Protein AF-0000000075565419 (afdb_homodimer)

InterPro domains:
  IPR015883 Beta-hexosaminidase, catalytic domain [PF00728] (14-172)
  IPR017853 Glycoside hydrolase superfamily [SSF51445] (3-277)
  IPR038901 Hexosaminidase D-like [PTHR21040] (1-443)

Structure (mmCIF, N/CA/C/O backbone):
data_AF-0000000075565419-model_v1
#
loop_
_entity.id
_entity.type
_entity.pdbx_description
1 polymer beta-N-acetylhexosaminidase
#
loop_
_atom_site.group_PDB
_atom_site.id
_atom_site.type_symbol
_atom_site.label_atom_id
_atom_site.label_alt_id
_atom_site.label_comp_id
_atom_site.label_asym_id
_atom_site.label_entity_id
_atom_site.label_seq_id
_atom_site.pdbx_PDB_ins_code
_atom_site.Cartn_x
_atom_site.Cartn_y
_atom_site.Cartn_z
_atom_site.occupancy
_atom_site.B_iso_or_equiv
_atom_site.auth_seq_id
_atom_site.auth_comp_id
_atom_site.auth_asym_id
_atom_site.auth_atom_id
_atom_site.pdbx_PDB_model_num
ATOM 1 N N . MET A 1 1 ? -5.91 -34.562 -4.461 1 90.44 1 MET A N 1
ATOM 2 C CA . MET A 1 1 ? -7.258 -34.781 -3.947 1 90.44 1 MET A CA 1
ATOM 3 C C . MET A 1 1 ? -7.652 -36.25 -4.02 1 90.44 1 MET A C 1
ATOM 5 O O . MET A 1 1 ? -8.719 -36.656 -3.545 1 90.44 1 MET A O 1
ATOM 9 N N . PHE A 1 2 ? -6.84 -37.031 -4.57 1 96.25 2 PHE A N 1
ATOM 10 C CA . PHE A 1 2 ? -7.102 -38.438 -4.734 1 96.25 2 PHE A CA 1
ATOM 11 C C . PHE A 1 2 ? -7.176 -39.125 -3.377 1 96.25 2 PHE A C 1
ATOM 13 O O . PHE A 1 2 ? -6.422 -38.812 -2.463 1 96.25 2 PHE A O 1
ATOM 20 N N . PRO A 1 3 ? -8.078 -40.125 -3.232 1 97.31 3 PRO A N 1
ATOM 21 C CA . PRO A 1 3 ? -8.258 -40.844 -1.964 1 97.31 3 PRO A CA 1
ATOM 22 C C . PRO A 1 3 ? -7.219 -41.938 -1.755 1 97.31 3 PRO A C 1
ATOM 24 O O . PRO A 1 3 ? -7.57 -43.125 -1.665 1 97.31 3 PRO A O 1
ATOM 27 N N . TRP A 1 4 ? -6.02 -41.531 -1.59 1 97.69 4 TRP A N 1
ATOM 28 C CA . TRP A 1 4 ? -4.898 -42.469 -1.412 1 97.69 4 TRP A CA 1
ATOM 29 C C . TRP A 1 4 ? -5.148 -43.406 -0.243 1 97.69 4 TRP A C 1
ATOM 31 O O . TRP A 1 4 ? -5.73 -43 0.77 1 97.69 4 TRP A O 1
ATOM 41 N N . THR A 1 5 ? -4.688 -44.656 -0.347 1 97.31 5 THR A N 1
ATOM 42 C CA . THR A 1 5 ? -4.793 -45.656 0.702 1 97.31 5 THR A CA 1
ATOM 43 C C . THR A 1 5 ? -3.441 -46.344 0.945 1 97.31 5 THR A C 1
ATOM 45 O O . THR A 1 5 ? -2.451 -46 0.289 1 97.31 5 THR A O 1
ATOM 48 N N . GLY A 1 6 ? -3.387 -47.156 1.937 1 96.88 6 GLY A N 1
ATOM 49 C CA . GLY A 1 6 ? -2.15 -47.875 2.223 1 96.88 6 GLY A CA 1
ATOM 50 C C . GLY A 1 6 ? -1.025 -46.938 2.664 1 96.88 6 GLY A C 1
ATOM 51 O O . GLY A 1 6 ? -1.209 -46.125 3.551 1 96.88 6 GLY A O 1
ATOM 52 N N . THR A 1 7 ? 0.149 -47.062 2.041 1 95.94 7 THR A N 1
ATOM 53 C CA . THR A 1 7 ? 1.348 -46.312 2.42 1 95.94 7 THR A CA 1
ATOM 54 C C . THR A 1 7 ? 1.198 -44.844 2.078 1 95.94 7 THR A C 1
ATOM 56 O O . THR A 1 7 ? 1.918 -44 2.619 1 95.94 7 THR A O 1
ATOM 59 N N . LEU A 1 8 ? 0.259 -44.531 1.216 1 97.62 8 LEU A N 1
ATOM 60 C CA . LEU A 1 8 ? 0.078 -43.156 0.766 1 97.62 8 LEU A CA 1
ATOM 61 C C . LEU A 1 8 ? -1.018 -42.438 1.568 1 97.62 8 LEU A C 1
ATOM 63 O O . LEU A 1 8 ? -1.203 -41.25 1.452 1 97.62 8 LEU A O 1
ATOM 67 N N . GLU A 1 9 ? -1.71 -43.156 2.449 1 96.62 9 GLU A N 1
ATOM 68 C CA . GLU A 1 9 ? -2.896 -42.656 3.148 1 96.62 9 GLU A CA 1
ATOM 69 C C . GLU A 1 9 ? -2.566 -41.438 4.02 1 96.62 9 GLU A C 1
ATOM 71 O O . GLU A 1 9 ? -3.355 -40.5 4.102 1 96.62 9 GLU A O 1
ATOM 76 N N . GLN A 1 10 ? -1.462 -41.438 4.668 1 95.06 10 GLN A N 1
ATOM 77 C CA . GLN A 1 10 ? -1.099 -40.406 5.609 1 95.06 10 GLN A CA 1
ATOM 78 C C . GLN A 1 10 ? -0.847 -39.062 4.891 1 95.06 10 GLN A C 1
ATOM 80 O O . GLN A 1 10 ? -0.843 -38 5.516 1 95.06 10 GLN A O 1
ATOM 85 N N . PHE A 1 11 ? -0.629 -39.125 3.592 1 95.31 11 PHE A N 1
ATOM 86 C CA . PHE A 1 11 ? -0.288 -37.938 2.846 1 95.31 11 PHE A CA 1
ATOM 87 C C . PHE A 1 11 ? -1.521 -37.344 2.162 1 95.31 11 PHE A C 1
ATOM 89 O O . PHE A 1 11 ? -1.43 -36.344 1.458 1 95.31 11 PHE A O 1
ATOM 96 N N . ARG A 1 12 ? -2.639 -38 2.352 1 92.38 12 ARG A N 1
ATOM 97 C CA . ARG A 1 12 ? -3.889 -37.562 1.738 1 92.38 12 ARG A CA 1
ATOM 98 C C . ARG A 1 12 ? -4.262 -36.156 2.199 1 92.38 12 ARG A C 1
ATOM 100 O O . ARG A 1 12 ? -4.125 -35.812 3.381 1 92.38 12 ARG A O 1
ATOM 107 N N . ASN A 1 13 ? -4.68 -35.375 1.193 1 90.69 13 ASN A N 1
ATOM 108 C CA . ASN A 1 13 ? -5.191 -34.062 1.545 1 90.69 13 ASN A CA 1
ATOM 109 C C . ASN A 1 13 ? -6.375 -34.156 2.504 1 90.69 13 ASN A C 1
ATOM 111 O O . ASN A 1 13 ? -7.176 -35.062 2.42 1 90.69 13 ASN A O 1
ATOM 115 N N . THR A 1 14 ? -6.508 -33.156 3.412 1 88.69 14 THR A N 1
ATOM 116 C CA . THR A 1 14 ? -7.598 -33.156 4.383 1 88.69 14 THR A CA 1
ATOM 117 C C . THR A 1 14 ? -8.945 -33.031 3.684 1 88.69 14 THR A C 1
ATOM 119 O O . THR A 1 14 ? -9.953 -33.562 4.18 1 88.69 14 THR A O 1
ATOM 122 N N . ASP A 1 15 ? -8.93 -32.469 2.498 1 88.62 15 ASP A N 1
ATOM 123 C CA . ASP A 1 15 ? -10.156 -32.281 1.735 1 88.62 15 ASP A CA 1
ATOM 124 C C . ASP A 1 15 ? -10.227 -33.219 0.553 1 88.62 15 ASP A C 1
ATOM 126 O O . ASP A 1 15 ? -10.93 -32.969 -0.426 1 88.62 15 ASP A O 1
ATOM 130 N N . ALA A 1 16 ? -9.547 -34.281 0.627 1 93.38 16 ALA A N 1
ATOM 131 C CA . ALA A 1 16 ? -9.477 -35.219 -0.485 1 93.38 16 ALA A CA 1
ATOM 132 C C . ALA A 1 16 ? -10.852 -35.812 -0.788 1 93.38 16 ALA A C 1
ATOM 134 O O . ALA A 1 16 ? -11.711 -35.875 0.093 1 93.38 16 ALA A O 1
ATOM 135 N N . TYR A 1 17 ? -11 -36.25 -1.986 1 95.38 17 TYR A N 1
ATOM 136 C CA . TYR A 1 17 ? -12.195 -37 -2.385 1 95.38 17 TYR A CA 1
ATOM 137 C C . TYR A 1 17 ? -12.289 -38.312 -1.635 1 95.38 17 TYR A C 1
ATOM 139 O O . TYR A 1 17 ? -11.273 -38.875 -1.227 1 95.38 17 TYR A O 1
ATOM 147 N N . SER A 1 18 ? -13.531 -38.719 -1.459 1 96.25 18 SER A N 1
ATOM 148 C CA . SER A 1 18 ? -13.75 -40.125 -1.089 1 96.25 18 SER A CA 1
ATOM 149 C C . SER A 1 18 ? -13.688 -41.031 -2.311 1 96.25 18 SER A C 1
ATOM 151 O O . SER A 1 18 ? -13.711 -40.531 -3.447 1 96.25 18 SER A O 1
ATOM 153 N N . GLU A 1 19 ? -13.562 -42.344 -2.023 1 96 19 GLU A N 1
ATOM 154 C CA . GLU A 1 19 ? -13.641 -43.281 -3.117 1 96 19 GLU A CA 1
ATOM 155 C C . GLU A 1 19 ? -14.945 -43.125 -3.896 1 96 19 GLU A C 1
ATOM 157 O O . GLU A 1 19 ? -14.953 -43.219 -5.125 1 96 19 GLU A O 1
ATOM 162 N N . ALA A 1 20 ? -15.938 -42.844 -3.197 1 97.5 20 ALA A N 1
ATOM 163 C CA . ALA A 1 20 ? -17.25 -42.688 -3.805 1 97.5 20 ALA A CA 1
ATOM 164 C C . ALA A 1 20 ? -17.297 -41.438 -4.684 1 97.5 20 ALA A C 1
ATOM 166 O O . ALA A 1 20 ? -17.953 -41.406 -5.727 1 97.5 20 ALA A O 1
ATOM 167 N N . ASP A 1 21 ? -16.688 -40.406 -4.191 1 97 21 ASP A N 1
ATOM 168 C CA . ASP A 1 21 ? -16.609 -39.188 -4.992 1 97 21 ASP A CA 1
ATOM 169 C C . ASP A 1 21 ? -15.945 -39.469 -6.344 1 97 21 ASP A C 1
ATOM 171 O O . ASP A 1 21 ? -16.438 -39.031 -7.379 1 97 21 ASP A O 1
ATOM 175 N N . VAL A 1 22 ? -14.844 -40.156 -6.336 1 97.56 22 VAL A N 1
ATOM 176 C CA . VAL A 1 22 ? -14.102 -40.469 -7.559 1 97.56 22 VAL A CA 1
ATOM 177 C C . VAL A 1 22 ? -14.961 -41.312 -8.484 1 97.56 22 VAL A C 1
ATOM 179 O O . VAL A 1 22 ? -15.031 -41.062 -9.688 1 97.56 22 VAL A O 1
ATOM 182 N N . ASP A 1 23 ? -15.656 -42.25 -7.918 1 97.38 23 ASP A N 1
ATOM 183 C CA . ASP A 1 23 ? -16.562 -43.094 -8.711 1 97.38 23 ASP A CA 1
ATOM 184 C C . ASP A 1 23 ? -17.641 -42.25 -9.375 1 97.38 23 ASP A C 1
ATOM 186 O O . ASP A 1 23 ? -17.969 -42.438 -10.547 1 97.38 23 ASP A O 1
ATOM 190 N N . ALA A 1 24 ? -18.125 -41.406 -8.586 1 97.81 24 ALA A N 1
ATOM 191 C CA . ALA A 1 24 ? -19.188 -40.531 -9.109 1 97.81 24 ALA A CA 1
ATOM 192 C C . ALA A 1 24 ? -18.672 -39.688 -10.281 1 97.81 24 ALA A C 1
ATOM 194 O O . ALA A 1 24 ? -19.375 -39.531 -11.281 1 97.81 24 ALA A O 1
ATOM 195 N N . ILE A 1 25 ? -17.5 -39.188 -10.133 1 97.19 25 ILE A N 1
ATOM 196 C CA . ILE A 1 25 ? -16.906 -38.344 -11.18 1 97.19 25 ILE A CA 1
ATOM 197 C C . ILE A 1 25 ? -16.672 -39.188 -12.43 1 97.19 25 ILE A C 1
ATOM 199 O O . ILE A 1 25 ? -17.031 -38.781 -13.539 1 97.19 25 ILE A O 1
ATOM 203 N N . LEU A 1 26 ? -16.125 -40.375 -12.297 1 97.56 26 LEU A N 1
ATOM 204 C CA . LEU A 1 26 ? -15.805 -41.25 -13.422 1 97.56 26 LEU A CA 1
ATOM 205 C C . LEU A 1 26 ? -17.078 -41.75 -14.102 1 97.56 26 LEU A C 1
ATOM 207 O O . LEU A 1 26 ? -17.141 -41.781 -15.328 1 97.56 26 LEU A O 1
ATOM 211 N N . ASN A 1 27 ? -18.047 -42.062 -13.312 1 97.38 27 ASN A N 1
ATOM 212 C CA . ASN A 1 27 ? -19.328 -42.5 -13.852 1 97.38 27 ASN A CA 1
ATOM 213 C C . ASN A 1 27 ? -20.016 -41.406 -14.648 1 97.38 27 ASN A C 1
ATOM 215 O O . ASN A 1 27 ? -20.562 -41.656 -15.727 1 97.38 27 ASN A O 1
ATOM 219 N N . GLU A 1 28 ? -20.016 -40.281 -14.047 1 97.44 28 GLU A N 1
ATOM 220 C CA . GLU A 1 28 ? -20.641 -39.156 -14.734 1 97.44 28 GLU A CA 1
ATOM 221 C C . GLU A 1 28 ? -19.922 -38.844 -16.031 1 97.44 28 GLU A C 1
ATOM 223 O O . GLU A 1 28 ? -20.562 -38.5 -17.031 1 97.44 28 GLU A O 1
ATOM 228 N N . ALA A 1 29 ? -18.625 -38.875 -16.031 1 97 29 ALA A N 1
ATOM 229 C CA . ALA A 1 29 ? -17.859 -38.656 -17.25 1 97 29 ALA A CA 1
ATOM 230 C C . ALA A 1 29 ? -18.25 -39.656 -18.328 1 97 29 ALA A C 1
ATOM 232 O O . ALA A 1 29 ? -18.469 -39.281 -19.484 1 97 29 ALA A O 1
ATOM 233 N N . LYS A 1 30 ? -18.406 -40.875 -18 1 95.62 30 LYS A N 1
ATOM 234 C CA . LYS A 1 30 ? -18.828 -41.906 -18.953 1 95.62 30 LYS A CA 1
ATOM 235 C C . LYS A 1 30 ? -20.219 -41.625 -19.5 1 95.62 30 LYS A C 1
ATOM 237 O O . LYS A 1 30 ? -20.453 -41.75 -20.703 1 95.62 30 LYS A O 1
ATOM 242 N N . ASN A 1 31 ? -21.062 -41.188 -18.594 1 97 31 ASN A N 1
ATOM 243 C CA . ASN A 1 31 ? -22.422 -40.844 -19 1 97 31 ASN A CA 1
ATOM 244 C C . ASN A 1 31 ? -22.438 -39.719 -20.016 1 97 31 ASN A C 1
ATOM 246 O O . ASN A 1 31 ? -23.312 -39.656 -20.891 1 97 31 ASN A O 1
ATOM 250 N N . LEU A 1 32 ? -21.484 -38.938 -19.891 1 96.25 32 LEU A N 1
ATOM 251 C CA . LEU A 1 32 ? -21.391 -37.781 -20.781 1 96.25 32 LEU A CA 1
ATOM 252 C C . LEU A 1 32 ? -20.531 -38.094 -21.984 1 96.25 32 LEU A C 1
ATOM 254 O O . LEU A 1 32 ? -20.203 -37.188 -22.781 1 96.25 32 LEU A O 1
ATOM 258 N N . LYS A 1 33 ? -20.078 -39.281 -22.109 1 95.69 33 LYS A N 1
ATOM 259 C CA . LYS A 1 33 ? -19.25 -39.75 -23.219 1 95.69 33 LYS A CA 1
ATOM 260 C C . LYS A 1 33 ? -17.891 -39.062 -23.25 1 95.69 33 LYS A C 1
ATOM 262 O O . LYS A 1 33 ? -17.406 -38.656 -24.312 1 95.69 33 LYS A O 1
ATOM 267 N N . LEU A 1 34 ? -17.406 -38.844 -22.078 1 95.69 34 LEU A N 1
ATOM 268 C CA . LEU A 1 34 ? -16.078 -38.281 -21.875 1 95.69 34 LEU A CA 1
ATOM 269 C C . LEU A 1 34 ? -15.109 -39.312 -21.344 1 95.69 34 LEU A C 1
ATOM 271 O O . LEU A 1 34 ? -15.484 -40.156 -20.5 1 95.69 34 LEU A O 1
ATOM 275 N N . ASP A 1 35 ? -13.93 -39.281 -21.891 1 94.19 35 ASP A N 1
ATOM 276 C CA . ASP A 1 35 ? -12.852 -40.062 -21.312 1 94.19 35 ASP A CA 1
ATOM 277 C C . ASP A 1 35 ? -12.078 -39.25 -20.281 1 94.19 35 ASP A C 1
ATOM 279 O O . ASP A 1 35 ? -11.797 -38.094 -20.484 1 94.19 35 ASP A O 1
ATOM 283 N N . VAL A 1 36 ? -11.828 -39.875 -19.188 1 96.5 36 VAL A N 1
ATOM 284 C CA . VAL A 1 36 ? -11.023 -39.25 -18.172 1 96.5 36 VAL A CA 1
ATOM 285 C C . VAL A 1 36 ? -9.562 -39.656 -18.297 1 96.5 36 VAL A C 1
ATOM 287 O O . VAL A 1 36 ? -9.258 -40.844 -18.328 1 96.5 36 VAL A O 1
ATOM 290 N N . ILE A 1 37 ? -8.68 -38.688 -18.5 1 97 37 ILE A N 1
ATOM 291 C CA . ILE A 1 37 ? -7.246 -38.938 -18.562 1 97 37 ILE A CA 1
ATOM 292 C C . ILE A 1 37 ? -6.609 -38.562 -17.219 1 97 37 ILE A C 1
ATOM 294 O O . ILE A 1 37 ? -6.441 -37.375 -16.891 1 97 37 ILE A O 1
ATOM 298 N N . PRO A 1 38 ? -6.297 -39.594 -16.391 1 97.19 38 PRO A N 1
ATOM 299 C CA . PRO A 1 38 ? -5.645 -39.25 -15.109 1 97.19 38 PRO A CA 1
ATOM 300 C C . PRO A 1 38 ? -4.203 -38.781 -15.289 1 97.19 38 PRO A C 1
ATOM 302 O O . PRO A 1 38 ? -3.514 -39.219 -16.203 1 97.19 38 PRO A O 1
ATOM 305 N N . LEU A 1 39 ? -3.775 -37.844 -14.5 1 97.81 39 LEU A N 1
ATOM 306 C CA . LEU A 1 39 ? -2.396 -37.375 -14.438 1 97.81 39 LEU A CA 1
ATOM 307 C C . LEU A 1 39 ? -1.787 -37.625 -13.07 1 97.81 39 LEU A C 1
ATOM 309 O O . LEU A 1 39 ? -2.359 -37.25 -12.047 1 97.81 39 LEU A O 1
ATOM 313 N N . VAL A 1 40 ? -0.732 -38.406 -13.047 1 97.75 40 VAL A N 1
ATOM 314 C CA . VAL A 1 40 ? 0.062 -38.625 -11.852 1 97.75 40 VAL A CA 1
ATOM 315 C C . VAL A 1 40 ? 1.466 -38.062 -12.039 1 97.75 40 VAL A C 1
ATOM 317 O O . VAL A 1 40 ? 2.17 -38.438 -12.984 1 97.75 40 VAL A O 1
ATOM 320 N N . GLN A 1 41 ? 1.861 -37.188 -11.172 1 96.88 41 GLN A N 1
ATOM 321 C CA . GLN A 1 41 ? 3.219 -36.656 -11.227 1 96.88 41 GLN A CA 1
ATOM 322 C C . GLN A 1 41 ? 4.238 -37.688 -10.789 1 96.88 41 GLN A C 1
ATOM 324 O O . GLN A 1 41 ? 4.098 -38.312 -9.734 1 96.88 41 GLN A O 1
ATOM 329 N N . THR A 1 42 ? 5.34 -37.844 -11.594 1 96.44 42 THR A N 1
ATOM 330 C CA . THR A 1 42 ? 6.203 -39 -11.32 1 96.44 42 THR A CA 1
ATOM 331 C C . THR A 1 42 ? 7.668 -38.562 -11.25 1 96.44 42 THR A C 1
ATOM 333 O O . THR A 1 42 ? 8.547 -39.375 -10.953 1 96.44 42 THR A O 1
ATOM 336 N N . PHE A 1 43 ? 7.98 -37.312 -11.672 1 93 43 PHE A N 1
ATOM 337 C CA . PHE A 1 43 ? 9.336 -36.75 -11.734 1 93 43 PHE A CA 1
ATOM 338 C C . PHE A 1 43 ? 9.438 -35.469 -10.945 1 93 43 PHE A C 1
ATOM 340 O O . PHE A 1 43 ? 9.805 -35.469 -9.766 1 93 43 PHE A O 1
ATOM 347 N N . GLY A 1 44 ? 8.852 -34.5 -11.414 1 93.12 44 GLY A N 1
ATOM 348 C CA . GLY A 1 44 ? 8.727 -33.219 -10.734 1 93.12 44 GLY A CA 1
ATOM 349 C C . GLY A 1 44 ? 7.359 -33 -10.094 1 93.12 44 GLY A C 1
ATOM 350 O O . GLY A 1 44 ? 6.527 -33.906 -10.102 1 93.12 44 GLY A O 1
ATOM 351 N N . HIS A 1 45 ? 7.18 -31.891 -9.375 1 95.81 45 HIS A N 1
ATOM 352 C CA . HIS A 1 45 ? 5.914 -31.5 -8.758 1 95.81 45 HIS A CA 1
ATOM 353 C C . HIS A 1 45 ? 5.465 -32.531 -7.734 1 95.81 45 HIS A C 1
ATOM 355 O O . HIS A 1 45 ? 4.277 -32.875 -7.664 1 95.81 45 HIS A O 1
ATOM 361 N N . LEU A 1 46 ? 6.383 -33.062 -7.008 1 97.19 46 LEU A N 1
ATOM 362 C CA . LEU A 1 46 ? 6.062 -34.031 -5.98 1 97.19 46 LEU A CA 1
ATOM 363 C C . LEU A 1 46 ? 6.07 -33.406 -4.594 1 97.19 46 LEU A C 1
ATOM 365 O O . LEU A 1 46 ? 6.18 -34.094 -3.586 1 97.19 46 LEU A O 1
ATOM 369 N N . GLU A 1 47 ? 5.91 -32.094 -4.574 1 95.69 47 GLU A N 1
ATOM 370 C CA . GLU A 1 47 ? 5.945 -31.344 -3.314 1 95.69 47 GLU A CA 1
ATOM 371 C C . GLU A 1 47 ? 4.879 -31.859 -2.35 1 95.69 47 GLU A C 1
ATOM 373 O O . GLU A 1 47 ? 5.094 -31.891 -1.136 1 95.69 47 GLU A O 1
ATOM 378 N N . TRP A 1 48 ? 3.762 -32.25 -2.854 1 94.38 48 TRP A N 1
ATOM 379 C CA . TRP A 1 48 ? 2.625 -32.594 -2.014 1 94.38 48 TRP A CA 1
ATOM 380 C C . TRP A 1 48 ? 2.975 -33.781 -1.108 1 94.38 48 TRP A C 1
ATOM 382 O O . TRP A 1 48 ? 2.428 -33.906 -0.01 1 94.38 48 TRP A O 1
ATOM 392 N N . ILE A 1 49 ? 3.936 -34.625 -1.489 1 96.94 49 ILE A N 1
ATOM 393 C CA . ILE A 1 49 ? 4.305 -35.75 -0.667 1 96.94 49 ILE A CA 1
ATOM 394 C C . ILE A 1 49 ? 5.711 -35.562 -0.105 1 96.94 49 ILE A C 1
ATOM 396 O O . ILE A 1 49 ? 5.98 -35.906 1.049 1 96.94 49 ILE A O 1
ATOM 400 N N . LEU A 1 50 ? 6.586 -34.938 -0.826 1 97.38 50 LEU A N 1
ATOM 401 C CA . LEU A 1 50 ? 7.984 -34.812 -0.428 1 97.38 50 LEU A CA 1
ATOM 402 C C . LEU A 1 50 ? 8.164 -33.688 0.59 1 97.38 50 LEU A C 1
ATOM 404 O O . LEU A 1 50 ? 9.25 -33.531 1.158 1 97.38 50 LEU A O 1
ATOM 408 N N . LYS A 1 51 ? 7.109 -32.969 0.886 1 96.38 51 LYS A N 1
ATOM 409 C CA . LYS A 1 51 ? 7.203 -31.844 1.817 1 96.38 51 LYS A CA 1
ATOM 410 C C . LYS A 1 51 ? 7.27 -32.344 3.262 1 96.38 51 LYS A C 1
ATOM 412 O O . LYS A 1 51 ? 7.613 -31.562 4.164 1 96.38 51 LYS A O 1
ATOM 417 N N . TYR A 1 52 ? 6.953 -33.562 3.496 1 97.12 52 TYR A N 1
ATOM 418 C CA . TYR A 1 52 ? 6.871 -34.094 4.855 1 97.12 52 TYR A CA 1
ATOM 419 C C . TYR A 1 52 ? 8.25 -34.469 5.375 1 97.12 52 TYR A C 1
ATOM 421 O O . TYR A 1 52 ? 9.117 -34.906 4.605 1 97.12 52 TYR A O 1
ATOM 429 N N . GLU A 1 53 ? 8.367 -34.438 6.734 1 97.31 53 GLU A N 1
ATOM 430 C CA . GLU A 1 53 ? 9.625 -34.75 7.398 1 97.31 53 GLU A CA 1
ATOM 431 C C . GLU A 1 53 ? 10.07 -36.156 7.074 1 97.31 53 GLU A C 1
ATOM 433 O O . GLU A 1 53 ? 11.234 -36.406 6.73 1 97.31 53 GLU A O 1
ATOM 438 N N . GLU A 1 54 ? 9.211 -37.094 7.066 1 96.75 54 GLU A N 1
ATOM 439 C CA . GLU A 1 54 ? 9.555 -38.5 6.883 1 96.75 54 GLU A CA 1
ATOM 440 C C . GLU A 1 54 ? 9.906 -38.781 5.426 1 96.75 54 GLU A C 1
ATOM 442 O O . GLU A 1 54 ? 10.469 -39.844 5.121 1 96.75 54 GLU A O 1
ATOM 447 N N . MET A 1 55 ? 9.625 -37.906 4.535 1 98.06 55 MET A N 1
ATOM 448 C CA . MET A 1 55 ? 9.844 -38.125 3.111 1 98.06 55 MET A CA 1
ATOM 449 C C . MET A 1 55 ? 11.086 -37.406 2.621 1 98.06 55 MET A C 1
ATOM 451 O O . MET A 1 55 ? 11.484 -37.531 1.463 1 98.06 55 MET A O 1
ATOM 455 N N . ARG A 1 56 ? 11.734 -36.656 3.469 1 97.56 56 ARG A N 1
ATOM 456 C CA . ARG A 1 56 ? 12.891 -35.844 3.113 1 97.56 56 ARG A CA 1
ATOM 457 C C . ARG A 1 56 ? 14.023 -36.719 2.566 1 97.56 56 ARG A C 1
ATOM 459 O O . ARG A 1 56 ? 14.742 -36.312 1.659 1 97.56 56 ARG A O 1
ATOM 466 N N . LYS A 1 57 ? 14.125 -37.906 3.082 1 97.44 57 LYS A N 1
ATOM 467 C CA . LYS A 1 57 ? 15.203 -38.812 2.707 1 97.44 57 LYS A CA 1
ATOM 468 C C . LYS A 1 57 ? 15.078 -39.25 1.245 1 97.44 57 LYS A C 1
ATOM 470 O O . LYS A 1 57 ? 16.016 -39.812 0.675 1 97.44 57 LYS A O 1
ATOM 475 N N . TYR A 1 58 ? 13.945 -38.969 0.618 1 97.94 58 TYR A N 1
ATOM 476 C CA . TYR A 1 58 ? 13.719 -39.406 -0.754 1 97.94 58 TYR A CA 1
ATOM 477 C C . TYR A 1 58 ? 13.859 -38.25 -1.729 1 97.94 58 TYR A C 1
ATOM 479 O O . TYR A 1 58 ? 13.57 -38.375 -2.92 1 97.94 58 TYR A O 1
ATOM 487 N N . ARG A 1 59 ? 14.258 -37.125 -1.266 1 97.69 59 ARG A N 1
ATOM 488 C CA . ARG A 1 59 ? 14.453 -35.938 -2.121 1 97.69 59 ARG A CA 1
ATOM 489 C C . ARG A 1 59 ? 15.789 -36.031 -2.848 1 97.69 59 ARG A C 1
ATOM 491 O O . ARG A 1 59 ? 16.781 -36.5 -2.289 1 97.69 59 ARG A O 1
ATOM 498 N N . GLU A 1 60 ? 15.797 -35.5 -4.098 1 97.5 60 GLU A N 1
ATOM 499 C CA . GLU A 1 60 ? 17.078 -35.312 -4.777 1 97.5 60 GLU A CA 1
ATOM 500 C C . GLU A 1 60 ? 17.969 -34.344 -4.004 1 97.5 60 GLU A C 1
ATOM 502 O O . GLU A 1 60 ? 19.172 -34.562 -3.887 1 97.5 60 GLU A O 1
ATOM 507 N N . ASN A 1 61 ? 17.438 -33.281 -3.572 1 96.56 61 ASN A N 1
ATOM 508 C CA . ASN A 1 61 ? 18.047 -32.25 -2.75 1 96.56 61 ASN A CA 1
ATOM 509 C C . ASN A 1 61 ? 17.172 -31.891 -1.555 1 96.56 61 ASN A C 1
ATOM 511 O O . ASN A 1 61 ? 16.016 -31.5 -1.726 1 96.56 61 ASN A O 1
ATOM 515 N N . ASP A 1 62 ? 17.688 -32 -0.39 1 96.81 62 ASP A N 1
ATOM 516 C CA . ASP A 1 62 ? 16.922 -31.844 0.843 1 96.81 62 ASP A CA 1
ATOM 517 C C . ASP A 1 62 ? 16.172 -30.5 0.86 1 96.81 62 ASP A C 1
ATOM 519 O O . ASP A 1 62 ? 15.094 -30.406 1.436 1 96.81 62 ASP A O 1
ATOM 523 N N . ALA A 1 63 ? 16.688 -29.516 0.244 1 95.12 63 ALA A N 1
ATOM 524 C CA . ALA A 1 63 ? 16.109 -28.172 0.27 1 95.12 63 ALA A CA 1
ATOM 525 C C . ALA A 1 63 ? 14.891 -28.078 -0.641 1 95.12 63 ALA A C 1
ATOM 527 O O . ALA A 1 63 ? 14.055 -27.172 -0.484 1 95.12 63 ALA A O 1
ATOM 528 N N . TYR A 1 64 ? 14.797 -29.031 -1.57 1 95.69 64 TYR A N 1
ATOM 529 C CA . TYR A 1 64 ? 13.773 -28.891 -2.6 1 95.69 64 TYR A CA 1
ATOM 530 C C . TYR A 1 64 ? 12.852 -30.109 -2.609 1 95.69 64 TYR A C 1
ATOM 532 O O . TYR A 1 64 ? 13.211 -31.156 -3.145 1 95.69 64 TYR A O 1
ATOM 540 N N . PRO A 1 65 ? 11.656 -29.922 -2.141 1 95.88 65 PRO A N 1
ATOM 541 C CA . PRO A 1 65 ? 10.75 -31.078 -2.111 1 95.88 65 PRO A CA 1
ATOM 542 C C . PRO A 1 65 ? 10.086 -31.328 -3.461 1 95.88 65 PRO A C 1
ATOM 544 O O . PRO A 1 65 ? 9.023 -31.953 -3.521 1 95.88 65 PRO A O 1
ATOM 547 N N . GLN A 1 66 ? 10.672 -30.953 -4.527 1 95.81 66 GLN A N 1
ATOM 548 C CA . GLN A 1 66 ? 10.039 -30.969 -5.84 1 95.81 66 GLN A CA 1
ATOM 549 C C . GLN A 1 66 ? 10.344 -32.281 -6.586 1 95.81 66 GLN A C 1
ATOM 551 O O . GLN A 1 66 ? 9.484 -32.812 -7.289 1 95.81 66 GLN A O 1
ATOM 556 N N . VAL A 1 67 ? 11.586 -32.75 -6.434 1 97.06 67 VAL A N 1
ATOM 557 C CA . VAL A 1 67 ? 12.031 -33.875 -7.277 1 97.06 67 VAL A CA 1
ATOM 558 C C . VAL A 1 67 ? 12.438 -35.062 -6.402 1 97.06 67 VAL A C 1
ATOM 560 O O . VAL A 1 67 ? 13.164 -34.875 -5.418 1 97.06 67 VAL A O 1
ATOM 563 N N . LEU A 1 68 ? 12.016 -36.188 -6.797 1 96.62 68 LEU A N 1
ATOM 564 C CA . LEU A 1 68 ? 12.352 -37.438 -6.141 1 96.62 68 LEU A CA 1
ATOM 565 C C . LEU A 1 68 ? 13.773 -37.875 -6.484 1 96.62 68 LEU A C 1
ATOM 567 O O . LEU A 1 68 ? 14.242 -37.625 -7.602 1 96.62 68 LEU A O 1
ATOM 571 N N . CYS A 1 69 ? 14.477 -38.438 -5.414 1 97.62 69 CYS A N 1
ATOM 572 C CA . CYS A 1 69 ? 15.742 -39.094 -5.699 1 97.62 69 CYS A CA 1
ATOM 573 C C . CYS A 1 69 ? 15.531 -40.281 -6.637 1 97.62 69 CYS A C 1
ATOM 575 O O . CYS A 1 69 ? 15.133 -41.375 -6.195 1 97.62 69 CYS A O 1
ATOM 577 N N . LEU A 1 70 ? 15.906 -40.094 -7.902 1 96.75 70 LEU A N 1
ATOM 578 C CA . LEU A 1 70 ? 15.555 -41.031 -8.961 1 96.75 70 LEU A CA 1
ATOM 579 C C . LEU A 1 70 ? 16.266 -42.375 -8.766 1 96.75 70 LEU A C 1
ATOM 581 O O . LEU A 1 70 ? 15.734 -43.406 -9.148 1 96.75 70 LEU A O 1
ATOM 585 N N . GLY A 1 71 ? 17.406 -42.312 -8.18 1 95.94 71 GLY A N 1
ATOM 586 C CA . GLY A 1 71 ? 18.156 -43.531 -7.957 1 95.94 71 GLY A CA 1
ATOM 587 C C . GLY A 1 71 ? 17.703 -44.281 -6.73 1 95.94 71 GLY A C 1
ATOM 588 O O . GLY A 1 71 ? 18.172 -45.406 -6.488 1 95.94 71 GLY A O 1
ATOM 589 N N . ASN A 1 72 ? 16.875 -43.75 -5.945 1 97.31 72 ASN A N 1
ATOM 590 C CA . ASN A 1 72 ? 16.375 -44.406 -4.727 1 97.31 72 ASN A CA 1
ATOM 591 C C . ASN A 1 72 ? 15.164 -45.281 -5 1 97.31 72 ASN A C 1
ATOM 593 O O . ASN A 1 72 ? 14.047 -44.781 -5.164 1 97.31 72 ASN A O 1
ATOM 597 N N . GLN A 1 73 ? 15.328 -46.531 -4.898 1 96.62 73 GLN A N 1
ATOM 598 C CA . GLN A 1 73 ? 14.289 -47.469 -5.281 1 96.62 73 GLN A CA 1
ATOM 599 C C . GLN A 1 73 ? 13.102 -47.406 -4.32 1 96.62 73 GLN A C 1
ATOM 601 O O . GLN A 1 73 ? 11.953 -47.594 -4.727 1 96.62 73 GLN A O 1
ATOM 606 N N . GLU A 1 74 ? 13.391 -47.219 -3.096 1 97.12 74 GLU A N 1
ATOM 607 C CA . GLU A 1 74 ? 12.305 -47.062 -2.123 1 97.12 74 GLU A CA 1
ATOM 608 C C . GLU A 1 74 ? 11.414 -45.875 -2.459 1 97.12 74 GLU A C 1
ATOM 610 O O . GLU A 1 74 ? 10.188 -46 -2.385 1 97.12 74 GLU A O 1
ATOM 615 N N . GLY A 1 75 ? 12.031 -44.781 -2.754 1 97.12 75 GLY A N 1
ATOM 616 C CA . GLY A 1 75 ? 11.281 -43.594 -3.162 1 97.12 75 GLY A CA 1
ATOM 617 C C . GLY A 1 75 ? 10.477 -43.812 -4.43 1 97.12 75 GLY A C 1
ATOM 618 O O . GLY A 1 75 ? 9.305 -43.406 -4.5 1 97.12 75 GLY A O 1
ATOM 619 N N . VAL A 1 76 ? 11.062 -44.469 -5.383 1 98 76 VAL A N 1
ATOM 620 C CA . VAL A 1 76 ? 10.422 -44.719 -6.664 1 98 76 VAL A CA 1
ATOM 621 C C . VAL A 1 76 ? 9.203 -45.625 -6.453 1 98 76 VAL A C 1
ATOM 623 O O . VAL A 1 76 ? 8.203 -45.5 -7.164 1 98 76 VAL A O 1
ATOM 626 N N . GLU A 1 77 ? 9.242 -46.406 -5.465 1 97.94 77 GLU A N 1
ATOM 627 C CA . GLU A 1 77 ? 8.117 -47.281 -5.18 1 97.94 77 GLU A CA 1
ATOM 628 C C . GLU A 1 77 ? 6.879 -46.5 -4.785 1 97.94 77 GLU A C 1
ATOM 630 O O . GLU A 1 77 ? 5.754 -46.906 -5.07 1 97.94 77 GLU A O 1
ATOM 635 N N . TYR A 1 78 ? 7.051 -45.375 -4.059 1 97.94 78 TYR A N 1
ATOM 636 C CA . TYR A 1 78 ? 5.914 -44.5 -3.756 1 97.94 78 TYR A CA 1
ATOM 637 C C . TYR A 1 78 ? 5.23 -44.031 -5.035 1 97.94 78 TYR A C 1
ATOM 639 O O . TYR A 1 78 ? 4.004 -44 -5.117 1 97.94 78 TYR A O 1
ATOM 647 N N . VAL A 1 79 ? 6.039 -43.656 -6.02 1 97.94 79 VAL A N 1
ATOM 648 C CA . VAL A 1 79 ? 5.523 -43.188 -7.301 1 97.94 79 VAL A CA 1
ATOM 649 C C . VAL A 1 79 ? 4.777 -44.344 -8 1 97.94 79 VAL A C 1
ATOM 651 O O . VAL A 1 79 ? 3.686 -44.125 -8.539 1 97.94 79 VAL A O 1
ATOM 654 N N . LYS A 1 80 ? 5.355 -45.5 -8 1 98.5 80 LYS A N 1
ATOM 655 C CA . LYS A 1 80 ? 4.699 -46.656 -8.602 1 98.5 80 LYS A CA 1
ATOM 656 C C . LYS A 1 80 ? 3.375 -46.938 -7.902 1 98.5 80 LYS A C 1
ATOM 658 O O . LYS A 1 80 ? 2.387 -47.281 -8.562 1 98.5 80 LYS A O 1
ATOM 663 N N . GLU A 1 81 ? 3.402 -46.812 -6.609 1 98.38 81 GLU A N 1
ATOM 664 C CA . GLU A 1 81 ? 2.18 -47.031 -5.848 1 98.38 81 GLU A CA 1
ATOM 665 C C . GLU A 1 81 ? 1.094 -46.031 -6.219 1 98.38 81 GLU A C 1
ATOM 667 O O . GLU A 1 81 ? -0.088 -46.375 -6.281 1 98.38 81 GLU A O 1
ATOM 672 N N . MET A 1 82 ? 1.452 -44.812 -6.441 1 98.38 82 MET A N 1
ATOM 673 C CA . MET A 1 82 ? 0.5 -43.812 -6.91 1 98.38 82 MET A CA 1
ATOM 674 C C . MET A 1 82 ? -0.144 -44.25 -8.227 1 98.38 82 MET A C 1
ATOM 676 O O . MET A 1 82 ? -1.368 -44.219 -8.359 1 98.38 82 MET A O 1
ATOM 680 N N . ILE A 1 83 ? 0.703 -44.625 -9.117 1 98.5 83 ILE A N 1
ATOM 681 C CA . ILE A 1 83 ? 0.229 -45.094 -10.422 1 98.5 83 ILE A CA 1
ATOM 682 C C . ILE A 1 83 ? -0.701 -46.281 -10.25 1 98.5 83 ILE A C 1
ATOM 684 O O . ILE A 1 83 ? -1.78 -46.312 -10.844 1 98.5 83 ILE A O 1
ATOM 688 N N . ARG A 1 84 ? -0.313 -47.219 -9.43 1 98.31 84 ARG A N 1
ATOM 689 C CA . ARG A 1 84 ? -1.091 -48.438 -9.211 1 98.31 84 ARG A CA 1
ATOM 690 C C . ARG A 1 84 ? -2.49 -48.094 -8.703 1 98.31 84 ARG A C 1
ATOM 692 O O . ARG A 1 84 ? -3.482 -48.625 -9.227 1 98.31 84 ARG A O 1
ATOM 699 N N . GLN A 1 85 ? -2.562 -47.25 -7.738 1 98.12 85 GLN A N 1
ATOM 700 C CA . GLN A 1 85 ? -3.855 -46.906 -7.141 1 98.12 85 GLN A CA 1
ATOM 701 C C . GLN A 1 85 ? -4.738 -46.156 -8.125 1 98.12 85 GLN A C 1
ATOM 703 O O . GLN A 1 85 ? -5.938 -46.406 -8.234 1 98.12 85 GLN A O 1
ATOM 708 N N . VAL A 1 86 ? -4.188 -45.219 -8.82 1 98.12 86 VAL A N 1
ATOM 709 C CA . VAL A 1 86 ? -4.961 -44.438 -9.789 1 98.12 86 VAL A CA 1
ATOM 710 C C . VAL A 1 86 ? -5.426 -45.344 -10.922 1 98.12 86 VAL A C 1
ATOM 712 O O . VAL A 1 86 ? -6.59 -45.312 -11.336 1 98.12 86 VAL A O 1
ATOM 715 N N . ALA A 1 87 ? -4.52 -46.219 -11.445 1 97.81 87 ALA A N 1
ATOM 716 C CA . ALA A 1 87 ? -4.863 -47.156 -12.5 1 97.81 87 ALA A CA 1
ATOM 717 C C . ALA A 1 87 ? -5.988 -48.094 -12.062 1 97.81 87 ALA A C 1
ATOM 719 O O . ALA A 1 87 ? -6.949 -48.312 -12.797 1 97.81 87 ALA A O 1
ATOM 720 N N . LYS A 1 88 ? -5.836 -48.562 -10.859 1 97.12 88 LYS A N 1
ATOM 721 C CA . LYS A 1 88 ? -6.84 -49.469 -10.336 1 97.12 88 LYS A CA 1
ATOM 722 C C . LYS A 1 88 ? -8.211 -48.812 -10.258 1 97.12 88 LYS A C 1
ATOM 724 O O . LYS A 1 88 ? -9.219 -49.406 -10.648 1 97.12 88 LYS A O 1
ATOM 729 N N . LYS A 1 89 ? -8.258 -47.625 -9.773 1 96.75 89 LYS A N 1
ATOM 730 C CA . LYS A 1 89 ? -9.516 -46.875 -9.602 1 96.75 89 LYS A CA 1
ATOM 731 C C . LYS A 1 89 ? -10.156 -46.562 -10.953 1 96.75 89 LYS A C 1
ATOM 733 O O . LYS A 1 89 ? -11.383 -46.594 -11.078 1 96.75 89 LYS A O 1
ATOM 738 N N . HIS A 1 90 ? -9.398 -46.344 -11.984 1 96.25 90 HIS A N 1
ATOM 739 C CA . HIS A 1 90 ? -9.898 -45.875 -13.273 1 96.25 90 HIS A CA 1
ATOM 740 C C . HIS A 1 90 ? -10.141 -47.062 -14.211 1 96.25 90 HIS A C 1
ATOM 742 O O . HIS A 1 90 ? -10.812 -46.906 -15.234 1 96.25 90 HIS A O 1
ATOM 748 N N . PHE A 1 91 ? -9.664 -48.281 -13.859 1 94.31 91 PHE A N 1
ATOM 749 C CA . PHE A 1 91 ? -9.578 -49.406 -14.75 1 94.31 91 PHE A CA 1
ATOM 750 C C . PHE A 1 91 ? -10.945 -49.75 -15.328 1 94.31 91 PHE A C 1
ATOM 752 O O . PHE A 1 91 ? -11.086 -49.969 -16.531 1 94.31 91 PHE A O 1
ATOM 759 N N . LYS A 1 92 ? -11.93 -49.844 -14.5 1 92.12 92 LYS A N 1
ATOM 760 C CA . LYS A 1 92 ? -13.25 -50.281 -14.93 1 92.12 92 LYS A CA 1
ATOM 761 C C . LYS A 1 92 ? -13.906 -49.281 -15.859 1 92.12 92 LYS A C 1
ATOM 763 O O . LYS A 1 92 ? -14.867 -49.594 -16.562 1 92.12 92 LYS A O 1
ATOM 768 N N . TYR A 1 93 ? -13.383 -48.094 -15.891 1 92.38 93 TYR A N 1
ATOM 769 C CA . TYR A 1 93 ? -13.984 -47.031 -16.703 1 92.38 93 TYR A CA 1
ATOM 770 C C . TYR A 1 93 ? -13.203 -46.844 -18 1 92.38 93 TYR A C 1
ATOM 772 O O . TYR A 1 93 ? -13.633 -46.094 -18.875 1 92.38 93 TYR A O 1
ATOM 780 N N . GLY A 1 94 ? -12.086 -47.562 -18.141 1 91.81 94 GLY A N 1
ATOM 781 C CA . GLY A 1 94 ? -11.234 -47.406 -19.297 1 91.81 94 GLY A CA 1
ATOM 782 C C . GLY A 1 94 ? -10.188 -46.312 -19.141 1 91.81 94 GLY A C 1
ATOM 783 O O . GLY A 1 94 ? -10.469 -45.25 -18.562 1 91.81 94 GLY A O 1
ATOM 784 N N . ILE A 1 95 ? -9.023 -46.625 -19.672 1 95.44 95 ILE A N 1
ATOM 785 C CA . ILE A 1 95 ? -7.918 -45.688 -19.594 1 95.44 95 ILE A CA 1
ATOM 786 C C . ILE A 1 95 ? -7.23 -45.562 -20.953 1 95.44 95 ILE A C 1
ATOM 788 O O . ILE A 1 95 ? -6.105 -46.062 -21.125 1 95.44 95 ILE A O 1
ATOM 792 N N . PRO A 1 96 ? -7.824 -44.875 -21.859 1 95.25 96 PRO A N 1
ATOM 793 C CA . PRO A 1 96 ? -7.184 -44.781 -23.172 1 95.25 96 PRO A CA 1
ATOM 794 C C . PRO A 1 96 ? -5.859 -44 -23.125 1 95.25 96 PRO A C 1
ATOM 796 O O . PRO A 1 96 ? -4.957 -44.281 -23.922 1 95.25 96 PRO A O 1
ATOM 799 N N . PHE A 1 97 ? -5.809 -43.062 -22.25 1 97.19 97 PHE A N 1
ATOM 800 C CA . PHE A 1 97 ? -4.602 -42.25 -22.078 1 97.19 97 PHE A CA 1
ATOM 801 C C . PHE A 1 97 ? -4.254 -42.125 -20.594 1 97.19 97 PHE A C 1
ATOM 803 O O . PHE A 1 97 ? -5.145 -42.125 -19.734 1 97.19 97 PHE A O 1
ATOM 810 N N . PHE A 1 98 ? -3.018 -42.094 -20.234 1 98.12 98 PHE A N 1
ATOM 811 C CA . PHE A 1 98 ? -2.496 -41.906 -18.891 1 98.12 98 PHE A CA 1
ATOM 812 C C . PHE A 1 98 ? -1.315 -40.938 -18.891 1 98.12 98 PHE A C 1
ATOM 814 O O . PHE A 1 98 ? -0.355 -41.125 -19.641 1 98.12 98 PHE A O 1
ATOM 821 N N . HIS A 1 99 ? -1.388 -39.844 -18.188 1 98.44 99 HIS A N 1
ATOM 822 C CA . HIS A 1 99 ? -0.353 -38.812 -18.156 1 98.44 99 HIS A CA 1
ATOM 823 C C . HIS A 1 99 ? 0.562 -39 -16.953 1 98.44 99 HIS A C 1
ATOM 825 O O . HIS A 1 99 ? 0.091 -39.031 -15.812 1 98.44 99 HIS A O 1
ATOM 831 N N . ILE A 1 100 ? 1.882 -38.969 -17.172 1 98.19 100 ILE A N 1
ATOM 832 C CA . ILE A 1 100 ? 2.791 -39.281 -16.078 1 98.19 100 ILE A CA 1
ATOM 833 C C . ILE A 1 100 ? 3.555 -38.031 -15.664 1 98.19 100 ILE A C 1
ATOM 835 O O . ILE A 1 100 ? 4.562 -38.125 -14.953 1 98.19 100 ILE A O 1
ATOM 839 N N . GLY A 1 101 ? 3.098 -36.906 -16.094 1 97.56 101 GLY A N 1
ATOM 840 C CA . GLY A 1 101 ? 3.719 -35.625 -15.727 1 97.56 101 GLY A CA 1
ATOM 841 C C . GLY A 1 101 ? 5.117 -35.469 -16.297 1 97.56 101 GLY A C 1
ATOM 842 O O . GLY A 1 101 ? 5.312 -35.562 -17.516 1 97.56 101 GLY A O 1
ATOM 843 N N . ALA A 1 102 ? 6.078 -35.312 -15.445 1 94.38 102 ALA A N 1
ATOM 844 C CA . ALA A 1 102 ? 7.5 -35.281 -15.781 1 94.38 102 ALA A CA 1
ATOM 845 C C . ALA A 1 102 ? 7.938 -33.875 -16.172 1 94.38 102 ALA A C 1
ATOM 847 O O . ALA A 1 102 ? 8.828 -33.719 -17.016 1 94.38 102 ALA A O 1
ATOM 848 N N . ASP A 1 103 ? 7.242 -32.844 -15.648 1 93.5 103 ASP A N 1
ATOM 849 C CA . ASP A 1 103 ? 7.609 -31.469 -16 1 93.5 103 ASP A CA 1
ATOM 850 C C . ASP A 1 103 ? 8.352 -30.797 -14.859 1 93.5 103 ASP A C 1
ATOM 852 O O . ASP A 1 103 ? 8.273 -31.234 -13.711 1 93.5 103 ASP A O 1
ATOM 856 N N . GLU A 1 104 ? 9.133 -29.859 -15.203 1 91.75 104 GLU A N 1
ATOM 857 C CA . GLU A 1 104 ? 9.75 -28.859 -14.336 1 91.75 104 GLU A CA 1
ATOM 858 C C . GLU A 1 104 ? 10.516 -29.531 -13.188 1 91.75 104 GLU A C 1
ATOM 860 O O . GLU A 1 104 ? 10.359 -29.141 -12.031 1 91.75 104 GLU A O 1
ATOM 865 N N . ALA A 1 105 ? 11.172 -30.625 -13.539 1 93.69 105 ALA A N 1
ATOM 866 C CA . ALA A 1 105 ? 12.133 -31.219 -12.617 1 93.69 105 ALA A CA 1
ATOM 867 C C . ALA A 1 105 ? 13.477 -30.5 -12.688 1 93.69 105 ALA A C 1
ATOM 869 O O . ALA A 1 105 ? 14.383 -30.922 -13.406 1 93.69 105 ALA A O 1
ATOM 870 N N . PHE A 1 106 ? 13.672 -29.531 -11.883 1 87.81 106 PHE A N 1
ATOM 871 C CA . PHE A 1 106 ? 14.734 -28.547 -12.062 1 87.81 106 PHE A CA 1
ATOM 872 C C . PHE A 1 106 ? 16.062 -29.078 -11.555 1 87.81 106 PHE A C 1
ATOM 874 O O . PHE A 1 106 ? 17.125 -28.766 -12.109 1 87.81 106 PHE A O 1
ATOM 881 N N . GLU A 1 107 ? 16.062 -29.828 -10.445 1 92.12 107 GLU A N 1
ATOM 882 C CA . GLU A 1 107 ? 17.297 -30.391 -9.93 1 92.12 107 GLU A CA 1
ATOM 883 C C . GLU A 1 107 ? 17.188 -31.906 -9.734 1 92.12 107 GLU A C 1
ATOM 885 O O . GLU A 1 107 ? 16.375 -32.375 -8.93 1 92.12 107 GLU A O 1
ATOM 890 N N . PHE A 1 108 ? 18 -32.594 -10.469 1 94.75 108 PHE A N 1
ATOM 891 C CA . PHE A 1 108 ? 18.031 -34.062 -10.352 1 94.75 108 PHE A CA 1
ATOM 892 C C . PHE A 1 108 ? 19.438 -34.594 -10.547 1 94.75 108 PHE A C 1
ATOM 894 O O . PHE A 1 108 ? 20.328 -33.875 -11.008 1 94.75 108 PHE A O 1
ATOM 901 N N . GLY A 1 109 ? 19.656 -35.75 -10.141 1 95.5 109 GLY A N 1
ATOM 902 C CA . GLY A 1 109 ? 20.953 -36.406 -10.305 1 95.5 109 GLY A CA 1
ATOM 903 C C . GLY A 1 109 ? 21.969 -35.969 -9.273 1 95.5 109 GLY A C 1
ATOM 904 O O . GLY A 1 109 ? 23.172 -36 -9.539 1 95.5 109 GLY A O 1
ATOM 905 N N . VAL A 1 110 ? 21.531 -35.531 -8.055 1 96.12 110 VAL A N 1
ATOM 906 C CA . VAL A 1 110 ? 22.484 -34.969 -7.125 1 96.12 110 VAL A CA 1
ATOM 907 C C . VAL A 1 110 ? 22.484 -35.75 -5.816 1 96.12 110 VAL A C 1
ATOM 909 O O . VAL A 1 110 ? 23.422 -35.656 -5.023 1 96.12 110 VAL A O 1
ATOM 912 N N . CYS A 1 111 ? 21.406 -36.531 -5.492 1 97.19 111 CYS A N 1
ATOM 913 C CA . CYS A 1 111 ? 21.406 -37.344 -4.277 1 97.19 111 CYS A CA 1
ATOM 914 C C . CYS A 1 111 ? 22.375 -38.5 -4.406 1 97.19 111 CYS A C 1
ATOM 916 O O . CYS A 1 111 ? 22.781 -38.875 -5.512 1 97.19 111 CYS A O 1
ATOM 918 N N . GLN A 1 112 ? 22.719 -39.094 -3.258 1 97.38 112 GLN A N 1
ATOM 919 C CA . GLN A 1 112 ? 23.734 -40.156 -3.242 1 97.38 112 GLN A CA 1
ATOM 920 C C . GLN A 1 112 ? 23.297 -41.344 -4.078 1 97.38 112 GLN A C 1
ATOM 922 O O . GLN A 1 112 ? 24.078 -41.906 -4.852 1 97.38 112 GLN A O 1
ATOM 927 N N . GLU A 1 113 ? 22.094 -41.781 -3.99 1 97.5 113 GLU A N 1
ATOM 928 C CA . GLU A 1 113 ? 21.609 -42.938 -4.734 1 97.5 113 GLU A CA 1
ATOM 929 C C . GLU A 1 113 ? 21.641 -42.656 -6.238 1 97.5 113 GLU A C 1
ATOM 931 O O . GLU A 1 113 ? 21.922 -43.562 -7.027 1 97.5 113 GLU A O 1
ATOM 936 N N . SER A 1 114 ? 21.266 -41.469 -6.645 1 96.69 114 SER A N 1
ATOM 937 C CA . SER A 1 114 ? 21.328 -41.094 -8.055 1 96.69 114 SER A CA 1
ATOM 938 C C . SER A 1 114 ? 22.766 -41.094 -8.555 1 96.69 114 SER A C 1
ATOM 940 O O . SER A 1 114 ? 23.047 -41.562 -9.664 1 96.69 114 SER A O 1
ATOM 942 N N . LEU A 1 115 ? 23.656 -40.562 -7.723 1 96.25 115 LEU A N 1
ATOM 943 C CA . LEU A 1 115 ? 25.078 -40.562 -8.086 1 96.25 115 LEU A CA 1
ATOM 944 C C . LEU A 1 115 ? 25.609 -41.969 -8.227 1 96.25 115 LEU A C 1
ATOM 946 O O . LEU A 1 115 ? 26.375 -42.25 -9.148 1 96.25 115 LEU A O 1
ATOM 950 N N . ASP A 1 116 ? 25.234 -42.812 -7.344 1 96.31 116 ASP A N 1
ATOM 951 C CA . ASP A 1 116 ? 25.641 -44.219 -7.418 1 96.31 116 ASP A CA 1
ATOM 952 C C . ASP A 1 116 ? 25.141 -44.844 -8.703 1 96.31 116 ASP A C 1
ATOM 954 O O . ASP A 1 116 ? 25.859 -45.594 -9.359 1 96.31 116 ASP A O 1
ATOM 958 N N . TRP A 1 117 ? 23.922 -44.562 -9.008 1 95.31 117 TRP A N 1
ATOM 959 C CA . TRP A 1 117 ? 23.344 -45.094 -10.234 1 95.31 117 TRP A CA 1
ATOM 960 C C . TRP A 1 117 ? 24.125 -44.625 -11.461 1 95.31 117 TRP A C 1
ATOM 962 O O . TRP A 1 117 ? 24.406 -45.406 -12.359 1 95.31 117 TRP A O 1
ATOM 972 N N . ILE A 1 118 ? 24.406 -43.375 -11.484 1 95.56 118 ILE A N 1
ATOM 973 C CA . ILE A 1 118 ? 25.141 -42.781 -12.609 1 95.56 118 ILE A CA 1
ATOM 974 C C . ILE A 1 118 ? 26.516 -43.438 -12.734 1 95.56 118 ILE A C 1
ATOM 976 O O . ILE A 1 118 ? 26.953 -43.75 -13.836 1 95.56 118 ILE A O 1
ATOM 980 N N . GLN A 1 119 ? 27.141 -43.625 -11.594 1 94.19 119 GLN A N 1
ATOM 981 C CA . GLN A 1 119 ? 28.469 -44.25 -11.594 1 94.19 119 GLN A CA 1
ATOM 982 C C . GLN A 1 119 ? 28.391 -45.688 -12.117 1 94.19 119 GLN A C 1
ATOM 984 O O . GLN A 1 119 ? 29.266 -46.125 -12.859 1 94.19 119 GLN A O 1
ATOM 989 N N . LYS A 1 120 ? 27.438 -46.375 -11.836 1 93.62 120 LYS A N 1
ATOM 990 C CA . LYS A 1 120 ? 27.281 -47.781 -12.195 1 93.62 120 LYS A CA 1
ATOM 991 C C . LYS A 1 120 ? 26.875 -47.938 -13.664 1 93.62 120 LYS A C 1
ATOM 993 O O . LYS A 1 120 ? 27.312 -48.875 -14.336 1 93.62 120 LYS A O 1
ATOM 998 N N . ASN A 1 121 ? 26.016 -47.188 -14.086 1 86.56 121 ASN A N 1
ATOM 999 C CA . ASN A 1 121 ? 25.391 -47.375 -15.391 1 86.56 121 ASN A CA 1
ATOM 1000 C C . ASN A 1 121 ? 26.031 -46.5 -16.469 1 86.56 121 ASN A C 1
ATOM 1002 O O . ASN A 1 121 ? 25.859 -46.781 -17.656 1 86.56 121 ASN A O 1
ATOM 1006 N N . GLY A 1 122 ? 26.688 -45.625 -16.266 1 65.81 122 GLY A N 1
ATOM 1007 C CA . GLY A 1 122 ? 27.016 -45.031 -17.547 1 65.81 122 GLY A CA 1
ATOM 1008 C C . GLY A 1 122 ? 27.75 -43.719 -17.422 1 65.81 122 GLY A C 1
ATOM 1009 O O . GLY A 1 122 ? 27.156 -42.688 -17.078 1 65.81 122 GLY A O 1
ATOM 1010 N N . LYS A 1 123 ? 28.969 -43.656 -17.453 1 63.81 123 LYS A N 1
ATOM 1011 C CA . LYS A 1 123 ? 29.797 -42.469 -17.594 1 63.81 123 LYS A CA 1
ATOM 1012 C C . LYS A 1 123 ? 29.359 -41.625 -18.812 1 63.81 123 LYS A C 1
ATOM 1014 O O . LYS A 1 123 ? 29.422 -40.406 -18.781 1 63.81 123 LYS A O 1
ATOM 1019 N N . SER A 1 124 ? 28.594 -42.219 -19.844 1 68.44 124 SER A N 1
ATOM 1020 C CA . SER A 1 124 ? 28.391 -41.469 -21.078 1 68.44 124 SER A CA 1
ATOM 1021 C C . SER A 1 124 ? 27.125 -40.625 -21.016 1 68.44 124 SER A C 1
ATOM 1023 O O . SER A 1 124 ? 27.094 -39.531 -21.547 1 68.44 124 SER A O 1
ATOM 1025 N N . GLY A 1 125 ? 26.078 -41 -20.203 1 81 125 GLY A N 1
ATOM 1026 C CA . GLY A 1 125 ? 24.859 -40.219 -20.266 1 81 125 GLY A CA 1
ATOM 1027 C C . GLY A 1 125 ? 24.594 -39.438 -19 1 81 125 GLY A C 1
ATOM 1028 O O . GLY A 1 125 ? 23.781 -38.5 -19.016 1 81 125 GLY A O 1
ATOM 1029 N N . GLY A 1 126 ? 25.281 -39.781 -18.109 1 91.69 126 GLY A N 1
ATOM 1030 C CA . GLY A 1 126 ? 25.234 -39 -16.891 1 91.69 126 GLY A CA 1
ATOM 1031 C C . GLY A 1 126 ? 23.828 -38.875 -16.297 1 91.69 126 GLY A C 1
ATOM 1032 O O . GLY A 1 126 ? 23.109 -39.875 -16.234 1 91.69 126 GLY A O 1
ATOM 1033 N N . LYS A 1 127 ? 23.484 -37.656 -15.836 1 93.12 127 LYS A N 1
ATOM 1034 C CA . LYS A 1 127 ? 22.203 -37.438 -15.172 1 93.12 127 LYS A CA 1
ATOM 1035 C C . LYS A 1 127 ? 21.047 -37.5 -16.156 1 93.12 127 LYS A C 1
ATOM 1037 O O . LYS A 1 127 ? 19.922 -37.875 -15.797 1 93.12 127 LYS A O 1
ATOM 1042 N N . GLN A 1 128 ? 21.328 -37.188 -17.453 1 95.06 128 GLN A N 1
ATOM 1043 C CA . GLN A 1 128 ? 20.281 -37.281 -18.453 1 95.06 128 GLN A CA 1
ATOM 1044 C C . GLN A 1 128 ? 19.844 -38.719 -18.656 1 95.06 128 GLN A C 1
ATOM 1046 O O . GLN A 1 128 ? 18.656 -39 -18.781 1 95.06 128 GLN A O 1
ATOM 1051 N N . LEU A 1 129 ? 20.781 -39.562 -18.734 1 95.5 129 LEU A N 1
ATOM 1052 C CA . LEU A 1 129 ? 20.453 -40.969 -18.859 1 95.5 129 LEU A CA 1
ATOM 1053 C C . LEU A 1 129 ? 19.625 -41.469 -17.656 1 95.5 129 LEU A C 1
ATOM 1055 O O . LEU A 1 129 ? 18.672 -42.219 -17.828 1 95.5 129 LEU A O 1
ATOM 1059 N N . LEU A 1 130 ? 20.062 -41.031 -16.484 1 95.62 130 LEU A N 1
ATOM 1060 C CA . LEU A 1 130 ? 19.312 -41.375 -15.266 1 95.62 130 LEU A CA 1
ATOM 1061 C C . LEU A 1 130 ? 17.859 -40.969 -15.391 1 95.62 130 LEU A C 1
ATOM 1063 O O . LEU A 1 130 ? 16.953 -41.75 -15.125 1 95.62 130 LEU A O 1
ATOM 1067 N N . ALA A 1 131 ? 17.625 -39.719 -15.781 1 95.56 131 ALA A N 1
ATOM 1068 C CA . ALA A 1 131 ? 16.266 -39.188 -15.922 1 95.56 131 ALA A CA 1
ATOM 1069 C C . ALA A 1 131 ? 15.469 -39.938 -16.969 1 95.56 131 ALA A C 1
ATOM 1071 O O . ALA A 1 131 ? 14.312 -40.281 -16.75 1 95.56 131 ALA A O 1
ATOM 1072 N N . LEU A 1 132 ? 16.109 -40.188 -18.109 1 95.69 132 LEU A N 1
ATOM 1073 C CA . LEU A 1 132 ? 15.445 -40.875 -19.203 1 95.69 132 LEU A CA 1
ATOM 1074 C C . LEU A 1 132 ? 15.141 -42.312 -18.844 1 95.69 132 LEU A C 1
ATOM 1076 O O . LEU A 1 132 ? 14.086 -42.844 -19.203 1 95.69 132 LEU A O 1
ATOM 1080 N N . ALA A 1 133 ? 16.031 -42.969 -18.188 1 95.25 133 ALA A N 1
ATOM 1081 C CA . ALA A 1 133 ? 15.797 -44.312 -17.719 1 95.25 133 ALA A CA 1
ATOM 1082 C C . ALA A 1 133 ? 14.625 -44.375 -16.75 1 95.25 133 ALA A C 1
ATOM 1084 O O . ALA A 1 133 ? 13.812 -45.281 -16.797 1 95.25 133 ALA A O 1
ATOM 1085 N N . HIS A 1 134 ? 14.648 -43.438 -15.852 1 96.06 134 HIS A N 1
ATOM 1086 C CA . HIS A 1 134 ? 13.523 -43.344 -14.922 1 96.06 134 HIS A CA 1
ATOM 1087 C C . HIS A 1 134 ? 12.203 -43.156 -15.672 1 96.06 134 HIS A C 1
ATOM 1089 O O . HIS A 1 134 ? 11.227 -43.844 -15.383 1 96.06 134 HIS A O 1
ATOM 1095 N N . LEU A 1 135 ? 12.148 -42.25 -16.625 1 96.56 135 LEU A N 1
ATOM 1096 C CA . LEU A 1 135 ? 10.938 -42 -17.391 1 96.56 135 LEU A CA 1
ATOM 1097 C C . LEU A 1 135 ? 10.477 -43.25 -18.125 1 96.56 135 LEU A C 1
ATOM 1099 O O . LEU A 1 135 ? 9.281 -43.531 -18.156 1 96.56 135 LEU A O 1
ATOM 1103 N N . LYS A 1 136 ? 11.414 -43.938 -18.75 1 97.12 136 LYS A N 1
ATOM 1104 C CA . LYS A 1 136 ? 11.078 -45.156 -19.469 1 97.12 136 LYS A CA 1
ATOM 1105 C C . LYS A 1 136 ? 10.508 -46.219 -18.516 1 97.12 136 LYS A C 1
ATOM 1107 O O . LYS A 1 136 ? 9.469 -46.812 -18.812 1 97.12 136 LYS A O 1
ATOM 1112 N N . ALA A 1 137 ? 11.172 -46.406 -17.422 1 97.44 137 ALA A N 1
ATOM 1113 C CA . ALA A 1 137 ? 10.727 -47.406 -16.453 1 97.44 137 ALA A CA 1
ATOM 1114 C C . ALA A 1 137 ? 9.328 -47.094 -15.945 1 97.44 137 ALA A C 1
ATOM 1116 O O . ALA A 1 137 ? 8.484 -48 -15.828 1 97.44 137 ALA A O 1
ATOM 1117 N N . ILE A 1 138 ? 9.094 -45.844 -15.594 1 98 138 ILE A N 1
ATOM 1118 C CA . ILE A 1 138 ? 7.805 -45.406 -15.078 1 98 138 ILE A CA 1
ATOM 1119 C C . ILE A 1 138 ? 6.738 -45.562 -16.156 1 98 138 ILE A C 1
ATOM 1121 O O . ILE A 1 138 ? 5.625 -46.031 -15.883 1 98 138 ILE A O 1
ATOM 1125 N N . ALA A 1 139 ? 7.062 -45.156 -17.375 1 97.69 139 ALA A N 1
ATOM 1126 C CA . ALA A 1 139 ? 6.121 -45.312 -18.484 1 97.69 139 ALA A CA 1
ATOM 1127 C C . ALA A 1 139 ? 5.742 -46.75 -18.719 1 97.69 139 ALA A C 1
ATOM 1129 O O . ALA A 1 139 ? 4.566 -47.094 -18.906 1 97.69 139 ALA A O 1
ATOM 1130 N N . GLU A 1 140 ? 6.715 -47.625 -18.719 1 97.5 140 GLU A N 1
ATOM 1131 C CA . GLU A 1 140 ? 6.469 -49.062 -18.891 1 97.5 140 GLU A CA 1
ATOM 1132 C C . GLU A 1 140 ? 5.621 -49.625 -17.75 1 97.5 140 GLU A C 1
ATOM 1134 O O . GLU A 1 140 ? 4.719 -50.406 -17.969 1 97.5 140 GLU A O 1
ATOM 1139 N N . PHE A 1 141 ? 5.949 -49.188 -16.594 1 97.94 141 PHE A N 1
ATOM 1140 C CA . PHE A 1 141 ? 5.176 -49.625 -15.43 1 97.94 141 PHE A CA 1
ATOM 1141 C C . PHE A 1 141 ? 3.727 -49.188 -15.547 1 97.94 141 PHE A C 1
ATOM 1143 O O . PHE A 1 141 ? 2.805 -49.938 -15.281 1 97.94 141 PHE A O 1
ATOM 1150 N N . ALA A 1 142 ? 3.51 -47.875 -15.883 1 97.94 142 ALA A N 1
ATOM 1151 C CA . ALA A 1 142 ? 2.16 -47.344 -16.062 1 97.94 142 ALA A CA 1
ATOM 1152 C C . ALA A 1 142 ? 1.395 -48.125 -17.109 1 97.94 142 ALA A C 1
ATOM 1154 O O . ALA A 1 142 ? 0.211 -48.438 -16.938 1 97.94 142 ALA A O 1
ATOM 1155 N N . LYS A 1 143 ? 2.08 -48.469 -18.219 1 96 143 LYS A N 1
ATOM 1156 C CA . LYS A 1 143 ? 1.46 -49.25 -19.281 1 96 143 LYS A CA 1
ATOM 1157 C C . LYS A 1 143 ? 1.046 -50.625 -18.781 1 96 143 LYS A C 1
ATOM 1159 O O . LYS A 1 143 ? -0.03 -51.125 -19.125 1 96 143 LYS A O 1
ATOM 1164 N N . GLN A 1 144 ? 1.893 -51.188 -17.984 1 96.19 144 GLN A N 1
ATOM 1165 C CA . GLN A 1 144 ? 1.599 -52.5 -17.406 1 96.19 144 GLN A CA 1
ATOM 1166 C C . GLN A 1 144 ? 0.372 -52.438 -16.5 1 96.19 144 GLN A C 1
ATOM 1168 O O . GLN A 1 144 ? -0.477 -53.344 -16.547 1 96.19 144 GLN A O 1
ATOM 1173 N N . GLU A 1 145 ? 0.282 -51.438 -15.703 1 96.62 145 GLU A N 1
ATOM 1174 C CA . GLU A 1 145 ? -0.793 -51.312 -14.719 1 96.62 145 GLU A CA 1
ATOM 1175 C C . GLU A 1 145 ? -2.111 -50.938 -15.391 1 96.62 145 GLU A C 1
ATOM 1177 O O . GLU A 1 145 ? -3.186 -51.281 -14.906 1 96.62 145 GLU A O 1
ATOM 1182 N N . THR A 1 146 ? -2.086 -50.188 -16.469 1 94.62 146 THR A N 1
ATOM 1183 C CA . THR A 1 146 ? -3.289 -49.688 -17.109 1 94.62 146 THR A CA 1
ATOM 1184 C C . THR A 1 146 ? -3.727 -50.594 -18.25 1 94.62 146 THR A C 1
ATOM 1186 O O . THR A 1 146 ? -4.887 -50.562 -18.656 1 94.62 146 THR A O 1
ATOM 1189 N N . GLY A 1 147 ? -2.826 -51.375 -18.812 1 86.69 147 GLY A N 1
ATOM 1190 C CA . GLY A 1 147 ? -3.131 -52.281 -19.891 1 86.69 147 GLY A CA 1
ATOM 1191 C C . GLY A 1 147 ? -2.598 -51.812 -21.234 1 86.69 147 GLY A C 1
ATOM 1192 O O . GLY A 1 147 ? -2.273 -50.656 -21.422 1 86.69 147 GLY A O 1
ATOM 1193 N N . SER A 1 148 ? -2.572 -52.688 -22.188 1 75.12 148 SER A N 1
ATOM 1194 C CA . SER A 1 148 ? -1.834 -52.562 -23.438 1 75.12 148 SER A CA 1
ATOM 1195 C C . SER A 1 148 ? -2.412 -51.438 -24.297 1 75.12 148 SER A C 1
ATOM 1197 O O . SER A 1 148 ? -1.665 -50.688 -24.922 1 75.12 148 SER A O 1
ATOM 1199 N N . PRO A 1 149 ? -3.562 -51.156 -24.266 1 87.69 149 PRO A N 1
ATOM 1200 C CA . PRO A 1 149 ? -4.059 -50.125 -25.188 1 87.69 149 PRO A CA 1
ATOM 1201 C C . PRO A 1 149 ? -3.762 -48.719 -24.703 1 87.69 149 PRO A C 1
ATOM 1203 O O . PRO A 1 149 ? -3.867 -47.75 -25.484 1 87.69 149 PRO A O 1
ATOM 1206 N N . THR A 1 150 ? -3.434 -48.562 -23.562 1 95.44 150 THR A N 1
ATOM 1207 C CA . THR A 1 150 ? -3.264 -47.25 -22.969 1 95.44 150 THR A CA 1
ATOM 1208 C C . THR A 1 150 ? -2.035 -46.562 -23.547 1 95.44 150 THR A C 1
ATOM 1210 O O . THR A 1 150 ? -0.963 -47.156 -23.641 1 95.44 150 THR A O 1
ATOM 1213 N N . GLN A 1 151 ? -2.207 -45.312 -23.984 1 96.56 151 GLN A N 1
ATOM 1214 C CA . GLN A 1 151 ? -1.097 -44.469 -24.422 1 96.56 151 GLN A CA 1
ATOM 1215 C C . GLN A 1 151 ? -0.602 -43.594 -23.281 1 96.56 151 GLN A C 1
ATOM 1217 O O . GLN A 1 151 ? -1.402 -43 -22.547 1 96.56 151 GLN A O 1
ATOM 1222 N N . ILE A 1 152 ? 0.709 -43.5 -23.109 1 97.88 152 ILE A N 1
ATOM 1223 C CA . ILE A 1 152 ? 1.3 -42.781 -22 1 97.88 152 ILE A CA 1
ATOM 1224 C C . ILE A 1 152 ? 1.711 -41.375 -22.484 1 97.88 152 ILE A C 1
ATOM 1226 O O . ILE A 1 152 ? 2.363 -41.219 -23.516 1 97.88 152 ILE A O 1
ATOM 1230 N N . LEU A 1 153 ? 1.293 -40.312 -21.766 1 98.38 153 LEU A N 1
ATOM 1231 C CA . LEU A 1 153 ? 1.624 -38.938 -22.047 1 98.38 153 LEU A CA 1
ATOM 1232 C C . LEU A 1 153 ? 2.621 -38.375 -21.031 1 98.38 153 LEU A C 1
ATOM 1234 O O . LEU A 1 153 ? 2.652 -38.844 -19.891 1 98.38 153 LEU A O 1
ATOM 1238 N N . ALA A 1 154 ? 3.439 -37.438 -21.422 1 98.19 154 ALA A N 1
ATOM 1239 C CA . ALA A 1 154 ? 4.355 -36.719 -20.547 1 98.19 154 ALA A CA 1
ATOM 1240 C C . ALA A 1 154 ? 4.586 -35.281 -21.062 1 98.19 154 ALA A C 1
ATOM 1242 O O . ALA A 1 154 ? 4.586 -35.062 -22.266 1 98.19 154 ALA A O 1
ATOM 1243 N N . TRP A 1 155 ? 4.789 -34.375 -20.234 1 98 155 TRP A N 1
ATOM 1244 C CA . TRP A 1 155 ? 5.113 -33 -20.641 1 98 155 TRP A CA 1
ATOM 1245 C C . TRP A 1 155 ? 6.469 -32.938 -21.328 1 98 155 TRP A C 1
ATOM 1247 O O . TRP A 1 155 ? 7.387 -33.688 -20.984 1 98 155 TRP A O 1
ATOM 1257 N N . HIS A 1 156 ? 6.664 -32.062 -22.125 1 96.44 156 HIS A N 1
ATOM 1258 C CA . HIS A 1 156 ? 7.805 -32.062 -23.047 1 96.44 156 HIS A CA 1
ATOM 1259 C C . HIS A 1 156 ? 9.008 -31.359 -22.438 1 96.44 156 HIS A C 1
ATOM 1261 O O . HIS A 1 156 ? 10.125 -31.5 -22.922 1 96.44 156 HIS A O 1
ATOM 1267 N N . ASP A 1 157 ? 8.828 -30.484 -21.469 1 93.25 157 ASP A N 1
ATOM 1268 C CA . ASP A 1 157 ? 9.805 -29.453 -21.156 1 93.25 157 ASP A CA 1
ATOM 1269 C C . ASP A 1 157 ? 11.117 -30.062 -20.672 1 93.25 157 ASP A C 1
ATOM 1271 O O . ASP A 1 157 ? 12.195 -29.5 -20.875 1 93.25 157 ASP A O 1
ATOM 1275 N N . MET A 1 158 ? 11.055 -31.188 -20.031 1 91.81 158 MET A N 1
ATOM 1276 C CA . MET A 1 158 ? 12.297 -31.891 -19.703 1 91.81 158 MET A CA 1
ATOM 1277 C C . MET A 1 158 ? 12.867 -32.594 -20.938 1 91.81 158 MET A C 1
ATOM 1279 O O . MET A 1 158 ? 14.078 -32.562 -21.172 1 91.81 158 MET A O 1
ATOM 1283 N N . LEU A 1 159 ? 12.094 -33.188 -21.734 1 91.69 159 LEU A N 1
ATOM 1284 C CA . LEU A 1 159 ? 12.469 -34 -22.875 1 91.69 159 LEU A CA 1
ATOM 1285 C C . LEU A 1 159 ? 13.203 -33.188 -23.938 1 91.69 159 LEU A C 1
ATOM 1287 O O . LEU A 1 159 ? 14.156 -33.656 -24.547 1 91.69 159 LEU A O 1
ATOM 1291 N N . LYS A 1 160 ? 12.766 -31.984 -24.078 1 90.25 160 LYS A N 1
ATOM 1292 C CA . LYS A 1 160 ? 13.328 -31.141 -25.141 1 90.25 160 LYS A CA 1
ATOM 1293 C C . LYS A 1 160 ? 14.797 -30.828 -24.875 1 90.25 160 LYS A C 1
ATOM 1295 O O . LYS A 1 160 ? 15.539 -30.5 -25.797 1 90.25 160 LYS A O 1
ATOM 1300 N N . ASP A 1 161 ? 15.227 -30.938 -23.625 1 89.25 161 ASP A N 1
ATOM 1301 C CA . ASP A 1 161 ? 16.578 -30.547 -23.25 1 89.25 161 ASP A CA 1
ATOM 1302 C C . ASP A 1 161 ? 17.5 -31.766 -23.188 1 89.25 161 ASP A C 1
ATOM 1304 O O . ASP A 1 161 ? 18.719 -31.625 -23.016 1 89.25 161 ASP A O 1
ATOM 1308 N N . PHE A 1 162 ? 16.969 -32.938 -23.297 1 92.5 162 PHE A N 1
ATOM 1309 C CA . PHE A 1 162 ? 17.766 -34.156 -23.203 1 92.5 162 PHE A CA 1
ATOM 1310 C C . PHE A 1 162 ? 18.344 -34.531 -24.562 1 92.5 162 PHE A C 1
ATOM 1312 O O . PHE A 1 162 ? 17.812 -34.156 -25.594 1 92.5 162 PHE A O 1
ATOM 1319 N N . ASP A 1 163 ? 19.438 -35.312 -24.531 1 92.75 163 ASP A N 1
ATOM 1320 C CA . ASP A 1 163 ? 20.141 -35.781 -25.734 1 92.75 163 ASP A CA 1
ATOM 1321 C C . ASP A 1 163 ? 19.25 -36.656 -26.594 1 92.75 163 ASP A C 1
ATOM 1323 O O . ASP A 1 163 ? 18.797 -37.719 -26.125 1 92.75 163 ASP A O 1
ATOM 1327 N N . SER A 1 164 ? 19.125 -36.25 -27.875 1 93 164 SER A N 1
ATOM 1328 C CA . SER A 1 164 ? 18.234 -36.969 -28.797 1 93 164 SER A CA 1
ATOM 1329 C C . SER A 1 164 ? 18.703 -38.406 -29.031 1 93 164 SER A C 1
ATOM 1331 O O . SER A 1 164 ? 17.891 -39.281 -29.219 1 93 164 SER A O 1
ATOM 1333 N N . ARG A 1 165 ? 20.172 -38.531 -29.109 1 90.69 165 ARG A N 1
ATOM 1334 C CA . ARG A 1 165 ? 20.734 -39.875 -29.328 1 90.69 165 ARG A CA 1
ATOM 1335 C C . ARG A 1 165 ? 20.375 -40.812 -28.188 1 90.69 165 ARG A C 1
ATOM 1337 O O . ARG A 1 165 ? 20.109 -42 -28.422 1 90.69 165 ARG A O 1
ATOM 1344 N N . LEU A 1 166 ? 20.156 -40.312 -26.922 1 94.06 166 LEU A N 1
ATOM 1345 C CA . LEU A 1 166 ? 19.781 -41.094 -25.75 1 94.06 166 LEU A CA 1
ATOM 1346 C C . LEU A 1 166 ? 18.312 -41.469 -25.797 1 94.06 166 LEU A C 1
ATOM 1348 O O . LEU A 1 166 ? 17.938 -42.625 -25.484 1 94.06 166 LEU A O 1
ATOM 1352 N N . ILE A 1 167 ? 17.516 -40.562 -26.188 1 96.06 167 ILE A N 1
ATOM 1353 C CA . ILE A 1 167 ? 16.078 -40.812 -26.312 1 96.06 167 ILE A CA 1
ATOM 1354 C C . ILE A 1 167 ? 15.812 -41.906 -27.328 1 96.06 167 ILE A C 1
ATOM 1356 O O . ILE A 1 167 ? 15 -42.812 -27.078 1 96.06 167 ILE A O 1
ATOM 1360 N N . LYS A 1 168 ? 16.516 -41.875 -28.406 1 95.38 168 LYS A N 1
ATOM 1361 C CA . LYS A 1 168 ? 16.375 -42.844 -29.469 1 95.38 168 LYS A CA 1
ATOM 1362 C C . LYS A 1 168 ? 16.781 -44.25 -29 1 95.38 168 LYS A C 1
ATOM 1364 O O . LYS A 1 168 ? 16.078 -45.219 -29.234 1 95.38 168 LYS A O 1
ATOM 1369 N N . ASN A 1 169 ? 17.906 -44.25 -28.359 1 94.12 169 ASN A N 1
ATOM 1370 C CA . ASN A 1 169 ? 18.453 -45.531 -27.906 1 94.12 169 ASN A CA 1
ATOM 1371 C C . ASN A 1 169 ? 17.516 -46.219 -26.922 1 94.12 169 ASN A C 1
ATOM 1373 O O . ASN A 1 169 ? 17.438 -47.438 -26.891 1 94.12 169 ASN A O 1
ATOM 1377 N N . LEU A 1 170 ? 16.875 -45.438 -26.219 1 95.25 170 LEU A N 1
ATOM 1378 C CA . LEU A 1 170 ? 15.961 -45.969 -25.219 1 95.25 170 LEU A CA 1
ATOM 1379 C C . LEU A 1 170 ? 14.578 -46.219 -25.812 1 95.25 170 LEU A C 1
ATOM 1381 O O . LEU A 1 170 ? 13.68 -46.719 -25.125 1 95.25 170 LEU A O 1
ATOM 1385 N N . GLU A 1 171 ? 14.336 -45.812 -27 1 96.12 171 GLU A N 1
ATOM 1386 C CA . GLU A 1 171 ? 13.094 -46 -27.734 1 96.12 171 GLU A CA 1
ATOM 1387 C C . GLU A 1 171 ? 11.906 -45.406 -27 1 96.12 171 GLU A C 1
ATOM 1389 O O . GLU A 1 171 ? 10.852 -46.031 -26.891 1 96.12 171 GLU A O 1
ATOM 1394 N N . LEU A 1 172 ? 12.125 -44.281 -26.438 1 95.81 172 LEU A N 1
ATOM 1395 C CA . LEU A 1 172 ? 11.094 -43.625 -25.641 1 95.81 172 LEU A CA 1
ATOM 1396 C C . LEU A 1 172 ? 9.891 -43.25 -26.5 1 95.81 172 LEU A C 1
ATOM 1398 O O . LEU A 1 172 ? 8.766 -43.188 -26.016 1 95.81 172 LEU A O 1
ATOM 1402 N N . GLY A 1 173 ? 10.102 -43.031 -27.75 1 94.5 173 GLY A N 1
ATOM 1403 C CA . GLY A 1 173 ? 9.047 -42.625 -28.688 1 94.5 173 GLY A CA 1
ATOM 1404 C C . GLY A 1 173 ? 8.008 -43.719 -28.891 1 94.5 173 GLY A C 1
ATOM 1405 O O . GLY A 1 173 ? 6.898 -43.438 -29.344 1 94.5 173 GLY A O 1
ATOM 1406 N N . GLN A 1 174 ? 8.352 -44.938 -28.547 1 93.88 174 GLN A N 1
ATOM 1407 C CA . GLN A 1 174 ? 7.438 -46.062 -28.688 1 93.88 174 GLN A CA 1
ATOM 1408 C C . GLN A 1 174 ? 6.5 -46.188 -27.5 1 93.88 174 GLN A C 1
ATOM 1410 O O . GLN A 1 174 ? 5.48 -46.875 -27.562 1 93.88 174 GLN A O 1
ATOM 1415 N N . ILE A 1 175 ? 6.832 -45.406 -26.484 1 94.62 175 ILE A N 1
ATOM 1416 C CA . ILE A 1 175 ? 6.086 -45.625 -25.25 1 94.62 175 ILE A CA 1
ATOM 1417 C C . ILE A 1 175 ? 5.414 -44.344 -24.812 1 94.62 175 ILE A C 1
ATOM 1419 O O . ILE A 1 175 ? 4.34 -44.344 -24.203 1 94.62 175 ILE A O 1
ATOM 1423 N N . ILE A 1 176 ? 6 -43.219 -25.094 1 96.94 176 ILE A N 1
ATOM 1424 C CA . ILE A 1 176 ? 5.535 -41.938 -24.578 1 96.94 176 ILE A CA 1
ATOM 1425 C C . ILE A 1 176 ? 5.125 -41 -25.719 1 96.94 176 ILE A C 1
ATOM 1427 O O . ILE A 1 176 ? 5.801 -40.969 -26.75 1 96.94 176 ILE A O 1
ATOM 1431 N N . GLN A 1 177 ? 4.039 -40.312 -25.609 1 97.75 177 GLN A N 1
ATOM 1432 C CA . GLN A 1 177 ? 3.652 -39.188 -26.453 1 97.75 177 GLN A CA 1
ATOM 1433 C C . GLN A 1 177 ? 3.855 -37.875 -25.719 1 97.75 177 GLN A C 1
ATOM 1435 O O . GLN A 1 177 ? 3.227 -37.625 -24.688 1 97.75 177 GLN A O 1
ATOM 1440 N N . PRO A 1 178 ? 4.727 -37 -26.219 1 97.94 178 PRO A N 1
ATOM 1441 C CA . PRO A 1 178 ? 4.977 -35.75 -25.531 1 97.94 178 PRO A CA 1
ATOM 1442 C C . PRO A 1 178 ? 3.805 -34.781 -25.641 1 97.94 178 PRO A C 1
ATOM 1444 O O . PRO A 1 178 ? 3.146 -34.719 -26.688 1 97.94 178 PRO A O 1
ATOM 1447 N N . VAL A 1 179 ? 3.488 -34.062 -24.609 1 98.38 179 VAL A N 1
ATOM 1448 C CA . VAL A 1 179 ? 2.566 -32.938 -24.578 1 98.38 179 VAL A CA 1
ATOM 1449 C C . VAL A 1 179 ? 3.352 -31.625 -24.547 1 98.38 179 VAL A C 1
ATOM 1451 O O . VAL A 1 179 ? 3.949 -31.281 -23.531 1 98.38 179 VAL A O 1
ATOM 1454 N N . VAL A 1 180 ? 3.314 -30.922 -25.625 1 97.88 180 VAL A N 1
ATOM 1455 C CA . VAL A 1 180 ? 4.121 -29.719 -25.797 1 97.88 180 VAL A CA 1
ATOM 1456 C C . VAL A 1 180 ? 3.312 -28.484 -25.375 1 97.88 180 VAL A C 1
ATOM 1458 O O . VAL A 1 180 ? 2.256 -28.219 -25.938 1 97.88 180 VAL A O 1
ATOM 1461 N N . TRP A 1 181 ? 3.863 -27.75 -24.391 1 97.5 181 TRP A N 1
ATOM 1462 C CA . TRP A 1 181 ? 3.084 -26.641 -23.859 1 97.5 181 TRP A CA 1
ATOM 1463 C C . TRP A 1 181 ? 3.828 -25.328 -24.031 1 97.5 181 TRP A C 1
ATOM 1465 O O . TRP A 1 181 ? 5.059 -25.297 -24 1 97.5 181 TRP A O 1
ATOM 1475 N N . ASP A 1 182 ? 3.141 -24.281 -24.344 1 97.38 182 ASP A N 1
ATOM 1476 C CA . ASP A 1 182 ? 3.52 -22.875 -24.359 1 97.38 182 ASP A CA 1
ATOM 1477 C C . ASP A 1 182 ? 2.299 -21.984 -24.188 1 97.38 182 ASP A C 1
ATOM 1479 O O . ASP A 1 182 ? 1.353 -22.047 -24.969 1 97.38 182 ASP A O 1
ATOM 1483 N N . TYR A 1 183 ? 2.354 -21.125 -23.219 1 96.81 183 TYR A N 1
ATOM 1484 C CA . TYR A 1 183 ? 1.159 -20.359 -22.891 1 96.81 183 TYR A CA 1
ATOM 1485 C C . TYR A 1 183 ? 1.307 -18.906 -23.344 1 96.81 183 TYR A C 1
ATOM 1487 O O . TYR A 1 183 ? 0.423 -18.078 -23.109 1 96.81 183 TYR A O 1
ATOM 1495 N N . SER A 1 184 ? 2.441 -18.594 -23.984 1 96.44 184 SER A N 1
ATOM 1496 C CA . SER A 1 184 ? 2.613 -17.25 -24.516 1 96.44 184 SER A CA 1
ATOM 1497 C C . SER A 1 184 ? 1.71 -17 -25.734 1 96.44 184 SER A C 1
ATOM 1499 O O . SER A 1 184 ? 1.3 -17.953 -26.406 1 96.44 184 SER A O 1
ATOM 1501 N N . GLU A 1 185 ? 1.442 -15.852 -25.984 1 94.81 185 GLU A N 1
ATOM 1502 C CA . GLU A 1 185 ? 0.549 -15.516 -27.094 1 94.81 185 GLU A CA 1
ATOM 1503 C C . GLU A 1 185 ? 1.131 -15.953 -28.438 1 94.81 185 GLU A C 1
ATOM 1505 O O . GLU A 1 185 ? 0.398 -16.406 -29.312 1 94.81 185 GLU A O 1
ATOM 1510 N N . ASN A 1 186 ? 2.42 -15.891 -28.547 1 92.12 186 ASN A N 1
ATOM 1511 C CA . ASN A 1 186 ? 3.039 -16.156 -29.844 1 92.12 186 ASN A CA 1
ATOM 1512 C C . ASN A 1 186 ? 3.795 -17.484 -29.844 1 92.12 186 ASN A C 1
ATOM 1514 O O . ASN A 1 186 ? 4.598 -17.75 -30.734 1 92.12 186 ASN A O 1
ATOM 1518 N N . ILE A 1 187 ? 3.58 -18.281 -28.828 1 93.25 187 ILE A N 1
ATOM 1519 C CA . ILE A 1 187 ? 4.246 -19.578 -28.719 1 93.25 187 ILE A CA 1
ATOM 1520 C C . ILE A 1 187 ? 5.75 -19.406 -28.891 1 93.25 187 ILE A C 1
ATOM 1522 O O . ILE A 1 187 ? 6.387 -20.125 -29.656 1 93.25 187 ILE A O 1
ATOM 1526 N N . VAL A 1 188 ? 6.262 -18.5 -28.203 1 84.81 188 VAL A N 1
ATOM 1527 C CA . VAL A 1 188 ? 7.578 -17.938 -28.484 1 84.81 188 VAL A CA 1
ATOM 1528 C C . VAL A 1 188 ? 8.664 -18.922 -28.031 1 84.81 188 VAL A C 1
ATOM 1530 O O . VAL A 1 188 ? 9.781 -18.891 -28.547 1 84.81 188 VAL A O 1
ATOM 1533 N N . THR A 1 189 ? 8.359 -19.75 -27.156 1 84.12 189 THR A N 1
ATOM 1534 C CA . THR A 1 189 ? 9.383 -20.625 -26.594 1 84.12 189 THR A CA 1
ATOM 1535 C C . THR A 1 189 ? 9.609 -21.844 -27.484 1 84.12 189 THR A C 1
ATOM 1537 O O . THR A 1 189 ? 10.539 -22.625 -27.25 1 84.12 189 THR A O 1
ATOM 1540 N N . LEU A 1 190 ? 8.773 -22 -28.469 1 90.44 190 LEU A N 1
ATOM 1541 C CA . LEU A 1 190 ? 8.836 -23.156 -29.344 1 90.44 190 LEU A CA 1
ATOM 1542 C C . LEU A 1 190 ? 9.195 -22.734 -30.766 1 90.44 190 LEU A C 1
ATOM 1544 O O . LEU A 1 190 ? 8.398 -22.094 -31.453 1 90.44 190 LEU A O 1
ATOM 1548 N N . ASN A 1 191 ? 10.359 -23.078 -31.109 1 90.38 191 ASN A N 1
ATOM 1549 C CA . ASN A 1 191 ? 10.773 -22.781 -32.469 1 90.38 191 ASN A CA 1
ATOM 1550 C C . ASN A 1 191 ? 10.75 -24.031 -33.344 1 90.38 191 ASN A C 1
ATOM 1552 O O . ASN A 1 191 ? 10.453 -25.125 -32.875 1 90.38 191 ASN A O 1
ATOM 1556 N N . ASP A 1 192 ? 11.078 -23.828 -34.594 1 93.19 192 ASP A N 1
ATOM 1557 C CA . ASP A 1 192 ? 11.023 -24.891 -35.594 1 93.19 192 ASP A CA 1
ATOM 1558 C C . ASP A 1 192 ? 11.961 -26.031 -35.219 1 93.19 192 ASP A C 1
ATOM 1560 O O . ASP A 1 192 ? 11.633 -27.203 -35.438 1 93.19 192 ASP A O 1
ATOM 1564 N N . TYR A 1 193 ? 13.008 -25.688 -34.656 1 92.5 193 TYR A N 1
ATOM 1565 C CA . TYR A 1 193 ? 14.016 -26.688 -34.312 1 92.5 193 TYR A CA 1
ATOM 1566 C C . TYR A 1 193 ? 13.5 -27.625 -33.219 1 92.5 193 TYR A C 1
ATOM 1568 O O . TYR A 1 193 ? 13.75 -28.828 -33.25 1 92.5 193 TYR A O 1
ATOM 1576 N N . ILE A 1 194 ? 12.82 -27.125 -32.281 1 94 194 ILE A N 1
ATOM 1577 C CA . ILE A 1 194 ? 12.297 -27.922 -31.188 1 94 194 ILE A CA 1
ATOM 1578 C C . ILE A 1 194 ? 11.297 -28.938 -31.734 1 94 194 ILE A C 1
ATOM 1580 O O . ILE A 1 194 ? 11.352 -30.125 -31.375 1 94 194 ILE A O 1
ATOM 1584 N N . PHE A 1 195 ? 10.438 -28.531 -32.625 1 95.62 195 PHE A N 1
ATOM 1585 C CA . PHE A 1 195 ? 9.469 -29.438 -33.219 1 95.62 195 PHE A CA 1
ATOM 1586 C C . PHE A 1 195 ? 10.164 -30.531 -34.031 1 95.62 195 PHE A C 1
ATOM 1588 O O . PHE A 1 195 ? 9.812 -31.703 -33.938 1 95.62 195 PHE A O 1
ATOM 1595 N N . SER A 1 196 ? 11.125 -30.125 -34.75 1 95.19 196 SER A N 1
ATOM 1596 C CA . SER A 1 196 ? 11.867 -31.078 -35.562 1 95.19 196 SER A CA 1
ATOM 1597 C C . SER A 1 196 ? 12.594 -32.094 -34.688 1 95.19 196 SER A C 1
ATOM 1599 O O . SER A 1 196 ? 12.602 -33.281 -35 1 95.19 196 SER A O 1
ATOM 1601 N N . SER A 1 197 ? 13.164 -31.562 -33.688 1 94.38 197 SER A N 1
ATOM 1602 C CA . SER A 1 197 ? 13.891 -32.438 -32.75 1 94.38 197 SER A CA 1
ATOM 1603 C C . SER A 1 197 ? 12.969 -33.438 -32.094 1 94.38 197 SER A C 1
ATOM 1605 O O . SER A 1 197 ? 13.289 -34.625 -32 1 94.38 197 SER A O 1
ATOM 1607 N N . LEU A 1 198 ? 11.867 -33.062 -31.672 1 96 198 LEU A N 1
ATOM 1608 C CA . LEU A 1 198 ? 10.898 -33.938 -31.062 1 96 198 LEU A CA 1
ATOM 1609 C C . LEU A 1 198 ? 10.383 -34.969 -32.062 1 96 198 LEU A C 1
ATOM 1611 O O . LEU A 1 198 ? 10.242 -36.156 -31.734 1 96 198 LEU A O 1
ATOM 1615 N N . ALA A 1 199 ? 10.164 -34.531 -33.25 1 96.19 199 ALA A N 1
ATOM 1616 C CA . ALA A 1 199 ? 9.586 -35.375 -34.312 1 96.19 199 ALA A CA 1
ATOM 1617 C C . ALA A 1 199 ? 10.547 -36.5 -34.688 1 96.19 199 ALA A C 1
ATOM 1619 O O . ALA A 1 199 ? 10.125 -37.531 -35.219 1 96.19 199 ALA A O 1
ATOM 1620 N N . GLU A 1 200 ? 11.75 -36.281 -34.438 1 95.94 200 GLU A N 1
ATOM 1621 C CA . GLU A 1 200 ? 12.75 -37.312 -34.75 1 95.94 200 GLU A CA 1
ATOM 1622 C C . GLU A 1 200 ? 12.5 -38.594 -33.938 1 95.94 200 GLU A C 1
ATOM 1624 O O . GLU A 1 200 ? 12.758 -39.688 -34.438 1 95.94 200 GLU A O 1
ATOM 1629 N N . ASN A 1 201 ? 12.016 -38.375 -32.75 1 96.06 201 ASN A N 1
ATOM 1630 C CA . ASN A 1 201 ? 11.898 -39.531 -31.875 1 96.06 201 ASN A CA 1
ATOM 1631 C C . ASN A 1 201 ? 10.438 -39.844 -31.562 1 96.06 201 ASN A C 1
ATOM 1633 O O . ASN A 1 201 ? 10.109 -40.969 -31.188 1 96.06 201 ASN A O 1
ATOM 1637 N N . PHE A 1 202 ? 9.609 -38.938 -31.672 1 97.56 202 PHE A N 1
ATOM 1638 C CA . PHE A 1 202 ? 8.219 -39.125 -31.266 1 97.56 202 PHE A CA 1
ATOM 1639 C C . PHE A 1 202 ? 7.289 -38.969 -32.469 1 97.56 202 PHE A C 1
ATOM 1641 O O . PHE A 1 202 ? 7.145 -37.875 -33.031 1 97.56 202 PHE A O 1
ATOM 1648 N N . PRO A 1 203 ? 6.617 -40 -32.844 1 97.44 203 PRO A N 1
ATOM 1649 C CA . PRO A 1 203 ? 5.766 -39.969 -34.031 1 97.44 203 PRO A CA 1
ATOM 1650 C C . PRO A 1 203 ? 4.484 -39.156 -33.812 1 97.44 203 PRO A C 1
ATOM 1652 O O . PRO A 1 203 ? 3.854 -38.719 -34.75 1 97.44 203 PRO A O 1
ATOM 1655 N N . THR A 1 204 ? 4.051 -39.031 -32.562 1 97.19 204 THR A N 1
ATOM 1656 C CA . THR A 1 204 ? 2.822 -38.344 -32.188 1 97.19 204 THR A CA 1
ATOM 1657 C C . THR A 1 204 ? 3.1 -37.281 -31.125 1 97.19 204 THR A C 1
ATOM 1659 O O . THR A 1 204 ? 3.947 -37.469 -30.25 1 97.19 204 THR A O 1
ATOM 1662 N N . MET A 1 205 ? 2.443 -36.188 -31.25 1 95.88 205 MET A N 1
ATOM 1663 C CA . MET A 1 205 ? 2.592 -35.156 -30.219 1 95.88 205 MET A CA 1
ATOM 1664 C C . MET A 1 205 ? 1.236 -34.562 -29.844 1 95.88 205 MET A C 1
ATOM 1666 O O . MET A 1 205 ? 0.284 -34.625 -30.625 1 95.88 205 MET A O 1
ATOM 1670 N N . TRP A 1 206 ? 1.079 -34.031 -28.578 1 97.81 206 TRP A N 1
ATOM 1671 C CA . TRP A 1 206 ? -0.05 -33.25 -28.094 1 97.81 206 TRP A CA 1
ATOM 1672 C C . TRP A 1 206 ? 0.353 -31.797 -27.891 1 97.81 206 TRP A C 1
ATOM 1674 O O . TRP A 1 206 ? 1.479 -31.516 -27.484 1 97.81 206 TRP A O 1
ATOM 1684 N N . ALA A 1 207 ? -0.563 -30.922 -28.266 1 97.38 207 ALA A N 1
ATOM 1685 C CA . ALA A 1 207 ? -0.384 -29.516 -27.906 1 97.38 207 ALA A CA 1
ATOM 1686 C C . ALA A 1 207 ? -1.033 -29.203 -26.562 1 97.38 207 ALA A C 1
ATOM 1688 O O . ALA A 1 207 ? -1.957 -29.906 -26.141 1 97.38 207 ALA A O 1
ATOM 1689 N N . SER A 1 208 ? -0.507 -28.188 -25.922 1 97.94 208 SER A N 1
ATOM 1690 C CA . SER A 1 208 ? -1.131 -27.75 -24.672 1 97.94 208 SER A CA 1
ATOM 1691 C C . SER A 1 208 ? -1.177 -26.234 -24.578 1 97.94 208 SER A C 1
ATOM 1693 O O . SER A 1 208 ? -0.136 -25.562 -24.594 1 97.94 208 SER A O 1
ATOM 1695 N N . SER A 1 209 ? -2.326 -25.688 -24.516 1 97.69 209 SER A N 1
ATOM 1696 C CA . SER A 1 209 ? -2.631 -24.281 -24.266 1 97.69 209 SER A CA 1
ATOM 1697 C C . SER A 1 209 ? -3.193 -24.094 -22.859 1 97.69 209 SER A C 1
ATOM 1699 O O . SER A 1 209 ? -3.047 -24.953 -22 1 97.69 209 SER A O 1
ATOM 1701 N N . ALA A 1 210 ? -3.721 -22.859 -22.594 1 97.94 210 ALA A N 1
ATOM 1702 C CA . ALA A 1 210 ? -4.281 -22.594 -21.281 1 97.94 210 ALA A CA 1
ATOM 1703 C C . ALA A 1 210 ? -5.527 -21.719 -21.375 1 97.94 210 ALA A C 1
ATOM 1705 O O . ALA A 1 210 ? -5.715 -21 -22.359 1 97.94 210 ALA A O 1
ATOM 1706 N N . TYR A 1 211 ? -6.383 -21.812 -20.359 1 97.88 211 TYR A N 1
ATOM 1707 C CA . TYR A 1 211 ? -7.531 -20.922 -20.266 1 97.88 211 TYR A CA 1
ATOM 1708 C C . TYR A 1 211 ? -7.496 -20.109 -18.969 1 97.88 211 TYR A C 1
ATOM 1710 O O . TYR A 1 211 ? -8.227 -19.141 -18.828 1 97.88 211 TYR A O 1
ATOM 1718 N N . LYS A 1 212 ? -6.648 -20.562 -18 1 97.69 212 LYS A N 1
ATOM 1719 C CA . LYS A 1 212 ? -6.488 -19.828 -16.734 1 97.69 212 LYS A CA 1
ATOM 1720 C C . LYS A 1 212 ? -5.18 -20.203 -16.047 1 97.69 212 LYS A C 1
ATOM 1722 O O . LYS A 1 212 ? -4.625 -21.266 -16.297 1 97.69 212 LYS A O 1
ATOM 1727 N N . GLY A 1 213 ? -4.762 -19.312 -15.172 1 96.88 213 GLY A N 1
ATOM 1728 C CA . GLY A 1 213 ? -3.67 -19.609 -14.258 1 96.88 213 GLY A CA 1
ATOM 1729 C C . GLY A 1 213 ? -2.334 -19.781 -14.961 1 96.88 213 GLY A C 1
ATOM 1730 O O . GLY A 1 213 ? -1.479 -20.531 -14.5 1 96.88 213 GLY A O 1
ATOM 1731 N N . ALA A 1 214 ? -2.152 -19.141 -16.062 1 96 214 ALA A N 1
ATOM 1732 C CA . ALA A 1 214 ? -0.911 -19.312 -16.812 1 96 214 ALA A CA 1
ATOM 1733 C C . ALA A 1 214 ? -0.323 -17.953 -17.203 1 96 214 ALA A C 1
ATOM 1735 O O . ALA A 1 214 ? 0.591 -17.891 -18.031 1 96 214 ALA A O 1
ATOM 1736 N N . ASN A 1 215 ? -0.853 -16.906 -16.672 1 93.88 215 ASN A N 1
ATOM 1737 C CA . ASN A 1 215 ? -0.357 -15.57 -16.984 1 93.88 215 ASN A CA 1
ATOM 1738 C C . ASN A 1 215 ? 0.841 -15.203 -16.109 1 93.88 215 ASN A C 1
ATOM 1740 O O . ASN A 1 215 ? 1.896 -14.82 -16.625 1 93.88 215 ASN A O 1
ATOM 1744 N N . TYR A 1 216 ? 0.69 -15.352 -14.797 1 94.88 216 TYR A N 1
ATOM 1745 C CA . TYR A 1 216 ? 1.732 -15.227 -13.789 1 94.88 216 TYR A CA 1
ATOM 1746 C C . TYR A 1 216 ? 1.282 -15.836 -12.461 1 94.88 216 TYR A C 1
ATOM 1748 O O . TYR A 1 216 ? 0.089 -16.062 -12.25 1 94.88 216 TYR A O 1
ATOM 1756 N N . PRO A 1 217 ? 2.098 -16.266 -11.508 1 92.88 217 PRO A N 1
ATOM 1757 C CA . PRO A 1 217 ? 1.796 -17.141 -10.375 1 92.88 217 PRO A CA 1
ATOM 1758 C C . PRO A 1 217 ? 0.75 -16.547 -9.43 1 92.88 217 PRO A C 1
ATOM 1760 O O . PRO A 1 217 ? 0.036 -17.281 -8.75 1 92.88 217 PRO A O 1
ATOM 1763 N N . SER A 1 218 ? 0.541 -15.172 -9.359 1 92.25 218 SER A N 1
ATOM 1764 C CA . SER A 1 218 ? -0.451 -14.594 -8.461 1 92.25 218 SER A CA 1
ATOM 1765 C C . SER A 1 218 ? -1.564 -13.898 -9.234 1 92.25 218 SER A C 1
ATOM 1767 O O . SER A 1 218 ? -2.318 -13.109 -8.664 1 92.25 218 SER A O 1
ATOM 1769 N N . ALA A 1 219 ? -1.682 -14.359 -10.445 1 94.62 219 ALA A N 1
ATOM 1770 C CA . ALA A 1 219 ? -2.754 -13.766 -11.242 1 94.62 219 ALA A CA 1
ATOM 1771 C C . ALA A 1 219 ? -4.125 -14.18 -10.711 1 94.62 219 ALA A C 1
ATOM 1773 O O . ALA A 1 219 ? -4.414 -15.367 -10.57 1 94.62 219 ALA A O 1
ATOM 1774 N N . SER A 1 220 ? -4.918 -13.172 -10.352 1 95.44 220 SER A N 1
ATOM 1775 C CA . SER A 1 220 ? -6.215 -13.5 -9.766 1 95.44 220 SER A CA 1
ATOM 1776 C C . SER A 1 220 ? -7.359 -13.055 -10.672 1 95.44 220 SER A C 1
ATOM 1778 O O . SER A 1 220 ? -8.523 -13.375 -10.414 1 95.44 220 SER A O 1
ATOM 1780 N N . THR A 1 221 ? -7.055 -12.352 -11.719 1 95.12 221 THR A N 1
ATOM 1781 C CA . THR A 1 221 ? -8.047 -11.906 -12.695 1 95.12 221 THR A CA 1
ATOM 1782 C C . THR A 1 221 ? -7.844 -12.609 -14.031 1 95.12 221 THR A C 1
ATOM 1784 O O . THR A 1 221 ? -6.773 -13.172 -14.289 1 95.12 221 THR A O 1
ATOM 1787 N N . SER A 1 222 ? -8.898 -12.617 -14.789 1 92.88 222 SER A N 1
ATOM 1788 C CA . SER A 1 222 ? -8.852 -13.312 -16.062 1 92.88 222 SER A CA 1
ATOM 1789 C C . SER A 1 222 ? -8.508 -12.359 -17.203 1 92.88 222 SER A C 1
ATOM 1791 O O . SER A 1 222 ? -9.156 -11.328 -17.375 1 92.88 222 SER A O 1
ATOM 1793 N N . GLU A 1 223 ? -7.496 -12.695 -17.906 1 92.5 223 GLU A N 1
ATOM 1794 C CA . GLU A 1 223 ? -7.188 -12.031 -19.172 1 92.5 223 GLU A CA 1
ATOM 1795 C C . GLU A 1 223 ? -7.578 -12.898 -20.375 1 92.5 223 GLU A C 1
ATOM 1797 O O . GLU A 1 223 ? -6.711 -13.477 -21.031 1 92.5 223 GLU A O 1
ATOM 1802 N N . VAL A 1 224 ? -8.812 -12.844 -20.719 1 96.38 224 VAL A N 1
ATOM 1803 C CA . VAL A 1 224 ? -9.422 -13.773 -21.672 1 96.38 224 VAL A CA 1
ATOM 1804 C C . VAL A 1 224 ? -8.766 -13.609 -23.047 1 96.38 224 VAL A C 1
ATOM 1806 O O . VAL A 1 224 ? -8.5 -14.594 -23.734 1 96.38 224 VAL A O 1
ATOM 1809 N N . ARG A 1 225 ? -8.492 -12.367 -23.391 1 95.06 225 ARG A N 1
ATOM 1810 C CA . ARG A 1 225 ? -7.891 -12.086 -24.703 1 95.06 225 ARG A CA 1
ATOM 1811 C C . ARG A 1 225 ? -6.516 -12.734 -24.812 1 95.06 225 ARG A C 1
ATOM 1813 O O . ARG A 1 225 ? -6.145 -13.211 -25.891 1 95.06 225 ARG A O 1
ATOM 1820 N N . HIS A 1 226 ? -5.785 -12.711 -23.766 1 95.5 226 HIS A N 1
ATOM 1821 C CA . HIS A 1 226 ? -4.477 -13.359 -23.75 1 95.5 226 HIS A CA 1
ATOM 1822 C C . HIS A 1 226 ? -4.586 -14.836 -24.094 1 95.5 226 HIS A C 1
ATOM 1824 O O . HIS A 1 226 ? -3.861 -15.336 -24.953 1 95.5 226 HIS A O 1
ATOM 1830 N N . TYR A 1 227 ? -5.48 -15.555 -23.531 1 96.81 227 TYR A N 1
ATOM 1831 C CA . TYR A 1 227 ? -5.66 -16.984 -23.75 1 96.81 227 TYR A CA 1
ATOM 1832 C C . TYR A 1 227 ? -6.246 -17.266 -25.125 1 96.81 227 TYR A C 1
ATOM 1834 O O . TYR A 1 227 ? -5.914 -18.266 -25.75 1 96.81 227 TYR A O 1
ATOM 1842 N N . GLU A 1 228 ? -7.113 -16.344 -25.547 1 96.06 228 GLU A N 1
ATOM 1843 C CA . GLU A 1 228 ? -7.648 -16.469 -26.906 1 96.06 228 GLU A CA 1
ATOM 1844 C C . GLU A 1 228 ? -6.535 -16.422 -27.953 1 96.06 228 GLU A C 1
ATOM 1846 O O . GLU A 1 228 ? -6.492 -17.25 -28.859 1 96.06 228 GLU A O 1
ATOM 1851 N N . THR A 1 229 ? -5.695 -15.445 -27.766 1 95.19 229 THR A N 1
ATOM 1852 C CA . THR A 1 229 ? -4.578 -15.305 -28.688 1 95.19 229 THR A CA 1
ATOM 1853 C C . THR A 1 229 ? -3.678 -16.531 -28.656 1 95.19 229 THR A C 1
ATOM 1855 O O . THR A 1 229 ? -3.254 -17.031 -29.703 1 95.19 229 THR A O 1
ATOM 1858 N N . ASN A 1 230 ? -3.395 -17.062 -27.516 1 96.62 230 ASN A N 1
ATOM 1859 C CA . ASN A 1 230 ? -2.59 -18.281 -27.359 1 96.62 230 ASN A CA 1
ATOM 1860 C C . ASN A 1 230 ? -3.211 -19.469 -28.078 1 96.62 230 ASN A C 1
ATOM 1862 O O . ASN A 1 230 ? -2.545 -20.141 -28.875 1 96.62 230 ASN A O 1
ATOM 1866 N N . ASN A 1 231 ? -4.473 -19.734 -27.875 1 95.62 231 ASN A N 1
ATOM 1867 C CA . ASN A 1 231 ? -5.156 -20.891 -28.438 1 95.62 231 ASN A CA 1
ATOM 1868 C C . ASN A 1 231 ? -5.25 -20.797 -29.953 1 95.62 231 ASN A C 1
ATOM 1870 O O . ASN A 1 231 ? -5.07 -21.781 -30.656 1 95.62 231 ASN A O 1
ATOM 1874 N N . ARG A 1 232 ? -5.465 -19.641 -30.453 1 94.06 232 ARG A N 1
ATOM 1875 C CA . ARG A 1 232 ? -5.516 -19.453 -31.906 1 94.06 232 ARG A CA 1
ATOM 1876 C C . ARG A 1 232 ? -4.152 -19.719 -32.531 1 94.06 232 ARG A C 1
ATOM 1878 O O . ARG A 1 232 ? -4.066 -20.312 -33.625 1 94.06 232 ARG A O 1
ATOM 1885 N N . ASN A 1 233 ? -3.205 -19.297 -31.859 1 95.12 233 ASN A N 1
ATOM 1886 C CA . ASN A 1 233 ? -1.866 -19.484 -32.406 1 95.12 233 ASN A CA 1
ATOM 1887 C C . ASN A 1 233 ? -1.427 -20.938 -32.344 1 95.12 233 ASN A C 1
ATOM 1889 O O . ASN A 1 233 ? -0.603 -21.391 -33.125 1 95.12 233 ASN A O 1
ATOM 1893 N N . TRP A 1 234 ? -1.966 -21.688 -31.438 1 96 234 TRP A N 1
ATOM 1894 C CA . TRP A 1 234 ? -1.715 -23.125 -31.406 1 96 234 TRP A CA 1
ATOM 1895 C C . TRP A 1 234 ? -2.332 -23.812 -32.625 1 96 234 TRP A C 1
ATOM 1897 O O . TRP A 1 234 ? -1.778 -24.766 -33.156 1 96 234 TRP A O 1
ATOM 1907 N N . ILE A 1 235 ? -3.471 -23.297 -33.062 1 93.56 235 ILE A N 1
ATOM 1908 C CA . ILE A 1 235 ? -4.094 -23.828 -34.281 1 93.56 235 ILE A CA 1
ATOM 1909 C C . ILE A 1 235 ? -3.191 -23.578 -35.469 1 93.56 235 ILE A C 1
ATOM 1911 O O . ILE A 1 235 ? -2.965 -24.469 -36.312 1 93.56 235 ILE A O 1
ATOM 1915 N N . ARG A 1 236 ? -2.676 -22.422 -35.5 1 92.69 236 ARG A N 1
ATOM 1916 C CA . ARG A 1 236 ? -1.751 -22.078 -36.594 1 92.69 236 ARG A CA 1
ATOM 1917 C C . ARG A 1 236 ? -0.489 -22.938 -36.5 1 92.69 236 ARG A C 1
ATOM 1919 O O . ARG A 1 236 ? 0.039 -23.359 -37.531 1 92.69 236 ARG A O 1
ATOM 1926 N N . THR A 1 237 ? -0.037 -23.125 -35.375 1 95.12 237 THR A N 1
ATOM 1927 C CA . THR A 1 237 ? 1.155 -23.938 -35.156 1 95.12 237 THR A CA 1
ATOM 1928 C C . THR A 1 237 ? 0.92 -25.375 -35.625 1 95.12 237 THR A C 1
ATOM 1930 O O . THR A 1 237 ? 1.806 -25.984 -36.219 1 95.12 237 THR A O 1
ATOM 1933 N N . LYS A 1 238 ? -0.234 -25.906 -35.312 1 94.88 238 LYS A N 1
ATOM 1934 C CA . LYS A 1 238 ? -0.568 -27.234 -35.781 1 94.88 238 LYS A CA 1
ATOM 1935 C C . LYS A 1 238 ? -0.492 -27.312 -37.312 1 94.88 238 LYS A C 1
ATOM 1937 O O . LYS A 1 238 ? 0.092 -28.25 -37.844 1 94.88 238 LYS A O 1
ATOM 1942 N N . GLN A 1 239 ? -1.005 -26.344 -37.969 1 92.56 239 GLN A N 1
ATOM 1943 C CA . GLN A 1 239 ? -1 -26.328 -39.406 1 92.56 239 GLN A CA 1
ATOM 1944 C C . GLN A 1 239 ? 0.424 -26.281 -39.969 1 92.56 239 GLN A C 1
ATOM 1946 O O . GLN A 1 239 ? 0.724 -26.906 -40.969 1 92.56 239 GLN A O 1
ATOM 1951 N N . ALA A 1 240 ? 1.222 -25.641 -39.219 1 93.88 240 ALA A N 1
ATOM 1952 C CA . ALA A 1 240 ? 2.582 -25.406 -39.719 1 93.88 240 ALA A CA 1
ATOM 1953 C C . ALA A 1 240 ? 3.484 -26.594 -39.375 1 93.88 240 ALA A C 1
ATOM 1955 O O . ALA A 1 240 ? 4.426 -26.891 -40.125 1 93.88 240 ALA A O 1
ATOM 1956 N N . GLN A 1 241 ? 3.24 -27.297 -38.281 1 96.44 241 GLN A N 1
ATOM 1957 C CA . GLN A 1 241 ? 4.27 -28.172 -37.75 1 96.44 241 GLN A CA 1
ATOM 1958 C C . GLN A 1 241 ? 3.811 -29.625 -37.75 1 96.44 241 GLN A C 1
ATOM 1960 O O . GLN A 1 241 ? 4.625 -30.547 -37.625 1 96.44 241 GLN A O 1
ATOM 1965 N N . GLU A 1 242 ? 2.51 -29.938 -37.938 1 95.38 242 GLU A N 1
ATOM 1966 C CA . GLU A 1 242 ? 1.953 -31.281 -37.75 1 95.38 242 GLU A CA 1
ATOM 1967 C C . GLU A 1 242 ? 2.58 -32.281 -38.688 1 95.38 242 GLU A C 1
ATOM 1969 O O . GLU A 1 242 ? 2.756 -33.469 -38.344 1 95.38 242 GLU A O 1
ATOM 1974 N N . LYS A 1 243 ? 2.951 -31.891 -39.844 1 96.62 243 LYS A N 1
ATOM 1975 C CA . LYS A 1 243 ? 3.463 -32.812 -40.875 1 96.62 243 LYS A CA 1
ATOM 1976 C C . LYS A 1 243 ? 4.816 -33.375 -40.469 1 96.62 243 LYS A C 1
ATOM 1978 O O . LYS A 1 243 ? 5.258 -34.375 -41.031 1 96.62 243 LYS A O 1
ATOM 1983 N N . LYS A 1 244 ? 5.461 -32.75 -39.594 1 96.75 244 LYS A N 1
ATOM 1984 C CA . LYS A 1 244 ? 6.754 -33.25 -39.125 1 96.75 244 LYS A CA 1
ATOM 1985 C C . LYS A 1 244 ? 6.594 -34.562 -38.344 1 96.75 244 LYS A C 1
ATOM 1987 O O . LYS A 1 244 ? 7.516 -35.375 -38.312 1 96.75 244 LYS A O 1
ATOM 1992 N N . PHE A 1 245 ? 5.5 -34.75 -37.781 1 97.69 245 PHE A N 1
ATOM 1993 C CA . PHE A 1 245 ? 5.238 -35.938 -36.969 1 97.69 245 PHE A CA 1
ATOM 1994 C C . PHE A 1 245 ? 4.547 -37 -37.812 1 97.69 245 PHE A C 1
ATOM 1996 O O . PHE A 1 245 ? 3.5 -36.75 -38.406 1 97.69 245 PHE A O 1
ATOM 2003 N N . LYS A 1 246 ? 5.039 -38.188 -37.688 1 97.5 246 LYS A N 1
ATOM 2004 C CA . LYS A 1 246 ? 4.551 -39.281 -38.531 1 97.5 246 LYS A CA 1
ATOM 2005 C C . LYS A 1 246 ? 3.051 -39.5 -38.344 1 97.5 246 LYS A C 1
ATOM 2007 O O . LYS A 1 246 ? 2.324 -39.719 -39.281 1 97.5 246 LYS A O 1
ATOM 2012 N N . ASN A 1 247 ? 2.615 -39.406 -37.094 1 97.06 247 ASN A N 1
ATOM 2013 C CA . ASN A 1 247 ? 1.207 -39.656 -36.781 1 97.06 247 ASN A CA 1
ATOM 2014 C C . ASN A 1 247 ? 0.476 -38.344 -36.469 1 97.06 247 ASN A C 1
ATOM 2016 O O . ASN A 1 247 ? -0.66 -38.375 -36 1 97.06 247 ASN A O 1
ATOM 2020 N N . GLY A 1 248 ? 1.166 -37.188 -36.656 1 96.38 248 GLY A N 1
ATOM 2021 C CA . GLY A 1 248 ? 0.572 -35.875 -36.5 1 96.38 248 GLY A CA 1
ATOM 2022 C C . GLY A 1 248 ? 0.292 -35.531 -35.062 1 96.38 248 GLY A C 1
ATOM 2023 O O . GLY A 1 248 ? 0.902 -36.094 -34.125 1 96.38 248 GLY A O 1
ATOM 2024 N N . PHE A 1 249 ? -0.464 -34.469 -34.938 1 96 249 PHE A N 1
ATOM 2025 C CA . PHE A 1 249 ? -0.947 -34.062 -33.625 1 96 249 PHE A CA 1
ATOM 2026 C C . PHE A 1 249 ? -2.188 -34.844 -33.219 1 96 249 PHE A C 1
ATOM 2028 O O . PHE A 1 249 ? -3.168 -34.875 -33.969 1 96 249 PHE A O 1
ATOM 2035 N N . GLN A 1 250 ? -2.135 -35.406 -32.031 1 95.56 250 GLN A N 1
ATOM 2036 C CA . GLN A 1 250 ? -3.246 -36.219 -31.578 1 95.56 250 GLN A CA 1
ATOM 2037 C C . GLN A 1 250 ? -4.371 -35.344 -31.016 1 95.56 250 GLN A C 1
ATOM 2039 O O . GLN A 1 250 ? -5.547 -35.719 -31.109 1 95.56 250 GLN A O 1
ATOM 2044 N N . GLY A 1 251 ? -4.039 -34.281 -30.344 1 95.25 251 GLY A N 1
ATOM 2045 C CA . GLY A 1 251 ? -5.027 -33.438 -29.703 1 95.25 251 GLY A CA 1
ATOM 2046 C C . GLY A 1 251 ? -4.41 -32.25 -28.984 1 95.25 251 GLY A C 1
ATOM 2047 O O . GLY A 1 251 ? -3.211 -31.984 -29.109 1 95.25 251 GLY A O 1
ATOM 2048 N N . ILE A 1 252 ? -5.27 -31.453 -28.391 1 97 252 ILE A N 1
ATOM 2049 C CA . ILE A 1 252 ? -4.836 -30.297 -27.594 1 97 252 ILE A CA 1
ATOM 2050 C C . ILE A 1 252 ? -5.41 -30.391 -26.188 1 97 252 ILE A C 1
ATOM 2052 O O . ILE A 1 252 ? -6.562 -30.781 -26 1 97 252 ILE A O 1
ATOM 2056 N N . ILE A 1 253 ? -4.551 -30.156 -25.234 1 97.88 253 ILE A N 1
ATOM 2057 C CA . ILE A 1 253 ? -4.957 -30.062 -23.844 1 97.88 253 ILE A CA 1
ATOM 2058 C C . ILE A 1 253 ? -5.023 -28.594 -23.422 1 97.88 253 ILE A C 1
ATOM 2060 O O . ILE A 1 253 ? -4.004 -27.891 -23.406 1 97.88 253 ILE A O 1
ATOM 2064 N N . ILE A 1 254 ? -6.176 -28.078 -23.078 1 98.12 254 ILE A N 1
ATOM 2065 C CA . ILE A 1 254 ? -6.359 -26.703 -22.594 1 98.12 254 ILE A CA 1
ATOM 2066 C C . ILE A 1 254 ? -6.277 -26.703 -21.062 1 98.12 254 ILE A C 1
ATOM 2068 O O . ILE A 1 254 ? -7.234 -27.078 -20.375 1 98.12 254 ILE A O 1
ATOM 2072 N N . THR A 1 255 ? -5.207 -26.172 -20.578 1 97.94 255 THR A N 1
ATOM 2073 C CA . THR A 1 255 ? -4.902 -26.344 -19.172 1 97.94 255 THR A CA 1
ATOM 2074 C C . THR A 1 255 ? -5.48 -25.188 -18.344 1 97.94 255 THR A C 1
ATOM 2076 O O . THR A 1 255 ? -5.664 -24.094 -18.875 1 97.94 255 THR A O 1
ATOM 2079 N N . GLY A 1 256 ? -5.859 -25.438 -17.172 1 97.31 256 GLY A N 1
ATOM 2080 C CA . GLY A 1 256 ? -6.168 -24.469 -16.125 1 97.31 256 GLY A CA 1
ATOM 2081 C C . GLY A 1 256 ? -5.441 -24.766 -14.82 1 97.31 256 GLY A C 1
ATOM 2082 O O . GLY A 1 256 ? -5.598 -25.844 -14.242 1 97.31 256 GLY A O 1
ATOM 2083 N N . TRP A 1 257 ? -4.723 -23.781 -14.375 1 96.5 257 TRP A N 1
ATOM 2084 C CA . TRP A 1 257 ? -3.9 -24 -13.188 1 96.5 257 TRP A CA 1
ATOM 2085 C C . TRP A 1 257 ? -4.418 -23.188 -12.008 1 96.5 257 TRP A C 1
ATOM 2087 O O . TRP A 1 257 ? -4.859 -22.047 -12.18 1 96.5 257 TRP A O 1
ATOM 2097 N N . GLN A 1 258 ? -4.328 -23.828 -10.867 1 94.69 258 GLN A N 1
ATOM 2098 C CA . GLN A 1 258 ? -4.742 -23.156 -9.641 1 94.69 258 GLN A CA 1
ATOM 2099 C C . GLN A 1 258 ? -3.535 -22.578 -8.898 1 94.69 258 GLN A C 1
ATOM 2101 O O . GLN A 1 258 ? -3.666 -21.609 -8.148 1 94.69 258 GLN A O 1
ATOM 2106 N N . ARG A 1 259 ? -2.436 -23.281 -9.023 1 95.25 259 ARG A N 1
ATOM 2107 C CA . ARG A 1 259 ? -1.134 -22.906 -8.492 1 95.25 259 ARG A CA 1
ATOM 2108 C C . ARG A 1 259 ? -0.011 -23.328 -9.43 1 95.25 259 ARG A C 1
ATOM 2110 O O . ARG A 1 259 ? -0.123 -24.328 -10.133 1 95.25 259 ARG A O 1
ATOM 2117 N N . TYR A 1 260 ? 1.049 -22.531 -9.352 1 95.62 260 TYR A N 1
ATOM 2118 C CA . TYR A 1 260 ? 2.18 -22.891 -10.195 1 95.62 260 TYR A CA 1
ATOM 2119 C C . TYR A 1 260 ? 2.912 -24.109 -9.633 1 95.62 260 TYR A C 1
ATOM 2121 O O . TYR A 1 260 ? 3.471 -24.906 -10.391 1 95.62 260 TYR A O 1
ATOM 2129 N N . ASP A 1 261 ? 2.924 -24.234 -8.422 1 94.69 261 ASP A N 1
ATOM 2130 C CA . ASP A 1 261 ? 3.309 -25.453 -7.723 1 94.69 261 ASP A CA 1
ATOM 2131 C C . ASP A 1 261 ? 2.629 -25.531 -6.355 1 94.69 261 ASP A C 1
ATOM 2133 O O . ASP A 1 261 ? 1.865 -24.641 -5.98 1 94.69 261 ASP A O 1
ATOM 2137 N N . HIS A 1 262 ? 2.879 -26.609 -5.695 1 94 262 HIS A N 1
ATOM 2138 C CA . HIS A 1 262 ? 2.166 -26.938 -4.469 1 94 262 HIS A CA 1
ATOM 2139 C C . HIS A 1 262 ? 2.4 -25.875 -3.393 1 94 262 HIS A C 1
ATOM 2141 O O . HIS A 1 262 ? 1.554 -25.672 -2.52 1 94 262 HIS A O 1
ATOM 2147 N N . LEU A 1 263 ? 3.523 -25.172 -3.424 1 94.81 263 LEU A N 1
ATOM 2148 C CA . LEU A 1 263 ? 3.906 -24.25 -2.361 1 94.81 263 LEU A CA 1
ATOM 2149 C C . LEU A 1 263 ? 3.75 -22.812 -2.812 1 94.81 263 LEU A C 1
ATOM 2151 O O . LEU A 1 263 ? 4.105 -21.875 -2.08 1 94.81 263 LEU A O 1
ATOM 2155 N N . ALA A 1 264 ? 3.207 -22.578 -3.986 1 95.31 264 ALA A N 1
ATOM 2156 C CA . ALA A 1 264 ? 2.934 -21.25 -4.516 1 95.31 264 ALA A CA 1
ATOM 2157 C C . ALA A 1 264 ? 1.576 -20.734 -4.043 1 95.31 264 ALA A C 1
ATOM 2159 O O . ALA A 1 264 ? 0.785 -21.484 -3.475 1 95.31 264 ALA A O 1
ATOM 2160 N N . GLY A 1 265 ? 1.377 -19.5 -4.246 1 92.81 265 GLY A N 1
ATOM 2161 C CA . GLY A 1 265 ? 0.069 -18.922 -3.977 1 92.81 265 GLY A CA 1
ATOM 2162 C C . GLY A 1 265 ? -0.967 -19.281 -5.027 1 92.81 265 GLY A C 1
ATOM 2163 O O . GLY A 1 265 ? -0.636 -19.875 -6.059 1 92.81 265 GLY A O 1
ATOM 2164 N N . LEU A 1 266 ? -2.207 -18.859 -4.699 1 94.19 266 LEU A N 1
ATOM 2165 C CA . LEU A 1 266 ? -3.312 -19.109 -5.621 1 94.19 266 LEU A CA 1
ATOM 2166 C C . LEU A 1 266 ? -3.213 -18.219 -6.844 1 94.19 266 LEU A C 1
ATOM 2168 O O . LEU A 1 266 ? -2.822 -17.047 -6.734 1 94.19 266 LEU A O 1
ATOM 2172 N N . CYS A 1 267 ? -3.471 -18.75 -7.949 1 95.19 267 CYS A N 1
ATOM 2173 C CA . CYS A 1 267 ? -3.684 -17.922 -9.133 1 95.19 267 CYS A CA 1
ATOM 2174 C C . CYS A 1 267 ? -5.145 -17.953 -9.555 1 95.19 267 CYS A C 1
ATOM 2176 O O . CYS A 1 267 ? -6.039 -18.094 -8.719 1 95.19 267 CYS A O 1
ATOM 2178 N N . GLU A 1 268 ? -5.547 -17.781 -10.773 1 96.19 268 GLU A N 1
ATOM 2179 C CA . GLU A 1 268 ? -6.93 -17.641 -11.227 1 96.19 268 GLU A CA 1
ATOM 2180 C C . GLU A 1 268 ? -7.762 -18.859 -10.828 1 96.19 268 GLU A C 1
ATOM 2182 O O . GLU A 1 268 ? -7.371 -20 -11.078 1 96.19 268 GLU A O 1
ATOM 2187 N N . THR A 1 269 ? -8.875 -18.609 -10.195 1 96.62 269 THR A N 1
ATOM 2188 C CA . THR A 1 269 ? -9.773 -19.703 -9.812 1 96.62 269 THR A CA 1
ATOM 2189 C C . THR A 1 269 ? -10.766 -20 -10.93 1 96.62 269 THR A C 1
ATOM 2191 O O . THR A 1 269 ? -10.891 -19.234 -11.883 1 96.62 269 THR A O 1
ATOM 2194 N N . LEU A 1 270 ? -11.469 -21.109 -10.805 1 96.88 270 LEU A N 1
ATOM 2195 C CA . LEU A 1 270 ? -12.289 -21.625 -11.891 1 96.88 270 LEU A CA 1
ATOM 2196 C C . LEU A 1 270 ? -13.406 -20.656 -12.242 1 96.88 270 LEU A C 1
ATOM 2198 O O . LEU A 1 270 ? -13.633 -20.359 -13.414 1 96.88 270 LEU A O 1
ATOM 2202 N N . PRO A 1 271 ? -14.062 -20.047 -11.242 1 97.25 271 PRO A N 1
ATOM 2203 C CA . PRO A 1 271 ? -15.133 -19.125 -11.617 1 97.25 271 PRO A CA 1
ATOM 2204 C C . PRO A 1 271 ? -14.617 -17.906 -12.398 1 97.25 271 PRO A C 1
ATOM 2206 O O . PRO A 1 271 ? -15.312 -17.391 -13.266 1 97.25 271 PRO A O 1
ATOM 2209 N N . ILE A 1 272 ? -13.422 -17.594 -12.133 1 96.75 272 ILE A N 1
ATOM 2210 C CA . ILE A 1 272 ? -12.812 -16.453 -12.797 1 96.75 272 ILE A CA 1
ATOM 2211 C C . ILE A 1 272 ? -12.43 -16.812 -14.227 1 96.75 272 ILE A C 1
ATOM 2213 O O . ILE A 1 272 ? -12.5 -15.984 -15.133 1 96.75 272 ILE A O 1
ATOM 2217 N N . GLY A 1 273 ? -12.125 -18.094 -14.414 1 97.12 273 GLY A N 1
ATOM 2218 C CA . GLY A 1 273 ? -11.625 -18.531 -15.711 1 97.12 273 GLY A CA 1
ATOM 2219 C C . GLY A 1 273 ? -12.68 -19.234 -16.547 1 97.12 273 GLY A C 1
ATOM 2220 O O . GLY A 1 273 ? -12.406 -19.656 -17.672 1 97.12 273 GLY A O 1
ATOM 2221 N N . THR A 1 274 ? -13.93 -19.344 -16.094 1 97.94 274 THR A N 1
ATOM 2222 C CA . THR A 1 274 ? -14.953 -20.172 -16.75 1 97.94 274 THR A CA 1
ATOM 2223 C C . THR A 1 274 ? -15.273 -19.625 -18.141 1 97.94 274 THR A C 1
ATOM 2225 O O . THR A 1 274 ? -15.352 -20.375 -19.109 1 97.94 274 THR A O 1
ATOM 2228 N N . ALA A 1 275 ? -15.461 -18.344 -18.219 1 97.44 275 ALA A N 1
ATOM 2229 C CA . ALA A 1 275 ? -15.734 -17.75 -19.531 1 97.44 275 ALA A CA 1
ATOM 2230 C C . ALA A 1 275 ? -14.578 -18 -20.5 1 97.44 275 ALA A C 1
ATOM 2232 O O . ALA A 1 275 ? -14.805 -18.328 -21.656 1 97.44 275 ALA A O 1
ATOM 2233 N N . SER A 1 276 ? -13.414 -17.812 -20 1 97.62 276 SER A N 1
ATOM 2234 C CA . SER A 1 276 ? -12.227 -18.094 -20.797 1 97.62 276 SER A CA 1
ATOM 2235 C C . SER A 1 276 ? -12.195 -19.562 -21.234 1 97.62 276 SER A C 1
ATOM 2237 O O . SER A 1 276 ? -11.906 -19.859 -22.406 1 97.62 276 SER A O 1
ATOM 2239 N N . MET A 1 277 ? -12.484 -20.453 -20.359 1 98.12 277 MET A N 1
ATOM 2240 C CA . MET A 1 277 ? -12.5 -21.891 -20.656 1 98.12 277 MET A CA 1
ATOM 2241 C C . MET A 1 277 ? -13.438 -22.188 -21.812 1 98.12 277 MET A C 1
ATOM 2243 O O . MET A 1 277 ? -13.055 -22.875 -22.766 1 98.12 277 MET A O 1
ATOM 2247 N N . MET A 1 278 ? -14.609 -21.703 -21.734 1 97.44 278 MET A N 1
ATOM 2248 C CA . MET A 1 278 ? -15.617 -21.984 -22.75 1 97.44 278 MET A CA 1
ATOM 2249 C C . MET A 1 278 ? -15.211 -21.422 -24.109 1 97.44 278 MET A C 1
ATOM 2251 O O . MET A 1 278 ? -15.383 -22.062 -25.141 1 97.44 278 MET A O 1
ATOM 2255 N N . LEU A 1 279 ? -14.68 -20.219 -24.078 1 97.06 279 LEU A N 1
ATOM 2256 C CA . LEU A 1 279 ? -14.234 -19.609 -25.328 1 97.06 279 LEU A CA 1
ATOM 2257 C C . LEU A 1 279 ? -13.117 -20.438 -25.953 1 97.06 279 LEU A C 1
ATOM 2259 O O . LEU A 1 279 ? -13.164 -20.734 -27.156 1 97.06 279 LEU A O 1
ATOM 2263 N N . GLN A 1 280 ? -12.125 -20.828 -25.141 1 96.88 280 GLN A N 1
ATOM 2264 C CA . GLN A 1 280 ? -11.008 -21.609 -25.672 1 96.88 280 GLN A CA 1
ATOM 2265 C C . GLN A 1 280 ? -11.484 -22.953 -26.219 1 96.88 280 GLN A C 1
ATOM 2267 O O . GLN A 1 280 ? -10.977 -23.422 -27.234 1 96.88 280 GLN A O 1
ATOM 2272 N N . MET A 1 281 ? -12.438 -23.547 -25.547 1 95.81 281 MET A N 1
ATOM 2273 C CA . MET A 1 281 ? -13 -24.812 -26.031 1 95.81 281 MET A CA 1
ATOM 2274 C C . MET A 1 281 ? -13.664 -24.625 -27.391 1 95.81 281 MET A C 1
ATOM 2276 O O . MET A 1 281 ? -13.484 -25.453 -28.281 1 95.81 281 MET A O 1
ATOM 2280 N N . GLN A 1 282 ? -14.367 -23.547 -27.562 1 95.12 282 GLN A N 1
ATOM 2281 C CA . GLN A 1 282 ? -15.031 -23.297 -28.844 1 95.12 282 GLN A CA 1
ATOM 2282 C C . GLN A 1 282 ? -14.008 -23.031 -29.953 1 95.12 282 GLN A C 1
ATOM 2284 O O . GLN A 1 282 ? -14.203 -23.453 -31.094 1 95.12 282 GLN A O 1
ATOM 2289 N N . ILE A 1 283 ? -12.992 -22.391 -29.562 1 94.56 283 ILE A N 1
ATOM 2290 C CA . ILE A 1 283 ? -11.93 -22.141 -30.531 1 94.56 283 ILE A CA 1
ATOM 2291 C C . ILE A 1 283 ? -11.336 -23.469 -31 1 94.56 283 ILE A C 1
ATOM 2293 O O . ILE A 1 283 ? -11.18 -23.703 -32.188 1 94.56 283 ILE A O 1
ATOM 2297 N N . ALA A 1 284 ? -11.078 -24.375 -30.094 1 93.44 284 ALA A N 1
ATOM 2298 C CA . ALA A 1 284 ? -10.484 -25.672 -30.406 1 93.44 284 ALA A CA 1
ATOM 2299 C C . ALA A 1 284 ? -11.453 -26.531 -31.219 1 93.44 284 ALA A C 1
ATOM 2301 O O . ALA A 1 284 ? -11.055 -27.172 -32.188 1 93.44 284 ALA A O 1
ATOM 2302 N N . LEU A 1 285 ? -12.695 -26.484 -30.906 1 90.94 285 LEU A N 1
ATOM 2303 C CA . LEU A 1 285 ? -13.695 -27.344 -31.531 1 90.94 285 LEU A CA 1
ATOM 2304 C C . LEU A 1 285 ? -14.008 -26.844 -32.938 1 90.94 285 LEU A C 1
ATOM 2306 O O . LEU A 1 285 ? -14.344 -27.656 -33.812 1 90.94 285 LEU A O 1
ATOM 2310 N N . ASN A 1 286 ? -13.852 -25.625 -33.219 1 86.81 286 ASN A N 1
ATOM 2311 C CA . ASN A 1 286 ? -14.234 -25.078 -34.531 1 86.81 286 ASN A CA 1
ATOM 2312 C C . ASN A 1 286 ? -13.016 -24.766 -35.375 1 86.81 286 ASN A C 1
ATOM 2314 O O . ASN A 1 286 ? -13.125 -24.078 -36.375 1 86.81 286 ASN A O 1
ATOM 2318 N N . ALA A 1 287 ? -11.953 -25.219 -35.031 1 82.94 287 ALA A N 1
ATOM 2319 C CA . ALA A 1 287 ? -10.734 -24.984 -35.781 1 82.94 287 ALA A CA 1
ATOM 2320 C C . ALA A 1 287 ? -10.781 -25.719 -37.125 1 82.94 287 ALA A C 1
ATOM 2322 O O . ALA A 1 287 ? -11.312 -26.828 -37.219 1 82.94 287 ALA A O 1
ATOM 2323 N N . PRO A 1 288 ? -10.188 -25.203 -38.219 1 72.62 288 PRO A N 1
ATOM 2324 C CA . PRO A 1 288 ? -9.375 -23.984 -38.219 1 72.62 288 PRO A CA 1
ATOM 2325 C C . PRO A 1 288 ? -10.164 -22.75 -38.625 1 72.62 288 PRO A C 1
ATOM 2327 O O . PRO A 1 288 ? -9.609 -21.641 -38.688 1 72.62 288 PRO A O 1
ATOM 2330 N N . LEU A 1 289 ? -11.445 -22.984 -39.031 1 66.69 289 LEU A N 1
ATOM 2331 C CA . LEU A 1 289 ? -12.18 -22.031 -39.875 1 66.69 289 LEU A CA 1
ATOM 2332 C C . LEU A 1 289 ? -12.938 -21.031 -39 1 66.69 289 LEU A C 1
ATOM 2334 O O . LEU A 1 289 ? -13.508 -20.062 -39.531 1 66.69 289 LEU A O 1
ATOM 2338 N N . SER A 1 290 ? -12.719 -20.984 -37.688 1 66.38 290 SER A N 1
ATOM 2339 C CA . SER A 1 290 ? -13.789 -20.234 -37.062 1 66.38 290 SER A CA 1
ATOM 2340 C C . SER A 1 290 ? -13.383 -18.781 -36.844 1 66.38 290 SER A C 1
ATOM 2342 O O . SER A 1 290 ? -12.234 -18.5 -36.469 1 66.38 290 SER A O 1
ATOM 2344 N N . ASP A 1 291 ? -14.312 -17.922 -37.281 1 85.5 291 ASP A N 1
ATOM 2345 C CA . ASP A 1 291 ? -14.227 -16.484 -37.062 1 85.5 291 ASP A CA 1
ATOM 2346 C C . ASP A 1 291 ? -14.344 -16.156 -35.562 1 85.5 291 ASP A C 1
ATOM 2348 O O . ASP A 1 291 ? -15.055 -16.844 -34.812 1 85.5 291 ASP A O 1
ATOM 2352 N N . LEU A 1 292 ? -13.602 -15.164 -35.188 1 85.94 292 LEU A N 1
ATOM 2353 C CA . LEU A 1 292 ? -13.516 -14.719 -33.781 1 85.94 292 LEU A CA 1
ATOM 2354 C C . LEU A 1 292 ? -14.898 -14.406 -33.25 1 85.94 292 LEU A C 1
ATOM 2356 O O . LEU A 1 292 ? -15.266 -14.883 -32.156 1 85.94 292 LEU A O 1
ATOM 2360 N N . GLU A 1 293 ? -15.617 -13.68 -33.969 1 89 293 GLU A N 1
ATOM 2361 C CA . GLU A 1 293 ? -16.922 -13.211 -33.5 1 89 293 GLU A CA 1
ATOM 2362 C C . GLU A 1 293 ? -17.891 -14.367 -33.312 1 89 293 GLU A C 1
ATOM 2364 O O . GLU A 1 293 ? -18.641 -14.406 -32.312 1 89 293 GLU A O 1
ATOM 2369 N N . THR A 1 294 ? -17.875 -15.281 -34.219 1 90.38 294 THR A N 1
ATOM 2370 C CA . THR A 1 294 ? -18.766 -16.438 -34.156 1 90.38 294 THR A CA 1
ATOM 2371 C C . THR A 1 294 ? -18.422 -17.312 -32.938 1 90.38 294 THR A C 1
ATOM 2373 O O . THR A 1 294 ? -19.297 -17.766 -32.219 1 90.38 294 THR A O 1
ATOM 2376 N N . THR A 1 295 ? -17.156 -17.516 -32.719 1 93.25 295 THR A N 1
ATOM 2377 C CA . THR A 1 295 ? -16.719 -18.344 -31.594 1 93.25 295 THR A CA 1
ATOM 2378 C C . THR A 1 295 ? -17.078 -17.688 -30.266 1 93.25 295 THR A C 1
ATOM 2380 O O . THR A 1 295 ? -17.469 -18.375 -29.312 1 93.25 295 THR A O 1
ATOM 2383 N N . ARG A 1 296 ? -16.922 -16.406 -30.188 1 94.5 296 ARG A N 1
ATOM 2384 C CA . ARG A 1 296 ? -17.281 -15.664 -28.984 1 94.5 296 ARG A CA 1
ATOM 2385 C C . ARG A 1 296 ? -18.781 -15.734 -28.719 1 94.5 296 ARG A C 1
ATOM 2387 O O . ARG A 1 296 ? -19.219 -15.945 -27.594 1 94.5 296 ARG A O 1
ATOM 2394 N N . ARG A 1 297 ? -19.531 -15.555 -29.781 1 93.38 297 ARG A N 1
ATOM 2395 C CA . ARG A 1 297 ? -20.969 -15.633 -29.656 1 93.38 297 ARG A CA 1
ATOM 2396 C C . ARG A 1 297 ? -21.406 -17.016 -29.172 1 93.38 297 ARG A C 1
ATOM 2398 O O . ARG A 1 297 ? -22.328 -17.125 -28.359 1 93.38 297 ARG A O 1
ATOM 2405 N N . GLN A 1 298 ? -20.812 -18.016 -29.703 1 94.56 298 GLN A N 1
ATOM 2406 C CA . GLN A 1 298 ? -21.141 -19.375 -29.297 1 94.56 298 GLN A CA 1
ATOM 2407 C C . GLN A 1 298 ? -20.812 -19.609 -27.828 1 94.56 298 GLN A C 1
ATOM 2409 O O . GLN A 1 298 ? -21.594 -20.234 -27.094 1 94.56 298 GLN A O 1
ATOM 2414 N N . ALA A 1 299 ? -19.672 -19.141 -27.453 1 96.25 299 ALA A N 1
ATOM 2415 C CA . ALA A 1 299 ? -19.312 -19.25 -26.031 1 96.25 299 ALA A CA 1
ATOM 2416 C C . ALA A 1 299 ? -20.328 -18.547 -25.141 1 96.25 299 ALA A C 1
ATOM 2418 O O . ALA A 1 299 ? -20.75 -19.094 -24.125 1 96.25 299 ALA A O 1
ATOM 2419 N N . GLY A 1 300 ? -20.703 -17.344 -25.547 1 97.31 300 GLY A N 1
ATOM 2420 C CA . GLY A 1 300 ? -21.703 -16.594 -24.797 1 97.31 300 GLY A CA 1
ATOM 2421 C C . GLY A 1 300 ? -23.031 -17.328 -24.703 1 97.31 300 GLY A C 1
ATOM 2422 O O . GLY A 1 300 ? -23.656 -17.359 -23.625 1 97.31 300 GLY A O 1
ATOM 2423 N N . LYS A 1 301 ? -23.422 -17.875 -25.781 1 97.38 301 LYS A N 1
ATOM 2424 C CA . LYS A 1 301 ? -24.688 -18.609 -25.812 1 97.38 301 LYS A CA 1
ATOM 2425 C C . LYS A 1 301 ? -24.656 -19.797 -24.859 1 97.38 301 LYS A C 1
ATOM 2427 O O . LYS A 1 301 ? -25.609 -20 -24.094 1 97.38 301 LYS A O 1
ATOM 2432 N N . ILE A 1 302 ? -23.641 -20.484 -24.844 1 97 302 ILE A N 1
ATOM 2433 C CA . ILE A 1 302 ? -23.516 -21.672 -24 1 97 302 ILE A CA 1
ATOM 2434 C C . ILE A 1 302 ? -23.531 -21.25 -22.531 1 97 302 ILE A C 1
ATOM 2436 O O . ILE A 1 302 ? -24.125 -21.938 -21.703 1 97 302 ILE A O 1
ATOM 2440 N N . LEU A 1 303 ? -23.016 -20.094 -22.266 1 97.94 303 LEU A N 1
ATOM 2441 C CA . LEU A 1 303 ? -22.891 -19.641 -20.875 1 97.94 303 LEU A CA 1
ATOM 2442 C C . LEU A 1 303 ? -24.109 -18.828 -20.469 1 97.94 303 LEU A C 1
ATOM 2444 O O . LEU A 1 303 ? -24.219 -18.391 -19.312 1 97.94 303 LEU A O 1
ATOM 2448 N N . GLY A 1 304 ? -24.984 -18.656 -21.391 1 98.25 304 GLY A N 1
ATOM 2449 C CA . GLY A 1 304 ? -26.188 -17.875 -21.109 1 98.25 304 GLY A CA 1
ATOM 2450 C C . GLY A 1 304 ? -25.906 -16.406 -20.891 1 98.25 304 GLY A C 1
ATOM 2451 O O . GLY A 1 304 ? -26.484 -15.789 -19.984 1 98.25 304 GLY A O 1
ATOM 2452 N N . CYS A 1 305 ? -25.016 -15.898 -21.656 1 97.69 305 CYS A N 1
ATOM 2453 C CA . CYS A 1 305 ? -24.641 -14.492 -21.516 1 97.69 305 CYS A CA 1
ATOM 2454 C C . CYS A 1 305 ? -25.391 -13.625 -22.516 1 97.69 305 CYS A C 1
ATOM 2456 O O . CYS A 1 305 ? -25.625 -14.039 -23.656 1 97.69 305 CYS A O 1
ATOM 2458 N N . GLN A 1 306 ? -25.734 -12.445 -22.125 1 94.88 306 GLN A N 1
ATOM 2459 C CA . GLN A 1 306 ? -26.422 -11.508 -23 1 94.88 306 GLN A CA 1
ATOM 2460 C C . GLN A 1 306 ? -25.469 -10.953 -24.062 1 94.88 306 GLN A C 1
ATOM 2462 O O . GLN A 1 306 ? -25.875 -10.656 -25.188 1 94.88 306 GLN A O 1
ATOM 2467 N N . SER A 1 307 ? -24.266 -10.758 -23.672 1 93.62 307 SER A N 1
ATOM 2468 C CA . SER A 1 307 ? -23.156 -10.352 -24.531 1 93.62 307 SER A CA 1
ATOM 2469 C C . SER A 1 307 ? -21.859 -11.062 -24.141 1 93.62 307 SER A C 1
ATOM 2471 O O . SER A 1 307 ? -21.797 -11.711 -23.094 1 93.62 307 SER A O 1
ATOM 2473 N N . PHE A 1 308 ? -20.922 -11.023 -25.047 1 96.12 308 PHE A N 1
ATOM 2474 C CA . PHE A 1 308 ? -19.641 -11.641 -24.75 1 96.12 308 PHE A CA 1
ATOM 2475 C C . PHE A 1 308 ? -18.5 -10.852 -25.406 1 96.12 308 PHE A C 1
ATOM 2477 O O . PHE A 1 308 ? -18.188 -11.055 -26.578 1 96.12 308 PHE A O 1
ATOM 2484 N N . ASN A 1 309 ? -17.859 -10.031 -24.609 1 94.25 309 ASN A N 1
ATOM 2485 C CA . ASN A 1 309 ? -16.781 -9.172 -25.078 1 94.25 309 ASN A CA 1
ATOM 2486 C C . ASN A 1 309 ? -15.469 -9.484 -24.359 1 94.25 309 ASN A C 1
ATOM 2488 O O . ASN A 1 309 ? -15.461 -9.758 -23.156 1 94.25 309 ASN A O 1
ATOM 2492 N N . VAL A 1 310 ? -14.359 -9.438 -25.109 1 93.88 310 VAL A N 1
ATOM 2493 C CA . VAL A 1 310 ? -13.086 -9.797 -24.5 1 93.88 310 VAL A CA 1
ATOM 2494 C C . VAL A 1 310 ? -12.094 -8.648 -24.672 1 93.88 310 VAL A C 1
ATOM 2496 O O . VAL A 1 310 ? -11.039 -8.625 -24.031 1 93.88 310 VAL A O 1
ATOM 2499 N N . ASP A 1 311 ? -12.336 -7.617 -25.391 1 91.94 311 ASP A N 1
ATOM 2500 C CA . ASP A 1 311 ? -11.391 -6.559 -25.719 1 91.94 311 ASP A CA 1
ATOM 2501 C C . ASP A 1 311 ? -11.562 -5.352 -24.812 1 91.94 311 ASP A C 1
ATOM 2503 O O . ASP A 1 311 ? -12.562 -4.641 -24.891 1 91.94 311 ASP A O 1
ATOM 2507 N N . GLY A 1 312 ? -10.531 -5.156 -24.078 1 87.44 312 GLY A N 1
ATOM 2508 C CA . GLY A 1 312 ? -10.477 -3.92 -23.312 1 87.44 312 GLY A CA 1
ATOM 2509 C C . GLY A 1 312 ? -11.508 -3.854 -22.219 1 87.44 312 GLY A C 1
ATOM 2510 O O . GLY A 1 312 ? -11.945 -2.768 -21.828 1 87.44 312 GLY A O 1
ATOM 2511 N N . VAL A 1 313 ? -12.016 -4.914 -21.781 1 89.56 313 VAL A N 1
ATOM 2512 C CA . VAL A 1 313 ? -13.055 -4.906 -20.766 1 89.56 313 VAL A CA 1
ATOM 2513 C C . VAL A 1 313 ? -12.586 -5.699 -19.547 1 89.56 313 VAL A C 1
ATOM 2515 O O . VAL A 1 313 ? -11.742 -6.59 -19.656 1 89.56 313 VAL A O 1
ATOM 2518 N N . LYS A 1 314 ? -13.211 -5.367 -18.391 1 89.25 314 LYS A N 1
ATOM 2519 C CA . LYS A 1 314 ? -12.898 -6.066 -17.141 1 89.25 314 LYS A CA 1
ATOM 2520 C C . LYS A 1 314 ? -13.719 -7.344 -17.016 1 89.25 314 LYS A C 1
ATOM 2522 O O . LYS A 1 314 ? -13.273 -8.312 -16.391 1 89.25 314 LYS A O 1
ATOM 2527 N N . VAL A 1 315 ? -14.961 -7.316 -17.516 1 95.31 315 VAL A N 1
ATOM 2528 C CA . VAL A 1 315 ? -15.844 -8.477 -17.484 1 95.31 315 VAL A CA 1
ATOM 2529 C C . VAL A 1 315 ? -16.344 -8.766 -18.906 1 95.31 315 VAL A C 1
ATOM 2531 O O . VAL A 1 315 ? -16.641 -7.84 -19.656 1 95.31 315 VAL A O 1
ATOM 2534 N N . VAL A 1 316 ? -16.547 -10 -19.203 1 96 316 VAL A N 1
ATOM 2535 C CA . VAL A 1 316 ? -16.922 -10.391 -20.562 1 96 316 VAL A CA 1
ATOM 2536 C C . VAL A 1 316 ? -18.391 -10.094 -20.797 1 96 316 VAL A C 1
ATOM 2538 O O . VAL A 1 316 ? -18.844 -10 -21.938 1 96 316 VAL A O 1
ATOM 2541 N N . SER A 1 317 ? -19.156 -10.055 -19.766 1 95.69 317 SER A N 1
ATOM 2542 C CA . SER A 1 317 ? -20.578 -9.773 -19.781 1 95.69 317 SER A CA 1
ATOM 2543 C C . SER A 1 317 ? -21.078 -9.367 -18.406 1 95.69 317 SER A C 1
ATOM 2545 O O . SER A 1 317 ? -20.484 -9.75 -17.391 1 95.69 317 SER A O 1
ATOM 2547 N N . ASN A 1 318 ? -22.172 -8.625 -18.375 1 92.94 318 ASN A N 1
ATOM 2548 C CA . ASN A 1 318 ? -22.766 -8.242 -17.109 1 92.94 318 ASN A CA 1
ATOM 2549 C C . ASN A 1 318 ? -23.875 -9.211 -16.688 1 92.94 318 ASN A C 1
ATOM 2551 O O . ASN A 1 318 ? -24.328 -9.18 -15.539 1 92.94 318 ASN A O 1
ATOM 2555 N N . GLN A 1 319 ? -24.25 -10.008 -17.578 1 96.31 319 GLN A N 1
ATOM 2556 C CA . GLN A 1 319 ? -25.312 -10.953 -17.297 1 96.31 319 GLN A CA 1
ATOM 2557 C C . GLN A 1 319 ? -25.047 -12.312 -17.938 1 96.31 319 GLN A C 1
ATOM 2559 O O . GLN A 1 319 ? -25.094 -12.445 -19.156 1 96.31 319 GLN A O 1
ATOM 2564 N N . CYS A 1 320 ? -24.844 -13.281 -17.141 1 97.81 320 CYS A N 1
ATOM 2565 C CA . CYS A 1 320 ? -24.703 -14.672 -17.547 1 97.81 320 CYS A CA 1
ATOM 2566 C C . CYS A 1 320 ? -25.406 -15.602 -16.562 1 97.81 320 CYS A C 1
ATOM 2568 O O . CYS A 1 320 ? -25.797 -15.18 -15.469 1 97.81 320 CYS A O 1
ATOM 2570 N N . SER A 1 321 ? -25.625 -16.875 -16.922 1 97.19 321 SER A N 1
ATOM 2571 C CA . SER A 1 321 ? -26.391 -17.781 -16.078 1 97.19 321 SER A CA 1
ATOM 2572 C C . SER A 1 321 ? -25.547 -18.969 -15.617 1 97.19 321 SER A C 1
ATOM 2574 O O . SER A 1 321 ? -26.047 -19.844 -14.906 1 97.19 321 SER A O 1
ATOM 2576 N N . TYR A 1 322 ? -24.312 -19.031 -15.945 1 96.62 322 TYR A N 1
ATOM 2577 C CA . TYR A 1 322 ? -23.5 -20.188 -15.578 1 96.62 322 TYR A CA 1
ATOM 2578 C C . TYR A 1 322 ? -23.125 -20.141 -14.094 1 96.62 322 TYR A C 1
ATOM 2580 O O . TYR A 1 322 ? -23.109 -19.062 -13.492 1 96.62 322 TYR A O 1
ATOM 2588 N N . LYS A 1 323 ? -22.891 -21.297 -13.523 1 96.38 323 LYS A N 1
ATOM 2589 C CA . LYS A 1 323 ? -22.5 -21.422 -12.117 1 96.38 323 LYS A CA 1
ATOM 2590 C C . LYS A 1 323 ? -21.172 -20.734 -11.859 1 96.38 323 LYS A C 1
ATOM 2592 O O . LYS A 1 323 ? -20.188 -20.953 -12.578 1 96.38 323 LYS A O 1
ATOM 2597 N N . GLY A 1 324 ? -21.078 -19.828 -10.859 1 97.62 324 GLY A N 1
ATOM 2598 C CA . GLY A 1 324 ? -19.875 -19.109 -10.508 1 97.62 324 GLY A CA 1
ATOM 2599 C C . GLY A 1 324 ? -19.828 -17.703 -11.078 1 97.62 324 GLY A C 1
ATOM 2600 O O . GLY A 1 324 ? -18.906 -16.938 -10.797 1 97.62 324 GLY A O 1
ATOM 2601 N N . PHE A 1 325 ? -20.844 -17.359 -11.844 1 98.12 325 PHE A N 1
ATOM 2602 C CA . PHE A 1 325 ? -20.859 -16.047 -12.492 1 98.12 325 PHE A CA 1
ATOM 2603 C C . PHE A 1 325 ? -20.891 -14.938 -11.453 1 98.12 325 PHE A C 1
ATOM 2605 O O . PHE A 1 325 ? -20.219 -13.906 -11.617 1 98.12 325 PHE A O 1
ATOM 2612 N N . GLN A 1 326 ? -21.656 -15.117 -10.406 1 98 326 GLN A N 1
ATOM 2613 C CA . GLN A 1 326 ? -21.734 -14.109 -9.359 1 98 326 GLN A CA 1
ATOM 2614 C C . GLN A 1 326 ? -20.359 -13.852 -8.742 1 98 326 GLN A C 1
ATOM 2616 O O . GLN A 1 326 ? -19.984 -12.703 -8.484 1 98 326 GLN A O 1
ATOM 2621 N N . THR A 1 327 ? -19.609 -14.93 -8.461 1 98.5 327 THR A N 1
ATOM 2622 C CA . THR A 1 327 ? -18.25 -14.797 -7.953 1 98.5 327 THR A CA 1
ATOM 2623 C C . THR A 1 327 ? -17.391 -13.992 -8.914 1 98.5 327 THR A C 1
ATOM 2625 O O . THR A 1 327 ? -16.656 -13.094 -8.5 1 98.5 327 THR A O 1
ATOM 2628 N N . TYR A 1 328 ? -17.547 -14.281 -10.18 1 97.88 328 TYR A N 1
ATOM 2629 C CA . TYR A 1 328 ? -16.797 -13.625 -11.234 1 97.88 328 TYR A CA 1
ATOM 2630 C C . TYR A 1 328 ? -17.094 -12.125 -11.266 1 97.88 328 TYR A C 1
ATOM 2632 O O . TYR A 1 328 ? -16.172 -11.305 -11.258 1 97.88 328 TYR A O 1
ATOM 2640 N N . VAL A 1 329 ? -18.281 -11.734 -11.219 1 97.25 329 VAL A N 1
ATOM 2641 C CA . VAL A 1 329 ? -18.672 -10.336 -11.352 1 97.25 329 VAL A CA 1
ATOM 2642 C C . VAL A 1 329 ? -18.281 -9.555 -10.102 1 97.25 329 VAL A C 1
ATOM 2644 O O . VAL A 1 329 ? -17.781 -8.43 -10.188 1 97.25 329 VAL A O 1
ATOM 2647 N N . ILE A 1 330 ? -18.516 -10.109 -8.938 1 98.19 330 ILE A N 1
ATOM 2648 C CA . ILE A 1 330 ? -18.156 -9.422 -7.699 1 98.19 330 ILE A CA 1
ATOM 2649 C C . ILE A 1 330 ? -16.656 -9.164 -7.664 1 98.19 330 ILE A C 1
ATOM 2651 O O . ILE A 1 330 ? -16.219 -8.039 -7.434 1 98.19 330 ILE A O 1
ATOM 2655 N N . TYR A 1 331 ? -15.867 -10.133 -7.965 1 98.12 331 TYR A N 1
ATOM 2656 C CA . TYR A 1 331 ? -14.422 -10.016 -7.812 1 98.12 331 TYR A CA 1
ATOM 2657 C C . TYR A 1 331 ? -13.828 -9.141 -8.906 1 98.12 331 TYR A C 1
ATOM 2659 O O . TYR A 1 331 ? -12.945 -8.32 -8.641 1 98.12 331 TYR A O 1
ATOM 2667 N N . GLN A 1 332 ? -14.32 -9.289 -10.125 1 96.38 332 GLN A N 1
ATOM 2668 C CA . GLN A 1 332 ? -13.68 -8.625 -11.258 1 96.38 332 GLN A CA 1
ATOM 2669 C C . GLN A 1 332 ? -14.188 -7.195 -11.414 1 96.38 332 GLN A C 1
ATOM 2671 O O . GLN A 1 332 ? -13.539 -6.371 -12.062 1 96.38 332 GLN A O 1
ATOM 2676 N N . SER A 1 333 ? -15.266 -6.938 -10.898 1 96.19 333 SER A N 1
ATOM 2677 C CA . SER A 1 333 ? -15.844 -5.617 -11.125 1 96.19 333 SER A CA 1
ATOM 2678 C C . SER A 1 333 ? -16.094 -4.891 -9.812 1 96.19 333 SER A C 1
ATOM 2680 O O . SER A 1 333 ? -15.508 -3.836 -9.555 1 96.19 333 SER A O 1
ATOM 2682 N N . GLU A 1 334 ? -16.828 -5.469 -8.891 1 97.62 334 GLU A N 1
ATOM 2683 C CA . GLU A 1 334 ? -17.25 -4.773 -7.684 1 97.62 334 GLU A CA 1
ATOM 2684 C C . GLU A 1 334 ? -16.078 -4.488 -6.754 1 97.62 334 GLU A C 1
ATOM 2686 O O . GLU A 1 334 ? -15.969 -3.391 -6.203 1 97.62 334 GLU A O 1
ATOM 2691 N N . VAL A 1 335 ? -15.227 -5.441 -6.582 1 98.44 335 VAL A N 1
ATOM 2692 C CA . VAL A 1 335 ? -14.117 -5.305 -5.641 1 98.44 335 VAL A CA 1
ATOM 2693 C C . VAL A 1 335 ? -13.172 -4.199 -6.113 1 98.44 335 VAL A C 1
ATOM 2695 O O . VAL A 1 335 ? -12.883 -3.262 -5.363 1 98.44 335 VAL A O 1
ATOM 2698 N N . PRO A 1 336 ? -12.727 -4.23 -7.402 1 97.75 336 PRO A N 1
ATOM 2699 C CA . PRO A 1 336 ? -11.828 -3.158 -7.84 1 97.75 336 PRO A CA 1
ATOM 2700 C C . PRO A 1 336 ? -12.484 -1.778 -7.77 1 97.75 336 PRO A C 1
ATOM 2702 O O . PRO A 1 336 ? -11.812 -0.792 -7.445 1 97.75 336 PRO A O 1
ATOM 2705 N N . ASN A 1 337 ? -13.727 -1.688 -8.086 1 97.88 337 ASN A N 1
ATOM 2706 C CA . ASN A 1 337 ? -14.43 -0.414 -8 1 97.88 337 ASN A CA 1
ATOM 2707 C C . ASN A 1 337 ? -14.5 0.096 -6.566 1 97.88 337 ASN A C 1
ATOM 2709 O O . ASN A 1 337 ? -14.266 1.28 -6.312 1 97.88 337 ASN A O 1
ATOM 2713 N N . LEU A 1 338 ? -14.828 -0.786 -5.672 1 98.69 338 LEU A N 1
ATOM 2714 C CA . LEU A 1 338 ? -14.875 -0.429 -4.262 1 98.69 338 LEU A CA 1
ATOM 2715 C C . LEU A 1 338 ? -13.5 0.01 -3.764 1 98.69 338 LEU A C 1
ATOM 2717 O O . LEU A 1 338 ? -13.383 1.014 -3.057 1 98.69 338 LEU A O 1
ATOM 2721 N N . PHE A 1 339 ? -12.461 -0.747 -4.094 1 98.75 339 PHE A N 1
ATOM 2722 C CA . PHE A 1 339 ? -11.109 -0.433 -3.648 1 98.75 339 PHE A CA 1
ATOM 2723 C C . PHE A 1 339 ? -10.672 0.938 -4.152 1 98.75 339 PHE A C 1
ATOM 2725 O O . PHE A 1 339 ? -10.078 1.72 -3.412 1 98.75 339 PHE A O 1
ATOM 2732 N N . SER A 1 340 ? -10.977 1.183 -5.41 1 98.38 340 SER A N 1
ATOM 2733 C CA . SER A 1 340 ? -10.648 2.482 -5.984 1 98.38 340 SER A CA 1
ATOM 2734 C C . SER A 1 340 ? -11.352 3.611 -5.234 1 98.38 340 SER A C 1
ATOM 2736 O O . SER A 1 340 ? -10.734 4.641 -4.938 1 98.38 340 SER A O 1
ATOM 2738 N N . ARG A 1 341 ? -12.57 3.428 -4.922 1 98.38 341 ARG A N 1
ATOM 2739 C CA . ARG A 1 341 ? -13.336 4.426 -4.191 1 98.38 341 ARG A CA 1
ATOM 2740 C C . ARG A 1 341 ? -12.773 4.629 -2.787 1 98.38 341 ARG A C 1
ATOM 2742 O O . ARG A 1 341 ? -12.586 5.766 -2.348 1 98.38 341 ARG A O 1
ATOM 2749 N N . ILE A 1 342 ? -12.516 3.547 -2.125 1 98.75 342 ILE A N 1
ATOM 2750 C CA . ILE A 1 342 ? -11.992 3.609 -0.766 1 98.75 342 ILE A CA 1
ATOM 2751 C C . ILE A 1 342 ? -10.648 4.332 -0.765 1 98.75 342 ILE A C 1
ATOM 2753 O O . ILE A 1 342 ? -10.422 5.238 0.04 1 98.75 342 ILE A O 1
ATOM 2757 N N . GLU A 1 343 ? -9.773 3.961 -1.653 1 98.38 343 GLU A N 1
ATOM 2758 C CA . GLU A 1 343 ? -8.453 4.59 -1.737 1 98.38 343 GLU A CA 1
ATOM 2759 C C . GLU A 1 343 ? -8.578 6.078 -2.062 1 98.38 343 GLU A C 1
ATOM 2761 O O . GLU A 1 343 ? -7.828 6.898 -1.526 1 98.38 343 GLU A O 1
ATOM 2766 N N . GLY A 1 344 ? -9.484 6.383 -2.961 1 98.12 344 GLY A N 1
ATOM 2767 C CA . GLY A 1 344 ? -9.734 7.781 -3.279 1 98.12 344 GLY A CA 1
ATOM 2768 C C . GLY A 1 344 ? -10.188 8.594 -2.082 1 98.12 344 GLY A C 1
ATOM 2769 O O . GLY A 1 344 ? -9.711 9.711 -1.862 1 98.12 344 GLY A O 1
ATOM 2770 N N . GLU A 1 345 ? -11.062 8.055 -1.317 1 98 345 GLU A N 1
ATOM 2771 C CA . GLU A 1 345 ? -11.586 8.734 -0.135 1 98 345 GLU A CA 1
ATOM 2772 C C . GLU A 1 345 ? -10.516 8.859 0.949 1 98 345 GLU A C 1
ATOM 2774 O O . GLU A 1 345 ? -10.375 9.906 1.575 1 98 345 GLU A O 1
ATOM 2779 N N . LEU A 1 346 ? -9.797 7.789 1.166 1 97.75 346 LEU A N 1
ATOM 2780 C CA . LEU A 1 346 ? -8.734 7.797 2.166 1 97.75 346 LEU A CA 1
ATOM 2781 C C . LEU A 1 346 ? -7.672 8.836 1.819 1 97.75 346 LEU A C 1
ATOM 2783 O O . LEU A 1 346 ? -7.184 9.547 2.699 1 97.75 346 LEU A O 1
ATOM 2787 N N . SER A 1 347 ? -7.387 8.938 0.521 1 95.56 347 SER A N 1
ATOM 2788 C CA . SER A 1 347 ? -6.297 9.797 0.077 1 95.56 347 SER A CA 1
ATOM 2789 C C . SER A 1 347 ? -6.668 11.273 0.197 1 95.56 347 SER A C 1
ATOM 2791 O O . SER A 1 347 ? -5.793 12.148 0.16 1 95.56 347 SER A O 1
ATOM 2793 N N . LYS A 1 348 ? -7.887 11.562 0.422 1 96.12 348 LYS A N 1
ATOM 2794 C CA . LYS A 1 348 ? -8.344 12.953 0.465 1 96.12 348 LYS A CA 1
ATOM 2795 C C . LYS A 1 348 ? -8.711 13.367 1.888 1 96.12 348 LYS A C 1
ATOM 2797 O O . LYS A 1 348 ? -9.062 14.523 2.133 1 96.12 348 LYS A O 1
ATOM 2802 N N . ASN A 1 349 ? -8.625 12.422 2.75 1 97.62 349 ASN A N 1
ATOM 2803 C CA . ASN A 1 349 ? -9.031 12.742 4.113 1 97.62 349 ASN A CA 1
ATOM 2804 C C . ASN A 1 349 ? -7.902 13.414 4.895 1 97.62 349 ASN A C 1
ATOM 2806 O O . ASN A 1 349 ? -7 12.734 5.383 1 97.62 349 ASN A O 1
ATOM 2810 N N . HIS A 1 350 ? -8.039 14.672 5.137 1 96.75 350 HIS A N 1
ATOM 2811 C CA . HIS A 1 350 ? -6.988 15.469 5.762 1 96.75 350 HIS A CA 1
ATOM 2812 C C . HIS A 1 350 ? -6.797 15.078 7.223 1 96.75 350 HIS A C 1
ATOM 2814 O O . HIS A 1 350 ? -5.684 15.148 7.75 1 96.75 350 HIS A O 1
ATOM 2820 N N . HIS A 1 351 ? -7.805 14.695 7.891 1 97.44 351 HIS A N 1
ATOM 2821 C CA . HIS A 1 351 ? -7.695 14.344 9.305 1 97.44 351 HIS A CA 1
ATOM 2822 C C . HIS A 1 351 ? -6.859 13.086 9.492 1 97.44 351 HIS A C 1
ATOM 2824 O O . HIS A 1 351 ? -5.98 13.039 10.359 1 97.44 351 HIS A O 1
ATOM 2830 N N . LEU A 1 352 ? -7.121 12.109 8.664 1 97.62 352 LEU A N 1
ATOM 2831 C CA . LEU A 1 352 ? -6.32 10.891 8.734 1 97.62 352 LEU A CA 1
ATOM 2832 C C . LEU A 1 352 ? -4.859 11.188 8.414 1 97.62 352 LEU A C 1
ATOM 2834 O O . LEU A 1 352 ? -3.955 10.672 9.078 1 97.62 352 LEU A O 1
ATOM 2838 N N . MET A 1 353 ? -4.637 12.016 7.457 1 96.25 353 MET A N 1
ATOM 2839 C CA . MET A 1 353 ? -3.291 12.375 7.02 1 96.25 353 MET A CA 1
ATOM 2840 C C . MET A 1 353 ? -2.52 13.062 8.141 1 96.25 353 MET A C 1
ATOM 2842 O O . MET A 1 353 ? -1.316 12.836 8.297 1 96.25 353 MET A O 1
ATOM 2846 N N . GLY A 1 354 ? -3.215 13.82 8.891 1 96.88 354 GLY A N 1
ATOM 2847 C CA . GLY A 1 354 ? -2.551 14.664 9.867 1 96.88 354 GLY A CA 1
ATOM 2848 C C . GLY A 1 354 ? -2.445 14.023 11.234 1 96.88 354 GLY A C 1
ATOM 2849 O O . GLY A 1 354 ? -1.481 14.266 11.969 1 96.88 354 GLY A O 1
ATOM 2850 N N . TRP A 1 355 ? -3.393 13.164 11.617 1 97.62 355 TRP A N 1
ATOM 2851 C CA . TRP A 1 355 ? -3.469 12.773 13.016 1 97.62 355 TRP A CA 1
ATOM 2852 C C . TRP A 1 355 ? -3.621 11.258 13.156 1 97.62 355 TRP A C 1
ATOM 2854 O O . TRP A 1 355 ? -3.852 10.75 14.25 1 97.62 355 TRP A O 1
ATOM 2864 N N . ALA A 1 356 ? -3.562 10.547 12.031 1 97.69 356 ALA A N 1
ATOM 2865 C CA . ALA A 1 356 ? -3.57 9.086 12.055 1 97.69 356 ALA A CA 1
ATOM 2866 C C . ALA A 1 356 ? -2.656 8.508 10.977 1 97.69 356 ALA A C 1
ATOM 2868 O O . ALA A 1 356 ? -2.945 7.457 10.406 1 97.69 356 ALA A O 1
ATOM 2869 N N . ASN A 1 357 ? -1.671 9.234 10.609 1 95.19 357 ASN A N 1
ATOM 2870 C CA . ASN A 1 357 ? -0.682 8.648 9.703 1 95.19 357 ASN A CA 1
ATOM 2871 C C . ASN A 1 357 ? 0.163 7.594 10.406 1 95.19 357 ASN A C 1
ATOM 2873 O O . ASN A 1 357 ? -0.094 7.254 11.57 1 95.19 357 ASN A O 1
ATOM 2877 N N . ARG A 1 358 ? 1.084 7.055 9.805 1 93.94 358 ARG A N 1
ATOM 2878 C CA . ARG A 1 358 ? 1.843 5.934 10.352 1 93.94 358 ARG A CA 1
ATOM 2879 C C . ARG A 1 358 ? 2.59 6.352 11.617 1 93.94 358 ARG A C 1
ATOM 2881 O O . ARG A 1 358 ? 2.688 5.574 12.57 1 93.94 358 ARG A O 1
ATOM 2888 N N . TYR A 1 359 ? 3.152 7.547 11.578 1 93.38 359 TYR A N 1
ATOM 2889 C CA . TYR A 1 359 ? 3.859 8.062 12.742 1 93.38 359 TYR A CA 1
ATOM 2890 C C . TYR A 1 359 ? 2.914 8.227 13.93 1 93.38 359 TYR A C 1
ATOM 2892 O O . TYR A 1 359 ? 3.223 7.797 15.039 1 93.38 359 TYR A O 1
ATOM 2900 N N . ASN A 1 360 ? 1.808 8.828 13.727 1 95.19 360 ASN A N 1
ATOM 2901 C CA . ASN A 1 360 ? 0.817 9.047 14.773 1 95.19 360 ASN A CA 1
ATOM 2902 C C . ASN A 1 360 ? 0.392 7.734 15.43 1 95.19 360 ASN A C 1
ATOM 2904 O O . ASN A 1 360 ? 0.394 7.617 16.656 1 95.19 360 ASN A O 1
ATOM 2908 N N . ARG A 1 361 ? 0.091 6.812 14.602 1 95.12 361 ARG A N 1
ATOM 2909 C CA . ARG A 1 361 ? -0.433 5.543 15.094 1 95.12 361 ARG A CA 1
ATOM 2910 C C . ARG A 1 361 ? 0.649 4.742 15.812 1 95.12 361 ARG A C 1
ATOM 2912 O O . ARG A 1 361 ? 0.404 4.176 16.875 1 95.12 361 ARG A O 1
ATOM 2919 N N . LYS A 1 362 ? 1.812 4.719 15.281 1 93.5 362 LYS A N 1
ATOM 2920 C CA . LYS A 1 362 ? 2.902 3.93 15.852 1 93.5 362 LYS A CA 1
ATOM 2921 C C . LYS A 1 362 ? 3.361 4.504 17.188 1 93.5 362 LYS A C 1
ATOM 2923 O O . LYS A 1 362 ? 3.672 3.758 18.109 1 93.5 362 LYS A O 1
ATOM 2928 N N . TYR A 1 363 ? 3.385 5.801 17.297 1 92.69 363 TYR A N 1
ATOM 2929 C CA . TYR A 1 363 ? 4.031 6.41 18.453 1 92.69 363 TYR A CA 1
ATOM 2930 C C . TYR A 1 363 ? 3.002 7.062 19.359 1 92.69 363 TYR A C 1
ATOM 2932 O O . TYR A 1 363 ? 3.361 7.816 20.281 1 92.69 363 TYR A O 1
ATOM 2940 N N . ASN A 1 364 ? 1.778 6.855 19.109 1 93.88 364 ASN A N 1
ATOM 2941 C CA . ASN A 1 364 ? 0.672 7.242 19.969 1 93.88 364 ASN A CA 1
ATOM 2942 C C . ASN A 1 364 ? 0.608 8.758 20.172 1 93.88 364 ASN A C 1
ATOM 2944 O O . ASN A 1 364 ? 0.527 9.242 21.297 1 93.88 364 ASN A O 1
ATOM 2948 N N . ILE A 1 365 ? 0.733 9.477 19.125 1 94.38 365 ILE A N 1
ATOM 2949 C CA . ILE A 1 365 ? 0.66 10.938 19.141 1 94.38 365 ILE A CA 1
ATOM 2950 C C . ILE A 1 365 ? -0.458 11.406 18.203 1 94.38 365 ILE A C 1
ATOM 2952 O O . ILE A 1 365 ? -0.313 11.367 16.984 1 94.38 365 ILE A O 1
ATOM 2956 N N . SER A 1 366 ? -1.533 11.844 18.781 1 96 366 SER A N 1
ATOM 2957 C CA . SER A 1 366 ? -2.688 12.281 18 1 96 366 SER A CA 1
ATOM 2958 C C . SER A 1 366 ? -3.57 13.227 18.797 1 96 366 SER A C 1
ATOM 2960 O O . SER A 1 366 ? -3.48 13.281 20.031 1 96 366 SER A O 1
ATOM 2962 N N . GLN A 1 367 ? -4.348 13.992 18.078 1 95.38 367 GLN A N 1
ATOM 2963 C CA . GLN A 1 367 ? -5.293 14.906 18.703 1 95.38 367 GLN A CA 1
ATOM 2964 C C . GLN A 1 367 ? -6.703 14.32 18.703 1 95.38 367 GLN A C 1
ATOM 2966 O O . GLN A 1 367 ? -7.297 14.125 17.641 1 95.38 367 GLN A O 1
ATOM 2971 N N . ASN A 1 368 ? -7.312 14.172 19.828 1 94.12 368 ASN A N 1
ATOM 2972 C CA . ASN A 1 368 ? -8.602 13.508 20.016 1 94.12 368 ASN A CA 1
ATOM 2973 C C . ASN A 1 368 ? -9.719 14.242 19.281 1 94.12 368 ASN A C 1
ATOM 2975 O O . ASN A 1 368 ? -10.703 13.633 18.859 1 94.12 368 ASN A O 1
ATOM 2979 N N . TRP A 1 369 ? -9.555 15.516 19.125 1 94.44 369 TRP A N 1
ATOM 2980 C CA . TRP A 1 369 ? -10.555 16.359 18.484 1 94.44 369 TRP A CA 1
ATOM 2981 C C . TRP A 1 369 ? -10.953 15.781 17.125 1 94.44 369 TRP A C 1
ATOM 2983 O O . TRP A 1 369 ? -12.125 15.812 16.75 1 94.44 369 TRP A O 1
ATOM 2993 N N . TYR A 1 370 ? -10.047 15.211 16.453 1 96.25 370 TYR A N 1
ATOM 2994 C CA . TYR A 1 370 ? -10.273 14.789 15.07 1 96.25 370 TYR A CA 1
ATOM 2995 C C . TYR A 1 370 ? -10.773 13.352 15.016 1 96.25 370 TYR A C 1
ATOM 2997 O O . TYR A 1 370 ? -11.203 12.875 13.961 1 96.25 370 TYR A O 1
ATOM 3005 N N . HIS A 1 371 ? -10.703 12.609 16.156 1 96.94 371 HIS A N 1
ATOM 3006 C CA . HIS A 1 371 ? -11.102 11.203 16.156 1 96.94 371 HIS A CA 1
ATOM 3007 C C . HIS A 1 371 ? -12.602 11.055 15.906 1 96.94 371 HI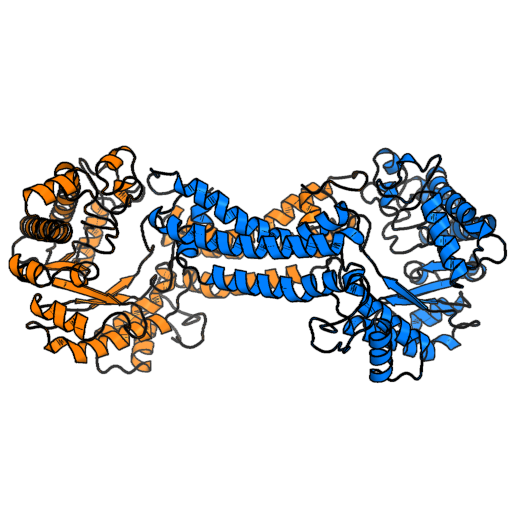S A C 1
ATOM 3009 O O . HIS A 1 371 ? -13.031 10.094 15.273 1 96.94 371 HIS A O 1
ATOM 3015 N N . ARG A 1 372 ? -13.312 12.062 16.344 1 93.75 372 ARG A N 1
ATOM 3016 C CA . ARG A 1 372 ? -14.766 12.008 16.234 1 93.75 372 ARG A CA 1
ATOM 3017 C C . ARG A 1 372 ? -15.195 12.016 14.766 1 93.75 372 ARG A C 1
ATOM 3019 O O . ARG A 1 372 ? -16.25 11.477 14.414 1 93.75 372 ARG A O 1
ATOM 3026 N N . GLU A 1 373 ? -14.398 12.625 13.977 1 95.75 373 GLU A N 1
ATOM 3027 C CA . GLU A 1 373 ? -14.703 12.664 12.555 1 95.75 373 GLU A CA 1
ATOM 3028 C C . GLU A 1 373 ? -14.047 11.5 11.812 1 95.75 373 GLU A C 1
ATOM 3030 O O . GLU A 1 373 ? -14.617 10.953 10.867 1 95.75 373 GLU A O 1
ATOM 3035 N N . MET A 1 374 ? -12.914 11.062 12.25 1 97.88 374 MET A N 1
ATOM 3036 C CA . MET A 1 374 ? -12.148 10.016 11.57 1 97.88 374 MET A CA 1
ATOM 3037 C C . MET A 1 374 ? -12.836 8.656 11.719 1 97.88 374 MET A C 1
ATOM 3039 O O . MET A 1 374 ? -12.938 7.902 10.758 1 97.88 374 MET A O 1
ATOM 3043 N N . VAL A 1 375 ? -13.312 8.367 12.906 1 97.81 375 VAL A N 1
ATOM 3044 C CA . VAL A 1 375 ? -13.789 7.023 13.227 1 97.81 375 VAL A CA 1
ATOM 3045 C C . VAL A 1 375 ? -15.031 6.707 12.398 1 97.81 375 VAL A C 1
ATOM 3047 O O . VAL A 1 375 ? -15.078 5.699 11.688 1 97.81 375 VAL A O 1
ATOM 3050 N N . PRO A 1 376 ? -16.062 7.645 12.406 1 98.06 376 PRO A N 1
ATOM 3051 C CA . PRO A 1 376 ? -17.234 7.328 11.57 1 98.06 376 PRO A CA 1
ATOM 3052 C C . PRO A 1 376 ? -16.875 7.242 10.086 1 98.06 376 PRO A C 1
ATOM 3054 O O . PRO A 1 376 ? -17.469 6.441 9.352 1 98.06 376 PRO A O 1
ATOM 3057 N N . PHE A 1 377 ? -16 8.062 9.695 1 98.5 377 PHE A N 1
ATOM 3058 C CA . PHE A 1 377 ? -15.562 8.047 8.305 1 98.5 377 PHE A CA 1
ATOM 3059 C C . PHE A 1 377 ? -14.984 6.684 7.941 1 98.5 377 PHE A C 1
ATOM 3061 O O . PHE A 1 377 ? -15.406 6.066 6.961 1 98.5 377 PHE A O 1
ATOM 3068 N N . VAL A 1 378 ? -14.023 6.145 8.703 1 98.75 378 VAL A N 1
ATOM 3069 C CA . VAL A 1 378 ? -13.367 4.871 8.422 1 98.75 378 VAL A CA 1
ATOM 3070 C C . VAL A 1 378 ? -14.359 3.727 8.625 1 98.75 378 VAL A C 1
ATOM 3072 O O . VAL A 1 378 ? -14.328 2.734 7.891 1 98.75 378 VAL A O 1
ATOM 3075 N N . GLN A 1 379 ? -15.195 3.867 9.633 1 98.62 379 GLN A N 1
ATOM 3076 C CA . GLN A 1 379 ? -16.203 2.85 9.883 1 98.62 379 GLN A CA 1
ATOM 3077 C C . GLN A 1 379 ? -17.109 2.666 8.672 1 98.62 379 GLN A C 1
ATOM 3079 O O . GLN A 1 379 ? -17.5 1.543 8.336 1 98.62 379 GLN A O 1
ATOM 3084 N N . GLN A 1 380 ? -17.453 3.768 8.086 1 98.69 380 GLN A N 1
ATOM 3085 C CA . GLN A 1 380 ? -18.297 3.697 6.895 1 98.69 380 GLN A CA 1
ATOM 3086 C C . GLN A 1 380 ? -17.578 2.951 5.77 1 98.69 380 GLN A C 1
ATOM 3088 O O . GLN A 1 380 ? -18.188 2.107 5.102 1 98.69 380 GLN A O 1
ATOM 3093 N N . LEU A 1 381 ? -16.312 3.229 5.527 1 98.81 381 LEU A N 1
ATOM 3094 C CA . LEU A 1 381 ? -15.523 2.543 4.508 1 98.81 381 LEU A CA 1
ATOM 3095 C C . LEU A 1 381 ? -15.391 1.06 4.832 1 98.81 381 LEU A C 1
ATOM 3097 O O . LEU A 1 381 ? -15.531 0.211 3.949 1 98.81 381 LEU A O 1
ATOM 3101 N N . ALA A 1 382 ? -15.117 0.73 6.102 1 98.81 382 ALA A N 1
ATOM 3102 C CA . ALA A 1 382 ? -14.984 -0.655 6.547 1 98.81 382 ALA A CA 1
ATOM 3103 C C . ALA A 1 382 ? -16.281 -1.429 6.332 1 98.81 382 ALA A C 1
ATOM 3105 O O . ALA A 1 382 ? -16.266 -2.596 5.938 1 98.81 382 ALA A O 1
ATOM 3106 N N . SER A 1 383 ? -17.375 -0.758 6.598 1 98.69 383 SER A N 1
ATOM 3107 C CA . SER A 1 383 ? -18.672 -1.4 6.406 1 98.69 383 SER A CA 1
ATOM 3108 C C . SER A 1 383 ? -18.922 -1.729 4.938 1 98.69 383 SER A C 1
ATOM 3110 O O . SER A 1 383 ? -19.469 -2.783 4.613 1 98.69 383 SER A O 1
ATOM 3112 N N . GLN A 1 384 ? -18.594 -0.808 4.098 1 98.69 384 GLN A N 1
ATOM 3113 C CA . GLN A 1 384 ? -18.703 -1.055 2.666 1 98.69 384 GLN A CA 1
ATOM 3114 C C . GLN A 1 384 ? -17.828 -2.23 2.238 1 98.69 384 GLN A C 1
ATOM 3116 O O . GLN A 1 384 ? -18.281 -3.098 1.481 1 98.69 384 GLN A O 1
ATOM 3121 N N . TYR A 1 385 ? -16.625 -2.27 2.719 1 98.75 385 TYR A N 1
ATOM 3122 C CA . TYR A 1 385 ? -15.711 -3.377 2.447 1 98.75 385 TYR A CA 1
ATOM 3123 C C . TYR A 1 385 ? -16.297 -4.695 2.936 1 98.75 385 TYR A C 1
ATOM 3125 O O . TYR A 1 385 ? -16.297 -5.691 2.209 1 98.75 385 TYR A O 1
ATOM 3133 N N . ASP A 1 386 ? -16.734 -4.711 4.176 1 98.81 386 ASP A N 1
ATOM 3134 C CA . ASP A 1 386 ? -17.281 -5.93 4.781 1 98.81 386 ASP A CA 1
ATOM 3135 C C . ASP A 1 386 ? -18.438 -6.48 3.969 1 98.81 386 ASP A C 1
ATOM 3137 O O . ASP A 1 386 ? -18.578 -7.695 3.803 1 98.81 386 ASP A O 1
ATOM 3141 N N . ARG A 1 387 ? -19.234 -5.633 3.525 1 98.69 387 ARG A N 1
ATOM 3142 C CA . ARG A 1 387 ? -20.391 -6.062 2.727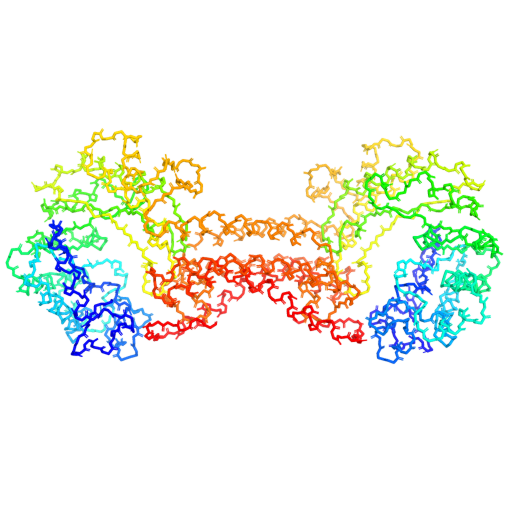 1 98.69 387 ARG A CA 1
ATOM 3143 C C . ARG A 1 387 ? -19.922 -6.789 1.466 1 98.69 387 ARG A C 1
ATOM 3145 O O . ARG A 1 387 ? -20.406 -7.887 1.166 1 98.69 387 ARG A O 1
ATOM 3152 N N . VAL A 1 388 ? -19.016 -6.227 0.766 1 98.75 388 VAL A N 1
ATOM 3153 C CA . VAL A 1 388 ? -18.562 -6.793 -0.496 1 98.75 388 VAL A CA 1
ATOM 3154 C C . VAL A 1 388 ? -17.812 -8.102 -0.232 1 98.75 388 VAL A C 1
ATOM 3156 O O . VAL A 1 388 ? -17.969 -9.07 -0.98 1 98.75 388 VAL A O 1
ATOM 3159 N N . GLU A 1 389 ? -16.938 -8.094 0.81 1 98.69 389 GLU A N 1
ATOM 3160 C CA . GLU A 1 389 ? -16.266 -9.344 1.165 1 98.69 389 GLU A CA 1
ATOM 3161 C C . GLU A 1 389 ? -17.281 -10.445 1.476 1 98.69 389 GLU A C 1
ATOM 3163 O O . GLU A 1 389 ? -17.125 -11.586 1.032 1 98.69 389 GLU A O 1
ATOM 3168 N N . ASN A 1 390 ? -18.297 -10.109 2.264 1 98.75 390 ASN A N 1
ATOM 3169 C CA . ASN A 1 390 ? -19.312 -11.086 2.615 1 98.75 390 ASN A CA 1
ATOM 3170 C C . ASN A 1 390 ? -20.047 -11.609 1.379 1 98.75 390 ASN A C 1
ATOM 3172 O O . ASN A 1 390 ? -20.312 -12.805 1.271 1 98.75 390 ASN A O 1
ATOM 3176 N N . ASP A 1 391 ? -20.375 -10.742 0.469 1 98.75 391 ASP A N 1
ATOM 3177 C CA . ASP A 1 391 ? -21.016 -11.156 -0.779 1 98.75 391 ASP A CA 1
ATOM 3178 C C . ASP A 1 391 ? -20.109 -12.094 -1.573 1 98.75 391 ASP A C 1
ATOM 3180 O O . ASP A 1 391 ? -20.578 -13.094 -2.127 1 98.75 391 ASP A O 1
ATOM 3184 N N . LEU A 1 392 ? -18.891 -11.766 -1.632 1 98.69 392 LEU A N 1
ATOM 3185 C CA . LEU A 1 392 ? -17.953 -12.594 -2.367 1 98.69 392 LEU A CA 1
ATOM 3186 C C . LEU A 1 392 ? -17.812 -13.969 -1.729 1 98.69 392 LEU A C 1
ATOM 3188 O O . LEU A 1 392 ? -17.891 -14.992 -2.422 1 98.69 392 LEU A O 1
ATOM 3192 N N . ARG A 1 393 ? -17.656 -14.008 -0.431 1 98.5 393 ARG A N 1
ATOM 3193 C CA . ARG A 1 393 ? -17.594 -15.273 0.289 1 98.5 393 ARG A CA 1
ATOM 3194 C C . ARG A 1 393 ? -18.844 -16.125 0.037 1 98.5 393 ARG A C 1
ATOM 3196 O O . ARG A 1 393 ? -18.734 -17.328 -0.218 1 98.5 393 ARG A O 1
ATOM 3203 N N . ALA A 1 394 ? -19.984 -15.469 0.152 1 98.69 394 ALA A N 1
ATOM 3204 C CA . ALA A 1 394 ? -21.234 -16.172 -0.056 1 98.69 394 ALA A CA 1
ATOM 3205 C C . ALA A 1 394 ? -21.312 -16.766 -1.46 1 98.69 394 ALA A C 1
ATOM 3207 O O . ALA A 1 394 ? -21.797 -17.891 -1.643 1 98.69 394 ALA A O 1
ATOM 3208 N N . SER A 1 395 ? -20.844 -16.062 -2.393 1 98.62 395 SER A N 1
ATOM 3209 C CA . SER A 1 395 ? -20.906 -16.516 -3.779 1 98.62 395 SER A CA 1
ATOM 3210 C C . SER A 1 395 ? -19.969 -17.688 -4.02 1 98.62 395 SER A C 1
ATOM 3212 O O . SER A 1 395 ? -20.141 -18.438 -4.98 1 98.62 395 SER A O 1
ATOM 3214 N N . MET A 1 396 ? -18.984 -17.875 -3.182 1 98.19 396 MET A N 1
ATOM 3215 C CA . MET A 1 396 ? -17.953 -18.891 -3.369 1 98.19 396 MET A CA 1
ATOM 3216 C C . MET A 1 396 ? -18.281 -20.141 -2.557 1 98.19 396 MET A C 1
ATOM 3218 O O . MET A 1 396 ? -17.703 -21.203 -2.787 1 98.19 396 MET A O 1
ATOM 3222 N N . LYS A 1 397 ? -19.188 -20.078 -1.648 1 97.12 397 LYS A N 1
ATOM 3223 C CA . LYS A 1 397 ? -19.438 -21.094 -0.635 1 97.12 397 LYS A CA 1
ATOM 3224 C C . LYS A 1 397 ? -19.781 -22.438 -1.278 1 97.12 397 LYS A C 1
ATOM 3226 O O . LYS A 1 397 ? -19.375 -23.5 -0.797 1 97.12 397 LYS A O 1
ATOM 3231 N N . ASP A 1 398 ? -20.547 -22.438 -2.332 1 96 398 ASP A N 1
ATOM 3232 C CA . ASP A 1 398 ? -20.969 -23.688 -2.961 1 96 398 ASP A CA 1
ATOM 3233 C C . ASP A 1 398 ? -19.969 -24.141 -4.016 1 96 398 ASP A C 1
ATOM 3235 O O . ASP A 1 398 ? -20.156 -25.188 -4.652 1 96 398 ASP A O 1
ATOM 3239 N N . LEU A 1 399 ? -18.875 -23.422 -4.137 1 96.75 399 LEU A N 1
ATOM 3240 C CA . LEU A 1 399 ? -17.922 -23.719 -5.203 1 96.75 399 LEU A CA 1
ATOM 3241 C C . LEU A 1 399 ? -16.625 -24.281 -4.629 1 96.75 399 LEU A C 1
ATOM 3243 O O . LEU A 1 399 ? -15.938 -25.047 -5.297 1 96.75 399 LEU A O 1
ATOM 3247 N N . PHE A 1 400 ? -16.344 -23.844 -3.443 1 95.25 400 PHE A N 1
ATOM 3248 C CA . PHE A 1 400 ? -15.031 -24.188 -2.887 1 95.25 400 PHE A CA 1
ATOM 3249 C C . PHE A 1 400 ? -15.164 -24.641 -1.438 1 95.25 400 PHE A C 1
ATOM 3251 O O . PHE A 1 400 ? -16.156 -24.344 -0.775 1 95.25 400 PHE A O 1
ATOM 3258 N N . PHE A 1 401 ? -14.102 -25.359 -1.032 1 92.44 401 PHE A N 1
ATOM 3259 C CA . PHE A 1 401 ? -13.914 -25.562 0.398 1 92.44 401 PHE A CA 1
ATOM 3260 C C . PHE A 1 401 ? -13.562 -24.25 1.096 1 92.44 401 PHE A C 1
ATOM 3262 O O . PHE A 1 401 ? -12.992 -23.344 0.481 1 92.44 401 PHE A O 1
ATOM 3269 N N . ASP A 1 402 ? -13.758 -24.156 2.389 1 92.12 402 ASP A N 1
ATOM 3270 C CA . ASP A 1 402 ? -13.586 -22.938 3.168 1 92.12 402 ASP A CA 1
ATOM 3271 C C . ASP A 1 402 ? -12.133 -22.469 3.137 1 92.12 402 ASP A C 1
ATOM 3273 O O . ASP A 1 402 ? -11.867 -21.266 3.09 1 92.12 402 ASP A O 1
ATOM 3277 N N . ASN A 1 403 ? -11.273 -23.359 3.15 1 91.44 403 ASN A N 1
ATOM 3278 C CA . ASN A 1 403 ? -9.859 -22.984 3.186 1 91.44 403 ASN A CA 1
ATOM 3279 C C . ASN A 1 403 ? -9.438 -22.25 1.917 1 91.44 403 ASN A C 1
ATOM 3281 O O . ASN A 1 403 ? -8.617 -21.328 1.97 1 91.44 403 ASN A O 1
ATOM 3285 N N . THR A 1 404 ? -9.93 -22.656 0.762 1 93.56 404 THR A N 1
ATOM 3286 C CA . THR A 1 404 ? -9.633 -21.984 -0.494 1 93.56 404 THR A CA 1
ATOM 3287 C C . THR A 1 404 ? -10.219 -20.578 -0.5 1 93.56 404 THR A C 1
ATOM 3289 O O . THR A 1 404 ? -9.562 -19.625 -0.945 1 93.56 404 THR A O 1
ATOM 3292 N N . ILE A 1 405 ? -11.383 -20.453 0.068 1 95.88 405 ILE A N 1
ATOM 3293 C CA . ILE A 1 405 ? -12.039 -19.141 0.146 1 95.88 405 ILE A CA 1
ATOM 3294 C C . ILE A 1 405 ? -11.227 -18.219 1.037 1 95.88 405 ILE A C 1
ATOM 3296 O O . ILE A 1 405 ? -10.93 -17.078 0.652 1 95.88 405 ILE A O 1
ATOM 3300 N N . ASP A 1 406 ? -10.828 -18.719 2.156 1 95.25 406 ASP A N 1
ATOM 3301 C CA . ASP A 1 406 ? -10.062 -17.922 3.107 1 95.25 406 ASP A CA 1
ATOM 3302 C C . ASP A 1 406 ? -8.734 -17.469 2.498 1 95.25 406 ASP A C 1
ATOM 3304 O O . ASP A 1 406 ? -8.336 -16.312 2.664 1 95.25 406 ASP A O 1
ATOM 3308 N N . GLU A 1 407 ? -8.062 -18.344 1.816 1 94.31 407 GLU A N 1
ATOM 3309 C CA . GLU A 1 407 ? -6.789 -18.016 1.188 1 94.31 407 GLU A CA 1
ATOM 3310 C C . GLU A 1 407 ? -6.977 -16.953 0.106 1 94.31 407 GLU A C 1
ATOM 3312 O O . GLU A 1 407 ? -6.215 -15.984 0.037 1 94.31 407 GLU A O 1
ATOM 3317 N N . PHE A 1 408 ? -8.016 -17.141 -0.681 1 96.25 408 PHE A N 1
ATOM 3318 C CA . PHE A 1 408 ? -8.289 -16.203 -1.764 1 96.25 408 PHE A CA 1
ATOM 3319 C C . PHE A 1 408 ? -8.555 -14.805 -1.216 1 96.25 408 PHE A C 1
ATOM 3321 O O . PHE A 1 408 ? -7.992 -13.828 -1.706 1 96.25 408 PHE A O 1
ATOM 3328 N N . ILE A 1 409 ? -9.352 -14.773 -0.209 1 97.12 409 ILE A N 1
ATOM 3329 C CA . ILE A 1 409 ? -9.719 -13.492 0.391 1 97.12 409 ILE A CA 1
ATOM 3330 C C . ILE A 1 409 ? -8.5 -12.867 1.058 1 97.12 409 ILE A C 1
ATOM 3332 O O . ILE A 1 409 ? -8.25 -11.664 0.907 1 97.12 409 ILE A O 1
ATOM 3336 N N . TYR A 1 410 ? -7.75 -13.586 1.739 1 96.12 410 TYR A N 1
ATOM 3337 C CA . TYR A 1 410 ? -6.562 -13.086 2.426 1 96.12 410 TYR A CA 1
ATOM 3338 C C . TYR A 1 410 ? -5.566 -12.508 1.432 1 96.12 410 TYR A C 1
ATOM 3340 O O . TYR A 1 410 ? -5.016 -11.422 1.654 1 96.12 410 TYR A O 1
ATOM 3348 N N . GLU A 1 411 ? -5.402 -13.195 0.333 1 95.25 411 GLU A N 1
ATOM 3349 C CA . GLU A 1 411 ? -4.398 -12.805 -0.651 1 95.25 411 GLU A CA 1
ATOM 3350 C C . GLU A 1 411 ? -4.84 -11.562 -1.419 1 95.25 411 GLU A C 1
ATOM 3352 O O . GLU A 1 411 ? -4.02 -10.695 -1.73 1 95.25 411 GLU A O 1
ATOM 3357 N N . ASN A 1 412 ? -6.117 -11.492 -1.658 1 96.81 412 ASN A N 1
ATOM 3358 C CA . ASN A 1 412 ? -6.527 -10.508 -2.648 1 96.81 412 ASN A CA 1
ATOM 3359 C C . ASN A 1 412 ? -7.262 -9.336 -2 1 96.81 412 ASN A C 1
ATOM 3361 O O . ASN A 1 412 ? -7.266 -8.227 -2.539 1 96.81 412 ASN A O 1
ATOM 3365 N N . LEU A 1 413 ? -7.875 -9.562 -0.827 1 97.88 413 LEU A N 1
ATOM 3366 C CA . LEU A 1 413 ? -8.656 -8.508 -0.198 1 97.88 413 LEU A CA 1
ATOM 3367 C C . LEU A 1 413 ? -8.109 -8.172 1.185 1 97.88 413 LEU A C 1
ATOM 3369 O O . LEU A 1 413 ? -8.391 -7.098 1.726 1 97.88 413 LEU A O 1
ATOM 3373 N N . GLY A 1 414 ? -7.32 -9.008 1.737 1 96.69 414 GLY A N 1
ATOM 3374 C CA . GLY A 1 414 ? -6.926 -8.953 3.137 1 96.69 414 GLY A CA 1
ATOM 3375 C C . GLY A 1 414 ? -6.211 -7.672 3.504 1 96.69 414 GLY A C 1
ATOM 3376 O O . GLY A 1 414 ? -6.398 -7.141 4.602 1 96.69 414 GLY A O 1
ATOM 3377 N N . GLU A 1 415 ? -5.387 -7.191 2.613 1 96.75 415 GLU A N 1
ATOM 3378 C CA . GLU A 1 415 ? -4.621 -5.98 2.896 1 96.75 415 GLU A CA 1
ATOM 3379 C C . GLU A 1 415 ? -5.543 -4.797 3.168 1 96.75 415 GLU A C 1
ATOM 3381 O O . GLU A 1 415 ? -5.285 -3.996 4.07 1 96.75 415 GLU A O 1
ATOM 3386 N N . MET A 1 416 ? -6.562 -4.637 2.338 1 98.38 416 MET A N 1
ATOM 3387 C CA . MET A 1 416 ? -7.535 -3.564 2.525 1 98.38 416 MET A CA 1
ATOM 3388 C C . MET A 1 416 ? -8.273 -3.723 3.852 1 98.38 416 MET A C 1
ATOM 3390 O O . MET A 1 416 ? -8.492 -2.744 4.566 1 98.38 416 MET A O 1
ATOM 3394 N N . SER A 1 417 ? -8.641 -4.934 4.184 1 97.88 417 SER A N 1
ATOM 3395 C CA . SER A 1 417 ? -9.297 -5.215 5.457 1 97.88 417 SER A CA 1
ATOM 3396 C C . SER A 1 417 ? -8.406 -4.805 6.633 1 97.88 417 SER A C 1
ATOM 3398 O O . SER A 1 417 ? -8.867 -4.121 7.551 1 97.88 417 SER A O 1
ATOM 3400 N N . GLU A 1 418 ? -7.188 -5.234 6.582 1 97.12 418 GLU A N 1
ATOM 3401 C CA . GLU A 1 418 ? -6.23 -4.93 7.641 1 97.12 418 GLU A CA 1
ATOM 3402 C C . GLU A 1 418 ? -6.012 -3.426 7.773 1 97.12 418 GLU A C 1
ATOM 3404 O O . GLU A 1 418 ? -5.871 -2.908 8.883 1 97.12 418 GLU A O 1
ATOM 3409 N N . LYS A 1 419 ? -5.953 -2.744 6.656 1 97.62 419 LYS A N 1
ATOM 3410 C CA . LYS A 1 419 ? -5.77 -1.297 6.652 1 97.62 419 LYS A CA 1
ATOM 3411 C C . LYS A 1 419 ? -6.938 -0.592 7.34 1 97.62 419 LYS A C 1
ATOM 3413 O O . LYS A 1 419 ? -6.734 0.194 8.266 1 97.62 419 LYS A O 1
ATOM 3418 N N . LEU A 1 420 ? -8.188 -0.88 6.926 1 98.56 420 LEU A N 1
ATOM 3419 C CA . LEU A 1 420 ? -9.375 -0.196 7.43 1 98.56 420 LEU A CA 1
ATOM 3420 C C . LEU A 1 420 ? -9.625 -0.551 8.891 1 98.56 420 LEU A C 1
ATOM 3422 O O . LEU A 1 420 ? -9.828 0.336 9.727 1 98.56 420 LEU A O 1
ATOM 3426 N N . HIS A 1 421 ? -9.57 -1.812 9.195 1 98.06 421 HIS A N 1
ATOM 3427 C CA . HIS A 1 421 ? -9.805 -2.23 10.57 1 98.06 421 HIS A CA 1
ATOM 3428 C C . HIS A 1 421 ? -8.633 -1.839 11.469 1 98.06 421 HIS A C 1
ATOM 3430 O O . HIS A 1 421 ? -8.828 -1.56 12.656 1 98.06 421 HIS A O 1
ATOM 3436 N N . GLY A 1 422 ? -7.453 -1.827 10.859 1 97.44 422 GLY A N 1
ATOM 3437 C CA . GLY A 1 422 ? -6.305 -1.306 11.578 1 97.44 422 GLY A CA 1
ATOM 3438 C C . GLY A 1 422 ? -6.473 0.142 12 1 97.44 422 GLY A C 1
ATOM 3439 O O . GLY A 1 422 ? -6.203 0.494 13.156 1 97.44 422 GLY A O 1
ATOM 3440 N N . TYR A 1 423 ? -6.941 0.965 11.102 1 97.88 423 TYR A N 1
ATOM 3441 C CA . TYR A 1 423 ? -7.25 2.352 11.43 1 97.88 423 TYR A CA 1
ATOM 3442 C C . TYR A 1 423 ? -8.195 2.434 12.625 1 97.88 423 TYR A C 1
ATOM 3444 O O . TYR A 1 423 ? -7.957 3.197 13.562 1 97.88 423 TYR A O 1
ATOM 3452 N N . LEU A 1 424 ? -9.281 1.662 12.562 1 98 424 LEU A N 1
ATOM 3453 C CA . LEU A 1 424 ? -10.305 1.726 13.602 1 98 424 LEU A CA 1
ATOM 3454 C C . LEU A 1 424 ? -9.734 1.342 14.961 1 98 424 LEU A C 1
ATOM 3456 O O . LEU A 1 424 ? -9.914 2.066 15.938 1 98 424 LEU A O 1
ATOM 3460 N N . ASP A 1 425 ? -8.992 0.253 15.008 1 98.06 425 ASP A N 1
ATOM 3461 C CA . ASP A 1 425 ? -8.398 -0.209 16.266 1 98.06 425 ASP A CA 1
ATOM 3462 C C . ASP A 1 425 ? -7.387 0.802 16.797 1 98.06 425 ASP A C 1
ATOM 3464 O O . ASP A 1 425 ? -7.379 1.107 17.984 1 98.06 425 ASP A O 1
ATOM 3468 N N . GLU A 1 426 ? -6.582 1.302 15.938 1 97.94 426 GLU A N 1
ATOM 3469 C CA . GLU A 1 426 ? -5.496 2.189 16.344 1 97.94 426 GLU A CA 1
ATOM 3470 C C . GLU A 1 426 ? -6.027 3.559 16.766 1 97.94 426 GLU A C 1
ATOM 3472 O O . GLU A 1 426 ? -5.543 4.145 17.734 1 97.94 426 GLU A O 1
ATOM 3477 N N . ILE A 1 427 ? -7.027 4.09 16.062 1 97.88 427 ILE A N 1
ATOM 3478 C CA . ILE A 1 427 ? -7.613 5.371 16.438 1 97.88 427 ILE A CA 1
ATOM 3479 C C . ILE A 1 427 ? -8.328 5.234 17.781 1 97.88 427 ILE A C 1
ATOM 3481 O O . ILE A 1 427 ? -8.305 6.156 18.594 1 97.88 427 ILE A O 1
ATOM 3485 N N . GLN A 1 428 ? -8.969 4.09 17.984 1 96.56 428 GLN A N 1
ATOM 3486 C CA . GLN A 1 428 ? -9.609 3.844 19.266 1 96.56 428 GLN A CA 1
ATOM 3487 C C . GLN A 1 428 ? -8.586 3.832 20.406 1 96.56 428 GLN A C 1
ATOM 3489 O O . GLN A 1 428 ? -8.844 4.355 21.484 1 96.56 428 GLN A O 1
ATOM 3494 N N . ARG A 1 429 ? -7.484 3.199 20.156 1 97.69 429 ARG A N 1
ATOM 3495 C CA . ARG A 1 429 ? -6.391 3.213 21.125 1 97.69 429 ARG A CA 1
ATOM 3496 C C . ARG A 1 429 ? -5.914 4.637 21.391 1 97.69 429 ARG A C 1
ATOM 3498 O O . ARG A 1 429 ? -5.742 5.035 22.547 1 97.69 429 ARG A O 1
ATOM 3505 N N . LEU A 1 430 ? -5.727 5.414 20.344 1 97.5 430 LEU A N 1
ATOM 3506 C CA . LEU A 1 430 ? -5.281 6.797 20.453 1 97.5 430 LEU A CA 1
ATOM 3507 C C . LEU A 1 430 ? -6.297 7.637 21.219 1 97.5 430 LEU A C 1
ATOM 3509 O O . LEU A 1 430 ? -5.918 8.531 21.984 1 97.5 430 LEU A O 1
ATOM 3513 N N . ASP A 1 431 ? -7.531 7.316 21.031 1 97.25 431 ASP A N 1
ATOM 3514 C CA . ASP A 1 431 ? -8.617 8.102 21.594 1 97.25 431 ASP A CA 1
ATOM 3515 C C . ASP A 1 431 ? -8.633 8.008 23.125 1 97.25 431 ASP A C 1
ATOM 3517 O O . ASP A 1 431 ? -9.188 8.867 23.797 1 97.25 431 ASP A O 1
ATOM 3521 N N . LYS A 1 432 ? -8.008 7.043 23.688 1 97 432 LYS A N 1
ATOM 3522 C CA . LYS A 1 432 ? -8.008 6.82 25.141 1 97 432 LYS A CA 1
ATOM 3523 C C . LYS A 1 432 ? -6.891 7.609 25.812 1 97 432 LYS A C 1
ATOM 3525 O O . LYS A 1 432 ? -6.895 7.773 27.031 1 97 432 LYS A O 1
ATOM 3530 N N . LEU A 1 433 ? -6.027 8.133 25.031 1 96.44 433 LEU A N 1
ATOM 3531 C CA . LEU A 1 433 ? -4.887 8.852 25.594 1 96.44 433 LEU A CA 1
ATOM 3532 C C . LEU A 1 433 ? -5.301 10.234 26.094 1 96.44 433 LEU A C 1
ATOM 3534 O O . LEU A 1 433 ? -6.145 10.891 25.469 1 96.44 433 LEU A O 1
ATOM 3538 N N . ARG A 1 434 ? -4.668 10.68 27.25 1 97.31 434 ARG A N 1
ATOM 3539 C CA . ARG A 1 434 ? -4.965 11.984 27.812 1 97.31 434 ARG A CA 1
ATOM 3540 C C . ARG A 1 434 ? -3.682 12.75 28.125 1 97.31 434 ARG A C 1
ATOM 3542 O O . ARG A 1 434 ? -3.729 13.914 28.547 1 97.31 434 ARG A O 1
ATOM 3549 N N . ALA A 1 435 ? -2.576 12.109 28 1 96.81 435 ALA A N 1
ATOM 3550 C CA . ALA A 1 435 ? -1.265 12.727 28.203 1 96.81 435 ALA A CA 1
ATOM 3551 C C . ALA A 1 435 ? -0.261 12.219 27.172 1 96.81 435 ALA A C 1
ATOM 3553 O O . ALA A 1 435 ? -0.379 11.094 26.672 1 96.81 435 ALA A O 1
ATOM 3554 N N . TRP A 1 436 ? 0.667 12.992 26.844 1 94.56 436 TRP A N 1
ATOM 3555 C CA . TRP A 1 436 ? 1.685 12.672 25.859 1 94.56 436 TRP A CA 1
ATOM 3556 C C . TRP A 1 436 ? 3.076 13.031 26.359 1 94.56 436 TRP A C 1
ATOM 3558 O O . TRP A 1 436 ? 3.223 13.914 27.203 1 94.56 436 TRP A O 1
ATOM 3568 N N . PRO A 1 437 ? 4 12.414 25.859 1 90.81 437 PRO A N 1
ATOM 3569 C CA . PRO A 1 437 ? 5.363 12.664 26.344 1 90.81 437 PRO A CA 1
ATOM 3570 C C . PRO A 1 437 ? 5.949 13.961 25.797 1 90.81 437 PRO A C 1
ATOM 3572 O O . PRO A 1 437 ? 5.465 14.492 24.781 1 90.81 437 PRO A O 1
ATOM 3575 N N . LYS A 1 438 ? 6.988 14.352 26.547 1 91.38 438 LYS A N 1
ATOM 3576 C CA . LYS A 1 438 ? 7.785 15.492 26.109 1 91.38 438 LYS A CA 1
ATOM 3577 C C . LYS A 1 438 ? 8.523 15.172 24.797 1 91.38 438 LYS A C 1
ATOM 3579 O O . LYS A 1 438 ? 9.055 14.07 24.641 1 91.38 438 LYS A O 1
ATOM 3584 N N . ARG A 1 439 ? 8.547 16.062 23.953 1 82.06 439 ARG A N 1
ATOM 3585 C CA . ARG A 1 439 ? 9.281 15.922 22.703 1 82.06 439 ARG A CA 1
ATOM 3586 C C . ARG A 1 439 ? 10.773 16.156 22.906 1 82.06 439 ARG A C 1
ATOM 3588 O O . ARG A 1 439 ? 11.172 16.969 23.734 1 82.06 439 ARG A O 1
ATOM 3595 N N . HIS A 1 440 ? 11.648 15.297 22.25 1 74.19 440 HIS A N 1
ATOM 3596 C CA . HIS A 1 440 ? 11.406 14.508 21.047 1 74.19 440 HIS A CA 1
ATOM 3597 C C . HIS A 1 440 ? 11.125 13.055 21.391 1 74.19 440 HIS A C 1
ATOM 3599 O O . HIS A 1 440 ? 11.508 12.578 22.469 1 74.19 440 HIS A O 1
ATOM 3605 N N . PHE A 1 441 ? 10.32 12.383 20.484 1 67.69 441 PHE A N 1
ATOM 3606 C CA . PHE A 1 441 ? 10.039 10.961 20.641 1 67.69 441 PHE A CA 1
ATOM 3607 C C . PHE A 1 441 ? 11.078 10.117 19.906 1 67.69 441 PHE A C 1
ATOM 3609 O O . PHE A 1 441 ? 11.406 10.383 18.75 1 67.69 441 PHE A O 1
ATOM 3616 N N . PRO A 1 442 ? 11.688 9.297 20.672 1 68.19 442 PRO A N 1
ATOM 3617 C CA . PRO A 1 442 ? 12.633 8.414 19.984 1 68.19 442 PRO A CA 1
ATOM 3618 C C . PRO A 1 442 ? 11.961 7.527 18.938 1 68.19 442 PRO A C 1
ATOM 3620 O O . PRO A 1 442 ? 11 6.82 19.25 1 68.19 442 PRO A O 1
ATOM 3623 N N . ILE A 1 443 ? 12.219 7.824 17.75 1 75.88 443 ILE A N 1
ATOM 3624 C CA . ILE A 1 443 ? 11.711 6.992 16.672 1 75.88 443 ILE A CA 1
ATOM 3625 C C . ILE A 1 443 ? 12.602 5.766 16.5 1 75.88 443 ILE A C 1
ATOM 3627 O O . ILE A 1 443 ? 13.812 5.891 16.297 1 75.88 443 ILE A O 1
ATOM 3631 N N . LYS A 1 444 ? 12.109 4.676 17.047 1 63.44 444 LYS A N 1
ATOM 3632 C CA . LYS A 1 444 ? 12.805 3.396 16.922 1 63.44 444 LYS A CA 1
ATOM 3633 C C . LYS A 1 444 ? 12.242 2.578 15.766 1 63.44 444 LYS A C 1
ATOM 3635 O O . LYS A 1 444 ? 11.039 2.615 15.5 1 63.44 444 LYS A O 1
ATOM 3640 N N . MET B 1 1 ? 10.383 26.031 21.266 1 90.25 1 MET B N 1
ATOM 3641 C CA . MET B 1 1 ? 11.836 25.953 21.297 1 90.25 1 MET B CA 1
ATOM 3642 C C . MET B 1 1 ? 12.414 27 22.234 1 90.25 1 MET B C 1
ATOM 3644 O O . MET B 1 1 ? 13.625 27.062 22.453 1 90.25 1 MET B O 1
ATOM 3648 N N . PHE B 1 2 ? 11.602 27.797 22.75 1 96.19 2 PHE B N 1
ATOM 3649 C CA . PHE B 1 2 ? 12.016 28.859 23.656 1 96.19 2 PHE B CA 1
ATOM 3650 C C . PHE B 1 2 ? 12.609 28.297 24.938 1 96.19 2 PHE B C 1
ATOM 3652 O O . PHE B 1 2 ? 12.141 27.281 25.453 1 96.19 2 PHE B O 1
ATOM 3659 N N . PRO B 1 3 ? 13.656 28.969 25.5 1 97.31 3 PRO B N 1
ATOM 3660 C CA . PRO B 1 3 ? 14.32 28.484 26.703 1 97.31 3 PRO B CA 1
ATOM 3661 C C . PRO B 1 3 ? 13.578 28.891 27.984 1 97.31 3 PRO B C 1
ATOM 3663 O O . PRO B 1 3 ? 14.117 29.609 28.812 1 97.31 3 PRO B O 1
ATOM 3666 N N . TRP B 1 4 ? 12.438 28.328 28.141 1 97.69 4 TRP B N 1
ATOM 3667 C CA . TRP B 1 4 ? 11.578 28.609 29.281 1 97.69 4 TRP B CA 1
ATOM 3668 C C . TRP B 1 4 ? 12.32 28.375 30.594 1 97.69 4 TRP B C 1
ATOM 3670 O O . TRP B 1 4 ? 13.125 27.453 30.703 1 97.69 4 TRP B O 1
ATOM 3680 N N . THR B 1 5 ? 12.047 29.203 31.625 1 97.31 5 THR B N 1
ATOM 3681 C CA . THR B 1 5 ? 12.617 29.062 32.969 1 97.31 5 THR B CA 1
ATOM 3682 C C . THR B 1 5 ? 11.531 29.109 34.031 1 97.31 5 THR B C 1
ATOM 3684 O O . THR B 1 5 ? 10.344 29.25 33.719 1 97.31 5 THR B O 1
ATOM 3687 N N . GLY B 1 6 ? 11.906 28.875 35.25 1 96.88 6 GLY B N 1
ATOM 3688 C CA . GLY B 1 6 ? 10.938 28.922 36.344 1 96.88 6 GLY B CA 1
ATOM 3689 C C . GLY B 1 6 ? 9.875 27.844 36.25 1 96.88 6 GLY B C 1
ATOM 3690 O O . GLY B 1 6 ? 10.195 26.672 36.062 1 96.88 6 GLY B O 1
ATOM 3691 N N . THR B 1 7 ? 8.602 28.234 36.312 1 95.88 7 THR B N 1
ATOM 3692 C CA . THR B 1 7 ? 7.48 27.297 36.344 1 95.88 7 THR B CA 1
ATOM 3693 C C . THR B 1 7 ? 7.289 26.641 35 1 95.88 7 THR B C 1
ATOM 3695 O O . THR B 1 7 ? 6.648 25.594 34.906 1 95.88 7 THR B O 1
ATOM 3698 N N . LEU B 1 8 ? 7.852 27.219 33.969 1 97.62 8 LEU B N 1
ATOM 3699 C CA . LEU B 1 8 ? 7.672 26.703 32.594 1 97.62 8 LEU B CA 1
ATOM 3700 C C . LEU B 1 8 ? 8.836 25.797 32.219 1 97.62 8 LEU B C 1
ATOM 3702 O O . LEU B 1 8 ? 8.789 25.125 31.172 1 97.62 8 LEU B O 1
ATOM 3706 N N . GLU B 1 9 ? 9.875 25.688 33.031 1 96.62 9 GLU B N 1
ATOM 3707 C CA . GLU B 1 9 ? 11.125 25.016 32.688 1 96.62 9 GLU B CA 1
ATOM 3708 C C . GLU B 1 9 ? 10.898 23.531 32.406 1 96.62 9 GLU B C 1
ATOM 3710 O O . GLU B 1 9 ? 11.523 22.984 31.484 1 96.62 9 GLU B O 1
ATOM 3715 N N . GLN B 1 10 ? 10.055 22.891 33.125 1 95.06 10 GLN B N 1
ATOM 3716 C CA . GLN B 1 10 ? 9.844 21.453 33 1 95.06 10 GLN B CA 1
ATOM 3717 C C . GLN B 1 10 ? 9.18 21.109 31.656 1 95.06 10 GLN B C 1
ATOM 3719 O O . GLN B 1 10 ? 9.219 19.953 31.219 1 95.06 10 GLN B O 1
ATOM 3724 N N . PHE B 1 11 ? 8.586 22.078 31.016 1 95.31 11 PHE B N 1
ATOM 3725 C CA . PHE B 1 11 ? 7.855 21.828 29.781 1 95.31 11 PHE B CA 1
ATOM 3726 C C . PHE B 1 11 ? 8.711 22.141 28.562 1 95.31 11 PHE B C 1
ATOM 3728 O O . PHE B 1 11 ? 8.258 22 27.422 1 95.31 11 PHE B O 1
ATOM 3735 N N . ARG B 1 12 ? 9.914 22.594 28.828 1 92.31 12 ARG B N 1
ATOM 3736 C CA . ARG B 1 12 ? 10.828 22.953 27.75 1 92.31 12 ARG B CA 1
ATOM 3737 C C . ARG B 1 12 ? 11.109 21.766 26.844 1 92.31 12 ARG B C 1
ATOM 3739 O O . ARG B 1 12 ? 11.305 20.641 27.312 1 92.31 12 ARG B O 1
ATOM 3746 N N . ASN B 1 13 ? 11.062 22.078 25.531 1 90.69 13 ASN B N 1
ATOM 3747 C CA . ASN B 1 13 ? 11.453 21.047 24.578 1 90.69 13 ASN B CA 1
ATOM 3748 C C . ASN B 1 13 ? 12.875 20.547 24.828 1 90.69 13 ASN B C 1
ATOM 3750 O O . ASN B 1 13 ? 13.742 21.328 25.234 1 90.69 13 ASN B O 1
ATOM 3754 N N . THR B 1 14 ? 13.141 19.266 24.562 1 88.69 14 THR B N 1
ATOM 3755 C CA . THR B 1 14 ? 14.461 18.703 24.797 1 88.69 14 THR B CA 1
ATOM 3756 C C . THR B 1 14 ? 15.492 19.344 23.875 1 88.69 14 THR B C 1
ATOM 3758 O O . THR B 1 14 ? 16.672 19.422 24.219 1 88.69 14 THR B O 1
ATOM 3761 N N . ASP B 1 15 ? 15.008 19.859 22.75 1 88.56 15 ASP B N 1
ATOM 3762 C CA . ASP B 1 15 ? 15.891 20.484 21.766 1 88.56 15 ASP B CA 1
ATOM 3763 C C . ASP B 1 15 ? 15.75 22.016 21.797 1 88.56 15 ASP B C 1
ATOM 3765 O O . ASP B 1 15 ? 16.062 22.688 20.812 1 88.56 15 ASP B O 1
ATOM 3769 N N . ALA B 1 16 ? 15.297 22.531 22.859 1 93.38 16 ALA B N 1
ATOM 3770 C CA . ALA B 1 16 ? 15.039 23.953 22.953 1 93.38 16 ALA B CA 1
ATOM 3771 C C . ALA B 1 16 ? 16.328 24.766 22.781 1 93.38 16 ALA B C 1
ATOM 3773 O O . ALA B 1 16 ? 17.422 24.25 23.078 1 93.38 16 ALA B O 1
ATOM 3774 N N . TYR B 1 17 ? 16.188 25.969 22.375 1 95.31 17 TYR B N 1
ATOM 3775 C CA . TYR B 1 17 ? 17.297 26.906 22.328 1 95.31 17 TYR B CA 1
ATOM 3776 C C . TYR B 1 17 ? 17.828 27.203 23.734 1 95.31 17 TYR B C 1
ATOM 3778 O O . TYR B 1 17 ? 17.078 27.094 24.703 1 95.31 17 TYR B O 1
ATOM 3786 N N . SER B 1 18 ? 19.109 27.5 23.75 1 96.25 18 SER B N 1
ATOM 3787 C CA . SER B 1 18 ? 19.641 28.141 24.953 1 96.25 18 SER B CA 1
ATOM 3788 C C . SER B 1 18 ? 19.344 29.641 24.953 1 96.25 18 SER B C 1
ATOM 3790 O O . SER B 1 18 ? 18.953 30.188 23.922 1 96.25 18 SER B O 1
ATOM 3792 N N . GLU B 1 19 ? 19.516 30.234 26.141 1 96 19 GLU B N 1
ATOM 3793 C CA . GLU B 1 19 ? 19.391 31.688 26.203 1 96 19 GLU B CA 1
ATOM 3794 C C . GLU B 1 19 ? 20.359 32.375 25.234 1 96 19 GLU B C 1
ATOM 3796 O O . GLU B 1 19 ? 20 33.344 24.594 1 96 19 GLU B O 1
ATOM 3801 N N . ALA B 1 20 ? 21.469 31.797 25.109 1 97.44 20 ALA B N 1
ATOM 3802 C CA . ALA B 1 20 ? 22.484 32.344 24.219 1 97.44 20 ALA B CA 1
ATOM 3803 C C . ALA B 1 20 ? 22.062 32.188 22.766 1 97.44 20 ALA B C 1
ATOM 3805 O O . ALA B 1 20 ? 22.375 33.062 21.938 1 97.44 20 ALA B O 1
ATOM 3806 N N . ASP B 1 21 ? 21.5 31.094 22.469 1 96.94 21 ASP B N 1
ATOM 3807 C CA . ASP B 1 21 ? 20.984 30.906 21.109 1 96.94 21 ASP B CA 1
ATOM 3808 C C . ASP B 1 21 ? 20 32 20.734 1 96.94 21 ASP B C 1
ATOM 3810 O O . ASP B 1 21 ? 20.078 32.562 19.641 1 96.94 2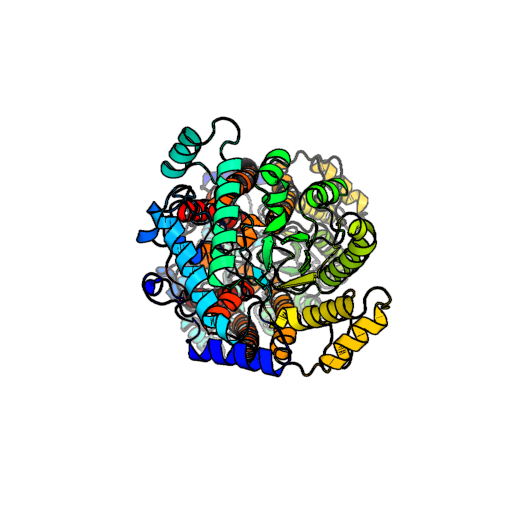1 ASP B O 1
ATOM 3814 N N . VAL B 1 22 ? 19.062 32.281 21.609 1 97.5 22 VAL B N 1
ATOM 3815 C CA . VAL B 1 22 ? 18.047 33.281 21.359 1 97.5 22 VAL B CA 1
ATOM 3816 C C . VAL B 1 22 ? 18.688 34.656 21.203 1 97.5 22 VAL B C 1
ATOM 3818 O O . VAL B 1 22 ? 18.344 35.438 20.297 1 97.5 22 VAL B O 1
ATOM 3821 N N . ASP B 1 23 ? 19.672 34.938 22.016 1 97.31 23 ASP B N 1
ATOM 3822 C CA . ASP B 1 23 ? 20.406 36.188 21.906 1 97.31 23 ASP B CA 1
ATOM 3823 C C . ASP B 1 23 ? 21.094 36.312 20.547 1 97.31 23 ASP B C 1
ATOM 3825 O O . ASP B 1 23 ? 21.078 37.375 19.938 1 97.31 23 ASP B O 1
ATOM 3829 N N . ALA B 1 24 ? 21.656 35.25 20.219 1 97.75 24 ALA B N 1
ATOM 3830 C CA . ALA B 1 24 ? 22.344 35.25 18.938 1 97.75 24 ALA B CA 1
ATOM 3831 C C . ALA B 1 24 ? 21.391 35.5 17.781 1 97.75 24 ALA B C 1
ATOM 3833 O O . ALA B 1 24 ? 21.703 36.25 16.859 1 97.75 24 ALA B O 1
ATOM 3834 N N . ILE B 1 25 ? 20.25 34.906 17.828 1 97.12 25 ILE B N 1
ATOM 3835 C CA . ILE B 1 25 ? 19.25 35.062 16.797 1 97.12 25 ILE B CA 1
ATOM 3836 C C . ILE B 1 25 ? 18.766 36.531 16.766 1 97.12 25 ILE B C 1
ATOM 3838 O O . ILE B 1 25 ? 18.719 37.156 15.703 1 97.12 25 ILE B O 1
ATOM 3842 N N . LEU B 1 26 ? 18.484 37.094 17.906 1 97.5 26 LEU B N 1
ATOM 3843 C CA . LEU B 1 26 ? 17.969 38.438 18.016 1 97.5 26 LEU B CA 1
ATOM 3844 C C . LEU B 1 26 ? 19.031 39.469 17.609 1 97.5 26 LEU B C 1
ATOM 3846 O O . LEU B 1 26 ? 18.719 40.438 16.906 1 97.5 26 LEU B O 1
ATOM 3850 N N . ASN B 1 27 ? 20.234 39.219 17.984 1 97.38 27 ASN B N 1
ATOM 3851 C CA . ASN B 1 27 ? 21.344 40.094 17.609 1 97.38 27 ASN B CA 1
ATOM 3852 C C . ASN B 1 27 ? 21.578 40.094 16.109 1 97.38 27 ASN B C 1
ATOM 3854 O O . ASN B 1 27 ? 21.797 41.125 15.5 1 97.38 27 ASN B O 1
ATOM 3858 N N . GLU B 1 28 ? 21.578 38.906 15.625 1 97.38 28 GLU B N 1
ATOM 3859 C CA . GLU B 1 28 ? 21.797 38.812 14.18 1 97.38 28 GLU B CA 1
ATOM 3860 C C . GLU B 1 28 ? 20.672 39.469 13.406 1 97.38 28 GLU B C 1
ATOM 3862 O O . GLU B 1 28 ? 20.906 40.094 12.367 1 97.38 28 GLU B O 1
ATOM 3867 N N . ALA B 1 29 ? 19.453 39.281 13.844 1 96.94 29 ALA B N 1
ATOM 3868 C CA . ALA B 1 29 ? 18.328 39.969 13.211 1 96.94 29 ALA B CA 1
ATOM 3869 C C . ALA B 1 29 ? 18.531 41.5 13.219 1 96.94 29 ALA B C 1
ATOM 3871 O O . ALA B 1 29 ? 18.312 42.156 12.203 1 96.94 29 ALA B O 1
ATOM 3872 N N . LYS B 1 30 ? 18.953 42.031 14.266 1 95.56 30 LYS B N 1
ATOM 3873 C CA . LYS B 1 30 ? 19.203 43.469 14.375 1 95.56 30 LYS B CA 1
ATOM 3874 C C . LYS B 1 30 ? 20.297 43.906 13.406 1 95.56 30 LYS B C 1
ATOM 3876 O O . LYS B 1 30 ? 20.172 44.938 12.75 1 95.56 30 LYS B O 1
ATOM 3881 N N . ASN B 1 31 ? 21.328 43.094 13.352 1 96.94 31 ASN B N 1
ATOM 3882 C CA . ASN B 1 31 ? 22.422 43.375 12.445 1 96.94 31 ASN B CA 1
ATOM 3883 C C . ASN B 1 31 ? 21.953 43.406 10.992 1 96.94 31 ASN B C 1
ATOM 3885 O O . ASN B 1 31 ? 22.5 44.156 10.18 1 96.94 31 ASN B O 1
ATOM 3889 N N . LEU B 1 32 ? 20.969 42.656 10.758 1 96.12 32 LEU B N 1
ATOM 3890 C CA . LEU B 1 32 ? 20.438 42.562 9.398 1 96.12 32 LEU B CA 1
ATOM 3891 C C . LEU B 1 32 ? 19.297 43.562 9.203 1 96.12 32 LEU B C 1
ATOM 3893 O O . LEU B 1 32 ? 18.625 43.531 8.172 1 96.12 32 LEU B O 1
ATOM 3897 N N . LYS B 1 33 ? 19.016 44.375 10.172 1 95.62 33 LYS B N 1
ATOM 3898 C CA . LYS B 1 33 ? 17.969 45.375 10.156 1 95.62 33 LYS B CA 1
ATOM 3899 C C . LYS B 1 33 ? 16.594 44.75 10.031 1 95.62 33 LYS B C 1
ATOM 3901 O O . LYS B 1 33 ? 15.75 45.25 9.266 1 95.62 33 LYS B O 1
ATOM 3906 N N . LEU B 1 34 ? 16.469 43.656 10.688 1 95.62 34 LEU B N 1
ATOM 3907 C CA . LEU B 1 34 ? 15.188 42.969 10.781 1 95.62 34 LEU B CA 1
ATOM 3908 C C . LEU B 1 34 ? 14.594 43.094 12.18 1 95.62 34 LEU B C 1
ATOM 3910 O O . LEU B 1 34 ? 15.328 43.062 13.172 1 95.62 34 LEU B O 1
ATOM 3914 N N . ASP B 1 35 ? 13.312 43.312 12.211 1 94.06 35 ASP B N 1
ATOM 3915 C CA . ASP B 1 35 ? 12.594 43.25 13.477 1 94.06 35 ASP B CA 1
ATOM 3916 C C . ASP B 1 35 ? 12.055 41.844 13.711 1 94.06 35 ASP B C 1
ATOM 3918 O O . ASP B 1 35 ? 11.539 41.188 12.797 1 94.06 35 ASP B O 1
ATOM 3922 N N . VAL B 1 36 ? 12.25 41.375 14.891 1 96.44 36 VAL B N 1
ATOM 3923 C CA . VAL B 1 36 ? 11.711 40.062 15.25 1 96.44 36 VAL B CA 1
ATOM 3924 C C . VAL B 1 36 ? 10.359 40.25 15.945 1 96.44 36 VAL B C 1
ATOM 3926 O O . VAL B 1 36 ? 10.25 41 16.922 1 96.44 36 VAL B O 1
ATOM 3929 N N . ILE B 1 37 ? 9.32 39.656 15.375 1 96.94 37 ILE B N 1
ATOM 3930 C CA . ILE B 1 37 ? 7.996 39.656 15.977 1 96.94 37 ILE B CA 1
ATOM 3931 C C . ILE B 1 37 ? 7.75 38.312 16.688 1 96.94 37 ILE B C 1
ATOM 3933 O O . ILE B 1 37 ? 7.508 37.312 16.031 1 96.94 37 ILE B O 1
ATOM 3937 N N . PRO B 1 38 ? 7.855 38.281 18.016 1 97.12 38 PRO B N 1
ATOM 3938 C CA . PRO B 1 38 ? 7.59 37.031 18.719 1 97.12 38 PRO B CA 1
ATOM 3939 C C . PRO B 1 38 ? 6.109 36.656 18.703 1 97.12 38 PRO B C 1
ATOM 3941 O O . PRO B 1 38 ? 5.242 37.531 18.719 1 97.12 38 PRO B O 1
ATOM 3944 N N . LEU B 1 39 ? 5.809 35.406 18.578 1 97.75 39 LEU B N 1
ATOM 3945 C CA . LEU B 1 39 ? 4.457 34.844 18.688 1 97.75 39 LEU B CA 1
ATOM 3946 C C . LEU B 1 39 ? 4.348 33.906 19.875 1 97.75 39 LEU B C 1
ATOM 3948 O O . LEU B 1 39 ? 5.141 32.969 19.984 1 97.75 39 LEU B O 1
ATOM 3952 N N . VAL B 1 40 ? 3.475 34.219 20.781 1 97.69 40 VAL B N 1
ATOM 3953 C CA . VAL B 1 40 ? 3.133 33.344 21.891 1 97.69 40 VAL B CA 1
ATOM 3954 C C . VAL B 1 40 ? 1.668 32.906 21.797 1 97.69 40 VAL B C 1
ATOM 3956 O O . VAL B 1 40 ? 0.775 33.75 21.75 1 97.69 40 VAL B O 1
ATOM 3959 N N . GLN B 1 41 ? 1.424 31.641 21.766 1 96.81 41 GLN B N 1
ATOM 3960 C CA . GLN B 1 41 ? 0.051 31.141 21.75 1 96.81 41 GLN B CA 1
ATOM 3961 C C . GLN B 1 41 ? -0.616 31.344 23.109 1 96.81 41 GLN B C 1
ATOM 3963 O O . GLN B 1 41 ? -0.067 30.953 24.141 1 96.81 41 GLN B O 1
ATOM 3968 N N . THR B 1 42 ? -1.874 31.906 23.094 1 96.38 42 THR B N 1
ATOM 3969 C CA . THR B 1 42 ? -2.428 32.312 24.375 1 96.38 42 THR B CA 1
ATOM 3970 C C . THR B 1 42 ? -3.846 31.766 24.547 1 96.38 42 THR B C 1
ATOM 3972 O O . THR B 1 42 ? -4.457 31.953 25.609 1 96.38 42 THR B O 1
ATOM 3975 N N . PHE B 1 43 ? -4.457 31.234 23.469 1 92.94 43 PHE B N 1
ATOM 3976 C CA . PHE B 1 43 ? -5.828 30.734 23.438 1 92.94 43 PHE B CA 1
ATOM 3977 C C . PHE B 1 43 ? -5.879 29.297 22.969 1 92.94 43 PHE B C 1
ATOM 3979 O O . PHE B 1 43 ? -5.855 28.359 23.766 1 92.94 43 PHE B O 1
ATOM 3986 N N . GLY B 1 44 ? -5.637 29.109 21.766 1 92.75 44 GLY B N 1
ATOM 3987 C CA . GLY B 1 44 ? -5.5 27.797 21.156 1 92.75 44 GLY B CA 1
ATOM 3988 C C . GLY B 1 44 ? -4.055 27.375 20.969 1 92.75 44 GLY B C 1
ATOM 3989 O O . GLY B 1 44 ? -3.137 28.062 21.406 1 92.75 44 GLY B O 1
ATOM 3990 N N . HIS B 1 45 ? -3.83 26.125 20.469 1 95.62 45 HIS B N 1
ATOM 3991 C CA . HIS B 1 45 ? -2.514 25.594 20.156 1 95.62 45 HIS B CA 1
ATOM 3992 C C . HIS B 1 45 ? -1.62 25.547 21.391 1 95.62 45 HIS B C 1
ATOM 3994 O O . HIS B 1 45 ? -0.433 25.875 21.312 1 95.62 45 HIS B O 1
ATOM 4000 N N . LEU B 1 46 ? -2.188 25.219 22.484 1 97.12 46 LEU B N 1
ATOM 4001 C CA . LEU B 1 46 ? -1.42 25.125 23.719 1 97.12 46 LEU B CA 1
ATOM 4002 C C . LEU B 1 46 ? -1.099 23.672 24.047 1 97.12 46 LEU B C 1
ATOM 4004 O O . LEU B 1 46 ? -0.789 23.344 25.188 1 97.12 46 LEU B O 1
ATOM 4008 N N . GLU B 1 47 ? -1.137 22.828 23 1 95.69 47 GLU B N 1
ATOM 4009 C CA . GLU B 1 47 ? -0.891 21.391 23.203 1 95.69 47 GLU B CA 1
ATOM 4010 C C . GLU B 1 47 ? 0.486 21.156 23.812 1 95.69 47 GLU B C 1
ATOM 4012 O O . GLU B 1 47 ? 0.663 20.219 24.609 1 95.69 47 GLU B O 1
ATOM 4017 N N . TRP B 1 48 ? 1.433 21.938 23.453 1 94.38 48 TRP B N 1
ATOM 4018 C CA . TRP B 1 48 ? 2.812 21.703 23.875 1 94.38 48 TRP B CA 1
ATOM 4019 C C . TRP B 1 48 ? 2.941 21.719 25.391 1 94.38 48 TRP B C 1
ATOM 4021 O O . TRP B 1 48 ? 3.812 21.047 25.953 1 94.38 48 TRP B O 1
ATOM 4031 N N . ILE B 1 49 ? 2.047 22.406 26.094 1 96.94 49 ILE B N 1
ATOM 4032 C CA . ILE B 1 49 ? 2.125 22.469 27.547 1 96.94 49 ILE B CA 1
ATOM 4033 C C . ILE B 1 49 ? 0.946 21.703 28.156 1 96.94 49 ILE B C 1
ATOM 4035 O O . ILE B 1 49 ? 1.097 21.031 29.172 1 96.94 49 ILE B O 1
ATOM 4039 N N . LEU B 1 50 ? -0.199 21.719 27.531 1 97.38 50 LEU B N 1
ATOM 4040 C CA . LEU B 1 50 ? -1.41 21.141 28.109 1 97.38 50 LEU B CA 1
ATOM 4041 C C . LEU B 1 50 ? -1.436 19.625 27.906 1 97.38 50 LEU B C 1
ATOM 4043 O O . LEU B 1 50 ? -2.299 18.938 28.453 1 97.38 50 LEU B O 1
ATOM 4047 N N . LYS B 1 51 ? -0.472 19.078 27.219 1 96.25 51 LYS B N 1
ATOM 4048 C CA . LYS B 1 51 ? -0.442 17.656 26.938 1 96.25 51 LYS B CA 1
ATOM 4049 C C . LYS B 1 51 ? 0.011 16.859 28.172 1 96.25 51 LYS B C 1
ATOM 4051 O O . LYS B 1 51 ? -0.151 15.648 28.219 1 96.25 51 LYS B O 1
ATOM 4056 N N . TYR B 1 52 ? 0.577 17.531 29.141 1 97.12 52 TYR B N 1
ATOM 4057 C CA . TYR B 1 52 ? 1.154 16.859 30.281 1 97.12 52 TYR B CA 1
ATOM 4058 C C . TYR B 1 52 ? 0.08 16.516 31.312 1 97.12 52 TYR B C 1
ATOM 4060 O O . TYR B 1 52 ? -0.908 17.234 31.453 1 97.12 52 TYR B O 1
ATOM 4068 N N . GLU B 1 53 ? 0.368 15.438 32.094 1 97.31 53 GLU B N 1
ATOM 4069 C CA . GLU B 1 53 ? -0.556 14.961 33.125 1 97.31 53 GLU B CA 1
ATOM 4070 C C . GLU B 1 53 ? -0.86 16.047 34.156 1 97.31 53 GLU B C 1
ATOM 4072 O O . GLU B 1 53 ? -2.021 16.281 34.5 1 97.31 53 GLU B O 1
ATOM 4077 N N . GLU B 1 54 ? 0.083 16.766 34.562 1 96.75 54 GLU B N 1
ATOM 4078 C CA . GLU B 1 54 ? -0.084 17.75 35.625 1 96.75 54 GLU B CA 1
ATOM 4079 C C . GLU B 1 54 ? -0.813 18.984 35.094 1 96.75 54 GLU B C 1
ATOM 4081 O O . GLU B 1 54 ? -1.285 19.812 35.906 1 96.75 54 GLU B O 1
ATOM 4086 N N . MET B 1 55 ? -0.957 19.141 33.812 1 98 55 MET B N 1
ATOM 4087 C CA . MET B 1 55 ? -1.562 20.328 33.25 1 98 55 MET B CA 1
ATOM 4088 C C . MET B 1 55 ? -2.992 20.062 32.781 1 98 55 MET B C 1
ATOM 4090 O O . MET B 1 55 ? -3.699 20.969 32.375 1 98 55 MET B O 1
ATOM 4094 N N . ARG B 1 56 ? -3.445 18.844 32.938 1 97.56 56 ARG B N 1
ATOM 4095 C CA . ARG B 1 56 ? -4.77 18.438 32.469 1 97.56 56 ARG B CA 1
ATOM 4096 C C . ARG B 1 56 ? -5.863 19.25 33.156 1 97.56 56 ARG B C 1
ATOM 4098 O O . ARG B 1 56 ? -6.883 19.562 32.562 1 97.56 56 ARG B O 1
ATOM 4105 N N . LYS B 1 57 ? -5.621 19.609 34.406 1 97.38 57 LYS B N 1
ATOM 4106 C CA . LYS B 1 57 ? -6.609 20.312 35.188 1 97.38 57 LYS B CA 1
ATOM 4107 C C . LYS B 1 57 ? -6.879 21.703 34.625 1 97.38 57 LYS B C 1
ATOM 4109 O O . LYS B 1 57 ? -7.859 22.359 35 1 97.38 57 LYS B O 1
ATOM 4114 N N . TYR B 1 58 ? -6.047 22.172 33.719 1 97.88 58 TYR B N 1
ATOM 4115 C CA . TYR B 1 58 ? -6.191 23.531 33.188 1 97.88 58 TYR B CA 1
ATOM 4116 C C . TYR B 1 58 ? -6.797 23.484 31.781 1 97.88 58 TYR B C 1
ATOM 4118 O O . TYR B 1 58 ? -6.875 24.516 31.109 1 97.88 58 TYR B O 1
ATOM 4126 N N . ARG B 1 59 ? -7.199 22.359 31.312 1 97.62 59 ARG B N 1
ATOM 4127 C CA . ARG B 1 59 ? -7.82 22.219 30 1 97.62 59 ARG B CA 1
ATOM 4128 C C . ARG B 1 59 ? -9.289 22.625 30.062 1 97.62 59 ARG B C 1
ATOM 4130 O O . ARG B 1 59 ? -9.977 22.375 31.047 1 97.62 59 ARG B O 1
ATOM 4137 N N . GLU B 1 60 ? -9.758 23.25 28.938 1 97.44 60 GLU B N 1
ATOM 4138 C CA . GLU B 1 60 ? -11.195 23.469 28.797 1 97.44 60 GLU B CA 1
ATOM 4139 C C . GLU B 1 60 ? -11.945 22.141 28.797 1 97.44 60 GLU B C 1
ATOM 4141 O O . GLU B 1 60 ? -13.008 22.016 29.406 1 97.44 60 GLU B O 1
ATOM 4146 N N . ASN B 1 61 ? -11.477 21.203 28.078 1 96.44 61 ASN B N 1
ATOM 4147 C CA . ASN B 1 61 ? -11.953 19.828 27.953 1 96.44 61 ASN B CA 1
ATOM 4148 C C . ASN B 1 61 ? -10.812 18.828 28.109 1 96.44 61 ASN B C 1
ATOM 4150 O O . ASN B 1 61 ? -9.836 18.875 27.359 1 96.44 61 ASN B O 1
ATOM 4154 N N . ASP B 1 62 ? -10.938 17.938 29.031 1 96.75 62 ASP B N 1
ATOM 4155 C CA . ASP B 1 62 ? -9.867 17.016 29.391 1 96.75 62 ASP B CA 1
ATOM 4156 C C . ASP B 1 62 ? -9.367 16.25 28.156 1 96.75 62 ASP B C 1
ATOM 4158 O O . ASP B 1 62 ? -8.188 15.898 28.078 1 96.75 62 ASP B O 1
ATOM 4162 N N . ALA B 1 63 ? -10.18 15.992 27.219 1 95 63 ALA B N 1
ATOM 4163 C CA . ALA B 1 63 ? -9.836 15.188 26.047 1 95 63 ALA B CA 1
ATOM 4164 C C . ALA B 1 63 ? -8.977 15.984 25.078 1 95 63 ALA B C 1
ATOM 4166 O O . ALA B 1 63 ? -8.281 15.406 24.234 1 95 63 ALA B O 1
ATOM 4167 N N . TYR B 1 64 ? -9.031 17.312 25.219 1 95.62 64 TYR B N 1
ATOM 4168 C CA . TYR B 1 64 ? -8.398 18.156 24.203 1 95.62 64 TYR B CA 1
ATOM 4169 C C . TYR B 1 64 ? -7.348 19.062 24.828 1 95.62 64 TYR B C 1
ATOM 4171 O O . TYR B 1 64 ? -7.684 20.094 25.406 1 95.62 64 TYR B O 1
ATOM 4179 N N . PRO B 1 65 ? -6.113 18.766 24.578 1 95.81 65 PRO B N 1
ATOM 4180 C CA . PRO B 1 65 ? -5.074 19.609 25.172 1 95.81 65 PRO B CA 1
ATOM 4181 C C . PRO B 1 65 ? -4.82 20.891 24.375 1 95.81 65 PRO B C 1
ATOM 4183 O O . PRO B 1 65 ? -3.727 21.453 24.438 1 95.81 65 PRO B O 1
ATOM 4186 N N . GLN B 1 66 ? -5.77 21.391 23.688 1 95.81 66 GLN B N 1
ATOM 4187 C CA . GLN B 1 66 ? -5.582 22.484 22.734 1 95.81 66 GLN B CA 1
ATOM 4188 C C . GLN B 1 66 ? -5.895 23.828 23.375 1 95.81 66 GLN B C 1
ATOM 4190 O O . GLN B 1 66 ? -5.227 24.828 23.094 1 95.81 66 GLN B O 1
ATOM 4195 N N . VAL B 1 67 ? -6.93 23.859 24.219 1 97.06 67 VAL B N 1
ATOM 4196 C CA . VAL B 1 67 ? -7.438 25.141 24.703 1 97.06 67 VAL B CA 1
ATOM 4197 C C . VAL B 1 67 ? -7.371 25.172 26.234 1 97.06 67 VAL B C 1
ATOM 4199 O O . VAL B 1 67 ? -7.785 24.234 26.891 1 97.06 67 VAL B O 1
ATOM 4202 N N . LEU B 1 68 ? -6.93 26.25 26.719 1 96.56 68 LEU B N 1
ATOM 4203 C CA . LEU B 1 68 ? -6.859 26.516 28.156 1 96.56 68 LEU B CA 1
ATOM 4204 C C . LEU B 1 68 ? -8.234 26.844 28.719 1 96.56 68 LEU B C 1
ATOM 4206 O O . LEU B 1 68 ? -9.055 27.469 28.031 1 96.56 68 LEU B O 1
ATOM 4210 N N . CYS B 1 69 ? -8.484 26.297 29.984 1 97.56 69 CYS B N 1
ATOM 4211 C CA . CYS B 1 69 ? -9.656 26.766 30.703 1 97.56 69 CYS B CA 1
ATOM 4212 C C . CYS B 1 69 ? -9.562 28.266 30.984 1 97.56 69 CYS B C 1
ATOM 4214 O O . CYS B 1 69 ? -8.883 28.672 31.922 1 97.56 69 CYS B O 1
ATOM 4216 N N . LEU B 1 70 ? -10.336 29.047 30.219 1 96.62 70 LEU B N 1
ATOM 4217 C CA . LEU B 1 70 ? -10.18 30.5 30.203 1 96.62 70 LEU B CA 1
ATOM 4218 C C . LEU B 1 70 ? -10.578 31.094 31.531 1 96.62 70 LEU B C 1
ATOM 4220 O O . LEU B 1 70 ? -10.039 32.125 31.938 1 96.62 70 LEU B O 1
ATOM 4224 N N . GLY B 1 71 ? -11.484 30.469 32.188 1 95.88 71 GLY B N 1
ATOM 4225 C CA . GLY B 1 71 ? -11.945 30.984 33.469 1 95.88 71 GLY B CA 1
ATOM 4226 C C . GLY B 1 71 ? -11.023 30.609 34.625 1 95.88 71 GLY B C 1
ATOM 4227 O O . GLY B 1 71 ? -11.203 31.094 35.75 1 95.88 71 GLY B O 1
ATOM 4228 N N . ASN B 1 72 ? -10.078 29.797 34.406 1 97.31 72 ASN B N 1
ATOM 4229 C CA . ASN B 1 72 ? -9.148 29.344 35.438 1 97.31 72 ASN B CA 1
ATOM 4230 C C . ASN B 1 72 ? -7.953 30.297 35.562 1 97.31 72 ASN B C 1
ATOM 4232 O O . ASN B 1 72 ? -7.035 30.25 34.75 1 97.31 72 ASN B O 1
ATOM 4236 N N . GLN B 1 73 ? -7.891 31.016 36.625 1 96.56 73 GLN B N 1
ATOM 4237 C CA . GLN B 1 73 ? -6.883 32.062 36.781 1 96.56 73 GLN B CA 1
ATOM 4238 C C . GLN B 1 73 ? -5.488 31.453 36.938 1 96.56 73 GLN B C 1
ATOM 4240 O O . GLN B 1 73 ? -4.504 32.031 36.469 1 96.56 73 GLN B O 1
ATOM 4245 N N . GLU B 1 74 ? -5.41 30.359 37.594 1 97.12 74 GLU B N 1
ATOM 4246 C CA . GLU B 1 74 ? -4.121 29.688 37.719 1 97.12 74 GLU B CA 1
ATOM 4247 C C . GLU B 1 74 ? -3.561 29.297 36.344 1 97.12 74 GLU B C 1
ATOM 4249 O O . GLU B 1 74 ? -2.369 29.484 36.094 1 97.12 74 GLU B O 1
ATOM 4254 N N . GLY B 1 75 ? -4.395 28.719 35.531 1 97.06 75 GLY B N 1
ATOM 4255 C CA . GLY B 1 75 ? -3.992 28.375 34.188 1 97.06 75 GLY B CA 1
ATOM 4256 C C . GLY B 1 75 ? -3.59 29.578 33.344 1 97.06 75 GLY B C 1
ATOM 4257 O O . GLY B 1 75 ? -2.576 29.547 32.656 1 97.06 75 GLY B O 1
ATOM 4258 N N . VAL B 1 76 ? -4.336 30.625 33.469 1 97.94 76 VAL B N 1
ATOM 4259 C CA . VAL B 1 76 ? -4.078 31.859 32.719 1 97.94 76 VAL B CA 1
ATOM 4260 C C . VAL B 1 76 ? -2.734 32.438 33.125 1 97.94 76 VAL B C 1
ATOM 4262 O O . VAL B 1 76 ? -2.033 33.062 32.312 1 97.94 76 VAL B O 1
ATOM 4265 N N . GLU B 1 77 ? -2.355 32.188 34.312 1 97.94 77 GLU B N 1
ATOM 4266 C CA . GLU B 1 77 ? -1.076 32.719 34.781 1 97.94 77 GLU B CA 1
ATOM 4267 C C . GLU B 1 77 ? 0.089 32.062 34.031 1 97.94 77 GLU B C 1
ATOM 4269 O O . GLU B 1 77 ? 1.122 32.719 33.812 1 97.94 77 GLU B O 1
ATOM 4274 N N . TYR B 1 78 ? -0.03 30.781 33.656 1 97.94 78 TYR B N 1
ATOM 4275 C CA . TYR B 1 78 ? 1.001 30.156 32.844 1 97.94 78 TYR B CA 1
ATOM 4276 C C . TYR B 1 78 ? 1.177 30.922 31.531 1 97.94 78 TYR B C 1
ATOM 4278 O O . TYR B 1 78 ? 2.305 31.125 31.078 1 97.94 78 TYR B O 1
ATOM 4286 N N . VAL B 1 79 ? 0.067 31.312 30.938 1 97.94 79 VAL B N 1
ATOM 4287 C CA . VAL B 1 79 ? 0.09 32.062 29.672 1 97.94 79 VAL B CA 1
ATOM 4288 C C . VAL B 1 79 ? 0.747 33.406 29.891 1 97.94 79 VAL B C 1
ATOM 4290 O O . VAL B 1 79 ? 1.572 33.844 29.078 1 97.94 79 VAL B O 1
ATOM 4293 N N . LYS B 1 80 ? 0.387 34.062 30.938 1 98.44 80 LYS B N 1
ATOM 4294 C CA . LYS B 1 80 ? 0.997 35.375 31.266 1 98.44 80 LYS B CA 1
ATOM 4295 C C . LYS B 1 80 ? 2.5 35.219 31.484 1 98.44 80 LYS B C 1
ATOM 4297 O O . LYS B 1 80 ? 3.279 36.062 31.047 1 98.44 80 LYS B O 1
ATOM 4302 N N . GLU B 1 81 ? 2.852 34.156 32.125 1 98.38 81 GLU B N 1
ATOM 4303 C CA . GLU B 1 81 ? 4.27 33.906 32.375 1 98.38 81 GLU B CA 1
ATOM 4304 C C . GLU B 1 81 ? 5.023 33.688 31.062 1 98.38 81 GLU B C 1
ATOM 4306 O O . GLU B 1 81 ? 6.172 34.125 30.938 1 98.38 81 GLU B O 1
ATOM 4311 N N . MET B 1 82 ? 4.426 33.031 30.125 1 98.38 82 MET B N 1
ATOM 4312 C CA . MET B 1 82 ? 5.023 32.875 28.797 1 98.38 82 MET B CA 1
ATOM 4313 C C . MET B 1 82 ? 5.297 34.219 28.172 1 98.38 82 MET B C 1
ATOM 4315 O O . MET B 1 82 ? 6.398 34.469 27.672 1 98.38 82 MET B O 1
ATOM 4319 N N . ILE B 1 83 ? 4.289 35.031 28.203 1 98.44 83 ILE B N 1
ATOM 4320 C CA . ILE B 1 83 ? 4.402 36.375 27.625 1 98.44 83 ILE B CA 1
ATOM 4321 C C . ILE B 1 83 ? 5.512 37.125 28.344 1 98.44 83 ILE B C 1
ATOM 4323 O O . ILE B 1 83 ? 6.348 37.781 27.688 1 98.44 83 ILE B O 1
ATOM 4327 N N . ARG B 1 84 ? 5.539 37.062 29.641 1 98.31 84 ARG B N 1
ATOM 4328 C CA . ARG B 1 84 ? 6.523 37.781 30.438 1 98.31 84 ARG B CA 1
ATOM 4329 C C . ARG B 1 84 ? 7.945 37.375 30.047 1 98.31 84 ARG B C 1
ATOM 4331 O O . ARG B 1 84 ? 8.805 38.25 29.844 1 98.31 84 ARG B O 1
ATOM 4338 N N . GLN B 1 85 ? 8.18 36.125 29.938 1 98.06 85 GLN B N 1
ATOM 4339 C CA . GLN B 1 85 ? 9.531 35.656 29.641 1 98.06 85 GLN B CA 1
ATOM 4340 C C . GLN B 1 85 ? 9.938 36.031 28.219 1 98.06 85 GLN B C 1
ATOM 4342 O O . GLN B 1 85 ? 11.078 36.438 27.984 1 98.06 85 GLN B O 1
ATOM 4347 N N . VAL B 1 86 ? 9.07 35.875 27.281 1 98.12 86 VAL B N 1
ATOM 4348 C CA . VAL B 1 86 ? 9.383 36.219 25.906 1 98.12 86 VAL B CA 1
ATOM 4349 C C . VAL B 1 86 ? 9.617 37.719 25.781 1 98.12 86 VAL B C 1
ATOM 4351 O O . VAL B 1 86 ? 10.57 38.156 25.141 1 98.12 86 VAL B O 1
ATOM 4354 N N . ALA B 1 87 ? 8.734 38.531 26.406 1 97.81 87 ALA B N 1
ATOM 4355 C CA . ALA B 1 87 ? 8.875 40 26.391 1 97.81 87 ALA B CA 1
ATOM 4356 C C . ALA B 1 87 ? 10.211 40.406 27.016 1 97.81 87 ALA B C 1
ATOM 4358 O O . ALA B 1 87 ? 10.914 41.25 26.453 1 97.81 87 ALA B O 1
ATOM 4359 N N . LYS B 1 88 ? 10.508 39.781 28.109 1 97.06 88 LYS B N 1
ATOM 4360 C CA . LYS B 1 88 ? 11.75 40.125 28.797 1 97.06 88 LYS B CA 1
ATOM 4361 C C . LYS B 1 88 ? 12.961 39.844 27.906 1 97.06 88 LYS B C 1
ATOM 4363 O O . LYS B 1 88 ? 13.875 40.656 27.812 1 97.06 88 LYS B O 1
ATOM 4368 N N . LYS B 1 89 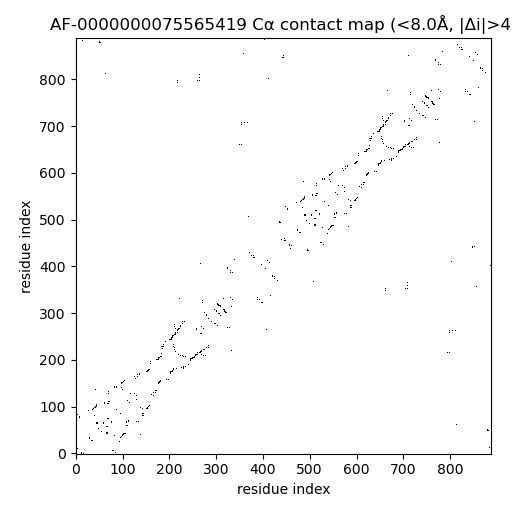? 12.969 38.719 27.266 1 96.62 89 LYS B N 1
ATOM 4369 C CA . LYS B 1 89 ? 14.094 38.281 26.438 1 96.62 89 LYS B CA 1
ATOM 4370 C C . LYS B 1 89 ? 14.227 39.219 25.219 1 96.62 89 LYS B C 1
ATOM 4372 O O . LYS B 1 89 ? 15.344 39.5 24.766 1 96.62 89 LYS B O 1
ATOM 4377 N N . HIS B 1 90 ? 13.172 39.719 24.672 1 96.12 90 HIS B N 1
ATOM 4378 C CA . HIS B 1 90 ? 13.18 40.469 23.422 1 96.12 90 HIS B CA 1
ATOM 4379 C C . HIS B 1 90 ? 13.305 41.969 23.703 1 96.12 90 HIS B C 1
ATOM 4381 O O . HIS B 1 90 ? 13.594 42.75 22.781 1 96.12 90 HIS B O 1
ATOM 4387 N N . PHE B 1 91 ? 13.141 42.406 24.953 1 94.19 91 PHE B N 1
ATOM 4388 C CA . PHE B 1 91 ? 12.961 43.812 25.328 1 94.19 91 PHE B CA 1
ATOM 4389 C C . PHE B 1 91 ? 14.125 44.656 24.828 1 94.19 91 PHE B C 1
ATOM 4391 O O . PHE B 1 91 ? 13.914 45.719 24.234 1 94.19 91 PHE B O 1
ATOM 4398 N N . LYS B 1 92 ? 15.32 44.219 25.062 1 91.75 92 LYS B N 1
ATOM 4399 C CA . LYS B 1 92 ? 16.484 45.031 24.75 1 91.75 92 LYS B CA 1
ATOM 4400 C C . LYS B 1 92 ? 16.672 45.156 23.234 1 91.75 92 LYS B C 1
ATOM 4402 O O . LYS B 1 92 ? 17.406 46.031 22.766 1 91.75 92 LYS B O 1
ATOM 4407 N N . TYR B 1 93 ? 15.992 44.344 22.484 1 92.12 93 TYR B N 1
ATOM 4408 C CA . TYR B 1 93 ? 16.141 44.375 21.031 1 92.12 93 TYR B CA 1
ATOM 4409 C C . TYR B 1 93 ? 14.984 45.094 20.375 1 92.12 93 TYR B C 1
ATOM 4411 O O . TYR B 1 93 ? 15.008 45.344 19.156 1 92.12 93 TYR B O 1
ATOM 4419 N N . GLY B 1 94 ? 14 45.5 21.188 1 91.5 94 GLY B N 1
ATOM 4420 C CA . GLY B 1 94 ? 12.82 46.156 20.656 1 91.5 94 GLY B CA 1
ATOM 4421 C C . GLY B 1 94 ? 11.719 45.219 20.25 1 91.5 94 GLY B C 1
ATOM 4422 O O . GLY B 1 94 ? 11.992 44.125 19.719 1 91.5 94 GLY B O 1
ATOM 4423 N N . ILE B 1 95 ? 10.508 45.656 20.547 1 95.31 95 ILE B N 1
ATOM 4424 C CA . ILE B 1 95 ? 9.344 44.812 20.219 1 95.31 95 ILE B CA 1
ATOM 4425 C C . ILE B 1 95 ? 8.273 45.688 19.578 1 95.31 95 ILE B C 1
ATOM 4427 O O . ILE B 1 95 ? 7.23 45.969 20.188 1 95.31 95 ILE B O 1
ATOM 4431 N N . PRO B 1 96 ? 8.445 46 18.344 1 95.12 96 PRO B N 1
ATOM 4432 C CA . PRO B 1 96 ? 7.43 46.844 17.703 1 95.12 96 PRO B CA 1
ATOM 4433 C C . PRO B 1 96 ? 6.082 46.156 17.562 1 95.12 96 PRO B C 1
ATOM 4435 O O . PRO B 1 96 ? 5.035 46.812 17.594 1 95.12 96 PRO B O 1
ATOM 4438 N N . PHE B 1 97 ? 6.145 44.875 17.375 1 97.19 97 PHE B N 1
ATOM 4439 C CA . PHE B 1 97 ? 4.945 44.031 17.25 1 97.19 97 PHE B CA 1
ATOM 4440 C C . PHE B 1 97 ? 5.055 42.812 18.125 1 97.19 97 PHE B C 1
ATOM 4442 O O . PHE B 1 97 ? 6.148 42.281 18.344 1 97.19 97 PHE B O 1
ATOM 4449 N N . PHE B 1 98 ? 3.996 42.344 18.688 1 98.12 98 PHE B N 1
ATOM 4450 C CA . PHE B 1 98 ? 3.889 41.125 19.484 1 98.12 98 PHE B CA 1
ATOM 4451 C C . PHE B 1 98 ? 2.629 40.344 19.109 1 98.12 98 PHE B C 1
ATOM 4453 O O . PHE B 1 98 ? 1.527 40.875 19.125 1 98.12 98 PHE B O 1
ATOM 4460 N N . HIS B 1 99 ? 2.746 39.094 18.688 1 98.44 99 HIS B N 1
ATOM 4461 C CA . HIS B 1 99 ? 1.624 38.281 18.25 1 98.44 99 HIS B CA 1
ATOM 4462 C C . HIS B 1 99 ? 1.162 37.344 19.359 1 98.44 99 HIS B C 1
ATOM 4464 O O . HIS B 1 99 ? 1.961 36.594 19.906 1 98.44 99 HIS B O 1
ATOM 4470 N N . ILE B 1 100 ? -0.153 37.312 19.641 1 98.19 100 ILE B N 1
ATOM 4471 C CA . ILE B 1 100 ? -0.621 36.562 20.797 1 98.19 100 ILE B CA 1
ATOM 4472 C C . ILE B 1 100 ? -1.403 35.344 20.328 1 98.19 100 ILE B C 1
ATOM 4474 O O . ILE B 1 100 ? -2.115 34.719 21.125 1 98.19 100 ILE B O 1
ATOM 4478 N N . GLY B 1 101 ? -1.277 35 19.078 1 97.5 101 GLY B N 1
ATOM 4479 C CA . GLY B 1 101 ? -1.945 33.812 18.531 1 97.5 101 GLY B CA 1
ATOM 4480 C C . GLY B 1 101 ? -3.457 33.938 18.516 1 97.5 101 GLY B C 1
ATOM 4481 O O . GLY B 1 101 ? -4 34.906 17.953 1 97.5 101 GLY B O 1
ATOM 4482 N N . ALA B 1 102 ? -4.121 33.062 19.203 1 94.5 102 ALA B N 1
ATOM 4483 C CA . ALA B 1 102 ? -5.562 33.094 19.422 1 94.5 102 ALA B CA 1
ATOM 4484 C C . ALA B 1 102 ? -6.309 32.438 18.266 1 94.5 102 ALA B C 1
ATOM 4486 O O . ALA B 1 102 ? -7.43 32.844 17.938 1 94.5 102 ALA B O 1
ATOM 4487 N N . ASP B 1 103 ? -5.656 31.484 17.594 1 93.44 103 ASP B N 1
ATOM 4488 C CA . ASP B 1 103 ? -6.312 30.828 16.469 1 93.44 103 ASP B CA 1
ATOM 4489 C C . ASP B 1 103 ? -6.773 29.422 16.844 1 93.44 103 ASP B C 1
ATOM 4491 O O . ASP B 1 103 ? -6.285 28.844 17.828 1 93.44 103 ASP B O 1
ATOM 4495 N N . GLU B 1 104 ? -7.754 28.969 16.188 1 91.69 104 GLU B N 1
ATOM 4496 C CA . GLU B 1 104 ? -8.219 27.594 16.125 1 91.69 104 GLU B CA 1
ATOM 4497 C C . GLU B 1 104 ? -8.484 27.047 17.531 1 91.69 104 GLU B C 1
ATOM 4499 O O . GLU B 1 104 ? -8.039 25.938 17.859 1 91.69 104 GLU B O 1
ATOM 4504 N N . ALA B 1 105 ? -9.047 27.906 18.344 1 93.62 105 ALA B N 1
ATOM 4505 C CA . ALA B 1 105 ? -9.578 27.453 19.625 1 93.62 105 ALA B CA 1
ATOM 4506 C C . ALA B 1 105 ? -10.969 26.844 19.453 1 93.62 105 ALA B C 1
ATOM 4508 O O . ALA B 1 105 ? -11.977 27.531 19.641 1 93.62 105 ALA B O 1
ATOM 4509 N N . PHE B 1 106 ? -11.039 25.594 19.281 1 87.75 106 PHE B N 1
ATOM 4510 C CA . PHE B 1 106 ? -12.242 24.938 18.766 1 87.75 106 PHE B CA 1
ATOM 4511 C C . PHE B 1 106 ? -13.25 24.719 19.891 1 87.75 106 PHE B C 1
ATOM 4513 O O . PHE B 1 106 ? -14.461 24.781 19.656 1 87.75 106 PHE B O 1
ATOM 4520 N N . GLU B 1 107 ? -12.789 24.359 21.078 1 92 107 GLU B N 1
ATOM 4521 C CA . GLU B 1 107 ? -13.719 24.156 22.188 1 92 107 GLU B CA 1
ATOM 4522 C C . GLU B 1 107 ? -13.32 25 23.406 1 92 107 GLU B C 1
ATOM 4524 O O . GLU B 1 107 ? -12.25 24.812 23.969 1 92 107 GLU B O 1
ATOM 4529 N N . PHE B 1 108 ? -14.211 25.875 23.75 1 94.56 108 PHE B N 1
ATOM 4530 C CA . PHE B 1 108 ? -13.984 26.719 24.922 1 94.56 108 PHE B CA 1
ATOM 4531 C C . PHE B 1 108 ? -15.289 27.016 25.641 1 94.56 108 PHE B C 1
ATOM 4533 O O . PHE B 1 108 ? -16.375 26.766 25.109 1 94.56 108 PHE B O 1
ATOM 4540 N N . GLY B 1 109 ? -15.203 27.438 26.812 1 95.44 109 GLY B N 1
ATOM 4541 C CA . GLY B 1 109 ? -16.375 27.781 27.609 1 95.44 109 GLY B CA 1
ATOM 4542 C C . GLY B 1 109 ? -17.078 26.578 28.188 1 95.44 109 GLY B C 1
ATOM 4543 O O . GLY B 1 109 ? -18.297 26.625 28.422 1 95.44 109 GLY B O 1
ATOM 4544 N N . VAL B 1 110 ? -16.359 25.453 28.438 1 96 110 VAL B N 1
ATOM 4545 C CA . VAL B 1 110 ? -17.062 24.234 28.844 1 96 110 VAL B CA 1
ATOM 4546 C C . VAL B 1 110 ? -16.531 23.766 30.188 1 96 110 VAL B C 1
ATOM 4548 O O . VAL B 1 110 ? -17.188 22.984 30.875 1 96 110 VAL B O 1
ATOM 4551 N N . CYS B 1 111 ? -15.305 24.172 30.641 1 97.12 111 CYS B N 1
ATOM 4552 C CA . CYS B 1 111 ? -14.812 23.766 31.953 1 97.12 111 CYS B CA 1
ATOM 4553 C C . CYS B 1 111 ? -15.57 24.484 33.062 1 97.12 111 CYS B C 1
ATOM 4555 O O . CYS B 1 111 ? -16.234 25.484 32.812 1 97.12 111 CYS B O 1
ATOM 4557 N N . GLN B 1 112 ? -15.453 23.969 34.281 1 97.31 112 GLN B N 1
ATOM 4558 C CA . GLN B 1 112 ? -16.25 24.484 35.406 1 97.31 112 GLN B CA 1
ATOM 4559 C C . GLN B 1 112 ? -15.906 25.938 35.688 1 97.31 112 GLN B C 1
ATOM 4561 O O . GLN B 1 112 ? -16.797 26.766 35.906 1 97.31 112 GLN B O 1
ATOM 4566 N N . GLU B 1 113 ? -14.695 26.297 35.688 1 97.38 113 GLU B N 1
ATOM 4567 C CA . GLU B 1 113 ? -14.281 27.672 35.969 1 97.38 113 GLU B CA 1
ATOM 4568 C C . GLU B 1 113 ? -14.805 28.641 34.906 1 97.38 113 GLU B C 1
ATOM 4570 O O . GLU B 1 113 ? -15.18 29.766 35.219 1 97.38 113 GLU B O 1
ATOM 4575 N N . SER B 1 114 ? -14.758 28.234 33.656 1 96.69 114 SER B N 1
ATOM 4576 C CA . SER B 1 114 ? -15.305 29.047 32.594 1 96.69 114 SER B CA 1
ATOM 4577 C C . SER B 1 114 ? -16.812 29.219 32.719 1 96.69 114 SER B C 1
ATOM 4579 O O . SER B 1 114 ? -17.344 30.312 32.531 1 96.69 114 SER B O 1
ATOM 4581 N N . LEU B 1 115 ? -17.484 28.141 33.094 1 96.25 115 LEU B N 1
ATOM 4582 C CA . LEU B 1 115 ? -18.922 28.203 33.312 1 96.25 115 LEU B CA 1
ATOM 4583 C C . LEU B 1 115 ? -19.25 29.141 34.469 1 96.25 115 LEU B C 1
ATOM 4585 O O . LEU B 1 115 ? -20.219 29.922 34.375 1 96.25 115 LEU B O 1
ATOM 4589 N N . ASP B 1 116 ? -18.5 29.047 35.5 1 96.31 116 ASP B N 1
ATOM 4590 C CA . ASP B 1 116 ? -18.688 29.953 36.625 1 96.31 116 ASP B CA 1
ATOM 4591 C C . ASP B 1 116 ? -18.516 31.406 36.219 1 96.31 116 ASP B C 1
ATOM 4593 O O . ASP B 1 116 ? -19.281 32.281 36.625 1 96.31 116 ASP B O 1
ATOM 4597 N N . TRP B 1 117 ? -17.516 31.641 35.438 1 95.25 117 TRP B N 1
ATOM 4598 C CA . TRP B 1 117 ? -17.25 33 34.938 1 95.25 117 TRP B CA 1
ATOM 4599 C C . TRP B 1 117 ? -18.438 33.5 34.125 1 95.25 117 TRP B C 1
ATOM 4601 O O . TRP B 1 117 ? -18.859 34.656 34.281 1 95.25 117 TRP B O 1
ATOM 4611 N N . ILE B 1 118 ? -18.906 32.688 33.281 1 95.56 118 ILE B N 1
ATOM 4612 C CA . ILE B 1 118 ? -20.016 33.031 32.406 1 95.56 118 ILE B CA 1
ATOM 4613 C C . ILE B 1 118 ? -21.25 33.375 33.25 1 95.56 118 ILE B C 1
ATOM 4615 O O . ILE B 1 118 ? -21.969 34.344 32.969 1 95.56 118 ILE B O 1
ATOM 4619 N N . GLN B 1 119 ? -21.469 32.531 34.219 1 94.19 119 GLN B N 1
ATOM 4620 C CA . GLN B 1 119 ? -22.609 32.719 35.125 1 94.19 119 GLN B CA 1
ATOM 4621 C C . GLN B 1 119 ? -22.5 34.062 35.875 1 94.19 119 GLN B C 1
ATOM 4623 O O . GLN B 1 119 ? -23.484 34.781 36.031 1 94.19 119 GLN B O 1
ATOM 4628 N N . LYS B 1 120 ? -21.375 34.406 36.25 1 93.62 120 LYS B N 1
ATOM 4629 C CA . LYS B 1 120 ? -21.125 35.625 37.062 1 93.62 120 LYS B CA 1
ATOM 4630 C C . LYS B 1 120 ? -21.172 36.875 36.188 1 93.62 120 LYS B C 1
ATOM 4632 O O . LYS B 1 120 ? -21.641 37.938 36.656 1 93.62 120 LYS B O 1
ATOM 4637 N N . ASN B 1 121 ? -20.594 36.844 35.125 1 86.62 121 ASN B N 1
ATOM 4638 C CA . ASN B 1 121 ? -20.391 38.062 34.312 1 86.62 121 ASN B CA 1
ATOM 4639 C C . ASN B 1 121 ? -21.453 38.219 33.25 1 86.62 121 ASN B C 1
ATOM 4641 O O . ASN B 1 121 ? -21.609 39.312 32.688 1 86.62 121 ASN B O 1
ATOM 4645 N N . GLY B 1 122 ? -22.25 37.531 33.031 1 66.69 122 GLY B N 1
ATOM 4646 C CA . GLY B 1 122 ? -23.281 38 32.125 1 66.69 122 GLY B CA 1
ATOM 4647 C C . GLY B 1 122 ? -23.891 36.938 31.266 1 66.69 122 GLY B C 1
ATOM 4648 O O . GLY B 1 122 ? -23.172 36.219 30.562 1 66.69 122 GLY B O 1
ATOM 4649 N N . LYS B 1 123 ? -25.047 36.594 31.438 1 64.25 123 LYS B N 1
ATOM 4650 C CA . LYS B 1 123 ? -25.953 35.75 30.656 1 64.25 123 LYS B CA 1
ATOM 4651 C C . LYS B 1 123 ? -26.016 36.219 29.219 1 64.25 123 LYS B C 1
ATOM 4653 O O . LYS B 1 123 ? -26.172 35.406 28.297 1 64.25 123 LYS B O 1
ATOM 4658 N N . SER B 1 124 ? -25.594 37.531 28.875 1 68.12 124 SER B N 1
ATOM 4659 C CA . SER B 1 124 ? -25.891 38.031 27.531 1 68.12 124 SER B CA 1
ATOM 4660 C C . SER B 1 124 ? -24.797 37.656 26.547 1 68.12 124 SER B C 1
ATOM 4662 O O . SER B 1 124 ? -25.078 37.375 25.391 1 68.12 124 SER B O 1
ATOM 4664 N N . GLY B 1 125 ? -23.5 37.469 26.984 1 80.88 125 GLY B N 1
ATOM 4665 C CA . GLY B 1 125 ? -22.469 37.219 26 1 80.88 125 GLY B CA 1
ATOM 4666 C C . GLY B 1 125 ? -21.969 35.781 26.016 1 80.88 125 GLY B C 1
ATOM 4667 O O . GLY B 1 125 ? -21.328 35.344 25.062 1 80.88 125 GLY B O 1
ATOM 4668 N N . GLY B 1 126 ? -22.281 35.25 26.984 1 91.5 126 GLY B N 1
ATOM 4669 C CA . GLY B 1 126 ? -21.984 33.812 27.094 1 91.5 126 GLY B CA 1
ATOM 4670 C C . GLY B 1 126 ? -20.516 33.5 26.906 1 91.5 126 GLY B C 1
ATOM 4671 O O . GLY B 1 126 ? -19.656 34.188 27.469 1 91.5 126 GLY B O 1
ATOM 4672 N N . LYS B 1 127 ? -20.234 32.406 26.141 1 92.94 127 LYS B N 1
ATOM 4673 C CA . LYS B 1 127 ? -18.859 31.938 25.969 1 92.94 127 LYS B CA 1
ATOM 4674 C C . LYS B 1 127 ? -18.078 32.875 25.078 1 92.94 127 LYS B C 1
ATOM 4676 O O . LYS B 1 127 ? -16.859 33 25.219 1 92.94 127 LYS B O 1
ATOM 4681 N N . GLN B 1 128 ? -18.781 33.625 24.188 1 94.94 128 GLN B N 1
ATOM 4682 C CA . GLN B 1 128 ? -18.094 34.594 23.344 1 94.94 128 GLN B CA 1
ATOM 4683 C C . GLN B 1 128 ? -17.516 35.719 24.188 1 94.94 128 GLN B C 1
ATOM 4685 O O . GLN B 1 128 ? -16.391 36.188 23.953 1 94.94 128 GLN B O 1
ATOM 4690 N N . LEU B 1 129 ? -18.297 36.219 25.062 1 95.44 129 LEU B N 1
ATOM 4691 C CA . LEU B 1 129 ? -17.797 37.25 25.953 1 95.44 129 LEU B CA 1
ATOM 4692 C C . LEU B 1 129 ? -16.594 36.781 26.75 1 95.44 129 LEU B C 1
ATOM 4694 O O . LEU B 1 129 ? -15.633 37.531 26.938 1 95.44 129 LEU B O 1
ATOM 4698 N N . LEU B 1 130 ? -16.703 35.562 27.25 1 95.5 130 LEU B N 1
ATOM 4699 C CA . LEU B 1 130 ? -15.578 34.969 27.969 1 95.5 130 LEU B CA 1
ATOM 4700 C C . LEU B 1 130 ? -14.305 35 27.125 1 95.5 130 LEU B C 1
ATOM 4702 O O . LEU B 1 130 ? -13.258 35.406 27.609 1 95.5 130 LEU B O 1
ATOM 4706 N N . ALA B 1 131 ? -14.398 34.531 25.891 1 95.44 131 ALA B N 1
ATOM 4707 C CA . ALA B 1 131 ? -13.258 34.469 24.984 1 95.44 131 ALA B CA 1
ATOM 4708 C C . ALA B 1 131 ? -12.711 35.844 24.703 1 95.44 131 ALA B C 1
ATOM 4710 O O . ALA B 1 131 ? -11.5 36.062 24.719 1 95.44 131 ALA B O 1
ATOM 4711 N N . LEU B 1 132 ? -13.625 36.781 24.438 1 95.62 132 LEU B N 1
ATOM 4712 C CA . LEU B 1 132 ? -13.227 38.156 24.109 1 95.62 132 LEU B CA 1
ATOM 4713 C C . LEU B 1 132 ? -12.609 38.844 25.312 1 95.62 132 LEU B C 1
ATOM 4715 O O . LEU B 1 132 ? -11.648 39.594 25.172 1 95.62 132 LEU B O 1
ATOM 4719 N N . ALA B 1 133 ? -13.156 38.625 26.438 1 95.19 133 ALA B N 1
ATOM 4720 C CA . ALA B 1 133 ? -12.578 39.188 27.672 1 95.19 133 ALA B CA 1
ATOM 4721 C C . ALA B 1 133 ? -11.172 38.656 27.906 1 95.19 133 ALA B C 1
ATOM 4723 O O . ALA B 1 133 ? -10.281 39.375 28.328 1 95.19 133 ALA B O 1
ATOM 4724 N N . HIS B 1 134 ? -11.055 37.375 27.734 1 95.88 134 HIS B N 1
ATOM 4725 C CA . HIS B 1 134 ? -9.734 36.781 27.844 1 95.88 134 HIS B CA 1
ATOM 4726 C C . HIS B 1 134 ? -8.75 37.406 26.859 1 95.88 134 HIS B C 1
ATOM 4728 O O . HIS B 1 134 ? -7.629 37.75 27.25 1 95.88 134 HIS B O 1
ATOM 4734 N N . LEU B 1 135 ? -9.125 37.531 25.609 1 96.44 135 LEU B N 1
ATOM 4735 C CA . LEU B 1 135 ? -8.266 38.125 24.594 1 96.44 135 LEU B CA 1
ATOM 4736 C C . LEU B 1 135 ? -7.863 39.531 24.953 1 96.44 135 LEU B C 1
ATOM 4738 O O . LEU B 1 135 ? -6.703 39.938 24.781 1 96.44 135 LEU B O 1
ATOM 4742 N N . LYS B 1 136 ? -8.82 40.344 25.406 1 97.06 136 LYS B N 1
ATOM 4743 C CA . LYS B 1 136 ? -8.539 41.719 25.812 1 97.06 136 LYS B CA 1
ATOM 4744 C C . LYS B 1 136 ? -7.551 41.75 26.984 1 97.06 136 LYS B C 1
ATOM 4746 O O . LYS B 1 136 ? -6.574 42.5 26.938 1 97.06 136 LYS B O 1
ATOM 4751 N N . ALA B 1 137 ? -7.816 40.969 27.984 1 97.31 137 ALA B N 1
ATOM 4752 C CA . ALA B 1 137 ? -6.953 40.938 29.156 1 97.31 137 ALA B CA 1
ATOM 4753 C C . ALA B 1 137 ? -5.523 40.531 28.781 1 97.31 137 ALA B C 1
ATOM 4755 O O . ALA B 1 137 ? -4.562 41.125 29.266 1 97.31 137 ALA B O 1
ATOM 4756 N N . ILE B 1 138 ? -5.395 39.5 27.969 1 98 138 ILE B N 1
ATOM 4757 C CA . ILE B 1 138 ? -4.09 39.031 27.531 1 98 138 ILE B CA 1
ATOM 4758 C C . ILE B 1 138 ? -3.393 40.094 26.688 1 98 138 ILE B C 1
ATOM 4760 O O . ILE B 1 138 ? -2.189 40.312 26.828 1 98 138 ILE B O 1
ATOM 4764 N N . ALA B 1 139 ? -4.125 40.719 25.781 1 97.69 139 ALA B N 1
ATOM 4765 C CA . ALA B 1 139 ? -3.561 41.75 24.938 1 97.69 139 ALA B CA 1
ATOM 4766 C C . ALA B 1 139 ? -3.055 42.906 25.797 1 97.69 139 ALA B C 1
ATOM 4768 O O . ALA B 1 139 ? -1.964 43.438 25.547 1 97.69 139 ALA B O 1
ATOM 4769 N N . GLU B 1 140 ? -3.834 43.344 26.75 1 97.44 140 GLU B N 1
ATOM 4770 C CA . GLU B 1 140 ? -3.438 44.406 27.641 1 97.44 140 GLU B CA 1
ATOM 4771 C C . GLU B 1 140 ? -2.209 44.031 28.469 1 97.44 140 GLU B C 1
ATOM 4773 O O . GLU B 1 140 ? -1.303 44.844 28.656 1 97.44 140 GLU B O 1
ATOM 4778 N N . PHE B 1 141 ? -2.23 42.844 28.922 1 97.75 141 PHE B N 1
ATOM 4779 C CA . PHE B 1 141 ? -1.085 42.344 29.688 1 97.75 141 PHE B CA 1
ATOM 4780 C C . PHE B 1 141 ? 0.174 42.344 28.828 1 97.75 141 PHE B C 1
ATOM 4782 O O . PHE B 1 141 ? 1.237 42.781 29.281 1 97.75 141 PHE B O 1
ATOM 4789 N N . ALA B 1 142 ? 0.085 41.812 27.578 1 97.94 142 ALA B N 1
ATOM 4790 C CA . ALA B 1 142 ? 1.216 41.781 26.656 1 97.94 142 ALA B CA 1
ATOM 4791 C C . ALA B 1 142 ? 1.733 43.219 26.406 1 97.94 142 ALA B C 1
ATOM 4793 O O . ALA B 1 142 ? 2.945 43.438 26.359 1 97.94 142 ALA B O 1
ATOM 4794 N N . LYS B 1 143 ? 0.803 44.156 26.219 1 95.94 143 LYS B N 1
ATOM 4795 C CA . LYS B 1 143 ? 1.181 45.531 26 1 95.94 143 LYS B CA 1
ATOM 4796 C C . LYS B 1 143 ? 1.935 46.094 27.203 1 95.94 143 LYS B C 1
ATOM 4798 O O . LYS B 1 143 ? 2.914 46.844 27.031 1 95.94 143 LYS B O 1
ATOM 4803 N N . GLN B 1 144 ? 1.469 45.75 28.359 1 96.19 144 GLN B N 1
ATOM 4804 C CA . GLN B 1 144 ? 2.119 46.188 29.578 1 96.19 144 GLN B CA 1
ATOM 4805 C C . GLN B 1 144 ? 3.541 45.656 29.688 1 96.19 144 GLN B C 1
ATOM 4807 O O . GLN B 1 144 ? 4.461 46.375 30.078 1 96.19 144 GLN B O 1
ATOM 4812 N N . GLU B 1 145 ? 3.713 44.406 29.359 1 96.56 145 GLU B N 1
ATOM 4813 C CA . GLU B 1 145 ? 5.004 43.719 29.5 1 96.56 145 GLU B CA 1
ATOM 4814 C C . GLU B 1 145 ? 5.98 44.188 28.422 1 96.56 145 GLU B C 1
ATOM 4816 O O . GLU B 1 145 ? 7.195 44.188 28.641 1 96.56 145 GLU B O 1
ATOM 4821 N N . THR B 1 146 ? 5.523 44.531 27.266 1 94.56 146 THR B N 1
ATOM 4822 C CA . THR B 1 146 ? 6.379 44.844 26.125 1 94.56 146 THR B CA 1
ATOM 4823 C C . THR B 1 146 ? 6.582 46.375 26.031 1 94.56 146 THR B C 1
ATOM 4825 O O . THR B 1 146 ? 7.543 46.812 25.406 1 94.56 146 THR B O 1
ATOM 4828 N N . GLY B 1 147 ? 5.676 47.156 26.547 1 86.5 147 GLY B N 1
ATOM 4829 C CA . GLY B 1 147 ? 5.77 48.594 26.516 1 86.5 147 GLY B CA 1
ATOM 4830 C C . GLY B 1 147 ? 4.789 49.25 25.562 1 86.5 147 GLY B C 1
ATOM 4831 O O . GLY B 1 147 ? 4.254 48.562 24.672 1 86.5 147 GLY B O 1
ATOM 4832 N N . SER B 1 148 ? 4.617 50.5 25.672 1 75 148 SER B N 1
ATOM 4833 C CA . SER B 1 148 ? 3.523 51.25 25.062 1 75 148 SER B CA 1
ATOM 4834 C C . SER B 1 148 ? 3.635 51.281 23.547 1 75 148 SER B C 1
ATOM 4836 O O . SER B 1 148 ? 2.627 51.188 22.844 1 75 148 SER B O 1
ATOM 4838 N N . PRO B 1 149 ? 4.668 51.25 23.016 1 87.56 149 PRO B N 1
ATOM 4839 C CA . PRO B 1 149 ? 4.699 51.344 21.547 1 87.56 149 PRO B CA 1
ATOM 4840 C C . PRO B 1 149 ? 4.352 50.031 20.844 1 87.56 149 PRO B C 1
ATOM 4842 O O . PRO B 1 149 ? 4.074 50.031 19.656 1 87.56 149 PRO B O 1
ATOM 4845 N N . THR B 1 150 ? 4.367 49.031 21.516 1 95.38 150 THR B N 1
ATOM 4846 C CA . THR B 1 150 ? 4.188 47.719 20.906 1 95.38 150 THR B CA 1
ATOM 4847 C C . THR B 1 150 ? 2.748 47.531 20.438 1 95.38 150 THR B C 1
ATOM 4849 O O . THR B 1 150 ? 1.803 47.844 21.156 1 95.38 150 THR B O 1
ATOM 4852 N N . GLN B 1 151 ? 2.586 47.094 19.203 1 96.5 151 GLN B N 1
ATOM 4853 C CA . GLN B 1 151 ? 1.281 46.719 18.656 1 96.5 151 GLN B CA 1
ATOM 4854 C C . GLN B 1 151 ? 1.03 45.25 18.812 1 96.5 151 GLN B C 1
ATOM 4856 O O . GLN B 1 151 ? 1.916 44.438 18.547 1 96.5 151 GLN B O 1
ATOM 4861 N N . ILE B 1 152 ? -0.168 44.875 19.25 1 97.88 152 ILE B N 1
ATOM 4862 C CA . ILE B 1 152 ? -0.496 43.469 19.516 1 97.88 152 ILE B CA 1
ATOM 4863 C C . ILE B 1 152 ? -1.239 42.875 18.312 1 97.88 152 ILE B C 1
ATOM 4865 O O . ILE B 1 152 ? -2.193 43.469 17.812 1 97.88 152 ILE B O 1
ATOM 4869 N N . LEU B 1 153 ? -0.794 41.719 17.812 1 98.38 153 LEU B N 1
ATOM 4870 C CA . LEU B 1 153 ? -1.408 41 16.703 1 98.38 153 LEU B CA 1
ATOM 4871 C C . LEU B 1 153 ? -2.113 39.75 17.203 1 98.38 153 LEU B C 1
ATOM 4873 O O . LEU B 1 153 ? -1.724 39.156 18.219 1 98.38 153 LEU B O 1
ATOM 4877 N N . ALA B 1 154 ? -3.15 39.312 16.5 1 98.12 154 ALA B N 1
ATOM 4878 C CA . ALA B 1 154 ? -3.852 38.062 16.75 1 98.12 154 ALA B CA 1
ATOM 4879 C C . ALA B 1 154 ? -4.445 37.5 15.453 1 98.12 154 ALA B C 1
ATOM 4881 O O . ALA B 1 154 ? -4.848 38.25 14.57 1 98.12 154 ALA B O 1
ATOM 4882 N N . TRP B 1 155 ? -4.516 36.25 15.312 1 97.94 155 TRP B N 1
ATOM 4883 C CA . TRP B 1 155 ? -5.152 35.656 14.156 1 97.94 155 TRP B CA 1
ATOM 4884 C C . TRP B 1 155 ? -6.645 35.938 14.133 1 97.94 155 TRP B C 1
ATOM 4886 O O . TRP B 1 155 ? -7.289 36 15.18 1 97.94 155 TRP B O 1
ATOM 4896 N N . HIS B 1 156 ? -7.219 35.969 13.047 1 96.38 156 HIS B N 1
ATOM 4897 C CA . HIS B 1 156 ? -8.562 36.5 12.883 1 96.38 156 HIS B CA 1
ATOM 4898 C C . HIS B 1 156 ? -9.617 35.406 13.07 1 96.38 156 HIS B C 1
ATOM 4900 O O . HIS B 1 156 ? -10.797 35.688 13.242 1 96.38 156 HIS B O 1
ATOM 4906 N N . ASP B 1 157 ? -9.289 34.125 12.922 1 93.25 157 ASP B N 1
ATOM 4907 C CA . ASP B 1 157 ? -10.266 33.094 12.633 1 93.25 157 ASP B CA 1
ATOM 4908 C C . ASP B 1 157 ? -11.258 32.938 13.781 1 93.25 157 ASP B C 1
ATOM 4910 O O . ASP B 1 157 ? -12.422 32.594 13.562 1 93.25 157 ASP B O 1
ATOM 4914 N N . MET B 1 158 ? -10.828 33.188 14.969 1 91.62 158 MET B N 1
ATOM 4915 C CA . MET B 1 158 ? -11.797 33.219 16.062 1 91.62 158 MET B CA 1
ATOM 4916 C C . MET B 1 158 ? -12.602 34.5 16.062 1 91.62 158 MET B C 1
ATOM 4918 O O . MET B 1 158 ? -13.812 34.5 16.281 1 91.62 158 MET B O 1
ATOM 4922 N N . LEU B 1 159 ? -12.031 35.594 15.789 1 91.44 159 LEU B N 1
ATOM 4923 C CA . LEU B 1 159 ? -12.617 36.938 15.867 1 91.44 159 LEU B CA 1
ATOM 4924 C C . LEU B 1 159 ? -13.75 37.094 14.859 1 91.44 159 LEU B C 1
ATOM 4926 O O . LEU B 1 159 ? -14.758 37.75 15.156 1 91.44 159 LEU B O 1
ATOM 4930 N N . LYS B 1 160 ? -13.562 36.5 13.742 1 90.06 160 LYS B N 1
ATOM 4931 C CA . LYS B 1 160 ? -14.531 36.688 12.672 1 90.06 160 LYS B CA 1
ATOM 4932 C C . LYS B 1 160 ? -15.883 36.062 13.047 1 90.06 160 LYS B C 1
ATOM 4934 O O . LYS B 1 160 ? -16.922 36.469 12.492 1 90.06 160 LYS B O 1
ATOM 4939 N N . ASP B 1 161 ? -15.883 35.156 13.992 1 89.12 161 ASP B N 1
ATOM 4940 C CA . ASP B 1 161 ? -17.109 34.438 14.336 1 89.12 161 ASP B CA 1
ATOM 4941 C C . ASP B 1 161 ? -17.766 35.031 15.578 1 89.12 161 ASP B C 1
ATOM 4943 O O . ASP B 1 161 ? -18.875 34.625 15.953 1 89.12 161 ASP B O 1
ATOM 4947 N N . PHE B 1 162 ? -17.125 35.938 16.219 1 92.44 162 PHE B N 1
ATOM 4948 C CA . PHE B 1 162 ? -17.656 36.531 17.438 1 92.44 162 PHE B CA 1
ATOM 4949 C C . PHE B 1 162 ? -18.562 37.719 17.125 1 92.44 162 PHE B C 1
ATOM 4951 O O . PHE B 1 162 ? -18.438 38.344 16.062 1 92.44 162 PHE B O 1
ATOM 4958 N N . ASP B 1 163 ? -19.453 38.062 18.078 1 92.62 163 ASP B N 1
ATOM 4959 C CA . ASP B 1 163 ? -20.406 39.156 17.938 1 92.62 163 ASP B CA 1
ATOM 4960 C C . ASP B 1 163 ? -19.688 40.5 17.844 1 92.62 163 ASP B C 1
ATOM 4962 O O . ASP B 1 163 ? -18.969 40.875 18.766 1 92.62 163 ASP B O 1
ATOM 4966 N N . SER B 1 164 ? -20.031 41.219 16.75 1 92.88 164 SER B N 1
ATOM 4967 C CA . SER B 1 164 ? -19.359 42.5 16.484 1 92.88 164 SER B CA 1
ATOM 4968 C C . SER B 1 164 ? -19.656 43.5 17.562 1 92.88 164 SER B C 1
ATOM 4970 O O . SER B 1 164 ? -18.797 44.344 17.875 1 92.88 164 SER B O 1
ATOM 4972 N N . ARG B 1 165 ? -21.016 43.469 18.094 1 90.75 165 ARG B N 1
ATOM 4973 C CA . ARG B 1 165 ? -21.406 44.406 19.141 1 90.75 165 ARG B CA 1
ATOM 4974 C C . ARG B 1 165 ? -20.578 44.188 20.406 1 90.75 165 ARG B C 1
ATOM 4976 O O . ARG B 1 165 ? -20.25 45.156 21.094 1 90.75 165 ARG B O 1
ATOM 4983 N N . LEU B 1 166 ? -20.094 42.938 20.688 1 93.94 166 LEU B N 1
ATOM 4984 C CA . LEU B 1 166 ? -19.266 42.625 21.844 1 93.94 166 LEU B CA 1
ATOM 4985 C C . LEU B 1 166 ? -17.828 43.094 21.641 1 93.94 166 LEU B C 1
ATOM 4987 O O . LEU B 1 166 ? -17.219 43.656 22.562 1 93.94 166 LEU B O 1
ATOM 4991 N N . ILE B 1 167 ? -17.328 42.938 20.484 1 96 167 ILE B N 1
ATOM 4992 C CA . ILE B 1 167 ? -15.992 43.375 20.141 1 96 167 ILE B CA 1
ATOM 4993 C C . ILE B 1 167 ? -15.883 44.875 20.297 1 96 167 ILE B C 1
ATOM 4995 O O . ILE B 1 167 ? -14.906 45.406 20.844 1 96 167 ILE B O 1
ATOM 4999 N N . LYS B 1 168 ? -16.875 45.594 19.859 1 95.38 168 LYS B N 1
ATOM 5000 C CA . LYS B 1 168 ? -16.922 47.031 19.938 1 95.38 168 LYS B CA 1
ATOM 5001 C C . LYS B 1 168 ? -16.953 47.5 21.391 1 95.38 168 LYS B C 1
ATOM 5003 O O . LYS B 1 168 ? -16.203 48.406 21.766 1 95.38 168 LYS B O 1
ATOM 5008 N N . ASN B 1 169 ? -17.812 46.875 22.125 1 94.19 169 ASN B N 1
ATOM 5009 C CA . ASN B 1 169 ? -17.984 47.281 23.516 1 94.19 169 ASN B CA 1
ATOM 5010 C C . ASN B 1 169 ? -16.688 47.094 24.312 1 94.19 169 ASN B C 1
ATOM 5012 O O . ASN B 1 169 ? -16.422 47.875 25.234 1 94.19 169 ASN B O 1
ATOM 5016 N N . LEU B 1 170 ? -16 46.156 23.922 1 95.25 170 LEU B N 1
ATOM 5017 C CA . LEU B 1 170 ? -14.75 45.875 24.625 1 95.25 170 LEU B CA 1
ATOM 5018 C C . LEU B 1 170 ? -13.602 46.688 24.047 1 95.25 170 LEU B C 1
ATOM 5020 O O . LEU B 1 170 ? -12.477 46.625 24.531 1 95.25 170 LEU B O 1
ATOM 5024 N N . GLU B 1 171 ? -13.789 47.375 22.984 1 96 171 GLU B N 1
ATOM 5025 C CA . GLU B 1 171 ? -12.82 48.219 22.312 1 96 171 GLU B CA 1
ATOM 5026 C C . GLU B 1 171 ? -11.57 47.438 21.922 1 96 171 GLU B C 1
ATOM 5028 O O . GLU B 1 171 ? -10.453 47.938 22.125 1 96 171 GLU B O 1
ATOM 5033 N N . LEU B 1 172 ? -11.789 46.25 21.453 1 95.69 172 LEU B N 1
ATOM 5034 C CA . LEU B 1 172 ? -10.672 45.375 21.094 1 95.69 172 LEU B CA 1
ATOM 5035 C C . LEU B 1 172 ? -9.867 45.969 19.938 1 95.69 172 LEU B C 1
ATOM 5037 O O . LEU B 1 172 ? -8.672 45.719 19.812 1 95.69 172 LEU B O 1
ATOM 5041 N N . GLY B 1 173 ? -10.484 46.719 19.109 1 94.44 173 GLY B N 1
ATOM 5042 C CA . GLY B 1 173 ? -9.844 47.344 17.953 1 94.44 173 GLY B CA 1
ATOM 5043 C C . GLY B 1 173 ? -8.758 48.344 18.328 1 94.44 173 GLY B C 1
ATOM 5044 O O . GLY B 1 173 ? -7.891 48.656 17.516 1 94.44 173 GLY B O 1
ATOM 5045 N N . GLN B 1 174 ? -8.797 48.812 19.547 1 93.81 174 GLN B N 1
ATOM 5046 C CA . GLN B 1 174 ? -7.805 49.781 20.016 1 93.81 174 GLN B CA 1
ATOM 5047 C C . GLN B 1 174 ? -6.543 49.094 20.516 1 93.81 174 GLN B C 1
ATOM 5049 O O . GLN B 1 174 ? -5.496 49.719 20.656 1 93.81 174 GLN B O 1
ATOM 5054 N N . ILE B 1 175 ? -6.656 47.781 20.609 1 94.62 175 ILE B N 1
ATOM 5055 C CA . ILE B 1 175 ? -5.543 47.094 21.266 1 94.62 175 ILE B CA 1
ATOM 5056 C C . ILE B 1 175 ? -4.977 46.031 20.328 1 94.62 175 ILE B C 1
ATOM 5058 O O . ILE B 1 175 ? -3.779 45.75 20.375 1 94.62 175 ILE B O 1
ATOM 5062 N N . ILE B 1 176 ? -5.793 45.438 19.5 1 96.94 176 ILE B N 1
ATOM 5063 C CA . ILE B 1 176 ? -5.391 44.281 18.703 1 96.94 176 ILE B CA 1
ATOM 5064 C C . ILE B 1 176 ? -5.5 44.625 17.219 1 96.94 176 ILE B C 1
ATOM 5066 O O . ILE B 1 176 ? -6.457 45.281 16.797 1 96.94 176 ILE B O 1
ATOM 5070 N N . GLN B 1 177 ? -4.551 44.281 16.438 1 97.75 177 GLN B N 1
ATOM 5071 C CA . GLN B 1 177 ? -4.617 44.219 14.977 1 97.75 177 GLN B CA 1
ATOM 5072 C C . GLN B 1 177 ? -4.785 42.781 14.477 1 97.75 177 GLN B C 1
ATOM 5074 O O . GLN B 1 177 ? -3.916 41.938 14.688 1 97.75 177 GLN B O 1
ATOM 5079 N N . PRO B 1 178 ? -5.891 42.5 13.797 1 97.94 178 PRO B N 1
ATOM 5080 C CA . PRO B 1 178 ? -6.105 41.125 13.32 1 97.94 178 PRO B CA 1
ATOM 5081 C C . PRO B 1 178 ? -5.191 40.75 12.156 1 97.94 178 PRO B C 1
ATOM 5083 O O . PRO B 1 178 ? -4.902 41.594 11.305 1 97.94 178 PRO B O 1
ATOM 5086 N N . VAL B 1 179 ? -4.684 39.562 12.141 1 98.38 179 VAL B N 1
ATOM 5087 C CA . VAL B 1 179 ? -3.982 38.938 11.016 1 98.38 179 VAL B CA 1
ATOM 5088 C C . VAL B 1 179 ? -4.91 37.969 10.297 1 98.38 179 VAL B C 1
ATOM 5090 O O . VAL B 1 179 ? -5.203 36.875 10.805 1 98.38 179 VAL B O 1
ATOM 5093 N N . VAL B 1 180 ? -5.309 38.344 9.133 1 97.88 180 VAL B N 1
ATOM 5094 C CA . VAL B 1 180 ? -6.301 37.562 8.375 1 97.88 180 VAL B CA 1
ATOM 5095 C C . VAL B 1 180 ? -5.598 36.594 7.445 1 97.88 180 VAL B C 1
ATOM 5097 O O . VAL B 1 180 ? -4.824 37 6.578 1 97.88 180 VAL B O 1
ATOM 5100 N N . TRP B 1 181 ? -5.934 35.281 7.633 1 97.44 181 TRP B N 1
ATOM 5101 C CA . TRP B 1 181 ? -5.207 34.281 6.859 1 97.44 181 TRP B CA 1
ATOM 5102 C C . TRP B 1 181 ? -6.164 33.469 5.992 1 97.44 181 TRP B C 1
ATOM 5104 O O . TRP B 1 181 ? -7.316 33.25 6.371 1 97.44 181 TRP B O 1
ATOM 5114 N N . ASP B 1 182 ? -5.773 33.156 4.82 1 97.38 182 ASP B N 1
ATOM 5115 C CA . ASP B 1 182 ? -6.348 32.188 3.869 1 97.38 182 ASP B CA 1
ATOM 5116 C C . ASP B 1 182 ? -5.281 31.672 2.914 1 97.38 182 ASP B C 1
ATOM 5118 O O . ASP B 1 182 ? -4.633 32.438 2.205 1 97.38 182 ASP B O 1
ATOM 5122 N N . TYR B 1 183 ? -5.168 30.375 2.846 1 96.81 183 TYR B N 1
ATOM 5123 C CA . TYR B 1 183 ? -4.062 29.812 2.084 1 96.81 183 TYR B CA 1
ATOM 5124 C C . TYR B 1 183 ? -4.555 29.203 0.777 1 96.81 183 TYR B C 1
ATOM 5126 O O . TYR B 1 183 ? -3.775 28.625 0.022 1 96.81 183 TYR B O 1
ATOM 5134 N N . SER B 1 184 ? -5.871 29.328 0.518 1 96.44 184 SER B N 1
ATOM 5135 C CA . SER B 1 184 ? -6.395 28.844 -0.754 1 96.44 184 SER B CA 1
ATOM 5136 C C . SER B 1 184 ? -5.949 29.734 -1.91 1 96.44 184 SER B C 1
ATOM 5138 O O . SER B 1 184 ? -5.629 30.906 -1.71 1 96.44 184 SER B O 1
ATOM 5140 N N . GLU B 1 185 ? -5.949 29.219 -3.021 1 94.88 185 GLU B N 1
ATOM 5141 C CA . GLU B 1 185 ? -5.5 29.969 -4.195 1 94.88 185 GLU B CA 1
ATOM 5142 C C . GLU B 1 185 ? -6.391 31.172 -4.461 1 94.88 185 GLU B C 1
ATOM 5144 O O . GLU B 1 185 ? -5.902 32.219 -4.859 1 94.88 185 GLU B O 1
ATOM 5149 N N . ASN B 1 186 ? -7.66 31.031 -4.168 1 92.12 186 ASN B N 1
ATOM 5150 C CA . ASN B 1 186 ? -8.602 32.094 -4.523 1 92.12 186 ASN B CA 1
ATOM 5151 C C . ASN B 1 186 ? -9.109 32.812 -3.291 1 92.12 186 ASN B C 1
ATOM 5153 O O . ASN B 1 186 ? -10.109 33.562 -3.363 1 92.12 186 ASN B O 1
ATOM 5157 N N . ILE B 1 187 ? -8.469 32.625 -2.176 1 93.25 187 ILE B N 1
ATOM 5158 C CA . ILE B 1 187 ? -8.867 33.25 -0.932 1 93.25 187 ILE B CA 1
ATOM 5159 C C . ILE B 1 187 ? -10.367 33.062 -0.699 1 93.25 187 ILE B C 1
ATOM 5161 O O . ILE B 1 187 ? -11.094 34 -0.411 1 93.25 187 ILE B O 1
ATOM 5165 N N . VAL B 1 188 ? -10.758 31.891 -0.799 1 84.94 188 VAL B N 1
ATOM 5166 C CA . VAL B 1 188 ? -12.164 31.547 -0.974 1 84.94 188 VAL B CA 1
ATOM 5167 C C . VAL B 1 188 ? -12.898 31.688 0.358 1 84.94 188 VAL B C 1
ATOM 5169 O O . VAL B 1 188 ? -14.109 31.906 0.385 1 84.94 188 VAL B O 1
ATOM 5172 N N . THR B 1 189 ? -12.211 31.609 1.408 1 84.25 189 THR B N 1
ATOM 5173 C CA . THR B 1 189 ? -12.867 31.594 2.711 1 84.25 189 THR B CA 1
ATOM 5174 C C . THR B 1 189 ? -13.172 33 3.188 1 84.25 189 THR B C 1
ATOM 5176 O O . THR B 1 189 ? -13.852 33.188 4.199 1 84.25 189 THR B O 1
ATOM 5179 N N . LEU B 1 190 ? -12.672 33.969 2.461 1 90.56 190 LEU B N 1
ATOM 5180 C CA . LEU B 1 190 ? -12.828 35.375 2.842 1 90.56 190 LEU B CA 1
ATOM 5181 C C . LEU B 1 190 ? -13.664 36.125 1.814 1 90.56 190 LEU B C 1
ATOM 5183 O O . LEU B 1 190 ? -13.234 36.312 0.677 1 90.56 190 LEU B O 1
ATOM 5187 N N . ASN B 1 191 ? -14.805 36.469 2.24 1 90.44 191 ASN B N 1
ATOM 5188 C CA . ASN B 1 191 ? -15.656 37.25 1.35 1 90.44 191 ASN B CA 1
ATOM 5189 C C . ASN B 1 191 ? -15.711 38.719 1.771 1 90.44 191 ASN B C 1
ATOM 5191 O O . ASN B 1 191 ? -15.117 39.094 2.779 1 90.44 191 ASN B O 1
ATOM 5195 N N . ASP B 1 192 ? -16.422 39.438 1.008 1 93.19 192 ASP B N 1
ATOM 5196 C CA . ASP B 1 192 ? -16.516 40.906 1.207 1 93.19 192 ASP B CA 1
ATOM 5197 C C . ASP B 1 192 ? -17.109 41.219 2.576 1 93.19 192 ASP B C 1
ATOM 5199 O O . ASP B 1 192 ? -16.688 42.188 3.225 1 93.19 192 ASP B O 1
ATOM 5203 N N . TYR B 1 193 ? -17.984 40.438 2.965 1 92.44 193 TYR B N 1
ATOM 5204 C CA . TYR B 1 193 ? -18.672 40.656 4.23 1 92.44 193 TYR B CA 1
ATOM 5205 C C . TYR B 1 193 ? -17.719 40.531 5.406 1 92.44 193 TYR B C 1
ATOM 5207 O O . TYR B 1 193 ? -17.781 41.281 6.367 1 92.44 193 TYR B O 1
ATOM 5215 N N . ILE B 1 194 ? -16.859 39.594 5.352 1 93.94 194 ILE B N 1
ATOM 5216 C CA . ILE B 1 194 ? -15.914 39.344 6.434 1 93.94 194 ILE B CA 1
ATOM 5217 C C . ILE B 1 194 ? -14.984 40.531 6.578 1 93.94 194 ILE B C 1
ATOM 5219 O O . ILE B 1 194 ? -14.734 41.031 7.691 1 93.94 194 ILE B O 1
ATOM 5223 N N . PHE B 1 195 ? -14.516 41.094 5.477 1 95.56 195 PHE B N 1
ATOM 5224 C CA . PHE B 1 195 ? -13.641 42.25 5.512 1 95.56 195 PHE B CA 1
ATOM 5225 C C . PHE B 1 195 ? -14.383 43.469 6.07 1 95.56 195 PHE B C 1
ATOM 5227 O O . PHE B 1 195 ? -13.836 44.188 6.898 1 95.56 195 PHE B O 1
ATOM 5234 N N . SER B 1 196 ? -15.555 43.625 5.668 1 95.19 196 SER B N 1
ATOM 5235 C CA . SER B 1 196 ? -16.359 44.719 6.148 1 95.19 196 SER B CA 1
ATOM 5236 C C . SER B 1 196 ? -16.625 44.625 7.648 1 95.19 196 SER B C 1
ATOM 5238 O O . SER B 1 196 ? -16.547 45.625 8.375 1 95.19 196 SER B O 1
ATOM 5240 N N . SER B 1 197 ? -16.938 43.438 7.992 1 94.31 197 SER B N 1
ATOM 5241 C CA . SER B 1 197 ? -17.203 43.188 9.406 1 94.31 197 SER B CA 1
ATOM 5242 C C . SER B 1 197 ? -15.977 43.469 10.266 1 94.31 197 SER B C 1
ATOM 5244 O O . SER B 1 197 ? -16.078 44.125 11.312 1 94.31 197 SER B O 1
ATOM 5246 N N . LEU B 1 198 ? -14.875 43.062 9.883 1 96 198 LEU B N 1
ATOM 5247 C CA . LEU B 1 198 ? -13.633 43.312 10.617 1 96 198 LEU B CA 1
ATOM 5248 C C . LEU B 1 198 ? -13.297 44.781 10.641 1 96 198 LEU B C 1
ATOM 5250 O O . LEU B 1 198 ? -12.883 45.312 11.672 1 96 198 LEU B O 1
ATOM 5254 N N . ALA B 1 199 ? -13.539 45.469 9.555 1 96.12 199 ALA B N 1
ATOM 5255 C CA . ALA B 1 199 ? -13.18 46.875 9.398 1 96.12 199 ALA B CA 1
ATOM 5256 C C . ALA B 1 199 ? -14.031 47.75 10.312 1 96.12 199 ALA B C 1
ATOM 5258 O O . ALA B 1 199 ? -13.641 48.875 10.641 1 96.12 199 ALA B O 1
ATOM 5259 N N . GLU B 1 200 ? -15.102 47.219 10.695 1 95.88 200 GLU B N 1
ATOM 5260 C CA . GLU B 1 200 ? -15.977 47.969 11.594 1 95.88 200 GLU B CA 1
ATOM 5261 C C . GLU B 1 200 ? -15.305 48.219 12.938 1 95.88 200 GLU B C 1
ATOM 5263 O O . GLU B 1 200 ? -15.531 49.25 13.57 1 95.88 200 GLU B O 1
ATOM 5268 N N . ASN B 1 201 ? -14.531 47.281 13.32 1 96.06 201 ASN B N 1
ATOM 5269 C CA . ASN B 1 201 ? -13.969 47.375 14.664 1 96.06 201 ASN B CA 1
ATOM 5270 C C . ASN B 1 201 ? -12.453 47.562 14.625 1 96.06 201 ASN B C 1
ATOM 5272 O O . ASN B 1 201 ? -11.859 48.031 15.586 1 96.06 201 ASN B O 1
ATOM 5276 N N . PHE B 1 202 ? -11.844 47.156 13.617 1 97.56 202 PHE B N 1
ATOM 5277 C CA . PHE B 1 202 ? -10.383 47.156 13.547 1 97.56 202 PHE B CA 1
ATOM 5278 C C . PHE B 1 202 ? -9.898 48.125 12.461 1 97.56 202 PHE B C 1
ATOM 5280 O O . PHE B 1 202 ? -10.102 47.875 11.273 1 97.56 202 PHE B O 1
ATOM 5287 N N . PRO B 1 203 ? -9.219 49.156 12.812 1 97.5 203 PRO B N 1
ATOM 5288 C CA . PRO B 1 203 ? -8.789 50.125 11.82 1 97.5 203 PRO B CA 1
ATOM 5289 C C . PRO B 1 203 ? -7.641 49.625 10.945 1 97.5 203 PRO B C 1
ATOM 5291 O O . PRO B 1 203 ? -7.414 50.156 9.852 1 97.5 203 PRO B O 1
ATOM 5294 N N . THR B 1 204 ? -6.875 48.688 11.4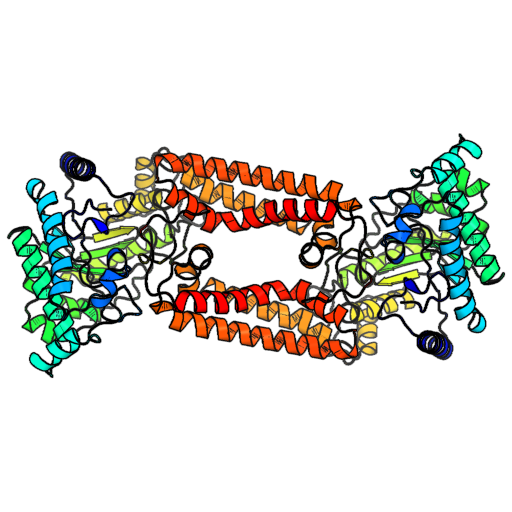38 1 97.19 204 THR B N 1
ATOM 5295 C CA . THR B 1 204 ? -5.711 48.125 10.75 1 97.19 204 THR B CA 1
ATOM 5296 C C . THR B 1 204 ? -5.812 46.594 10.656 1 97.19 204 THR B C 1
ATOM 5298 O O . THR B 1 204 ? -6.316 45.938 11.57 1 97.19 204 THR B O 1
ATOM 5301 N N . MET B 1 205 ? -5.406 46.062 9.555 1 95.88 205 MET B N 1
ATOM 5302 C CA . MET B 1 205 ? -5.395 44.625 9.414 1 95.88 205 MET B CA 1
ATOM 5303 C C . MET B 1 205 ? -4.094 44.156 8.766 1 95.88 205 MET B C 1
ATOM 5305 O O . MET B 1 205 ? -3.428 44.906 8.07 1 95.88 205 MET B O 1
ATOM 5309 N N . TRP B 1 206 ? -3.641 42.875 9.078 1 97.81 206 TRP B N 1
ATOM 5310 C CA . TRP B 1 206 ? -2.555 42.188 8.406 1 97.81 206 TRP B CA 1
ATOM 5311 C C . TRP B 1 206 ? -3.094 41.031 7.559 1 97.81 206 TRP B C 1
ATOM 5313 O O . TRP B 1 206 ? -4.066 40.375 7.938 1 97.81 206 TRP B O 1
ATOM 5323 N N . ALA B 1 207 ? -2.492 40.875 6.398 1 97.31 207 ALA B N 1
ATOM 5324 C CA . ALA B 1 207 ? -2.766 39.688 5.602 1 97.31 207 ALA B CA 1
ATOM 5325 C C . ALA B 1 207 ? -1.79 38.562 5.941 1 97.31 207 ALA B C 1
ATOM 5327 O O . ALA B 1 207 ? -0.686 38.812 6.426 1 97.31 207 ALA B O 1
ATOM 5328 N N . SER B 1 208 ? -2.242 37.344 5.703 1 98 208 SER B N 1
ATOM 5329 C CA . SER B 1 208 ? -1.338 36.219 5.91 1 98 208 SER B CA 1
ATOM 5330 C C . SER B 1 208 ? -1.495 35.188 4.809 1 98 208 SER B C 1
ATOM 5332 O O . SER B 1 208 ? -2.578 34.625 4.625 1 98 208 SER B O 1
ATOM 5334 N N . SER B 1 209 ? -0.49 34.969 4.07 1 97.69 209 SER B N 1
ATOM 5335 C CA . SER B 1 209 ? -0.338 33.906 3.068 1 97.69 209 SER B CA 1
ATOM 5336 C C . SER B 1 209 ? 0.594 32.812 3.559 1 97.69 209 SER B C 1
ATOM 5338 O O . SER B 1 209 ? 0.849 32.688 4.758 1 97.69 209 SER B O 1
ATOM 5340 N N . ALA B 1 210 ? 0.98 31.891 2.615 1 97.94 210 ALA B N 1
ATOM 5341 C CA . ALA B 1 210 ? 1.872 30.797 3.014 1 97.94 210 ALA B CA 1
ATOM 5342 C C . ALA B 1 210 ? 2.881 30.484 1.912 1 97.94 210 ALA B C 1
ATOM 5344 O O . ALA B 1 210 ? 2.648 30.812 0.743 1 97.94 210 ALA B O 1
ATOM 5345 N N . TYR B 1 211 ? 4.016 29.922 2.311 1 97.94 211 TYR B N 1
ATOM 5346 C CA . TYR B 1 211 ? 4.988 29.438 1.336 1 97.94 211 TYR B CA 1
ATOM 5347 C C . TYR B 1 211 ? 5.223 27.938 1.488 1 97.94 211 TYR B C 1
ATOM 5349 O O . TYR B 1 211 ? 5.805 27.297 0.606 1 97.94 211 TYR B O 1
ATOM 5357 N N . LYS B 1 212 ? 4.797 27.359 2.646 1 97.75 212 LYS B N 1
ATOM 5358 C CA . LYS B 1 212 ? 4.914 25.922 2.875 1 97.75 212 LYS B CA 1
ATOM 5359 C C . LYS B 1 212 ? 3.955 25.453 3.967 1 97.75 212 LYS B C 1
ATOM 5361 O O . LYS B 1 212 ? 3.52 26.25 4.801 1 97.75 212 LYS B O 1
ATOM 5366 N N . GLY B 1 213 ? 3.691 24.156 3.943 1 96.88 213 GLY B N 1
ATOM 5367 C CA . GLY B 1 213 ? 2.986 23.5 5.035 1 96.88 213 GLY B CA 1
ATOM 5368 C C . GLY B 1 213 ? 1.543 23.953 5.164 1 96.88 213 GLY B C 1
ATOM 5369 O O . GLY B 1 213 ? 0.991 23.969 6.266 1 96.88 213 GLY B O 1
ATOM 5370 N N . ALA B 1 214 ? 0.939 24.359 4.105 1 96.06 214 ALA B N 1
ATOM 5371 C CA . ALA B 1 214 ? -0.431 24.859 4.176 1 96.06 214 ALA B CA 1
ATOM 5372 C C . ALA B 1 214 ? -1.308 24.203 3.111 1 96.06 214 ALA B C 1
ATOM 5374 O O . ALA B 1 214 ? -2.426 24.656 2.857 1 96.06 214 ALA B O 1
ATOM 5375 N N . ASN B 1 215 ? -0.808 23.203 2.469 1 93.94 215 ASN B N 1
ATOM 5376 C CA . ASN B 1 215 ? -1.569 22.5 1.436 1 93.94 215 ASN B CA 1
ATOM 5377 C C . ASN B 1 215 ? -2.482 21.438 2.035 1 93.94 215 ASN B C 1
ATOM 5379 O O . ASN B 1 215 ? -3.688 21.422 1.776 1 93.94 215 ASN B O 1
ATOM 5383 N N . TYR B 1 216 ? -1.912 20.562 2.848 1 94.94 216 TYR B N 1
ATOM 5384 C CA . TYR B 1 216 ? -2.6 19.562 3.66 1 94.94 216 TYR B CA 1
ATOM 5385 C C . TYR B 1 216 ? -1.684 19.016 4.75 1 94.94 216 TYR B C 1
ATOM 5387 O O . TYR B 1 216 ? -0.462 19.172 4.68 1 94.94 216 TYR B O 1
ATOM 5395 N N . PRO B 1 217 ? -2.102 18.453 5.875 1 93.06 217 PRO B N 1
ATOM 5396 C CA . PRO B 1 217 ? -1.344 18.203 7.105 1 93.06 217 PRO B CA 1
ATOM 5397 C C . PRO B 1 217 ? -0.156 17.266 6.887 1 93.06 217 PRO B C 1
ATOM 5399 O O . PRO B 1 217 ? 0.823 17.328 7.637 1 93.06 217 PRO B O 1
ATOM 5402 N N . SER B 1 218 ? -0.131 16.375 5.828 1 92.5 218 SER B N 1
ATOM 5403 C CA . SER B 1 218 ? 0.998 15.477 5.617 1 92.5 218 SER B CA 1
ATOM 5404 C C . SER B 1 218 ? 1.704 15.773 4.301 1 92.5 218 SER B C 1
ATOM 5406 O O . SER B 1 218 ? 2.465 14.945 3.797 1 92.5 218 SER B O 1
ATOM 5408 N N . ALA B 1 219 ? 1.499 17 3.893 1 94.75 219 ALA B N 1
ATOM 5409 C CA . ALA B 1 219 ? 2.174 17.375 2.652 1 94.75 219 ALA B CA 1
ATOM 5410 C C . ALA B 1 219 ? 3.688 17.438 2.848 1 94.75 219 ALA B C 1
ATOM 5412 O O . ALA B 1 219 ? 4.18 18.125 3.732 1 94.75 219 ALA B O 1
ATOM 5413 N N . SER B 1 220 ? 4.395 16.625 2.059 1 95.5 220 SER B N 1
ATOM 5414 C CA . SER B 1 220 ? 5.84 16.578 2.244 1 95.5 220 SER B CA 1
ATOM 5415 C C . SER B 1 220 ? 6.574 17.141 1.032 1 95.5 220 SER B C 1
ATOM 5417 O O . SER B 1 220 ? 7.793 17.328 1.068 1 95.5 220 SER B O 1
ATOM 5419 N N . THR B 1 221 ? 5.863 17.438 -0.024 1 95.19 221 THR B N 1
ATOM 5420 C CA . THR B 1 221 ? 6.43 18.031 -1.229 1 95.19 221 THR B CA 1
ATOM 5421 C C . THR B 1 221 ? 5.938 19.469 -1.407 1 95.19 221 THR B C 1
ATOM 5423 O O . THR B 1 221 ? 4.934 19.859 -0.807 1 95.19 221 THR B O 1
ATOM 5426 N N . SER B 1 222 ? 6.691 20.188 -2.156 1 92.81 222 SER B N 1
ATOM 5427 C CA . SER B 1 222 ? 6.355 21.594 -2.355 1 92.81 222 SER B CA 1
ATOM 5428 C C . SER B 1 222 ? 5.547 21.797 -3.633 1 92.81 222 SER B C 1
ATOM 5430 O O . SER B 1 222 ? 5.961 21.359 -4.711 1 92.81 222 SER B O 1
ATOM 5432 N N . GLU B 1 223 ? 4.43 22.391 -3.482 1 92.5 223 GLU B N 1
ATOM 5433 C CA . GLU B 1 223 ? 3.654 22.859 -4.621 1 92.5 223 GLU B CA 1
ATOM 5434 C C . GLU B 1 223 ? 3.783 24.375 -4.781 1 92.5 223 GLU B C 1
ATOM 5436 O O . GLU B 1 223 ? 2.855 25.125 -4.457 1 92.5 223 GLU B O 1
ATOM 5441 N N . VAL B 1 224 ? 4.832 24.797 -5.406 1 96.38 224 VAL B N 1
ATOM 5442 C CA . VAL B 1 224 ? 5.25 26.188 -5.441 1 96.38 224 VAL B CA 1
ATOM 5443 C C . VAL B 1 224 ? 4.188 27.016 -6.156 1 96.38 224 VAL B C 1
ATOM 5445 O O . VAL B 1 224 ? 3.877 28.141 -5.73 1 96.38 224 VAL B O 1
ATOM 5448 N N . ARG B 1 225 ? 3.629 26.469 -7.219 1 95.06 225 ARG B N 1
ATOM 5449 C CA . ARG B 1 225 ? 2.625 27.188 -8 1 95.06 225 ARG B CA 1
ATOM 5450 C C . ARG B 1 225 ? 1.395 27.5 -7.156 1 95.06 225 ARG B C 1
ATOM 5452 O O . ARG B 1 225 ? 0.788 28.562 -7.305 1 95.06 225 ARG B O 1
ATOM 5459 N N . HIS B 1 226 ? 1.028 26.578 -6.332 1 95.44 226 HIS B N 1
ATOM 5460 C CA . HIS B 1 226 ? -0.094 26.781 -5.426 1 95.44 226 HIS B CA 1
ATOM 5461 C C . HIS B 1 226 ? 0.127 28.016 -4.547 1 95.44 226 HIS B C 1
ATOM 5463 O O . HIS B 1 226 ? -0.746 28.875 -4.449 1 95.44 226 HIS B O 1
ATOM 5469 N N . TYR B 1 227 ? 1.242 28.156 -3.961 1 96.81 227 TYR B N 1
ATOM 5470 C CA . TYR B 1 227 ? 1.567 29.266 -3.062 1 96.81 227 TYR B CA 1
ATOM 5471 C C . TYR B 1 227 ? 1.734 30.562 -3.836 1 96.81 227 TYR B C 1
ATOM 5473 O O . TYR B 1 227 ? 1.386 31.641 -3.34 1 96.81 227 TYR B O 1
ATOM 5481 N N . GLU B 1 228 ? 2.283 30.438 -5.043 1 96.06 228 GLU B N 1
ATOM 5482 C CA . GLU B 1 228 ? 2.391 31.609 -5.902 1 96.06 228 GLU B CA 1
ATOM 5483 C C . GLU B 1 228 ? 1.017 32.219 -6.191 1 96.06 228 GLU B C 1
ATOM 5485 O O . GLU B 1 228 ? 0.83 33.406 -6.086 1 96.06 228 GLU B O 1
ATOM 5490 N N . THR B 1 229 ? 0.134 31.328 -6.562 1 95.25 229 THR B N 1
ATOM 5491 C CA . THR B 1 229 ? -1.222 31.766 -6.863 1 95.25 229 THR B CA 1
ATOM 5492 C C . THR B 1 229 ? -1.869 32.406 -5.633 1 95.25 229 THR B C 1
ATOM 5494 O O . THR B 1 229 ? -2.518 33.438 -5.734 1 95.25 229 THR B O 1
ATOM 5497 N N . ASN B 1 230 ? -1.706 31.844 -4.488 1 96.69 230 ASN B N 1
ATOM 5498 C CA . ASN B 1 230 ? -2.229 32.375 -3.232 1 96.69 230 ASN B CA 1
ATOM 5499 C C . ASN B 1 230 ? -1.686 33.781 -2.947 1 96.69 230 ASN B C 1
ATOM 5501 O O . ASN B 1 230 ? -2.453 34.719 -2.689 1 96.69 230 ASN B O 1
ATOM 5505 N N . ASN B 1 231 ? -0.393 33.969 -3.018 1 95.62 231 ASN B N 1
ATOM 5506 C CA . ASN B 1 231 ? 0.249 35.219 -2.688 1 95.62 231 ASN B CA 1
ATOM 5507 C C . ASN B 1 231 ? -0.141 36.344 -3.672 1 95.62 231 ASN B C 1
ATOM 5509 O O . ASN B 1 231 ? -0.371 37.469 -3.273 1 95.62 231 ASN B O 1
ATOM 5513 N N . ARG B 1 232 ? -0.267 36 -4.895 1 94.12 232 ARG B N 1
ATOM 5514 C CA . ARG B 1 232 ? -0.692 36.969 -5.891 1 94.12 232 ARG B CA 1
ATOM 5515 C C . ARG B 1 232 ? -2.127 37.438 -5.637 1 94.12 232 ARG B C 1
ATOM 5517 O O . ARG B 1 232 ? -2.449 38.594 -5.797 1 94.12 232 ARG B O 1
ATOM 5524 N N . ASN B 1 233 ? -2.873 36.531 -5.27 1 95.19 233 ASN B N 1
ATOM 5525 C CA . ASN B 1 233 ? -4.27 36.875 -5.031 1 95.19 233 ASN B CA 1
ATOM 5526 C C . ASN B 1 233 ? -4.438 37.688 -3.75 1 95.19 233 ASN B C 1
ATOM 5528 O O . ASN B 1 233 ? -5.387 38.438 -3.619 1 95.19 233 ASN B O 1
ATOM 5532 N N . TRP B 1 234 ? -3.539 37.562 -2.828 1 96.06 234 TRP B N 1
ATOM 5533 C CA . TRP B 1 234 ? -3.553 38.438 -1.657 1 96.06 234 TRP B CA 1
ATOM 5534 C C . TRP B 1 234 ? -3.242 39.875 -2.047 1 96.06 234 TRP B C 1
ATOM 5536 O O . TRP B 1 234 ? -3.771 40.812 -1.448 1 96.06 234 TRP B O 1
ATOM 5546 N N . ILE B 1 235 ? -2.375 40.031 -3.027 1 93.62 235 ILE B N 1
ATOM 5547 C CA . ILE B 1 235 ? -2.076 41.375 -3.518 1 93.62 235 ILE B CA 1
ATOM 5548 C C . ILE B 1 235 ? -3.33 42 -4.137 1 93.62 235 ILE B C 1
ATOM 5550 O O . ILE B 1 235 ? -3.656 43.156 -3.869 1 93.62 235 ILE B O 1
ATOM 5554 N N . ARG B 1 236 ? -4.004 41.188 -4.855 1 92.75 236 ARG B N 1
ATOM 5555 C CA . ARG B 1 236 ? -5.254 41.656 -5.449 1 92.75 236 ARG B CA 1
ATOM 5556 C C . ARG B 1 236 ? -6.285 41.969 -4.371 1 92.75 236 ARG B C 1
ATOM 5558 O O . ARG B 1 236 ? -7.039 42.938 -4.488 1 92.75 236 ARG B O 1
ATOM 5565 N N . THR B 1 237 ? -6.332 41.156 -3.441 1 95.12 237 THR B N 1
ATOM 5566 C CA . THR B 1 237 ? -7.266 41.344 -2.336 1 95.12 237 THR B CA 1
ATOM 5567 C C . THR B 1 237 ? -6.969 42.656 -1.595 1 95.12 237 THR B C 1
ATOM 5569 O O . THR B 1 237 ? -7.887 43.375 -1.194 1 95.12 237 THR B O 1
ATOM 5572 N N . LYS B 1 238 ? -5.703 42.938 -1.366 1 94.94 238 LYS B N 1
ATOM 5573 C CA . LYS B 1 238 ? -5.328 44.188 -0.734 1 94.94 238 LYS B CA 1
ATOM 5574 C C . LYS B 1 238 ? -5.855 45.375 -1.532 1 94.94 238 LYS B C 1
ATOM 5576 O O . LYS B 1 238 ? -6.43 46.312 -0.962 1 94.94 238 LYS B O 1
ATOM 5581 N N . GLN B 1 239 ? -5.727 45.344 -2.803 1 92.56 239 GLN B N 1
ATOM 5582 C CA . GLN B 1 239 ? -6.176 46.406 -3.664 1 92.56 239 GLN B CA 1
ATOM 5583 C C . GLN B 1 239 ? -7.691 46.594 -3.572 1 92.56 239 GLN B C 1
ATOM 5585 O O . GLN B 1 239 ? -8.188 47.719 -3.602 1 92.56 239 GLN B O 1
ATOM 5590 N N . ALA B 1 240 ? -8.297 45.531 -3.379 1 93.94 240 ALA B N 1
ATOM 5591 C CA . ALA B 1 240 ? -9.758 45.531 -3.404 1 93.94 240 ALA B CA 1
ATOM 5592 C C . ALA B 1 240 ? -10.328 45.938 -2.041 1 93.94 240 ALA B C 1
ATOM 5594 O O . ALA B 1 240 ? -11.391 46.531 -1.954 1 93.94 240 ALA B O 1
ATOM 5595 N N . GLN B 1 241 ? -9.656 45.562 -0.966 1 96.44 241 GLN B N 1
ATOM 5596 C CA . GLN B 1 241 ? -10.32 45.594 0.331 1 96.44 241 GLN B CA 1
ATOM 5597 C C . GLN B 1 241 ? -9.672 46.594 1.27 1 96.44 241 GLN B C 1
ATOM 5599 O O . GLN B 1 241 ? -10.266 46.969 2.283 1 96.44 241 GLN B O 1
ATOM 5604 N N . GLU B 1 242 ? -8.461 47.125 0.998 1 95.38 242 GLU B N 1
ATOM 5605 C CA . GLU B 1 242 ? -7.676 47.906 1.946 1 95.38 242 GLU B CA 1
ATOM 5606 C C . GLU B 1 242 ? -8.398 49.188 2.352 1 95.38 242 GLU B C 1
ATOM 5608 O O . GLU B 1 242 ? -8.281 49.625 3.49 1 95.38 242 GLU B O 1
ATOM 5613 N N . LYS B 1 243 ? -9.156 49.75 1.497 1 96.69 243 LYS B N 1
ATOM 5614 C CA . LYS B 1 243 ? -9.805 51.031 1.751 1 96.69 243 LYS B CA 1
ATOM 5615 C C . LYS B 1 243 ? -10.875 50.906 2.836 1 96.69 243 LYS B C 1
ATOM 5617 O O . LYS B 1 243 ? -11.305 51.906 3.418 1 96.69 243 LYS B O 1
ATOM 5622 N N . LYS B 1 244 ? -11.305 49.719 3.064 1 96.75 244 LYS B N 1
ATOM 5623 C CA . LYS B 1 244 ? -12.305 49.5 4.109 1 96.75 244 LYS B CA 1
ATOM 5624 C C . LYS B 1 244 ? -11.727 49.812 5.492 1 96.75 244 LYS B C 1
ATOM 5626 O O . LYS B 1 244 ? -12.461 50.156 6.414 1 96.75 244 LYS B O 1
ATOM 5631 N N . PHE B 1 245 ? -10.5 49.656 5.629 1 97.75 245 PHE B N 1
ATOM 5632 C CA . PHE B 1 245 ? -9.828 49.844 6.91 1 97.75 245 PHE B CA 1
ATOM 5633 C C . PHE B 1 245 ? -9.266 51.25 7.023 1 97.75 245 PHE B C 1
ATOM 5635 O O . PHE B 1 245 ? -8.508 51.688 6.16 1 97.75 245 PHE B O 1
ATOM 5642 N N . LYS B 1 246 ? -9.516 51.844 8.133 1 97.5 246 LYS B N 1
ATOM 5643 C CA . LYS B 1 246 ? -9.141 53.25 8.328 1 97.5 246 LYS B CA 1
ATOM 5644 C C . LYS B 1 246 ? -7.645 53.438 8.133 1 97.5 246 LYS B C 1
ATOM 5646 O O . LYS B 1 246 ? -7.223 54.438 7.527 1 97.5 246 LYS B O 1
ATOM 5651 N N . ASN B 1 247 ? -6.863 52.531 8.664 1 97.06 247 ASN B N 1
ATOM 5652 C CA . ASN B 1 247 ? -5.41 52.656 8.578 1 97.06 247 ASN B CA 1
ATOM 5653 C C . ASN B 1 247 ? -4.832 51.688 7.543 1 97.06 247 ASN B C 1
ATOM 5655 O O . ASN B 1 247 ? -3.615 51.5 7.469 1 97.06 247 ASN B O 1
ATOM 5659 N N . GLY B 1 248 ? -5.703 51 6.797 1 96.44 248 GLY B N 1
ATOM 5660 C CA . GLY B 1 248 ? -5.297 50.094 5.711 1 96.44 248 GLY B CA 1
ATOM 5661 C C . GLY B 1 248 ? -4.641 48.844 6.195 1 96.44 248 GLY B C 1
ATOM 5662 O O . GLY B 1 248 ? -4.848 48.406 7.34 1 96.44 248 GLY B O 1
ATOM 5663 N N . PHE B 1 249 ? -4.074 48.156 5.23 1 96.12 249 PHE B N 1
ATOM 5664 C CA . PHE B 1 249 ? -3.281 46.969 5.516 1 96.12 249 PHE B CA 1
ATOM 5665 C C . PHE B 1 249 ? -1.874 47.344 5.961 1 96.12 249 PHE B C 1
ATOM 5667 O O . PHE B 1 249 ? -1.18 48.094 5.266 1 96.12 249 PHE B O 1
ATOM 5674 N N . GLN B 1 250 ? -1.483 46.844 7.086 1 95.62 250 GLN B N 1
ATOM 5675 C CA . GLN B 1 250 ? -0.169 47.156 7.629 1 95.62 250 GLN B CA 1
ATOM 5676 C C . GLN B 1 250 ? 0.925 46.344 6.945 1 95.62 250 GLN B C 1
ATOM 5678 O O . GLN B 1 250 ? 2.055 46.812 6.793 1 95.62 250 GLN B O 1
ATOM 5683 N N . GLY B 1 251 ? 0.658 45.094 6.629 1 95.19 251 GLY B N 1
ATOM 5684 C CA . GLY B 1 251 ? 1.645 44.219 6.031 1 95.19 251 GLY B CA 1
ATOM 5685 C C . GLY B 1 251 ? 1.107 42.812 5.758 1 95.19 251 GLY B C 1
ATOM 5686 O O . GLY B 1 251 ? -0.095 42.562 5.883 1 95.19 251 GLY B O 1
ATOM 5687 N N . ILE B 1 252 ? 1.966 41.969 5.234 1 97 252 ILE B N 1
ATOM 5688 C CA . ILE B 1 252 ? 1.627 40.594 4.957 1 97 252 ILE B CA 1
ATOM 5689 C C . ILE B 1 252 ? 2.615 39.656 5.668 1 97 252 ILE B C 1
ATOM 5691 O O . ILE B 1 252 ? 3.816 39.938 5.711 1 97 252 ILE B O 1
ATOM 5695 N N . ILE B 1 253 ? 2.059 38.688 6.316 1 97.88 253 ILE B N 1
ATOM 5696 C CA . ILE B 1 253 ? 2.855 37.625 6.93 1 97.88 253 ILE B CA 1
ATOM 5697 C C . ILE B 1 253 ? 2.828 36.375 6.047 1 97.88 253 ILE B C 1
ATOM 5699 O O . ILE B 1 253 ? 1.771 35.781 5.852 1 97.88 253 ILE B O 1
ATOM 5703 N N . ILE B 1 254 ? 3.93 35.969 5.492 1 98.12 254 ILE B N 1
ATOM 5704 C CA . ILE B 1 254 ? 4.047 34.75 4.699 1 98.12 254 ILE B CA 1
ATOM 5705 C C . ILE B 1 254 ? 4.434 33.562 5.602 1 98.12 254 ILE B C 1
ATOM 5707 O O . ILE B 1 254 ? 5.598 33.438 5.992 1 98.12 254 ILE B O 1
ATOM 5711 N N . THR B 1 255 ? 3.502 32.719 5.82 1 97.94 255 THR B N 1
ATOM 5712 C CA . THR B 1 255 ? 3.674 31.719 6.863 1 97.94 255 THR B CA 1
ATOM 5713 C C . THR B 1 255 ? 4.289 30.453 6.293 1 97.94 255 THR B C 1
ATOM 5715 O O . THR B 1 255 ? 4.148 30.156 5.105 1 97.94 255 THR B O 1
ATOM 5718 N N . GLY B 1 256 ? 5.039 29.75 7.039 1 97.31 256 GLY B N 1
ATOM 5719 C CA . GLY B 1 256 ? 5.508 28.391 6.836 1 97.31 256 GLY B CA 1
ATOM 5720 C C . GLY B 1 256 ? 5.27 27.5 8.039 1 97.31 256 GLY B C 1
ATOM 5721 O O . GLY B 1 256 ? 5.754 27.781 9.133 1 97.31 256 GLY B O 1
ATOM 5722 N N . TRP B 1 257 ? 4.586 26.438 7.785 1 96.5 257 TRP B N 1
ATOM 5723 C CA . TRP B 1 257 ? 4.215 25.562 8.891 1 96.5 257 TRP B CA 1
ATOM 5724 C C . TRP B 1 257 ? 4.941 24.219 8.797 1 96.5 257 TRP B C 1
ATOM 5726 O O . TRP B 1 257 ? 5.133 23.688 7.699 1 96.5 257 TRP B O 1
ATOM 5736 N N . GLN B 1 258 ? 5.301 23.75 9.977 1 94.69 258 GLN B N 1
ATOM 5737 C CA . GLN B 1 258 ? 5.965 22.453 10.047 1 94.69 258 GLN B CA 1
ATOM 5738 C C . GLN B 1 258 ? 4.98 21.359 10.422 1 94.69 258 GLN B C 1
ATOM 5740 O O . GLN B 1 258 ? 5.195 20.188 10.102 1 94.69 258 GLN B O 1
ATOM 5745 N N . ARG B 1 259 ? 4.012 21.734 11.227 1 95.12 259 ARG B N 1
ATOM 5746 C CA . ARG B 1 259 ? 2.893 20.906 11.648 1 95.12 259 ARG B CA 1
ATOM 5747 C C . ARG B 1 259 ? 1.61 21.719 11.758 1 95.12 259 ARG B C 1
ATOM 5749 O O . ARG B 1 259 ? 1.653 22.906 12.086 1 95.12 259 ARG B O 1
ATOM 5756 N N . TYR B 1 260 ? 0.518 21 11.539 1 95.69 260 TYR B N 1
ATOM 5757 C CA . TYR B 1 260 ? -0.751 21.703 11.672 1 95.69 260 TYR B CA 1
ATOM 5758 C C . TYR B 1 260 ? -1.084 21.953 13.141 1 95.69 260 TYR B C 1
ATOM 5760 O O . TYR B 1 260 ? -1.729 22.953 13.477 1 95.69 260 TYR B O 1
ATOM 5768 N N . ASP B 1 261 ? -0.699 21.125 13.938 1 94.75 261 ASP B N 1
ATOM 5769 C CA . ASP B 1 261 ? -0.663 21.312 15.391 1 94.75 261 ASP B CA 1
ATOM 5770 C C . ASP B 1 261 ? 0.406 20.438 16.031 1 94.75 261 ASP B C 1
ATOM 5772 O O . ASP B 1 261 ? 1.104 19.688 15.344 1 94.75 261 ASP B O 1
ATOM 5776 N N . HIS B 1 262 ? 0.539 20.594 17.297 1 93.88 262 HIS B N 1
ATOM 5777 C CA . HIS B 1 262 ? 1.636 19.984 18.031 1 93.88 262 HIS B CA 1
ATOM 5778 C C . HIS B 1 262 ? 1.586 18.469 17.938 1 93.88 262 HIS B C 1
ATOM 5780 O O . HIS B 1 262 ? 2.619 17.797 18.031 1 93.88 262 HIS B O 1
ATOM 5786 N N . LEU B 1 263 ? 0.416 17.875 17.75 1 94.56 263 LEU B N 1
ATOM 5787 C CA . LEU B 1 263 ? 0.247 16.422 17.797 1 94.56 263 LEU B CA 1
ATOM 5788 C C . LEU B 1 263 ? 0.037 15.859 16.391 1 94.56 263 LEU B C 1
ATOM 5790 O O . LEU B 1 263 ? -0.21 14.664 16.234 1 94.56 263 LEU B O 1
ATOM 5794 N N . ALA B 1 264 ? 0.146 16.672 15.367 1 95.25 264 ALA B N 1
ATOM 5795 C CA . ALA B 1 264 ? 0.038 16.25 13.977 1 95.25 264 ALA B CA 1
ATOM 5796 C C . ALA B 1 264 ? 1.384 15.766 13.438 1 95.25 264 ALA B C 1
ATOM 5798 O O . ALA B 1 264 ? 2.416 15.938 14.094 1 95.25 264 ALA B O 1
ATOM 5799 N N . GLY B 1 265 ? 1.336 15.164 12.328 1 92.81 265 GLY B N 1
ATOM 5800 C CA . GLY B 1 265 ? 2.561 14.789 11.641 1 92.81 265 GLY B CA 1
ATOM 5801 C C . GLY B 1 265 ? 3.256 15.953 10.977 1 92.81 265 GLY B C 1
ATOM 5802 O O . GLY B 1 265 ? 2.707 17.062 10.914 1 92.81 265 GLY B O 1
ATOM 5803 N N . LEU B 1 266 ? 4.457 15.625 10.469 1 94.31 266 LEU B N 1
ATOM 5804 C CA . LEU B 1 266 ? 5.238 16.641 9.773 1 94.31 266 LEU B CA 1
ATOM 5805 C C . LEU B 1 266 ? 4.621 16.969 8.414 1 94.31 266 LEU B C 1
ATOM 5807 O O . LEU B 1 266 ? 4.105 16.094 7.73 1 94.31 266 LEU B O 1
ATOM 5811 N N . CYS B 1 267 ? 4.598 18.172 8.094 1 95.38 267 CYS B N 1
ATOM 5812 C CA . CYS B 1 267 ? 4.309 18.562 6.723 1 95.38 267 CYS B CA 1
ATOM 5813 C C . CYS B 1 267 ? 5.559 19.109 6.035 1 95.38 267 CYS B C 1
ATOM 5815 O O . CYS B 1 267 ? 6.676 18.688 6.344 1 95.38 267 CYS B O 1
ATOM 5817 N N . GLU B 1 268 ? 5.531 20 5.082 1 96.31 268 GLU B N 1
ATOM 5818 C CA . GLU B 1 268 ? 6.676 20.453 4.289 1 96.31 268 GLU B CA 1
ATOM 5819 C C . GLU B 1 268 ? 7.762 21.047 5.18 1 96.31 268 GLU B C 1
ATOM 5821 O O . GLU B 1 268 ? 7.488 21.906 6.012 1 96.31 268 GLU B O 1
ATOM 5826 N N . THR B 1 269 ? 8.969 20.547 5.023 1 96.69 269 THR B N 1
ATOM 5827 C CA . THR B 1 269 ? 10.086 21.078 5.789 1 96.69 269 THR B CA 1
ATOM 5828 C C . THR B 1 269 ? 10.727 22.266 5.059 1 96.69 269 THR B C 1
ATOM 5830 O O . THR B 1 269 ? 10.438 22.5 3.887 1 96.69 269 THR B O 1
ATOM 5833 N N . LEU B 1 270 ? 11.586 22.984 5.754 1 96.94 270 LEU B N 1
ATOM 5834 C CA . LEU B 1 270 ? 12.102 24.25 5.262 1 96.94 270 LEU B CA 1
ATOM 5835 C C . LEU B 1 270 ? 12.898 24.047 3.975 1 96.94 270 LEU B C 1
ATOM 5837 O O . LEU B 1 270 ? 12.711 24.781 3.004 1 96.94 270 LEU B O 1
ATOM 5841 N N . PRO B 1 271 ? 13.742 23 3.895 1 97.25 271 PRO B N 1
ATOM 5842 C CA . PRO B 1 271 ? 14.492 22.844 2.646 1 97.25 271 PRO B CA 1
ATOM 5843 C C . PRO B 1 271 ? 13.586 22.578 1.446 1 97.25 271 PRO B C 1
ATOM 5845 O O . PRO B 1 271 ? 13.898 22.984 0.326 1 97.25 271 PRO B O 1
ATOM 5848 N N . ILE B 1 272 ? 12.484 22 1.732 1 96.88 272 ILE B N 1
ATOM 5849 C CA . ILE B 1 272 ? 11.539 21.688 0.673 1 96.88 272 ILE B CA 1
ATOM 5850 C C . ILE B 1 272 ? 10.797 22.938 0.234 1 96.88 272 ILE B C 1
ATOM 5852 O O . ILE B 1 272 ? 10.461 23.094 -0.941 1 96.88 272 ILE B O 1
ATOM 5856 N N . GLY B 1 273 ? 10.664 23.859 1.179 1 97.19 273 GLY B N 1
ATOM 5857 C CA . GLY B 1 273 ? 9.867 25.047 0.907 1 97.19 273 GLY B CA 1
ATOM 5858 C C . GLY B 1 273 ? 10.703 26.281 0.634 1 97.19 273 GLY B C 1
ATOM 5859 O O . GLY B 1 273 ? 10.156 27.359 0.387 1 97.19 273 GLY B O 1
ATOM 5860 N N . THR B 1 274 ? 12.039 26.203 0.587 1 98 274 THR B N 1
ATOM 5861 C CA . THR B 1 274 ? 12.922 27.359 0.51 1 98 274 THR B CA 1
ATOM 5862 C C . THR B 1 274 ? 12.719 28.109 -0.807 1 98 274 THR B C 1
ATOM 5864 O O . THR B 1 274 ? 12.609 29.328 -0.822 1 98 274 THR B O 1
ATOM 5867 N N . ALA B 1 275 ? 12.664 27.375 -1.874 1 97.5 275 ALA B N 1
ATOM 5868 C CA . ALA B 1 275 ? 12.43 28.016 -3.166 1 97.5 275 ALA B CA 1
ATOM 5869 C C . ALA B 1 275 ? 11.086 28.75 -3.184 1 97.5 275 ALA B C 1
ATOM 5871 O O . ALA B 1 275 ? 10.984 29.859 -3.689 1 97.5 275 ALA B O 1
ATOM 5872 N N . SER B 1 276 ? 10.125 28.078 -2.666 1 97.69 276 SER B N 1
ATOM 5873 C CA . SER B 1 276 ? 8.805 28.688 -2.553 1 97.69 276 SER B CA 1
ATOM 5874 C C . SER B 1 276 ? 8.852 29.953 -1.702 1 97.69 276 SER B C 1
ATOM 5876 O O . SER B 1 276 ? 8.266 30.984 -2.064 1 97.69 276 SER B O 1
ATOM 5878 N N . MET B 1 277 ? 9.539 29.906 -0.6 1 98.12 277 MET B N 1
ATOM 5879 C CA . MET B 1 277 ? 9.68 31.047 0.299 1 98.12 277 MET B CA 1
ATOM 5880 C C . MET B 1 277 ? 10.25 32.25 -0.438 1 98.12 277 MET B C 1
ATOM 5882 O O . MET B 1 277 ? 9.703 33.344 -0.355 1 98.12 277 MET B O 1
ATOM 5886 N N . MET B 1 278 ? 11.297 32.031 -1.136 1 97.44 278 MET B N 1
ATOM 5887 C CA . MET B 1 278 ? 11.977 33.156 -1.818 1 97.44 278 MET B CA 1
ATOM 5888 C C . MET B 1 278 ? 11.086 33.719 -2.908 1 97.44 278 MET B C 1
ATOM 5890 O O . MET B 1 278 ? 11.047 34.969 -3.084 1 97.44 278 MET B O 1
ATOM 5894 N N . LEU B 1 279 ? 10.422 32.875 -3.625 1 97.12 279 LEU B N 1
ATOM 5895 C CA . LEU B 1 279 ? 9.523 33.344 -4.668 1 97.12 279 LEU B CA 1
ATOM 5896 C C . LEU B 1 279 ? 8.406 34.219 -4.07 1 97.12 279 LEU B C 1
ATOM 5898 O O . LEU B 1 279 ? 8.117 35.281 -4.566 1 97.12 279 LEU B O 1
ATOM 5902 N N . GLN B 1 280 ? 7.793 33.688 -2.986 1 96.94 280 GLN B N 1
ATOM 5903 C CA . GLN B 1 280 ? 6.699 34.438 -2.363 1 96.94 280 GLN B CA 1
ATOM 5904 C C . GLN B 1 280 ? 7.176 35.781 -1.821 1 96.94 280 GLN B C 1
ATOM 5906 O O . GLN B 1 280 ? 6.457 36.781 -1.896 1 96.94 280 GLN B O 1
ATOM 5911 N N . MET B 1 281 ? 8.367 35.812 -1.275 1 95.88 281 MET B N 1
ATOM 5912 C CA . MET B 1 281 ? 8.945 37.031 -0.782 1 95.88 281 MET B CA 1
ATOM 5913 C C . MET B 1 281 ? 9.117 38.062 -1.916 1 95.88 281 MET B C 1
ATOM 5915 O O . MET B 1 281 ? 8.805 39.219 -1.758 1 95.88 281 MET B O 1
ATOM 5919 N N . GLN B 1 282 ? 9.57 37.594 -3.051 1 95.19 282 GLN B N 1
ATOM 5920 C CA . GLN B 1 282 ? 9.758 38.469 -4.191 1 95.19 282 GLN B CA 1
ATOM 5921 C C . GLN B 1 282 ? 8.422 39 -4.711 1 95.19 282 GLN B C 1
ATOM 5923 O O . GLN B 1 282 ? 8.32 40.156 -5.133 1 95.19 282 GLN B O 1
ATOM 5928 N N . ILE B 1 283 ? 7.484 38.156 -4.648 1 94.69 283 ILE B N 1
ATOM 5929 C CA . ILE B 1 283 ? 6.152 38.562 -5.07 1 94.69 283 ILE B CA 1
ATOM 5930 C C . ILE B 1 283 ? 5.652 39.688 -4.16 1 94.69 283 ILE B C 1
ATOM 5932 O O . ILE B 1 283 ? 5.168 40.719 -4.641 1 94.69 283 ILE B O 1
ATOM 5936 N N . ALA B 1 284 ? 5.832 39.562 -2.887 1 93.56 284 ALA B N 1
ATOM 5937 C CA . ALA B 1 284 ? 5.375 40.531 -1.915 1 93.56 284 ALA B CA 1
ATOM 5938 C C . ALA B 1 284 ? 6.168 41.844 -2.043 1 93.56 284 ALA B C 1
ATOM 5940 O O . ALA B 1 284 ? 5.594 42.938 -1.989 1 93.56 284 ALA B O 1
ATOM 5941 N N . LEU B 1 285 ? 7.426 41.75 -2.268 1 91 285 LEU B N 1
ATOM 5942 C CA . LEU B 1 285 ? 8.297 42.906 -2.303 1 91 285 LEU B CA 1
ATOM 5943 C C . LEU B 1 285 ? 8.094 43.719 -3.584 1 91 285 LEU B C 1
ATOM 5945 O O . LEU B 1 285 ? 8.258 44.938 -3.594 1 91 285 LEU B O 1
ATOM 5949 N N . ASN B 1 286 ? 7.668 43.125 -4.621 1 87 286 ASN B N 1
ATOM 5950 C CA . ASN B 1 286 ? 7.547 43.781 -5.906 1 87 286 ASN B CA 1
ATOM 5951 C C . ASN B 1 286 ? 6.09 44.062 -6.262 1 87 286 ASN B C 1
ATOM 5953 O O . ASN B 1 286 ? 5.777 44.406 -7.406 1 87 286 ASN B O 1
ATOM 5957 N N . ALA B 1 287 ? 5.273 43.938 -5.395 1 83.31 287 ALA B N 1
ATOM 5958 C CA . ALA B 1 287 ? 3.854 44.188 -5.629 1 83.31 287 ALA B CA 1
ATOM 5959 C C . ALA B 1 287 ? 3.596 45.656 -5.867 1 83.31 287 ALA B C 1
ATOM 5961 O O . ALA B 1 287 ? 4.234 46.531 -5.254 1 83.31 287 ALA B O 1
ATOM 5962 N N . PRO B 1 288 ? 2.641 46.062 -6.695 1 72.75 288 PRO B N 1
ATOM 5963 C CA . PRO B 1 288 ? 1.697 45.156 -7.359 1 72.75 288 PRO B CA 1
ATOM 5964 C C . PRO B 1 288 ? 2.115 44.812 -8.789 1 72.75 288 PRO B C 1
ATOM 5966 O O . PRO B 1 288 ? 1.405 44.094 -9.477 1 72.75 288 PRO B O 1
ATOM 5969 N N . LEU B 1 289 ? 3.215 45.438 -9.227 1 67 289 LEU B N 1
ATOM 5970 C CA . LEU B 1 289 ? 3.504 45.562 -10.648 1 67 289 LEU B CA 1
ATOM 5971 C C . LEU B 1 289 ? 4.32 44.375 -11.148 1 67 289 LEU B C 1
ATOM 5973 O O . LEU B 1 289 ? 4.531 44.219 -12.352 1 67 289 LEU B O 1
ATOM 5977 N N . SER B 1 290 ? 4.562 43.375 -10.344 1 66.69 290 SER B N 1
ATOM 5978 C CA . SER B 1 290 ? 5.641 42.531 -10.883 1 66.69 290 SER B CA 1
ATOM 5979 C C . SER B 1 290 ? 5.09 41.375 -11.719 1 66.69 290 SER B C 1
ATOM 5981 O O . SER B 1 290 ? 4.07 40.781 -11.367 1 66.69 290 SER B O 1
ATOM 5983 N N . ASP B 1 291 ? 5.707 41.312 -12.906 1 85.81 291 ASP B N 1
ATOM 5984 C CA . ASP B 1 291 ? 5.453 40.188 -13.82 1 85.81 291 ASP B CA 1
ATOM 5985 C C . ASP B 1 291 ? 5.977 38.875 -13.25 1 85.81 291 ASP B C 1
ATOM 5987 O O . ASP B 1 291 ? 6.977 38.875 -12.531 1 85.81 291 ASP B O 1
ATOM 5991 N N . LEU B 1 292 ? 5.242 37.844 -13.539 1 86 292 LEU B N 1
ATOM 5992 C CA . LEU B 1 292 ? 5.527 36.5 -13.039 1 86 292 LEU B CA 1
ATOM 5993 C C . LEU B 1 292 ? 6.949 36.094 -13.383 1 86 292 LEU B C 1
ATOM 5995 O O . LEU B 1 292 ? 7.695 35.625 -12.516 1 86 292 LEU B O 1
ATOM 5999 N N . GLU B 1 293 ? 7.293 36.281 -14.57 1 89.19 293 GLU B N 1
ATOM 6000 C CA . GLU B 1 293 ? 8.586 35.812 -15.055 1 89.19 293 GLU B CA 1
ATOM 6001 C C . GLU B 1 293 ? 9.734 36.531 -14.375 1 89.19 293 GLU B C 1
ATOM 6003 O O . GLU B 1 293 ? 10.742 35.938 -14.016 1 89.19 293 GLU B O 1
ATOM 6008 N N . THR B 1 294 ? 9.57 37.812 -14.219 1 90.5 294 THR B N 1
ATOM 6009 C CA . THR B 1 294 ? 10.602 38.625 -13.586 1 90.5 294 THR B CA 1
ATOM 6010 C C . THR B 1 294 ? 10.773 38.219 -12.117 1 90.5 294 THR B C 1
ATOM 6012 O O . THR B 1 294 ? 11.898 38.094 -11.633 1 90.5 294 THR B O 1
ATOM 6015 N N . THR B 1 295 ? 9.703 38 -11.445 1 93.25 295 THR B N 1
ATOM 6016 C CA . THR B 1 295 ? 9.758 37.656 -10.039 1 93.25 295 THR B CA 1
ATOM 6017 C C . THR B 1 295 ? 10.398 36.281 -9.859 1 93.25 295 THR B C 1
ATOM 6019 O O . THR B 1 295 ? 11.164 36.062 -8.93 1 93.25 295 THR B O 1
ATOM 6022 N N . ARG B 1 296 ? 10.086 35.375 -10.734 1 94.5 296 ARG B N 1
ATOM 6023 C CA . ARG B 1 296 ? 10.672 34.031 -10.711 1 94.5 296 ARG B CA 1
ATOM 6024 C C . ARG B 1 296 ? 12.18 34.094 -10.977 1 94.5 296 ARG B C 1
ATOM 6026 O O . ARG B 1 296 ? 12.961 33.438 -10.281 1 94.5 296 ARG B O 1
ATOM 6033 N N . ARG B 1 297 ? 12.516 34.875 -11.953 1 93.31 297 ARG B N 1
ATOM 6034 C CA . ARG B 1 297 ? 13.93 35.031 -12.273 1 93.31 297 ARG B CA 1
ATOM 6035 C C . ARG B 1 297 ? 14.695 35.625 -11.086 1 93.31 297 ARG B C 1
ATOM 6037 O O . ARG B 1 297 ? 15.828 35.219 -10.82 1 93.31 297 ARG B O 1
ATOM 6044 N N . GLN B 1 298 ? 14.133 36.594 -10.453 1 94.62 298 GLN B N 1
ATOM 6045 C CA . GLN B 1 298 ? 14.766 37.188 -9.289 1 94.62 298 GLN B CA 1
ATOM 6046 C C . GLN B 1 298 ? 14.938 36.188 -8.156 1 94.62 298 GLN B C 1
ATOM 6048 O O . GLN B 1 298 ? 15.984 36.156 -7.508 1 94.62 298 GLN B O 1
ATOM 6053 N N . ALA B 1 299 ? 13.922 35.438 -7.941 1 96.31 299 ALA B N 1
ATOM 6054 C CA . ALA B 1 299 ? 14.016 34.406 -6.922 1 96.31 299 ALA B CA 1
ATOM 6055 C C . ALA B 1 299 ? 15.141 33.406 -7.246 1 96.31 299 ALA B C 1
ATOM 6057 O O . ALA B 1 299 ? 15.93 33.062 -6.371 1 96.31 299 ALA B O 1
ATOM 6058 N N . GLY B 1 300 ? 15.195 33 -8.5 1 97.31 300 GLY B N 1
ATOM 6059 C CA . GLY B 1 300 ? 16.25 32.094 -8.938 1 97.31 300 GLY B CA 1
ATOM 6060 C C . GLY B 1 300 ? 17.641 32.688 -8.742 1 97.31 300 GLY B C 1
ATOM 6061 O O . GLY B 1 300 ? 18.562 31.984 -8.297 1 97.31 300 GLY B O 1
ATOM 6062 N N . LYS B 1 301 ? 17.75 33.906 -9.094 1 97.38 301 LYS B N 1
ATOM 6063 C CA . LYS B 1 301 ? 19.047 34.594 -8.953 1 97.38 301 LYS B CA 1
ATOM 6064 C C . LYS B 1 301 ? 19.5 34.625 -7.496 1 97.38 301 LYS B C 1
ATOM 6066 O O . LYS B 1 301 ? 20.656 34.312 -7.195 1 97.38 301 LYS B O 1
ATOM 6071 N N . ILE B 1 302 ? 18.641 34.906 -6.641 1 97.06 302 ILE B N 1
ATOM 6072 C CA . ILE B 1 302 ? 18.953 35 -5.219 1 97.06 302 ILE B CA 1
ATOM 6073 C C . ILE B 1 302 ? 19.375 33.656 -4.684 1 97.06 302 ILE B C 1
ATOM 6075 O O . ILE B 1 302 ? 20.281 33.531 -3.861 1 97.06 302 ILE B O 1
ATOM 6079 N N . LEU B 1 303 ? 18.781 32.625 -5.234 1 97.94 303 LEU B N 1
ATOM 6080 C CA . LEU B 1 303 ? 19.016 31.281 -4.734 1 97.94 303 LEU B CA 1
ATOM 6081 C C . LEU B 1 303 ? 20.172 30.625 -5.48 1 97.94 303 LEU B C 1
ATOM 6083 O O . LEU B 1 303 ? 20.562 29.484 -5.168 1 97.94 303 LEU B O 1
ATOM 6087 N N . GLY B 1 304 ? 20.703 31.328 -6.422 1 98.25 304 GLY B N 1
ATOM 6088 C CA . GLY B 1 304 ? 21.797 30.797 -7.215 1 98.25 304 GLY B CA 1
ATOM 6089 C C . GLY B 1 304 ? 21.375 29.641 -8.109 1 98.25 304 GLY B C 1
ATOM 6090 O O . GLY B 1 304 ? 22.109 28.656 -8.234 1 98.25 304 GLY B O 1
ATOM 6091 N N . CYS B 1 305 ? 20.219 29.766 -8.664 1 97.69 305 CYS B N 1
ATOM 6092 C CA . CYS B 1 305 ? 19.703 28.703 -9.523 1 97.69 305 CYS B CA 1
ATOM 6093 C C . CYS B 1 305 ? 19.984 29.016 -10.992 1 97.69 305 CYS B C 1
ATOM 6095 O O . CYS B 1 305 ? 19.906 30.172 -11.406 1 97.69 305 CYS B O 1
ATOM 6097 N N . GLN B 1 306 ? 20.234 28.031 -11.75 1 94.88 306 GLN B N 1
ATOM 6098 C CA . GLN B 1 306 ? 20.469 28.188 -13.18 1 94.88 306 GLN B CA 1
ATOM 6099 C C . GLN B 1 306 ? 19.172 28.484 -13.914 1 94.88 306 GLN B C 1
ATOM 6101 O O . GLN B 1 306 ? 19.172 29.203 -14.922 1 94.88 306 GLN B O 1
ATOM 6106 N N . SER B 1 307 ? 18.141 27.906 -13.477 1 93.62 307 SER B N 1
ATOM 6107 C CA . SER B 1 307 ? 16.781 28.109 -13.938 1 93.62 307 SER B CA 1
ATOM 6108 C C . SER B 1 307 ? 15.789 28.094 -12.773 1 93.62 307 SER B C 1
ATOM 6110 O O . SER B 1 307 ? 16.141 27.703 -11.656 1 93.62 307 SER B O 1
ATOM 6112 N N . PHE B 1 308 ? 14.609 28.609 -13.055 1 96.19 308 PHE B N 1
ATOM 6113 C CA . PHE B 1 308 ? 13.578 28.594 -12.023 1 96.19 308 PHE B CA 1
ATOM 6114 C C . PHE B 1 308 ? 12.195 28.422 -12.633 1 96.19 308 PHE B C 1
ATOM 6116 O O . PHE B 1 308 ? 11.578 29.391 -13.086 1 96.19 308 PHE B O 1
ATOM 6123 N N . ASN B 1 309 ? 11.727 27.219 -12.602 1 94.19 309 ASN B N 1
ATOM 6124 C CA . ASN B 1 309 ? 10.438 26.859 -13.18 1 94.19 309 ASN B CA 1
ATOM 6125 C C . ASN B 1 309 ? 9.469 26.328 -12.125 1 94.19 309 ASN B C 1
ATOM 6127 O O . ASN B 1 309 ? 9.875 25.594 -11.227 1 94.19 309 ASN B O 1
ATOM 6131 N N . VAL B 1 310 ? 8.188 26.719 -12.258 1 93.94 310 VAL B N 1
ATOM 6132 C CA . VAL B 1 310 ? 7.227 26.297 -11.242 1 93.94 310 VAL B CA 1
ATOM 6133 C C . VAL B 1 310 ? 6.07 25.547 -11.898 1 93.94 310 VAL B C 1
ATOM 6135 O O . VAL B 1 310 ? 5.277 24.891 -11.219 1 93.94 310 VAL B O 1
ATOM 6138 N N . ASP B 1 311 ? 5.934 25.469 -13.156 1 92.06 311 ASP B N 1
ATOM 6139 C CA . ASP B 1 311 ? 4.781 24.906 -13.859 1 92.06 311 ASP B CA 1
ATOM 6140 C C . ASP B 1 311 ? 5.043 23.469 -14.305 1 92.06 311 ASP B C 1
ATOM 6142 O O . ASP B 1 311 ? 5.848 23.234 -15.203 1 92.06 311 ASP B O 1
ATOM 6146 N N . GLY B 1 312 ? 4.262 22.656 -13.703 1 87.75 312 GLY B N 1
ATOM 6147 C CA . GLY B 1 312 ? 4.258 21.281 -14.18 1 87.75 312 GLY B CA 1
ATOM 6148 C C . GLY B 1 312 ? 5.562 20.547 -13.914 1 87.75 312 GLY B C 1
ATOM 6149 O O . GLY B 1 312 ? 5.934 19.641 -14.656 1 87.75 312 GLY B O 1
ATOM 6150 N N . VAL B 1 313 ? 6.324 20.969 -13.016 1 89.75 313 VAL B N 1
ATOM 6151 C CA . VAL B 1 313 ? 7.617 20.359 -12.758 1 89.75 313 VAL B CA 1
ATOM 6152 C C . VAL B 1 313 ? 7.672 19.859 -11.312 1 89.75 313 VAL B C 1
ATOM 6154 O O . VAL B 1 313 ? 6.969 20.391 -10.445 1 89.75 313 VAL B O 1
ATOM 6157 N N . LYS B 1 314 ? 8.562 18.875 -11.078 1 89.19 314 LYS B N 1
ATOM 6158 C CA . LYS B 1 314 ? 8.758 18.328 -9.742 1 89.19 314 LYS B CA 1
ATOM 6159 C C . LYS B 1 314 ? 9.758 19.172 -8.945 1 89.19 314 LYS B C 1
ATOM 6161 O O . LYS B 1 314 ? 9.672 19.25 -7.715 1 89.19 314 LYS B O 1
ATOM 6166 N N . VAL B 1 315 ? 10.766 19.719 -9.633 1 95.31 315 VAL B N 1
ATOM 6167 C CA . VAL B 1 315 ? 11.773 20.578 -9.008 1 95.31 315 VAL B CA 1
ATOM 6168 C C . VAL B 1 315 ? 11.859 21.891 -9.766 1 95.31 315 VAL B C 1
ATOM 6170 O O . VAL B 1 315 ? 11.75 21.922 -10.992 1 95.31 315 VAL B O 1
ATOM 6173 N N . VAL B 1 316 ? 12.125 22.938 -9.062 1 96 316 VAL B N 1
ATOM 6174 C CA . VAL B 1 316 ? 12.117 24.266 -9.664 1 96 316 VAL B CA 1
ATOM 6175 C C . VAL B 1 316 ? 13.391 24.469 -10.484 1 96 316 VAL B C 1
ATOM 6177 O O . VAL B 1 316 ? 13.438 25.344 -11.359 1 96 316 VAL B O 1
ATOM 6180 N N . SER B 1 317 ? 14.406 23.781 -10.164 1 95.69 317 SER B N 1
ATOM 6181 C CA . SER B 1 317 ? 15.703 23.828 -10.82 1 95.69 317 SER B CA 1
ATOM 6182 C C . SER B 1 317 ? 16.531 22.594 -10.484 1 95.69 317 SER B C 1
ATOM 6184 O O . SER B 1 317 ? 16.344 21.984 -9.43 1 95.69 317 SER B O 1
ATOM 6186 N N . ASN B 1 318 ? 17.469 22.25 -11.367 1 92.81 318 ASN B N 1
ATOM 6187 C CA . ASN B 1 318 ? 18.359 21.125 -11.109 1 92.81 31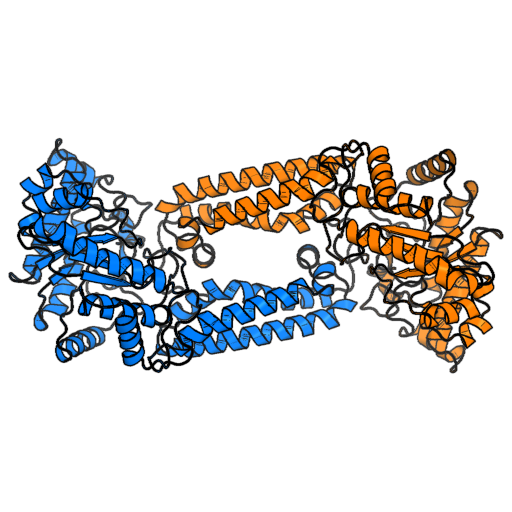8 ASN B CA 1
ATOM 6188 C C . ASN B 1 318 ? 19.672 21.594 -10.477 1 92.81 318 ASN B C 1
ATOM 6190 O O . ASN B 1 318 ? 20.438 20.781 -9.969 1 92.81 318 ASN B O 1
ATOM 6194 N N . GLN B 1 319 ? 19.859 22.844 -10.5 1 96.31 319 GLN B N 1
ATOM 6195 C CA . GLN B 1 319 ? 21.109 23.375 -9.953 1 96.31 319 GLN B CA 1
ATOM 6196 C C . GLN B 1 319 ? 20.859 24.688 -9.219 1 96.31 319 GLN B C 1
ATOM 6198 O O . GLN B 1 319 ? 20.547 25.703 -9.836 1 96.31 319 GLN B O 1
ATOM 6203 N N . CYS B 1 320 ? 21.047 24.688 -7.965 1 97.81 320 CYS B N 1
ATOM 6204 C CA . CYS B 1 320 ? 21 25.859 -7.109 1 97.81 320 CYS B CA 1
ATOM 6205 C C . CYS B 1 320 ? 22.094 25.812 -6.051 1 97.81 320 CYS B C 1
ATOM 6207 O O . CYS B 1 320 ? 22.734 24.781 -5.859 1 97.81 320 CYS B O 1
ATOM 6209 N N . SER B 1 321 ? 22.391 26.922 -5.387 1 97.25 321 SER B N 1
ATOM 6210 C CA . SER B 1 321 ? 23.516 26.969 -4.453 1 97.25 321 SER B CA 1
ATOM 6211 C C . SER B 1 321 ? 23.031 27.25 -3.031 1 97.25 321 SER B C 1
ATOM 6213 O O . SER B 1 321 ? 23.844 27.344 -2.105 1 97.25 321 SER B O 1
ATOM 6215 N N . TYR B 1 322 ? 21.766 27.375 -2.785 1 96.75 322 TYR B N 1
ATOM 6216 C CA . TYR B 1 322 ? 21.297 27.719 -1.447 1 96.75 322 TYR B CA 1
ATOM 6217 C C . TYR B 1 322 ? 21.391 26.516 -0.514 1 96.75 322 TYR B C 1
ATOM 6219 O O . TYR B 1 322 ? 21.391 25.375 -0.967 1 96.75 322 TYR B O 1
ATOM 6227 N N . LYS B 1 323 ? 21.531 26.781 0.773 1 96.44 323 LYS B N 1
ATOM 6228 C CA . LYS B 1 323 ? 21.609 25.75 1.793 1 96.44 323 LYS B CA 1
ATOM 6229 C C . LYS B 1 323 ? 20.328 24.906 1.837 1 96.44 323 LYS B C 1
ATOM 6231 O O . LYS B 1 323 ? 19.234 25.469 1.896 1 96.44 323 LYS B O 1
ATOM 6236 N N . GLY B 1 324 ? 20.438 23.578 1.781 1 97.62 324 GLY B N 1
ATOM 6237 C CA . GLY B 1 324 ? 19.297 22.672 1.817 1 97.62 324 GLY B CA 1
ATOM 6238 C C . GLY B 1 324 ? 18.859 22.203 0.442 1 97.62 324 GLY B C 1
ATOM 6239 O O . GLY B 1 324 ? 17.969 21.375 0.32 1 97.62 324 GLY B O 1
ATOM 6240 N N . PHE B 1 325 ? 19.531 22.719 -0.586 1 98.12 325 PHE B N 1
ATOM 6241 C CA . PHE B 1 325 ? 19.141 22.375 -1.947 1 98.12 325 PHE B CA 1
ATOM 6242 C C . PHE B 1 325 ? 19.328 20.875 -2.193 1 98.12 325 PHE B C 1
ATOM 6244 O O . PHE B 1 325 ? 18.5 20.25 -2.855 1 98.12 325 PHE B O 1
ATOM 6251 N N . GLN B 1 326 ? 20.391 20.328 -1.684 1 98 326 GLN B N 1
ATOM 6252 C CA . GLN B 1 326 ? 20.625 18.906 -1.86 1 98 326 GLN B CA 1
ATOM 6253 C C . GLN B 1 326 ? 19.5 18.078 -1.267 1 98 326 GLN B C 1
ATOM 6255 O O . GLN B 1 326 ? 19.047 17.094 -1.867 1 98 326 GLN B O 1
ATOM 6260 N N . THR B 1 327 ? 19.031 18.438 -0.072 1 98.5 327 THR B N 1
ATOM 6261 C CA . THR B 1 327 ? 17.891 17.781 0.544 1 98.5 327 THR B CA 1
ATOM 6262 C C . THR B 1 327 ? 16.656 17.859 -0.359 1 98.5 327 THR B C 1
ATOM 6264 O O . THR B 1 327 ? 15.961 16.875 -0.565 1 98.5 327 THR B O 1
ATOM 6267 N N . TYR B 1 328 ? 16.469 19.031 -0.908 1 97.94 328 TYR B N 1
ATOM 6268 C CA . TYR B 1 328 ? 15.336 19.297 -1.788 1 97.94 328 TYR B CA 1
ATOM 6269 C C . TYR B 1 328 ? 15.383 18.406 -3.021 1 97.94 328 TYR B C 1
ATOM 6271 O O . TYR B 1 328 ? 14.391 17.75 -3.355 1 97.94 328 TYR B O 1
ATOM 6279 N N . VAL B 1 329 ? 16.453 18.297 -3.658 1 97.31 329 VAL B N 1
ATOM 6280 C CA . VAL B 1 329 ? 16.578 17.562 -4.914 1 97.31 329 VAL B CA 1
ATOM 6281 C C . VAL B 1 329 ? 16.469 16.062 -4.645 1 97.31 329 VAL B C 1
ATOM 6283 O O . VAL B 1 329 ? 15.812 15.336 -5.395 1 97.31 329 VAL B O 1
ATOM 6286 N N . ILE B 1 330 ? 17.141 15.57 -3.629 1 98.19 330 ILE B N 1
ATOM 6287 C CA . ILE B 1 330 ? 17.078 14.148 -3.316 1 98.19 330 ILE B CA 1
ATOM 6288 C C . ILE B 1 330 ? 15.641 13.742 -3.031 1 98.19 330 ILE B C 1
ATOM 6290 O O . ILE B 1 330 ? 15.133 12.781 -3.613 1 98.19 330 ILE B O 1
ATOM 6294 N N . TYR B 1 331 ? 14.961 14.461 -2.223 1 98.12 331 TYR B N 1
ATOM 6295 C CA . TYR B 1 331 ? 13.633 14.062 -1.777 1 98.12 331 TYR B CA 1
ATOM 6296 C C . TYR B 1 331 ? 12.602 14.242 -2.893 1 98.12 331 TYR B C 1
ATOM 6298 O O . TYR B 1 331 ? 11.734 13.391 -3.084 1 98.12 331 TYR B O 1
ATOM 6306 N N . GLN B 1 332 ? 12.711 15.344 -3.643 1 96.38 332 GLN B N 1
ATOM 6307 C CA . GLN B 1 332 ? 11.664 15.68 -4.602 1 96.38 332 GLN B CA 1
ATOM 6308 C C . GLN B 1 332 ? 11.875 14.953 -5.93 1 96.38 332 GLN B C 1
ATOM 6310 O O . GLN B 1 332 ? 10.945 14.812 -6.723 1 96.38 332 GLN B O 1
ATOM 6315 N N . SER B 1 333 ? 13.008 14.57 -6.152 1 96.25 333 SER B N 1
ATOM 6316 C CA . SER B 1 333 ? 13.281 13.977 -7.457 1 96.25 333 SER B CA 1
ATOM 6317 C C . SER B 1 333 ? 13.812 12.555 -7.316 1 96.25 333 SER B C 1
ATOM 6319 O O . SER B 1 333 ? 13.18 11.602 -7.781 1 96.25 333 SER B O 1
ATOM 6321 N N . GLU B 1 334 ? 14.867 12.336 -6.574 1 97.62 334 GLU B N 1
ATOM 6322 C CA . GLU B 1 334 ? 15.547 11.047 -6.535 1 97.62 334 GLU B CA 1
ATOM 6323 C C . GLU B 1 334 ? 14.68 9.992 -5.848 1 97.62 334 GLU B C 1
ATOM 6325 O O . GLU B 1 334 ? 14.586 8.859 -6.32 1 97.62 334 GLU B O 1
ATOM 6330 N N . VAL B 1 335 ? 14.07 10.344 -4.75 1 98.44 335 VAL B N 1
ATOM 6331 C CA . VAL B 1 335 ? 13.297 9.391 -3.971 1 98.44 335 VAL B CA 1
ATOM 6332 C C . VAL B 1 335 ? 12.109 8.898 -4.793 1 98.44 335 VAL B C 1
ATOM 6334 O O . VAL B 1 335 ? 11.93 7.691 -4.977 1 98.44 335 VAL B O 1
ATOM 6337 N N . PRO B 1 336 ? 11.297 9.836 -5.375 1 97.69 336 PRO B N 1
ATOM 6338 C CA . PRO B 1 336 ? 10.164 9.344 -6.164 1 97.69 336 PRO B CA 1
ATOM 6339 C C . PRO B 1 336 ? 10.594 8.5 -7.363 1 97.69 336 PRO B C 1
ATOM 6341 O O . PRO B 1 336 ? 9.922 7.531 -7.715 1 97.69 336 PRO B O 1
ATOM 6344 N N . ASN B 1 337 ? 11.648 8.875 -8 1 97.88 337 ASN B N 1
ATOM 6345 C CA . ASN B 1 337 ? 12.148 8.094 -9.133 1 97.88 337 ASN B CA 1
ATOM 6346 C C . ASN B 1 337 ? 12.57 6.695 -8.703 1 97.88 337 ASN B C 1
ATOM 6348 O O . ASN B 1 337 ? 12.258 5.715 -9.375 1 97.88 337 ASN B O 1
ATOM 6352 N N . LEU B 1 338 ? 13.297 6.645 -7.617 1 98.62 338 LEU B N 1
ATOM 6353 C CA . LEU B 1 338 ? 13.719 5.355 -7.082 1 98.62 338 LEU B CA 1
ATOM 6354 C C . LEU B 1 338 ? 12.516 4.5 -6.703 1 98.62 338 LEU B C 1
ATOM 6356 O O . LEU B 1 338 ? 12.477 3.309 -7.016 1 98.62 338 LEU B O 1
ATOM 6360 N N . PHE B 1 339 ? 11.555 5.086 -6.004 1 98.75 339 PHE B N 1
ATOM 6361 C CA . PHE B 1 339 ? 10.375 4.352 -5.566 1 98.75 339 PHE B CA 1
ATOM 6362 C C . PHE B 1 339 ? 9.609 3.793 -6.762 1 98.75 339 PHE B C 1
ATOM 6364 O O . PHE B 1 339 ? 9.164 2.643 -6.738 1 98.75 339 PHE B O 1
ATOM 6371 N N . SER B 1 340 ? 9.469 4.633 -7.766 1 98.38 340 SER B N 1
ATOM 6372 C CA . SER B 1 340 ? 8.797 4.188 -8.977 1 98.38 340 SER B CA 1
ATOM 6373 C C . SER B 1 340 ? 9.516 2.998 -9.602 1 98.38 340 SER B C 1
ATOM 6375 O O . SER B 1 340 ? 8.875 2.027 -10.023 1 98.38 340 SER B O 1
ATOM 6377 N N . ARG B 1 341 ? 10.781 3.057 -9.664 1 98.38 341 ARG B N 1
ATOM 6378 C CA . ARG B 1 341 ? 11.586 1.975 -10.227 1 98.38 341 ARG B CA 1
ATOM 6379 C C . ARG B 1 341 ? 11.453 0.705 -9.391 1 98.38 341 ARG B C 1
ATOM 6381 O O . ARG B 1 341 ? 11.242 -0.382 -9.938 1 98.38 341 ARG B O 1
ATOM 6388 N N . ILE B 1 342 ? 11.578 0.858 -8.117 1 98.75 342 ILE B N 1
ATOM 6389 C CA . ILE B 1 342 ? 11.492 -0.286 -7.215 1 98.75 342 ILE B CA 1
ATOM 6390 C C . ILE B 1 342 ? 10.117 -0.941 -7.348 1 98.75 342 ILE B C 1
ATOM 6392 O O . ILE B 1 342 ? 10.016 -2.162 -7.492 1 98.75 342 ILE B O 1
ATOM 6396 N N . GLU B 1 343 ? 9.086 -0.16 -7.309 1 98.38 343 GLU B N 1
ATOM 6397 C CA . GLU B 1 343 ? 7.73 -0.69 -7.43 1 98.38 343 GLU B CA 1
ATOM 6398 C C . GLU B 1 343 ? 7.527 -1.379 -8.773 1 98.38 343 GLU B C 1
ATOM 6400 O O . GLU B 1 343 ? 6.863 -2.416 -8.852 1 98.38 343 GLU B O 1
ATOM 6405 N N . GLY B 1 344 ? 8.062 -0.754 -9.812 1 98.19 344 GLY B N 1
ATOM 6406 C CA . GLY B 1 344 ? 7.992 -1.372 -11.125 1 98.19 344 GLY B CA 1
ATOM 6407 C C . GLY B 1 344 ? 8.664 -2.73 -11.18 1 98.19 344 GLY B C 1
ATOM 6408 O O . GLY B 1 344 ? 8.117 -3.68 -11.742 1 98.19 344 GLY B O 1
ATOM 6409 N N . GLU B 1 345 ? 9.805 -2.832 -10.602 1 98.06 345 GLU B N 1
ATOM 6410 C CA . GLU B 1 345 ? 10.555 -4.086 -10.594 1 98.06 345 GLU B CA 1
ATOM 6411 C C . GLU B 1 345 ? 9.859 -5.137 -9.727 1 98.06 345 GLU B C 1
ATOM 6413 O O . GLU B 1 345 ? 9.766 -6.301 -10.117 1 98.06 345 GLU B O 1
ATOM 6418 N N . LEU B 1 346 ? 9.414 -4.727 -8.57 1 97.81 346 LEU B N 1
ATOM 6419 C CA . LEU B 1 346 ? 8.727 -5.645 -7.676 1 97.81 346 LEU B CA 1
ATOM 6420 C C . LEU B 1 346 ? 7.465 -6.199 -8.328 1 97.81 346 LEU B C 1
ATOM 6422 O O . LEU B 1 346 ? 7.172 -7.391 -8.211 1 97.81 346 LEU B O 1
ATOM 6426 N N . SER B 1 347 ? 6.793 -5.324 -9.078 1 95.69 347 SER B N 1
ATOM 6427 C CA . SER B 1 347 ? 5.504 -5.703 -9.648 1 95.69 347 SER B CA 1
ATOM 6428 C C . SER B 1 347 ? 5.676 -6.684 -10.805 1 95.69 347 SER B C 1
ATOM 6430 O O . SER B 1 347 ? 4.719 -7.34 -11.219 1 95.69 347 SER B O 1
ATOM 6432 N N . LYS B 1 348 ? 6.84 -6.844 -11.258 1 96.19 348 LYS B N 1
ATOM 6433 C CA . LYS B 1 348 ? 7.082 -7.695 -12.422 1 96.19 348 LYS B CA 1
ATOM 6434 C C . LYS B 1 348 ? 7.801 -8.977 -12.016 1 96.19 348 LYS B C 1
ATOM 6436 O O . LYS B 1 348 ? 8.039 -9.852 -12.852 1 96.19 348 LYS B O 1
ATOM 6441 N N . ASN B 1 349 ? 8.125 -9.039 -10.789 1 97.62 349 ASN B N 1
ATOM 6442 C CA . ASN B 1 349 ? 8.883 -10.219 -10.367 1 97.62 349 ASN B CA 1
ATOM 6443 C C . ASN B 1 349 ? 7.961 -11.398 -10.062 1 97.62 349 ASN B C 1
ATOM 6445 O O . ASN B 1 349 ? 7.355 -11.461 -8.992 1 97.62 349 ASN B O 1
ATOM 6449 N N . HIS B 1 350 ? 7.988 -12.367 -10.914 1 96.81 350 HIS B N 1
ATOM 6450 C CA . HIS B 1 350 ? 7.078 -13.5 -10.828 1 96.81 350 HIS B CA 1
ATOM 6451 C C . HIS B 1 350 ? 7.41 -14.383 -9.633 1 96.81 350 HIS B C 1
ATOM 6453 O O . HIS B 1 350 ? 6.52 -14.992 -9.039 1 96.81 350 HIS B O 1
ATOM 6459 N N . HIS B 1 351 ? 8.617 -14.492 -9.273 1 97.5 351 HIS B N 1
ATOM 6460 C CA . HIS B 1 351 ? 9 -15.352 -8.156 1 97.5 351 HIS B CA 1
ATOM 6461 C C . HIS B 1 351 ? 8.453 -14.812 -6.836 1 97.5 351 HIS B C 1
ATOM 6463 O O . HIS B 1 351 ? 7.902 -15.57 -6.035 1 97.5 351 HIS B O 1
ATOM 6469 N N . LEU B 1 352 ? 8.594 -13.523 -6.652 1 97.69 352 LEU B N 1
ATOM 6470 C CA . LEU B 1 352 ? 8.031 -12.922 -5.445 1 97.69 352 LEU B CA 1
ATOM 6471 C C . LEU B 1 352 ? 6.52 -13.086 -5.406 1 97.69 352 LEU B C 1
ATOM 6473 O O . LEU B 1 352 ? 5.949 -13.398 -4.359 1 97.69 352 LEU B O 1
ATOM 6477 N N . MET B 1 353 ? 5.902 -12.922 -6.52 1 96.31 353 MET B N 1
ATOM 6478 C CA . MET B 1 353 ? 4.449 -13.023 -6.629 1 96.31 353 MET B CA 1
ATOM 6479 C C . MET B 1 353 ? 3.973 -14.43 -6.266 1 96.31 353 MET B C 1
ATOM 6481 O O . MET B 1 353 ? 2.924 -14.586 -5.637 1 96.31 353 MET B O 1
ATOM 6485 N N . GLY B 1 354 ? 4.738 -15.367 -6.621 1 97 354 GLY B N 1
ATOM 6486 C CA . GLY B 1 354 ? 4.297 -16.75 -6.492 1 97 354 GLY B CA 1
ATOM 6487 C C . GLY B 1 354 ? 4.715 -17.391 -5.18 1 97 354 GLY B C 1
ATOM 6488 O O . GLY B 1 354 ? 4 -18.234 -4.645 1 97 354 GLY B O 1
ATOM 6489 N N . TRP B 1 355 ? 5.863 -16.984 -4.613 1 97.69 355 TRP B N 1
ATOM 6490 C CA . TRP B 1 355 ? 6.426 -17.781 -3.527 1 97.69 355 TRP B CA 1
ATOM 6491 C C . TRP B 1 355 ? 6.828 -16.891 -2.354 1 97.69 355 TRP B C 1
ATOM 6493 O O . TRP B 1 355 ? 7.465 -17.359 -1.404 1 97.69 355 TRP B O 1
ATOM 6503 N N . ALA B 1 356 ? 6.516 -15.602 -2.436 1 97.75 356 ALA B N 1
ATOM 6504 C CA . ALA B 1 356 ? 6.738 -14.68 -1.32 1 97.75 356 ALA B CA 1
ATOM 6505 C C . ALA B 1 356 ? 5.629 -13.641 -1.236 1 97.75 356 ALA B C 1
ATOM 6507 O O . ALA B 1 356 ? 5.871 -12.492 -0.864 1 97.75 356 ALA B O 1
ATOM 6508 N N . ASN B 1 357 ? 4.477 -13.992 -1.69 1 95.25 357 ASN B N 1
ATOM 6509 C CA . ASN B 1 357 ? 3.352 -13.086 -1.474 1 95.25 357 ASN B CA 1
ATOM 6510 C C . ASN B 1 357 ? 2.924 -13.062 -0.009 1 95.25 357 ASN B C 1
ATOM 6512 O O . ASN B 1 357 ? 3.57 -13.68 0.84 1 95.25 357 ASN B O 1
ATOM 6516 N N . ARG B 1 358 ? 1.957 -12.398 0.33 1 93.88 358 ARG B N 1
ATOM 6517 C CA . ARG B 1 358 ? 1.563 -12.211 1.723 1 93.88 358 ARG B CA 1
ATOM 6518 C C . ARG B 1 358 ? 1.205 -13.539 2.377 1 93.88 358 ARG B C 1
ATOM 6520 O O . ARG B 1 358 ? 1.529 -13.766 3.545 1 93.88 358 ARG B O 1
ATOM 6527 N N . TYR B 1 359 ? 0.491 -14.352 1.629 1 93.38 359 TYR B N 1
ATOM 6528 C CA . TYR B 1 359 ? 0.115 -15.672 2.139 1 93.38 359 TYR B CA 1
ATOM 6529 C C . TYR B 1 359 ? 1.348 -16.516 2.41 1 93.38 359 TYR B C 1
ATOM 6531 O O . TYR B 1 359 ? 1.47 -17.125 3.479 1 93.38 359 TYR B O 1
ATOM 6539 N N . ASN B 1 360 ? 2.234 -16.594 1.496 1 95.25 360 ASN B N 1
ATOM 6540 C CA . ASN B 1 360 ? 3.461 -17.359 1.634 1 95.25 360 ASN B CA 1
ATOM 6541 C C . ASN B 1 360 ? 4.25 -16.953 2.873 1 95.25 360 ASN B C 1
ATOM 6543 O O . ASN B 1 360 ? 4.648 -17.812 3.672 1 95.25 360 ASN B O 1
ATOM 6547 N N . ARG B 1 361 ? 4.414 -15.695 3.002 1 95.25 361 ARG B N 1
ATOM 6548 C CA . ARG B 1 361 ? 5.242 -15.172 4.082 1 95.25 361 ARG B CA 1
ATOM 6549 C C . ARG B 1 361 ? 4.559 -15.359 5.434 1 95.25 361 ARG B C 1
ATOM 6551 O O . ARG B 1 361 ? 5.203 -15.758 6.41 1 95.25 361 ARG B O 1
ATOM 6558 N N . LYS B 1 362 ? 3.312 -15.133 5.508 1 93.62 362 LYS B N 1
ATOM 6559 C CA . LYS B 1 362 ? 2.576 -15.219 6.766 1 93.62 362 LYS B CA 1
ATOM 6560 C C . LYS B 1 362 ? 2.479 -16.656 7.246 1 93.62 362 LYS B C 1
ATOM 6562 O O . LYS B 1 362 ? 2.586 -16.922 8.445 1 93.62 362 LYS B O 1
ATOM 6567 N N . TYR B 1 363 ? 2.301 -17.578 6.336 1 92.81 363 TYR B N 1
ATOM 6568 C CA . TYR B 1 363 ? 1.972 -18.938 6.746 1 92.81 363 TYR B CA 1
ATOM 6569 C C . TYR B 1 363 ? 3.131 -19.875 6.473 1 92.81 363 TYR B C 1
ATOM 6571 O O . TYR B 1 363 ? 2.975 -21.109 6.547 1 92.81 363 TYR B O 1
ATOM 6579 N N . ASN B 1 364 ? 4.23 -19.375 6.105 1 94 364 ASN B N 1
ATOM 6580 C CA . ASN B 1 364 ? 5.484 -20.109 5.977 1 94 364 ASN B CA 1
ATOM 6581 C C . ASN B 1 364 ? 5.391 -21.203 4.926 1 94 364 ASN B C 1
ATOM 6583 O O . ASN B 1 364 ? 5.754 -22.359 5.188 1 94 364 ASN B O 1
ATOM 6587 N N . ILE B 1 365 ? 4.852 -20.891 3.809 1 94.5 365 ILE B N 1
ATOM 6588 C CA . ILE B 1 365 ? 4.715 -21.828 2.695 1 94.5 365 ILE B CA 1
ATOM 6589 C C . ILE B 1 365 ? 5.414 -21.266 1.459 1 94.5 365 ILE B C 1
ATOM 6591 O O . ILE B 1 365 ? 4.918 -20.312 0.837 1 94.5 365 ILE B O 1
ATOM 6595 N N . SER B 1 366 ? 6.523 -21.828 1.115 1 96.19 366 SER B N 1
ATOM 6596 C CA . SER B 1 366 ? 7.301 -21.344 -0.021 1 96.19 366 SER B CA 1
ATOM 6597 C C . SER B 1 366 ? 8.242 -22.422 -0.543 1 96.19 366 SER B C 1
ATOM 6599 O O . SER B 1 366 ? 8.539 -23.391 0.161 1 96.19 366 SER B O 1
ATOM 6601 N N . GLN B 1 367 ? 8.641 -22.234 -1.77 1 95.44 367 GLN B N 1
ATOM 6602 C CA . GLN B 1 367 ? 9.594 -23.156 -2.385 1 95.44 367 GLN B CA 1
ATOM 6603 C C . GLN B 1 367 ? 11.008 -22.562 -2.373 1 95.44 367 GLN B C 1
ATOM 6605 O O . GLN B 1 367 ? 11.266 -21.547 -3.018 1 95.44 367 GLN B O 1
ATOM 6610 N N . ASN B 1 368 ? 11.953 -23.234 -1.79 1 94.31 368 ASN B N 1
ATOM 6611 C CA . ASN B 1 368 ? 13.312 -22.75 -1.576 1 94.31 368 ASN B CA 1
ATOM 6612 C C . ASN B 1 368 ? 14.031 -22.5 -2.898 1 94.31 368 ASN B C 1
ATOM 6614 O O . ASN B 1 368 ? 14.922 -21.641 -2.973 1 94.31 368 ASN B O 1
ATOM 6618 N N . TRP B 1 369 ? 13.641 -23.219 -3.906 1 94.56 369 TRP B N 1
ATOM 6619 C CA . TRP B 1 369 ? 14.266 -23.109 -5.223 1 94.56 369 TRP B CA 1
ATOM 6620 C C . TRP B 1 369 ? 14.297 -21.656 -5.695 1 94.56 369 TRP B C 1
ATOM 6622 O O . TRP B 1 369 ? 15.281 -21.219 -6.293 1 94.56 369 TRP B O 1
ATOM 6632 N N . TYR B 1 370 ? 13.32 -20.938 -5.363 1 96.31 370 TYR B N 1
ATOM 6633 C CA . TYR B 1 370 ? 13.164 -19.594 -5.918 1 96.31 370 TYR B CA 1
ATOM 6634 C C . TYR B 1 370 ? 13.82 -18.562 -5.02 1 96.31 370 TYR B C 1
ATOM 6636 O O . TYR B 1 370 ? 13.961 -17.391 -5.41 1 96.31 370 TYR B O 1
ATOM 6644 N N . HIS B 1 371 ? 14.211 -18.953 -3.779 1 97 371 HIS B N 1
ATOM 6645 C CA . HIS B 1 371 ? 14.789 -18 -2.838 1 97 371 HIS B CA 1
ATOM 6646 C C . HIS B 1 371 ? 16.141 -17.484 -3.332 1 97 371 HIS B C 1
ATOM 6648 O O . HIS B 1 371 ? 16.484 -16.328 -3.104 1 97 371 HIS B O 1
ATOM 6654 N N . ARG B 1 372 ? 16.812 -18.359 -4.059 1 93.94 372 ARG B N 1
ATOM 6655 C CA . ARG B 1 372 ? 18.141 -18.016 -4.535 1 93.94 372 ARG B CA 1
ATOM 6656 C C . ARG B 1 372 ? 18.094 -16.844 -5.523 1 93.94 372 ARG B C 1
ATOM 6658 O O . ARG B 1 372 ? 19.047 -16.094 -5.641 1 93.94 372 ARG B O 1
ATOM 6665 N N . GLU B 1 373 ? 17 -16.766 -6.188 1 95.94 373 GLU B N 1
ATOM 6666 C CA . GLU B 1 373 ? 16.844 -15.672 -7.137 1 95.94 373 GLU B CA 1
ATOM 6667 C C . GLU B 1 373 ? 16.156 -14.469 -6.488 1 95.94 373 GLU B C 1
ATOM 6669 O O . GLU B 1 373 ? 16.484 -13.32 -6.797 1 95.94 373 GLU B O 1
ATOM 6674 N N . MET B 1 374 ? 15.297 -14.695 -5.555 1 97.94 374 MET B N 1
ATOM 6675 C CA . MET B 1 374 ? 14.516 -13.641 -4.922 1 97.94 374 MET B CA 1
ATOM 6676 C C . MET B 1 374 ? 15.398 -12.781 -4.02 1 97.94 374 MET B C 1
ATOM 6678 O O . MET B 1 374 ? 15.297 -11.547 -4.039 1 97.94 374 MET B O 1
ATOM 6682 N N . VAL B 1 375 ? 16.266 -13.406 -3.264 1 97.88 375 VAL B N 1
ATOM 6683 C CA . VAL B 1 375 ? 17 -12.719 -2.215 1 97.88 375 VAL B CA 1
ATOM 6684 C C . VAL B 1 375 ? 17.969 -11.711 -2.84 1 97.88 375 VAL B C 1
ATOM 6686 O O . VAL B 1 375 ? 17.922 -10.523 -2.504 1 97.88 375 VAL B O 1
ATOM 6689 N N . PRO B 1 376 ? 18.797 -12.164 -3.863 1 98.06 376 PRO B N 1
ATOM 6690 C CA . PRO B 1 376 ? 19.672 -11.156 -4.469 1 98.06 376 PRO B CA 1
ATOM 6691 C C . PRO B 1 376 ? 18.906 -10.039 -5.156 1 98.06 376 PRO B C 1
ATOM 6693 O O . PRO B 1 376 ? 19.344 -8.891 -5.156 1 98.06 376 PRO B O 1
ATOM 6696 N N . PHE B 1 377 ? 17.828 -10.406 -5.734 1 98.5 377 PHE B N 1
ATOM 6697 C CA . PHE B 1 377 ? 16.984 -9.414 -6.391 1 98.5 377 PHE B CA 1
ATOM 6698 C C . PHE B 1 377 ? 16.531 -8.352 -5.398 1 98.5 377 PHE B C 1
ATOM 6700 O O . PHE B 1 377 ? 16.719 -7.156 -5.629 1 98.5 377 PHE B O 1
ATOM 6707 N N . VAL B 1 378 ? 15.945 -8.727 -4.254 1 98.75 378 VAL B N 1
ATOM 6708 C CA . VAL B 1 378 ? 15.43 -7.801 -3.254 1 98.75 378 VAL B CA 1
ATOM 6709 C C . VAL B 1 378 ? 16.594 -7.07 -2.582 1 98.75 378 VAL B C 1
ATOM 6711 O O . VAL B 1 378 ? 16.484 -5.887 -2.25 1 98.75 378 VAL B O 1
ATOM 6714 N N . GLN B 1 379 ? 17.672 -7.797 -2.357 1 98.69 379 GLN B N 1
ATOM 6715 C CA . GLN B 1 379 ? 18.844 -7.188 -1.756 1 98.69 379 GLN B CA 1
ATOM 6716 C C . GLN B 1 379 ? 19.359 -6.023 -2.602 1 98.69 379 GLN B C 1
ATOM 6718 O O . GLN B 1 379 ? 19.781 -4.996 -2.062 1 98.69 379 GLN B O 1
ATOM 6723 N N . GLN B 1 380 ? 19.328 -6.25 -3.881 1 98.69 380 GLN B N 1
ATOM 6724 C CA . GLN B 1 380 ? 19.766 -5.18 -4.781 1 98.69 380 GLN B CA 1
ATOM 6725 C C . GLN B 1 380 ? 18.859 -3.959 -4.648 1 98.69 380 GLN B C 1
ATOM 6727 O O . GLN B 1 380 ? 19.344 -2.826 -4.59 1 98.69 380 GLN B O 1
ATOM 6732 N N . LEU B 1 381 ? 17.547 -4.148 -4.609 1 98.81 381 LEU B N 1
ATOM 6733 C CA . LEU B 1 381 ? 16.594 -3.059 -4.441 1 98.81 381 LEU B CA 1
ATOM 6734 C C . LEU B 1 381 ? 16.781 -2.373 -3.094 1 98.81 381 LEU B C 1
ATOM 6736 O O . LEU B 1 381 ? 16.766 -1.143 -3.012 1 98.81 381 LEU B O 1
ATOM 6740 N N . ALA B 1 382 ? 16.969 -3.158 -2.025 1 98.81 382 ALA B N 1
ATOM 6741 C CA . ALA B 1 382 ? 17.172 -2.627 -0.682 1 98.81 382 ALA B CA 1
ATOM 6742 C C . ALA B 1 382 ? 18.453 -1.779 -0.621 1 98.81 382 ALA B C 1
ATOM 6744 O O . ALA B 1 382 ? 18.469 -0.737 0.039 1 98.81 382 ALA B O 1
ATOM 6745 N N . SER B 1 383 ? 19.469 -2.248 -1.303 1 98.75 383 SER B N 1
ATOM 6746 C CA . SER B 1 383 ? 20.719 -1.504 -1.328 1 98.75 383 SER B CA 1
ATOM 6747 C C . SER B 1 383 ? 20.547 -0.149 -2.008 1 98.75 383 SER B C 1
ATOM 6749 O O . SER B 1 383 ? 21.125 0.848 -1.572 1 98.75 383 SER B O 1
ATOM 6751 N N . GLN B 1 384 ? 19.844 -0.162 -3.096 1 98.69 384 GLN B N 1
ATOM 6752 C CA . GLN B 1 384 ? 19.547 1.094 -3.775 1 98.69 384 GLN B CA 1
ATOM 6753 C C . GLN B 1 384 ? 18.766 2.041 -2.869 1 98.69 384 GLN B C 1
ATOM 6755 O O . GLN B 1 384 ? 19.078 3.232 -2.793 1 98.69 384 GLN B O 1
ATOM 6760 N N . TYR B 1 385 ? 17.781 1.52 -2.184 1 98.75 385 TYR B N 1
ATOM 6761 C CA . TYR B 1 385 ? 17 2.299 -1.225 1 98.75 385 TYR B CA 1
ATOM 6762 C C . TYR B 1 385 ? 17.891 2.859 -0.126 1 98.75 385 TYR B C 1
ATOM 6764 O O . TYR B 1 385 ? 17.812 4.047 0.205 1 98.75 385 TYR B O 1
ATOM 6772 N N . ASP B 1 386 ? 18.703 2.004 0.459 1 98.81 386 ASP B N 1
ATOM 6773 C CA . ASP B 1 386 ? 19.562 2.402 1.564 1 98.81 386 ASP B CA 1
ATOM 6774 C C . ASP B 1 386 ? 20.5 3.535 1.147 1 98.81 386 ASP B C 1
ATOM 6776 O O . ASP B 1 386 ? 20.766 4.453 1.93 1 98.81 386 ASP B O 1
ATOM 6780 N N . ARG B 1 387 ? 20.984 3.447 0.002 1 98.69 387 ARG B N 1
ATOM 6781 C CA . ARG B 1 387 ? 21.875 4.492 -0.492 1 98.69 387 ARG B CA 1
ATOM 6782 C C . ARG B 1 387 ? 21.172 5.84 -0.536 1 98.69 387 ARG B C 1
ATOM 6784 O O . ARG B 1 387 ? 21.688 6.84 -0.037 1 98.69 387 ARG B O 1
ATOM 6791 N N . VAL B 1 388 ? 20.016 5.867 -1.091 1 98.75 388 VAL B N 1
ATOM 6792 C CA . VAL B 1 388 ? 19.281 7.113 -1.252 1 98.75 388 VAL B CA 1
ATOM 6793 C C . VAL B 1 388 ? 18.844 7.645 0.116 1 98.75 388 VAL B C 1
ATOM 6795 O O . VAL B 1 388 ? 18.906 8.852 0.366 1 98.75 388 VAL B O 1
ATOM 6798 N N . GLU B 1 389 ? 18.359 6.727 0.993 1 98.75 389 GLU B N 1
ATOM 6799 C CA . GLU B 1 389 ? 18.016 7.156 2.346 1 98.75 389 GLU B CA 1
ATOM 6800 C C . GLU B 1 389 ? 19.234 7.773 3.047 1 98.75 389 GLU B C 1
ATOM 6802 O O . GLU B 1 389 ? 19.109 8.812 3.703 1 98.75 389 GLU B O 1
ATOM 6807 N N . ASN B 1 390 ? 20.375 7.113 2.936 1 98.75 390 ASN B N 1
ATOM 6808 C CA . ASN B 1 390 ? 21.594 7.617 3.559 1 98.75 390 ASN B CA 1
ATOM 6809 C C . ASN B 1 390 ? 21.969 8.992 3.012 1 98.75 390 ASN B C 1
ATOM 6811 O O . ASN B 1 390 ? 22.375 9.875 3.77 1 98.75 390 ASN B O 1
ATOM 6815 N N . ASP B 1 391 ? 21.875 9.164 1.725 1 98.75 391 ASP B N 1
ATOM 6816 C CA . ASP B 1 391 ? 22.156 10.461 1.112 1 98.75 391 ASP B CA 1
ATOM 6817 C C . ASP B 1 391 ? 21.203 11.531 1.641 1 98.75 391 ASP B C 1
ATOM 6819 O O . ASP B 1 391 ? 21.625 12.656 1.921 1 98.75 391 ASP B O 1
ATOM 6823 N N . LEU B 1 392 ? 19.984 11.172 1.733 1 98.69 392 LEU B N 1
ATOM 6824 C CA . LEU B 1 392 ? 18.984 12.117 2.223 1 98.69 392 LEU B CA 1
ATOM 6825 C C . LEU B 1 392 ? 19.266 12.5 3.674 1 98.69 392 LEU B C 1
ATOM 6827 O O . LEU B 1 392 ? 19.266 13.68 4.02 1 98.69 392 LEU B O 1
ATOM 6831 N N . ARG B 1 393 ? 19.531 11.531 4.504 1 98.44 393 ARG B N 1
ATOM 6832 C CA . ARG B 1 393 ? 19.875 11.789 5.898 1 98.44 393 ARG B CA 1
ATOM 6833 C C . ARG B 1 393 ? 21.094 12.695 6 1 98.44 393 ARG B C 1
ATOM 6835 O O . ARG B 1 393 ? 21.109 13.641 6.793 1 98.44 393 ARG B O 1
ATOM 6842 N N . ALA B 1 394 ? 22.109 12.359 5.227 1 98.69 394 ALA B N 1
ATOM 6843 C CA . ALA B 1 394 ? 23.344 13.148 5.242 1 98.69 394 ALA B CA 1
ATOM 6844 C C . ALA B 1 394 ? 23.062 14.602 4.855 1 98.69 394 ALA B C 1
ATOM 6846 O O . ALA B 1 394 ? 23.641 15.523 5.438 1 98.69 394 ALA B O 1
ATOM 6847 N N . SER B 1 395 ? 22.234 14.781 3.918 1 98.62 395 SER B N 1
ATOM 6848 C CA . SER B 1 395 ? 21.922 16.125 3.436 1 98.62 395 SER B CA 1
ATOM 6849 C C . SER B 1 395 ? 21.141 16.922 4.469 1 98.62 395 SER B C 1
ATOM 6851 O O . SER B 1 395 ? 21.109 18.156 4.43 1 98.62 395 SER B O 1
ATOM 6853 N N . MET B 1 396 ? 20.516 16.25 5.406 1 98.19 396 MET B N 1
ATOM 6854 C CA . MET B 1 396 ? 19.641 16.906 6.383 1 98.19 396 MET B CA 1
ATOM 6855 C C . MET B 1 396 ? 20.375 17.125 7.695 1 98.19 396 MET B C 1
ATOM 6857 O O . MET B 1 396 ? 19.922 17.906 8.547 1 98.19 396 MET B O 1
ATOM 6861 N N . LYS B 1 397 ? 21.5 16.531 7.891 1 97.12 397 LYS B N 1
ATOM 6862 C CA . LYS B 1 397 ? 22.188 16.453 9.172 1 97.12 397 LYS B CA 1
ATOM 6863 C C . LYS B 1 397 ? 22.531 17.859 9.695 1 97.12 397 LYS B C 1
ATOM 6865 O O . LYS B 1 397 ? 22.453 18.109 10.898 1 97.12 397 LYS B O 1
ATOM 6870 N N . ASP B 1 398 ? 22.938 18.766 8.859 1 95.88 398 ASP B N 1
ATOM 6871 C CA . ASP B 1 398 ? 23.328 20.109 9.305 1 95.88 398 ASP B CA 1
ATOM 6872 C C . ASP B 1 398 ? 22.125 21.047 9.344 1 95.88 398 ASP B C 1
ATOM 6874 O O . ASP B 1 398 ? 22.266 22.219 9.695 1 95.88 398 ASP B O 1
ATOM 6878 N N . LEU B 1 399 ? 20.953 20.5 9.062 1 96.75 399 LEU B N 1
ATOM 6879 C CA . LEU B 1 399 ? 19.766 21.359 8.961 1 96.75 399 LEU B CA 1
ATOM 6880 C C . LEU B 1 399 ? 18.812 21.109 10.117 1 96.75 399 LEU B C 1
ATOM 6882 O O . LEU B 1 399 ? 18.062 22 10.523 1 96.75 399 LEU B O 1
ATOM 6886 N N . PHE B 1 400 ? 18.844 19.891 10.57 1 95.25 400 PHE B N 1
ATOM 6887 C CA . PHE B 1 400 ? 17.844 19.5 11.555 1 95.25 400 PHE B CA 1
ATOM 6888 C C . PHE B 1 400 ? 18.484 18.703 12.695 1 95.25 400 PHE B C 1
ATOM 6890 O O . PHE B 1 400 ? 19.578 18.156 12.539 1 95.25 400 PHE B O 1
ATOM 6897 N N . PHE B 1 401 ? 17.703 18.719 13.797 1 92.44 401 PHE B N 1
ATOM 6898 C CA . PHE B 1 401 ? 18 17.734 14.836 1 92.44 401 PHE B CA 1
ATOM 6899 C C . PHE B 1 401 ? 17.688 16.328 14.359 1 92.44 401 PHE B C 1
ATOM 6901 O O . PHE B 1 401 ? 16.844 16.125 13.492 1 92.44 401 PHE B O 1
ATOM 6908 N N . ASP B 1 402 ? 18.266 15.32 14.977 1 92 402 ASP B N 1
ATOM 6909 C CA . ASP B 1 402 ? 18.156 13.922 14.562 1 92 402 ASP B CA 1
ATOM 6910 C C . ASP B 1 402 ? 16.703 13.438 14.641 1 92 402 ASP B C 1
ATOM 6912 O O . ASP B 1 402 ? 16.266 12.664 13.797 1 92 402 ASP B O 1
ATOM 6916 N N . ASN B 1 403 ? 16.031 13.867 15.594 1 91.31 403 ASN B N 1
ATOM 6917 C CA . ASN B 1 403 ? 14.664 13.398 15.773 1 91.31 403 ASN B CA 1
ATOM 6918 C C . ASN B 1 403 ? 13.766 13.828 14.617 1 91.31 403 ASN B C 1
ATOM 6920 O O . ASN B 1 403 ? 12.867 13.086 14.219 1 91.31 403 ASN B O 1
ATOM 6924 N N . THR B 1 404 ? 13.93 15.039 14.102 1 93.56 404 THR B N 1
ATOM 6925 C CA . THR B 1 404 ? 13.156 15.508 12.961 1 93.56 404 THR B CA 1
ATOM 6926 C C . THR B 1 404 ? 13.492 14.695 11.711 1 93.56 404 THR B C 1
ATOM 6928 O O . THR B 1 404 ? 12.602 14.328 10.945 1 93.56 404 THR B O 1
ATOM 6931 N N . ILE B 1 405 ? 14.758 14.367 11.578 1 95.88 405 ILE B N 1
ATOM 6932 C CA . ILE B 1 405 ? 15.195 13.57 10.438 1 95.88 405 ILE B CA 1
ATOM 6933 C C . ILE B 1 405 ? 14.562 12.18 10.508 1 95.88 405 ILE B C 1
ATOM 6935 O O . ILE B 1 405 ? 14 11.703 9.523 1 95.88 405 ILE B O 1
ATOM 6939 N N . ASP B 1 406 ? 14.617 11.602 11.672 1 95.25 406 ASP B N 1
ATOM 6940 C CA . ASP B 1 406 ? 14.062 10.258 11.859 1 95.25 406 ASP B CA 1
ATOM 6941 C C . ASP B 1 406 ? 12.562 10.234 11.57 1 95.25 406 ASP B C 1
ATOM 6943 O O . ASP B 1 406 ? 12.07 9.312 10.93 1 95.25 406 ASP B O 1
ATOM 6947 N N . GLU B 1 407 ? 11.844 11.219 12.047 1 94.25 407 GLU B N 1
ATOM 6948 C CA . GLU B 1 407 ? 10.406 11.281 11.82 1 94.25 407 GLU B CA 1
ATOM 6949 C C . GLU B 1 407 ? 10.094 11.445 10.336 1 94.25 407 GLU B C 1
ATOM 6951 O O . GLU B 1 407 ? 9.211 10.773 9.805 1 94.25 407 GLU B O 1
ATOM 6956 N N . PHE B 1 408 ? 10.859 12.32 9.703 1 96.19 408 PHE B N 1
ATOM 6957 C CA . PHE B 1 408 ? 10.648 12.57 8.281 1 96.19 408 PHE B CA 1
ATOM 6958 C C . PHE B 1 408 ? 10.852 11.305 7.465 1 96.19 408 PHE B C 1
ATOM 6960 O O . PHE B 1 408 ? 10.031 10.969 6.617 1 96.19 408 PHE B O 1
ATOM 6967 N N . ILE B 1 409 ? 11.914 10.648 7.777 1 97.12 409 ILE B N 1
ATOM 6968 C CA . ILE B 1 409 ? 12.25 9.438 7.047 1 97.12 409 ILE B CA 1
ATOM 6969 C C . ILE B 1 409 ? 11.219 8.352 7.34 1 97.12 409 ILE B C 1
ATOM 6971 O O . ILE B 1 409 ? 10.758 7.66 6.426 1 97.12 409 ILE B O 1
ATOM 6975 N N . TYR B 1 410 ? 10.828 8.188 8.516 1 96.19 410 TYR B N 1
ATOM 6976 C CA . TYR B 1 410 ? 9.852 7.176 8.906 1 96.19 410 TYR B CA 1
ATOM 6977 C C . TYR B 1 410 ? 8.523 7.406 8.203 1 96.19 410 TYR B C 1
ATOM 6979 O O . TYR B 1 410 ? 7.914 6.465 7.688 1 96.19 410 TYR B O 1
ATOM 6987 N N . GLU B 1 411 ? 8.125 8.656 8.141 1 95.31 411 GLU B N 1
ATOM 6988 C CA . GLU B 1 411 ? 6.82 8.992 7.582 1 95.31 411 GLU B CA 1
ATOM 6989 C C . GLU B 1 411 ? 6.812 8.844 6.066 1 95.31 411 GLU B C 1
ATOM 6991 O O . GLU B 1 411 ? 5.816 8.398 5.484 1 95.31 411 GLU B O 1
ATOM 6996 N N . ASN B 1 412 ? 7.922 9.18 5.477 1 96.81 412 ASN B N 1
ATOM 6997 C CA . ASN B 1 412 ? 7.855 9.352 4.031 1 96.81 412 ASN B CA 1
ATOM 6998 C C . ASN B 1 412 ? 8.57 8.219 3.295 1 96.81 412 ASN B C 1
ATOM 7000 O O . ASN B 1 412 ? 8.242 7.918 2.146 1 96.81 412 ASN B O 1
ATOM 7004 N N . LEU B 1 413 ? 9.539 7.578 3.945 1 97.94 413 LEU B N 1
ATOM 7005 C CA . LEU B 1 413 ? 10.312 6.543 3.27 1 97.94 413 LEU B CA 1
ATOM 7006 C C . LEU B 1 413 ? 10.172 5.203 3.984 1 97.94 413 LEU B C 1
ATOM 7008 O O . LEU B 1 413 ? 10.445 4.152 3.4 1 97.94 413 LEU B O 1
ATOM 7012 N N . GLY B 1 414 ? 9.727 5.203 5.195 1 96.75 414 GLY B N 1
ATOM 7013 C CA . GLY B 1 414 ? 9.781 4.055 6.082 1 96.75 414 GLY B CA 1
ATOM 7014 C C . GLY B 1 414 ? 9.031 2.85 5.547 1 96.75 414 GLY B C 1
ATOM 7015 O O . GLY B 1 414 ? 9.469 1.711 5.723 1 96.75 414 GLY B O 1
ATOM 7016 N N . GLU B 1 415 ? 7.914 3.094 4.93 1 96.88 415 GLU B N 1
ATOM 7017 C CA . GLU B 1 415 ? 7.102 1.993 4.414 1 96.88 415 GLU B CA 1
ATOM 7018 C C . GLU B 1 415 ? 7.879 1.166 3.395 1 96.88 415 GLU B C 1
ATOM 7020 O O . GLU B 1 415 ? 7.797 -0.064 3.393 1 96.88 415 GLU B O 1
ATOM 7025 N N . MET B 1 416 ? 8.555 1.854 2.477 1 98.38 416 MET B N 1
ATOM 7026 C CA . MET B 1 416 ? 9.367 1.17 1.479 1 98.38 416 MET B CA 1
ATOM 7027 C C . MET B 1 416 ? 10.492 0.378 2.143 1 98.38 416 MET B C 1
ATOM 7029 O O . MET B 1 416 ? 10.773 -0.757 1.752 1 98.38 416 MET B O 1
ATOM 7033 N N . SER B 1 417 ? 11.125 0.961 3.131 1 97.94 417 SER B N 1
ATOM 7034 C CA . SER B 1 417 ? 12.172 0.272 3.883 1 97.94 417 SER B CA 1
ATOM 7035 C C . SER B 1 417 ? 11.641 -1.004 4.527 1 97.94 417 SER B C 1
ATOM 7037 O O . SER B 1 417 ? 12.242 -2.07 4.398 1 97.94 417 SER B O 1
ATOM 7039 N N . GLU B 1 418 ? 10.531 -0.863 5.207 1 97.19 418 GLU B N 1
ATOM 7040 C CA . GLU B 1 418 ? 9.914 -1.996 5.891 1 97.19 418 GLU B CA 1
ATOM 7041 C C . GLU B 1 418 ? 9.523 -3.09 4.898 1 97.19 418 GLU B C 1
ATOM 7043 O O . GLU B 1 418 ? 9.656 -4.277 5.195 1 97.19 418 GLU B O 1
ATOM 7048 N N . LYS B 1 419 ? 9.031 -2.705 3.758 1 97.69 419 LYS B N 1
ATOM 7049 C CA . LYS B 1 419 ? 8.641 -3.656 2.721 1 97.69 419 LYS B CA 1
ATOM 7050 C C . LYS B 1 419 ? 9.844 -4.457 2.227 1 97.69 419 LYS B C 1
ATOM 7052 O O . LYS B 1 419 ? 9.828 -5.688 2.236 1 97.69 419 LYS B O 1
ATOM 7057 N N . LEU B 1 420 ? 10.938 -3.768 1.803 1 98.62 420 LEU B N 1
ATOM 7058 C CA . LEU B 1 420 ? 12.109 -4.414 1.214 1 98.62 420 LEU B CA 1
ATOM 7059 C C . LEU B 1 420 ? 12.844 -5.254 2.252 1 98.62 420 LEU B C 1
ATOM 7061 O O . LEU B 1 420 ? 13.156 -6.422 2.004 1 98.62 420 LEU B O 1
ATOM 7065 N N . HIS B 1 421 ? 13.086 -4.672 3.396 1 98.12 421 HIS B N 1
ATOM 7066 C CA . HIS B 1 421 ? 13.797 -5.41 4.438 1 98.12 421 HIS B CA 1
ATOM 7067 C C . HIS B 1 421 ? 12.914 -6.508 5.027 1 98.12 421 HIS B C 1
ATOM 7069 O O . HIS B 1 421 ? 13.414 -7.555 5.445 1 98.12 421 HIS B O 1
ATOM 7075 N N . GLY B 1 422 ? 11.602 -6.23 5.031 1 97.5 422 GLY B N 1
ATOM 7076 C CA . GLY B 1 422 ? 10.672 -7.281 5.41 1 97.5 422 GLY B CA 1
ATOM 7077 C C . GLY B 1 422 ? 10.75 -8.5 4.512 1 97.5 422 GLY B C 1
ATOM 7078 O O . GLY B 1 422 ? 10.797 -9.633 4.996 1 97.5 422 GLY B O 1
ATOM 7079 N N . TYR B 1 423 ? 10.781 -8.273 3.225 1 97.88 423 TYR B N 1
ATOM 7080 C CA . TYR B 1 423 ? 10.969 -9.367 2.275 1 97.88 423 TYR B CA 1
ATOM 7081 C C . TYR B 1 423 ? 12.211 -10.172 2.613 1 97.88 423 TYR B C 1
ATOM 7083 O O . TYR B 1 423 ? 12.164 -11.406 2.658 1 97.88 423 TYR B O 1
ATOM 7091 N N . LEU B 1 424 ? 13.336 -9.469 2.82 1 98.06 424 LEU B N 1
ATOM 7092 C CA . LEU B 1 424 ? 14.609 -10.141 3.055 1 98.06 424 LEU B CA 1
ATOM 7093 C C . LEU B 1 424 ? 14.547 -11.008 4.309 1 98.06 424 LEU B C 1
ATOM 7095 O O . LEU B 1 424 ? 14.914 -12.18 4.273 1 98.06 424 LEU B O 1
ATOM 7099 N N . ASP B 1 425 ? 14.031 -10.445 5.395 1 98.12 425 ASP B N 1
ATOM 7100 C CA . ASP B 1 425 ? 13.922 -11.188 6.652 1 98.12 425 ASP B CA 1
ATOM 7101 C C . ASP B 1 425 ? 12.992 -12.383 6.508 1 98.12 425 ASP B C 1
ATOM 7103 O O . ASP B 1 425 ? 13.305 -13.484 6.973 1 98.12 425 ASP B O 1
ATOM 7107 N N . GLU B 1 426 ? 11.898 -12.188 5.891 1 98 426 GLU B N 1
ATOM 7108 C CA . GLU B 1 426 ? 10.867 -13.219 5.781 1 98 426 GLU B CA 1
ATOM 7109 C C . GLU B 1 426 ? 11.297 -14.328 4.832 1 98 426 GLU B C 1
ATOM 7111 O O . GLU B 1 426 ? 11.062 -15.508 5.105 1 98 426 GLU B O 1
ATOM 7116 N N . ILE B 1 427 ? 11.945 -14 3.707 1 97.94 427 ILE B N 1
ATOM 7117 C CA . ILE B 1 427 ? 12.43 -15.016 2.781 1 97.94 427 ILE B CA 1
ATOM 7118 C C . ILE B 1 427 ? 13.531 -15.836 3.443 1 97.94 427 ILE B C 1
ATOM 7120 O O . ILE B 1 427 ? 13.625 -17.047 3.232 1 97.94 427 ILE B O 1
ATOM 7124 N N . GLN B 1 428 ? 14.375 -15.148 4.23 1 96.69 428 GLN B N 1
ATOM 7125 C CA . GLN B 1 428 ? 15.406 -15.867 4.965 1 96.69 428 GLN B CA 1
ATOM 7126 C C . GLN B 1 428 ? 14.789 -16.859 5.945 1 96.69 428 GLN B C 1
ATOM 7128 O O . GLN B 1 428 ? 15.289 -17.984 6.098 1 96.69 428 GLN B O 1
ATOM 7133 N N . ARG B 1 429 ? 13.773 -16.422 6.633 1 97.75 429 ARG B N 1
ATOM 7134 C CA . ARG B 1 429 ? 13.039 -17.328 7.516 1 97.75 429 ARG B CA 1
ATOM 7135 C C . ARG B 1 429 ? 12.469 -18.516 6.742 1 97.75 429 ARG B C 1
ATOM 7137 O O . ARG B 1 429 ? 12.609 -19.656 7.16 1 97.75 429 ARG B O 1
ATOM 7144 N N . LEU B 1 430 ? 11.867 -18.266 5.605 1 97.62 430 LEU B N 1
ATOM 7145 C CA . LEU B 1 430 ? 11.281 -19.297 4.762 1 97.62 430 LEU B CA 1
ATOM 7146 C C . LEU B 1 430 ? 12.352 -20.266 4.266 1 97.62 430 LEU B C 1
ATOM 7148 O O . LEU B 1 430 ? 12.109 -21.469 4.152 1 97.62 430 LEU B O 1
ATOM 7152 N N . ASP B 1 431 ? 13.5 -19.719 4.008 1 97.31 431 ASP B N 1
ATOM 7153 C CA . ASP B 1 431 ? 14.586 -20.484 3.41 1 97.31 431 ASP B CA 1
ATOM 7154 C C . ASP B 1 431 ? 15.078 -21.562 4.363 1 97.31 431 ASP B C 1
ATOM 7156 O O . ASP B 1 431 ? 15.695 -22.547 3.938 1 97.31 431 ASP B O 1
ATOM 7160 N N . LYS B 1 432 ? 14.82 -21.469 5.625 1 97.06 432 LYS B N 1
ATOM 7161 C CA . LYS B 1 432 ? 15.297 -22.406 6.629 1 97.06 432 LYS B CA 1
ATOM 7162 C C . LYS B 1 432 ? 14.344 -23.594 6.77 1 97.06 432 LYS B C 1
ATOM 7164 O O . LYS B 1 432 ? 14.703 -24.625 7.355 1 97.06 432 LYS B O 1
ATOM 7169 N N . LEU B 1 433 ? 13.219 -23.469 6.195 1 96.62 433 LEU B N 1
ATOM 7170 C CA . LEU B 1 433 ? 12.219 -24.531 6.324 1 96.62 433 LEU B CA 1
ATOM 7171 C C . LEU B 1 433 ? 12.562 -25.719 5.438 1 96.62 433 LEU B C 1
ATOM 7173 O O . LEU B 1 433 ? 13.062 -25.547 4.324 1 96.62 433 LEU B O 1
ATOM 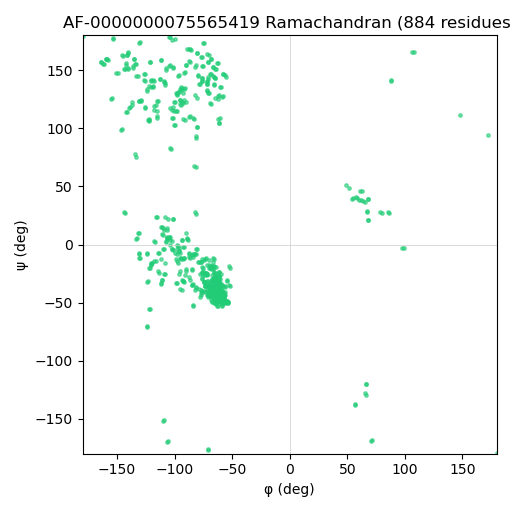7177 N N . ARG B 1 434 ? 12.266 -26.969 5.965 1 97.38 434 ARG B N 1
ATOM 7178 C CA . ARG B 1 434 ? 12.531 -28.188 5.211 1 97.38 434 ARG B CA 1
ATOM 7179 C C . ARG B 1 434 ? 11.32 -29.094 5.207 1 97.38 434 ARG B C 1
ATOM 7181 O O . ARG B 1 434 ? 11.32 -30.141 4.547 1 97.38 434 ARG B O 1
ATOM 7188 N N . ALA B 1 435 ? 10.336 -28.766 5.957 1 96.94 435 ALA B N 1
ATOM 7189 C CA . ALA B 1 435 ? 9.078 -29.5 6.004 1 96.94 435 ALA B CA 1
ATOM 7190 C C . ALA B 1 435 ? 7.887 -28.547 6.102 1 96.94 435 ALA B C 1
ATOM 7192 O O . ALA B 1 435 ? 8.008 -27.453 6.637 1 96.94 435 ALA B O 1
ATOM 7193 N N . TRP B 1 436 ? 6.801 -28.953 5.613 1 94.75 436 TRP B N 1
ATOM 7194 C CA . TRP B 1 436 ? 5.586 -28.141 5.598 1 94.75 436 TRP B CA 1
ATOM 7195 C C . TRP B 1 436 ? 4.383 -28.969 6.047 1 94.75 436 TRP B C 1
ATOM 7197 O O . TRP B 1 436 ? 4.375 -30.188 5.91 1 94.75 436 TRP B O 1
ATOM 7207 N N . PRO B 1 437 ? 3.451 -28.328 6.52 1 91 437 PRO B N 1
ATOM 7208 C CA . PRO B 1 437 ? 2.285 -29.047 7.031 1 91 437 PRO B CA 1
ATOM 7209 C C . PRO B 1 437 ? 1.371 -29.562 5.918 1 91 437 PRO B C 1
ATOM 7211 O O . PRO B 1 437 ? 1.431 -29.062 4.789 1 91 437 PRO B O 1
ATOM 7214 N N . LYS B 1 438 ? 0.575 -30.531 6.379 1 91.5 438 LYS B N 1
ATOM 7215 C CA . LYS B 1 438 ? -0.485 -31.047 5.516 1 91.5 438 LYS B CA 1
ATOM 7216 C C . LYS B 1 438 ? -1.537 -29.969 5.246 1 91.5 438 LYS B C 1
ATOM 7218 O O . LYS B 1 438 ? -1.926 -29.234 6.152 1 91.5 438 LYS B O 1
ATOM 7223 N N . ARG B 1 439 ? -1.948 -29.891 4.082 1 81.94 439 ARG B N 1
ATOM 7224 C CA . ARG B 1 439 ? -3.01 -28.969 3.703 1 81.94 439 ARG B CA 1
ATOM 7225 C C . ARG B 1 439 ? -4.379 -29.5 4.102 1 81.94 439 ARG B C 1
ATOM 7227 O O . ARG B 1 439 ? -4.602 -30.719 4.078 1 81.94 439 ARG B O 1
ATOM 7234 N N . HIS B 1 440 ? -5.297 -28.641 4.641 1 74.88 440 HIS B N 1
ATOM 7235 C CA . HIS B 1 440 ? -5.344 -27.188 4.473 1 74.88 440 HIS B CA 1
ATOM 7236 C C . HIS B 1 440 ? -4.789 -26.469 5.703 1 74.88 440 HIS B C 1
ATOM 7238 O O . HIS B 1 440 ? -4.762 -27.047 6.797 1 74.88 440 HIS B O 1
ATOM 7244 N N . PHE B 1 441 ? -4.234 -25.203 5.453 1 67.75 441 PHE B N 1
ATOM 7245 C CA . PHE B 1 441 ? -3.752 -24.375 6.547 1 67.75 441 PHE B CA 1
ATOM 7246 C C . PHE B 1 441 ? -4.852 -23.438 7.043 1 67.75 441 PHE B C 1
ATOM 7248 O O . PHE B 1 441 ? -5.535 -22.797 6.242 1 67.75 441 PHE B O 1
ATOM 7255 N N . PRO B 1 442 ? -5.086 -23.547 8.289 1 68.56 442 PRO B N 1
ATOM 7256 C CA . PRO B 1 442 ? -6.07 -22.594 8.812 1 68.56 442 PRO B CA 1
ATOM 7257 C C . PRO B 1 442 ? -5.625 -21.141 8.664 1 68.56 442 PRO B C 1
ATOM 7259 O O . PRO B 1 442 ? -4.535 -20.781 9.109 1 68.56 442 PRO B O 1
ATOM 7262 N N . ILE B 1 443 ? -6.242 -20.484 7.801 1 76.38 443 ILE B N 1
ATOM 7263 C CA . ILE B 1 443 ? -5.949 -19.062 7.613 1 76.38 443 ILE B CA 1
ATOM 7264 C C . ILE B 1 443 ? -6.676 -18.25 8.68 1 76.38 443 ILE B C 1
ATOM 7266 O O . ILE B 1 443 ? -7.898 -18.344 8.812 1 76.38 443 ILE B O 1
ATOM 7270 N N . LYS B 1 444 ? -5.914 -17.875 9.672 1 63.38 444 LYS B N 1
ATOM 7271 C CA . LYS B 1 444 ? -6.438 -17.031 10.742 1 63.38 444 LYS B CA 1
ATOM 7272 C C . LYS B 1 444 ? -6.195 -15.555 10.445 1 63.38 444 LYS B C 1
ATOM 7274 O O . LYS B 1 444 ? -5.18 -15.195 9.852 1 63.38 444 LYS B O 1
#

Sequence (888 aa):
MFPWTGTLEQFRNTDAYSEADVDAILNEAKNLKLDVIPLVQTFGHLEWILKYEEMRKYRENDAYPQVLCLGNQEGVEYVKEMIRQVAKKHFKYGIPFFHIGADEAFEFGVCQESLDWIQKNGKSGGKQLLALAHLKAIAEFAKQETGSPTQILAWHDMLKDFDSRLIKNLELGQIIQPVVWDYSENIVTLNDYIFSSLAENFPTMWASSAYKGANYPSASTSEVRHYETNNRNWIRTKQAQEKKFKNGFQGIIITGWQRYDHLAGLCETLPIGTASMMLQMQIALNAPLSDLETTRRQAGKILGCQSFNVDGVKVVSNQCSYKGFQTYVIYQSEVPNLFSRIEGELSKNHHLMGWANRYNRKYNISQNWYHREMVPFVQQLASQYDRVENDLRASMKDLFFDNTIDEFIYENLGEMSEKLHGYLDEIQRLDKLRAWPKRHFPIKMFPWTGTLEQFRNTDAYSEADVDAILNEAKNLKLDVIPLVQTFGHLEWILKYEEMRKYRENDAYPQVLCLGNQEGVEYVKEMIRQVAKKHFKYGIPFFHIGADEAFEFGVCQESLDWIQKNGKSGGKQLLALAHLKAIAEFAKQETGSPTQILAWHDMLKDFDSRLIKNLELGQIIQPVVWDYSENIVTLNDYIFSSLAENFPTMWASSAYKGANYPSASTSEVRHYETNNRNWIRTKQAQEKKFKNGFQGIIITGWQRYDHLAGLCETLPIGTASMMLQMQIALNAPLSDLETTRRQAGKILGCQSFNVDGVKVVSNQCSYKGFQTYVIYQSEVPNLFSRIEGELSKNHHLMGWANRYNRKYNISQNWYHREMVPFVQQLASQYDRVENDLRASMKDLFFDNTIDEFIYENLGEMSEKLHGYLDEIQRLDKLRAWPKRHFPIK

Foldseek 3Di:
DDCDDDPCNVLDDPPHDDLVRLVVVLVVCVVVVHDDADEAAQAFQQCSPQVDPVNLLQDQDSVDSTGGALLDPVRNVVSLSVLLVVLVSCQVSAAQEYEHENPDNPDYQRDPSSVVVQVPPHPPQHRLLSSLVSVLVSLVSSCVNNDPNYAYEYECHSVLPGDLVSLQVSLVQVRYAYEYEDAFLQSVVDDLVSLLSCQVRHQEYEYEYEQWCPPDFAAAAGQLVSRVSNLLNVLVVQVVRQVSHNNGYPYYHYDYDQGPHPPTAGHYDCLRRVLSVLLSVLPRVPPDPDDSVVSQVVSCVVFQAPAACNPPDQDRGPDTDHQSPQLNCLVSPVLVVLVVVLCVVCVPDVQCVPAVPPCCLVQLGGDLVSLVVVQVVLVVSLVSLVVSLVSNLVSCVVPDDPVSSVSSCCSPPVVVNCVSVVSNVSSVVSNPDDDDDDDDDDDD/DDCDDDPCNVLDDPPHDDLVRLVVVLVVCVVVVHDDADEAAQAFQQCSPQVDPVNLLQDQDSVDSTGGALLDVVRNVVSLSVLLVVLVSCQVSAHQEYEHELPDNPDYQRDPSSVVVQVPPDPPQHRLLSSLVSVLVSLVSSCVNNDPNYAYEYECHSVLPGDLVSLQVSLVQVRYAYEYEDAFLQSVVDDLVSLLSCQVRHQEYEYEYEQWCPPDFAAAAGQLVRRVSNLLNVLVVQVVRQVSHNNGYPYYHYDYDQGPHPPTAGHYDCLRRVLSVLLSVLPRVDPPPDDNVVSQVVSCVVFQAPAACNPPDQDRGPDTDHQSPQLNCLVSPVLVVLVVVLVVVCVPDVQCVPAVPPCNLVQLGGDLVSLVVVQVVLVVSLVSLVVSLVSNLVSCVVPDDPVSSVSVCCSPPVVVNCVSVVSNVSSVVSNPDDDDDDDDDDDD

pLDDT: mean 94.99, std 5.15, range [63.38, 98.81]

Organism: Caenorhabditis brenneri (NCBI:txid135651)

Solvent-accessible surface area (backbone atoms only — not comparable to full-atom values): 46864 Å² total; per-residue (Å²): 90,62,62,49,57,78,93,46,34,86,60,38,43,74,81,30,42,48,70,63,51,52,49,50,52,54,51,50,33,50,75,68,73,42,85,66,66,58,73,45,62,65,41,7,72,36,31,77,58,27,24,32,72,89,34,38,87,34,26,14,41,67,65,37,36,35,21,56,19,81,42,31,64,73,47,49,45,56,47,51,47,50,50,47,53,52,29,60,73,40,49,90,75,49,46,66,39,40,30,41,35,37,36,78,55,84,61,67,57,69,20,70,45,23,43,51,46,30,68,72,68,29,86,84,47,36,56,56,43,53,53,51,50,49,52,48,53,52,50,51,49,49,32,66,63,58,32,83,79,32,42,34,32,28,38,28,75,48,60,75,74,45,62,64,74,58,44,52,73,64,45,43,38,80,56,39,34,40,33,44,70,50,64,43,50,75,36,72,89,61,51,71,63,56,55,51,58,47,29,73,49,22,39,38,36,28,42,28,40,41,36,30,40,65,88,44,33,49,33,65,68,62,59,48,48,54,32,47,44,19,48,52,43,50,54,53,44,45,74,73,50,27,82,64,19,81,67,22,63,76,50,72,45,75,39,69,30,51,43,80,43,83,41,35,36,63,18,21,46,65,48,50,20,44,66,30,39,44,34,49,49,39,48,66,71,41,58,89,78,60,52,68,68,60,34,36,50,50,30,17,56,76,38,48,29,82,47,60,48,56,78,95,55,74,60,44,49,96,45,59,67,45,89,38,43,66,33,28,47,40,58,56,45,50,46,56,53,50,49,51,51,48,51,53,52,60,76,66,36,54,60,46,44,17,37,52,30,72,57,23,57,75,68,64,36,51,53,46,78,50,45,71,60,46,48,60,54,44,50,52,53,41,49,55,50,50,52,54,52,52,52,41,50,62,48,37,55,90,75,47,59,68,56,59,52,46,50,50,41,48,65,75,46,32,65,60,51,51,52,42,54,42,50,52,56,46,49,56,57,49,56,71,53,64,54,53,78,74,50,74,66,85,80,124,90,62,62,49,59,80,93,46,34,87,59,40,43,73,80,29,42,49,70,63,51,51,49,50,52,55,50,50,32,50,75,69,73,43,86,65,65,55,72,47,60,67,40,8,72,35,32,77,58,28,23,31,72,90,34,37,86,33,26,15,41,69,66,36,37,34,20,55,20,81,42,30,64,72,48,47,46,55,46,51,48,52,48,46,52,54,30,61,72,40,50,91,76,49,45,65,37,41,30,42,35,38,36,79,57,85,61,68,58,68,21,72,48,22,44,51,46,28,68,72,71,32,82,85,48,35,55,56,42,53,53,51,50,50,51,48,53,51,49,50,50,48,32,64,62,57,31,84,79,30,43,34,32,28,38,29,73,48,59,74,74,46,62,64,72,59,44,51,74,64,48,42,37,82,58,40,34,40,33,43,69,52,63,44,50,77,37,74,90,61,51,73,64,57,54,52,58,47,28,71,49,22,37,39,36,27,41,29,39,41,38,30,41,66,86,46,33,49,33,65,68,62,60,48,50,54,32,46,44,19,47,53,42,49,54,53,45,46,74,71,49,28,81,64,19,80,67,21,63,76,51,72,45,74,39,68,30,51,43,80,44,84,41,35,36,62,19,20,46,66,46,49,20,45,66,29,38,44,34,48,50,39,49,65,72,41,57,88,76,61,52,69,68,60,33,35,51,52,30,17,55,76,37,48,27,83,47,59,45,58,78,93,55,74,58,45,50,94,45,58,68,44,89,38,44,66,34,28,49,39,60,54,45,51,45,56,53,49,50,50,50,49,51,55,52,59,74,65,36,53,60,47,44,16,39,53,32,71,58,23,57,74,68,64,34,52,53,44,76,52,47,73,59,46,48,59,53,45,48,51,53,39,50,56,48,49,50,53,51,50,51,41,50,62,46,37,55,91,74,45,59,68,56,61,52,47,49,50,43,48,66,74,47,32,65,62,52,51,52,42,53,42,49,51,54,46,51,54,58,51,57,72,53,64,55,52,80,74,51,74,67,86,77,126

Secondary structure (DSSP, 8-state):
-----GGGGGG--TTPPPHHHHHHHHHHHHHTT-----B---SS--HHHHTSGGGGGGEEETTEEEEE-TT-HHHHHHHHHHHHHHHHHHHTT--SEEE-------S-S-SHHHHHHHHHH-TTTHHHHHHHHHHHHHHHHHHHHH-TTPEEEEESTTGGGS-HHHHHHTTGGGTEEEEEE--STT-TT--HHHHHHHHHH-S-EEEEEEEES-S-TT--S--HHHHHHHHHHHHHHHHHHGGGSTT-EEEEEEEE-SBSSTTSPB---HHHHHHHHHHHHHHHHTTTT--HHHHHHHHHHHHT-S----SS-SSS-S---STTHHHHHIIIIIHHHHHHHHHHHHHH-HHHHHHSSHHHHHHT---GGGHHHHHHHHHHHHHHHHHHHHHHHHHHTTTS-HHHHHHHHHHHTHHHHHHHHHHHHHHHHHHT----PPSPP---/-----GGGGGG--TTPPPHHHHHHHHHHHHHTT-----B---SS--HHHHTSGGGGGGEEETTEEEEE-TT-HHHHHHHHHHHHHHHHHHHTT--SEEE-------S-S-SHHHHHHHHHH-TTTHHHHHHHHHHHHHHHHHHHHH-TTPEEEE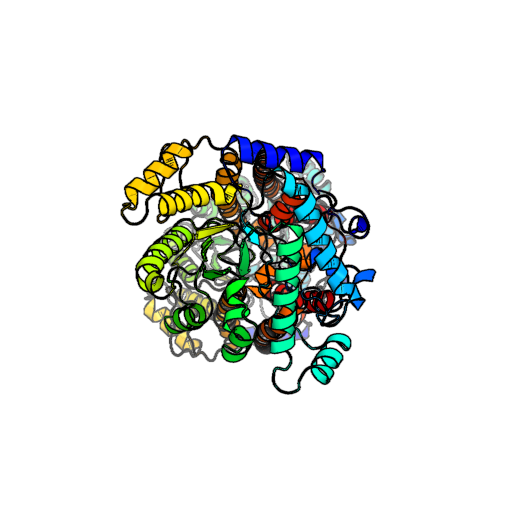ESTTGGGS-HHHHHHTTGGGTEEEEEE--STT-TT--HHHHHHHHHH-S-EEEEEEEES-S-TT--S--HHHHHHHHHHHHHHHHHHGGGSTT-EEEEEEEE-SBSSTTSPB---HHHHHHHHHHHHHHHHTTTT--HHHHHHHHHHHHT-S----SS-SSS-S---STTHHHHHIIIIIHHHHHHHHHHHHHH-HHHHHHSSHHHHHHT---GGGHHHHHHHHHHHHHHHHHHHHHHHHHHTTTS-HHHHHHHHHHHTHHHHHHHHHHHHHHHHHHT----PPSPP---

Radius of gyration: 37.29 Å; Cα contacts (8 Å, |Δi|>4): 1475; chains: 2; bounding box: 56×106×79 Å

Nearest PDB structures (foldseek):
  8qk1-assembly1_A  TM=8.986E-01  e=2.784E-33  Trichuris suis
  5ac5-assembly1_B  TM=5.651E-01  e=8.914E-11  Streptococcus pneumoniae TIGR4
  6de6-assembly1_B  TM=5.579E-01  e=6.194E-01  Rhizobium sp. 4-9
  6d25-assembly2_F  TM=3.805E-01  e=5.595E-02  Xanthomonas citri pv. citri str. 306
  4luj-assembly1_B  TM=3.438E-01  e=2.342E+00  Methanocaldococcus jannaschii DSM 2661